Protein 2V26 (pdb70)

Solvent-accessible surface area: 33222 Å² total; per-residue (Å²): 189,64,17,19,0,46,49,118,82,55,8,18,40,76,3,64,77,80,86,124,23,148,100,23,16,22,0,60,86,96,164,82,53,127,7,73,86,120,72,22,42,58,13,20,130,72,62,167,70,27,25,72,22,0,24,75,9,118,67,30,20,33,1,1,0,7,33,3,3,77,15,6,9,81,83,51,110,8,7,2,6,0,4,43,7,0,0,2,2,24,23,41,64,124,19,93,173,45,55,42,56,142,28,1,133,38,9,65,58,82,15,9,57,70,40,69,6,10,0,1,4,2,0,2,28,0,9,32,29,0,99,68,99,123,69,19,4,0,0,6,2,29,5,42,6,8,1,14,13,19,55,8,0,46,35,0,6,112,0,0,10,80,23,42,72,115,119,15,23,44,1,12,42,1,5,14,0,0,0,2,0,22,0,51,59,40,15,13,4,15,5,8,8,9,0,3,14,0,18,0,36,140,171,14,44,32,54,4,2,92,6,16,54,21,46,19,17,66,23,17,0,6,76,15,44,172,117,23,0,0,0,1,0,0,0,9,0,1,3,16,4,57,63,77,30,43,95,148,13,57,5,34,11,0,48,77,3,70,1,0,64,92,6,5,5,54,0,1,6,75,183,132,20,44,175,97,5,88,162,70,2,29,0,87,66,9,123,188,61,31,10,17,148,44,104,96,12,15,3,20,10,16,15,88,128,0,18,62,2,1,124,130,7,48,8,80,78,126,39,26,63,22,2,1,40,0,0,0,0,0,0,6,0,0,34,0,27,11,78,135,20,45,123,125,57,46,2,7,77,14,76,139,185,2,77,115,10,0,80,46,0,2,103,5,0,15,18,63,72,82,76,0,96,49,15,0,11,25,27,113,151,157,115,42,40,5,103,34,136,77,0,47,88,3,15,32,31,0,0,60,24,0,0,10,55,0,0,57,44,0,2,78,33,1,15,105,10,10,92,61,180,104,41,48,49,29,0,0,0,2,3,17,15,4,13,5,98,30,116,113,3,22,5,28,16,0,1,15,0,0,8,11,0,16,13,12,20,2,16,8,27,47,32,2,85,69,23,26,96,24,4,148,125,5,52,7,75,32,131,118,13,146,64,129,58,3,69,53,0,2,61,1,0,24,29,204,145,75,0,0,6,47,3,0,10,84,3,12,150,62,118,152,64,34,28,83,101,0,0,52,13,0,34,127,93,20,158,136,53,131,14,17,12,29,0,138,128,15,191,102,76,82,11,126,145,22,143,68,32,58,0,0,10,0,89,8,40,28,32,57,3,6,0,50,1,85,82,0,17,102,54,0,57,52,23,29,74,131,37,0,61,45,17,0,46,132,2,202,38,137,30,0,98,123,16,72,169,48,26,86,7,25,0,60,66,25,43,63,61,5,50,103,3,5,86,67,0,112,78,6,14,27,14,11,0,22,0,0,7,0,3,106,164,61,46,39,103,104,32,64,1,34,61,0,18,58,15,0,84,36,4,7,1,35,25,5,2,62,7,13,98,33,0,13,18,7,69,15,24,1,95,122,7,26,83,49,0,100,173,76,22,36,97,128,6,32,202,84,56,26,96,80,0,1,82,8,2,0,83,27,30,58,8,92,127,150,9,19,82,40,13,130,72,63,0,0,0,65,17,54,53,9,33,44,24,17,57,0,32,92,79,72,82,117,22,10,40,82,0,4,155,100,0,64,168,118,94

Secondary structure (DSSP, 8-state):
--EEEEETTTEEEEEEEEEE-SSEEEEE----EEEEGGG-EE--S-SS---SBGGGSSS-SHHHHHHHHHHHHHTT--EEEETTEEEEE--SS--TTTTSHHHHHHHTTPPTTSS-S-HHHHHHHHHHHHHHHT--EEEEEE-STTSSHHHHHHHHHHHHHHHH--HHHHTHHHHHHHHEE--SS-TTEE-SEEEEEEEE-TTS-EEEEEEEEE----GGGT---TT--SBHHHHHHHHHS-HHHHHHTT---GGG-HHHHTS--PPB--HHHHTTS-GGG--HHHHHH--B--SS--HHHHHHHHHHHHHHTT--HHHHHHHHHHHHHHHHHHT--EEE-TTTTSSEEE-GGGHHHHHHHHHHHT--HHHHHHHHHEEE--EEEPPHHHHHHHHHHHHHHHHHHHHHHHHHHHHTTS--S--SEEEEEEEPPPP---SS--HHHHHHHHHHHHHHHHHIIIIIIHHHHHHHHTT--PPP------HHHHHHHH-TTTSHHHHHHHHHHSSS--HHHHHHHHHHHTTT-TTEE-GGG-SSGGGTTS-TTSEEEEEETTEEEEEE-TTHHHHTB----HHHHHHHHT-S-HHHHHH-----BHHHHHHHHHHHHHHHHHTSEEEEEEEE---SS--SS---HHHHHHHHHHTTHHHHHHHHTS--SEEEEHHHHHHHHGGG--HHHHTS-HHHHHHHHHHHTT--GGGEEE-SSEEEE-TT-HHHHHHHH---HHHHHHHHHHHHHH-

Foldseek 3Di:
DWKWAQDPWQRTAIFDFPDDDDQWTWTDNVDTDTGGPVRIGHEAPDQQDADQELLPGPDQFLRNVLSRCLNCQLVVNQWHHPFQAIEGADQLADDPPCLDPVNLVVLAPDWPPNDGGDLSVNLNVQLLCCLQVVFFEEEEEADFWPLCQVVSLLSSVCSLCSRFEPLLNLLVLLLQQQAFWCDLQDRSFGQKKWKKKFFAAPVRHTQFIAIDIGDHDLVLQQDDAAAIFRGLNLLLCLFAPDPVLCVLLVHFAQCLFNSGNNYHRAWAADPVSVVVGDPRHHDPNCVVVNHDYGNPDGSNVSSVSNVVSCVVLPNDPVNVSLLVLLSSLLRLLRLWAWDQPPPPQRAIFTDPVSPVSLVSNCVSLQFDSVLLRQLLQWDDVVIHGHHRVSSNVQSSLLSSLSSVLSSVVSSVVSRVSTDGDDGSYIYMYIRGRRQDADLAAEPSNVLSLLLSLLVLLLCCVPQQNVQVVVCVVQVVPQDHFDDDRCVLLNCCADPPCLHLLNLLVVLLVDPHRDLLVSLVSSCVSQPPRPQKAAQCPDPDPSSNPQDSSQWMWGQGLLGIHIHGRVCVNVVQFSFRDVSSVVRQCPRPDPSSVVSDVRGDGPSVSSVVVSVVVSVVNVSGHYHYYYRFHQDSPSDRPRRRNSRRSSSCRSSCVSSSSVSLNRGFPDKDFLVVLCVLLQVQADPVPNVDDSVSVVVLLCVLVPHDPSQWDGTNGMITGHRPCRNVRSLSSDSDPVSSNVSNVSSVVSD

B-factor: mean 18.71, std 6.46, range [6.8, 48.27]

Structure (mmCIF, N/CA/C/O backbone):
data_2V26
#
_entry.id   2V26
#
_cell.length_a   93.512
_cell.length_b   93.845
_cell.length_c   100.976
_cell.angle_alpha   90.00
_cell.angle_beta   90.00
_cell.angle_gamma   90.00
#
_symmetry.space_group_name_H-M   'P 21 21 21'
#
loop_
_entity.id
_entity.type
_entity.pdbx_description
1 polymer 'MYOSIN VI'
2 non-polymer "ADENOSINE-5'-DIPHOSPHATE"
3 non-polymer 'VANADATE ION'
4 non-polymer 1,2-ETHANEDIOL
5 non-polymer 'SULFATE ION'
6 non-polymer 'MAGNESIUM ION'
7 water water
#
loop_
_atom_site.group_PDB
_atom_site.id
_atom_site.type_symbol
_atom_site.label_atom_id
_atom_site.label_alt_id
_atom_site.label_comp_id
_atom_site.label_asym_id
_atom_site.label_entity_id
_atom_site.label_seq_id
_atom_site.pdbx_PDB_ins_code
_atom_site.Cartn_x
_atom_site.Cartn_y
_atom_site.Cartn_z
_atom_site.occupancy
_atom_site.B_iso_or_equiv
_atom_site.auth_seq_id
_atom_site.auth_comp_id
_atom_site.auth_asym_id
_atom_site.auth_atom_id
_atom_site.pdbx_PDB_model_num
ATOM 1 N N . LYS A 1 1 ? -6.475 16.224 -21.125 1.00 26.13 5 LYS A N 1
ATOM 2 C CA . LYS A 1 1 ? -6.945 15.269 -20.078 1.00 25.92 5 LYS A CA 1
ATOM 3 C C . LYS A 1 1 ? -6.415 15.653 -18.698 1.00 25.29 5 LYS A C 1
ATOM 4 O O . LYS A 1 1 ? -5.228 15.955 -18.555 1.00 25.58 5 LYS A O 1
ATOM 10 N N . PRO A 1 2 ? -7.289 15.626 -17.674 1.00 24.53 6 PRO A N 1
ATOM 11 C CA . PRO A 1 2 ? -6.833 15.878 -16.300 1.00 23.55 6 PRO A CA 1
ATOM 12 C C . PRO A 1 2 ? -5.754 14.892 -15.838 1.00 22.34 6 PRO A C 1
ATOM 13 O O . PRO A 1 2 ? -5.743 13.733 -16.257 1.00 22.18 6 PRO A O 1
ATOM 17 N N . VAL A 1 3 ? -4.850 15.369 -14.985 1.00 20.79 7 VAL A N 1
ATOM 18 C CA . VAL A 1 3 ? -3.759 14.554 -14.445 1.00 19.11 7 VAL A CA 1
ATOM 19 C C . VAL A 1 3 ? -3.702 14.723 -12.923 1.00 18.13 7 VAL A C 1
ATOM 20 O O . VAL A 1 3 ? -4.357 15.612 -12.375 1.00 17.81 7 VAL A O 1
ATOM 24 N N . TRP A 1 4 ? -2.934 13.862 -12.256 1.00 17.07 8 TRP A N 1
ATOM 25 C CA . TRP A 1 4 ? -2.675 13.992 -10.817 1.00 15.87 8 TRP A CA 1
ATOM 26 C C . TRP A 1 4 ? -1.305 14.612 -10.579 1.00 15.69 8 TRP A C 1
ATOM 27 O O . TRP A 1 4 ? -0.301 14.125 -11.101 1.00 15.74 8 TRP A O 1
ATOM 38 N N . ALA A 1 5 ? -1.267 15.676 -9.780 1.00 15.27 9 ALA A N 1
ATOM 39 C CA . ALA A 1 5 ? -0.014 16.307 -9.382 1.00 15.22 9 ALA A CA 1
ATOM 40 C C . ALA A 1 5 ? 0.019 16.470 -7.858 1.00 15.05 9 ALA A C 1
ATOM 41 O O . ALA A 1 5 ? -1.037 16.471 -7.228 1.00 14.80 9 ALA A O 1
ATOM 43 N N . PRO A 1 6 ? 1.225 16.600 -7.267 1.00 15.09 10 PRO A N 1
ATOM 44 C CA . PRO A 1 6 ? 1.363 16.645 -5.802 1.00 15.41 10 PRO A CA 1
ATOM 45 C C . PRO A 1 6 ? 0.531 17.727 -5.116 1.00 15.54 10 PRO A C 1
ATOM 46 O O . PRO A 1 6 ? 0.382 18.840 -5.638 1.00 15.72 10 PRO A O 1
ATOM 50 N N . HIS A 1 7 ? 0.000 17.379 -3.948 1.00 15.33 11 HIS A N 1
ATOM 51 C CA . HIS A 1 7 ? -0.663 18.315 -3.056 1.00 15.46 11 HIS A CA 1
ATOM 52 C C . HIS A 1 7 ? -0.175 17.965 -1.652 1.00 15.47 11 HIS A C 1
ATOM 53 O O . HIS A 1 7 ? -0.129 16.782 -1.293 1.00 15.35 11 HIS A O 1
ATOM 60 N N . PRO A 1 8 ? 0.202 18.984 -0.855 1.00 15.72 12 PRO A N 1
ATOM 61 C CA . PRO A 1 8 ? 0.894 18.704 0.411 1.00 15.92 12 PRO A CA 1
ATOM 62 C C . PRO A 1 8 ? 0.050 18.038 1.500 1.00 16.17 12 PRO A C 1
ATOM 63 O O . PRO A 1 8 ? 0.611 17.401 2.393 1.00 16.47 12 PRO A O 1
ATOM 67 N N . THR A 1 9 ? -1.271 18.177 1.440 1.00 15.98 13 THR A N 1
ATOM 68 C CA . THR A 1 9 ? -2.128 17.547 2.449 1.00 16.36 13 THR A CA 1
ATOM 69 C C . THR A 1 9 ? -3.051 16.476 1.875 1.00 15.73 13 THR A C 1
ATOM 70 O O . THR A 1 9 ? -3.452 15.554 2.590 1.00 15.49 13 THR A O 1
ATOM 74 N N . ASP A 1 10 ? -3.387 16.605 0.594 1.00 15.01 14 ASP A N 1
ATOM 75 C CA . ASP A 1 10 ? -4.218 15.615 -0.095 1.00 14.78 14 ASP A CA 1
ATOM 76 C C . ASP A 1 10 ? -3.401 14.510 -0.766 1.00 13.97 14 ASP A C 1
ATOM 77 O O . ASP A 1 10 ? -3.961 13.515 -1.234 1.00 13.88 14 ASP A O 1
ATOM 82 N N . GLY A 1 11 ? -2.084 14.690 -0.813 1.00 13.43 15 GLY A N 1
ATOM 83 C CA . GLY A 1 11 ? -1.190 13.753 -1.487 1.00 13.12 15 GLY A CA 1
ATOM 84 C C . GLY A 1 11 ? -1.094 14.104 -2.960 1.00 12.98 15 GLY A C 1
ATOM 8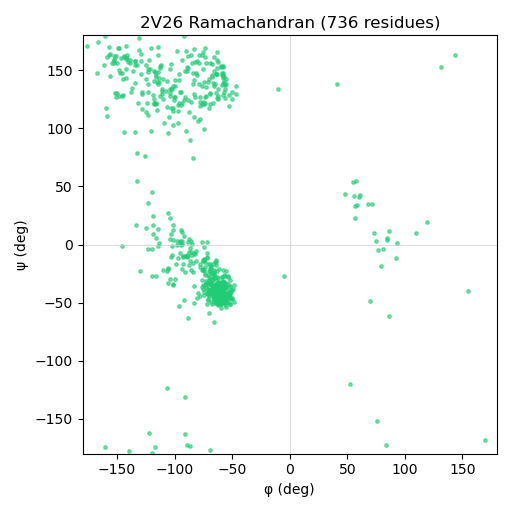5 O O . GLY A 1 11 ? -0.009 14.427 -3.463 1.00 12.85 15 GLY A O 1
ATOM 86 N N . PHE A 1 12 ? -2.239 14.043 -3.637 1.00 12.93 16 PHE A N 1
ATOM 87 C CA . PHE A 1 12 ? -2.368 14.468 -5.032 1.00 13.50 16 PHE A CA 1
ATOM 88 C C . PHE A 1 12 ? -3.615 15.320 -5.243 1.00 13.94 16 PHE A C 1
ATOM 89 O O . PHE A 1 12 ? -4.589 15.204 -4.499 1.00 13.57 16 PHE A O 1
ATOM 97 N N . GLN A 1 13 ? -3.573 16.170 -6.271 1.00 14.50 17 GLN A N 1
ATOM 98 C CA . GLN A 1 13 ? -4.721 16.976 -6.684 1.00 15.71 17 GLN A CA 1
ATOM 99 C C . GLN A 1 13 ? -4.924 16.885 -8.199 1.00 16.25 17 GLN A C 1
ATOM 100 O O . GLN A 1 13 ? -3.970 16.624 -8.931 1.00 16.32 17 GLN A O 1
ATOM 106 N N . VAL A 1 14 ? -6.162 17.108 -8.647 1.00 17.68 18 VAL A N 1
ATOM 107 C CA . VAL A 1 14 ? -6.517 17.100 -10.074 1.00 19.15 18 VAL A CA 1
ATOM 108 C C . VAL A 1 14 ? -6.112 18.418 -10.717 1.00 19.38 18 VAL A C 1
ATOM 109 O O . VAL A 1 14 ? -6.315 19.491 -10.142 1.00 19.84 18 VAL A O 1
ATOM 113 N N . GLY A 1 15 ? -5.553 18.329 -11.918 1.00 20.11 19 GLY A N 1
ATOM 114 C CA . GLY A 1 15 ? -5.234 19.519 -12.699 1.00 20.97 19 GLY A CA 1
ATOM 115 C C . GLY A 1 15 ? -5.059 19.222 -14.172 1.00 21.42 19 GLY A C 1
ATOM 116 O O . GLY A 1 15 ? -5.189 18.076 -14.603 1.00 21.25 19 GLY A O 1
ATOM 117 N N . ASN A 1 16 ? -4.774 20.270 -14.940 1.00 21.96 20 ASN A N 1
ATOM 118 C CA . ASN A 1 16 ? -4.419 20.137 -16.345 1.00 22.69 20 ASN A CA 1
ATOM 119 C C . ASN A 1 16 ? -3.003 20.648 -16.581 1.00 22.73 20 ASN A C 1
ATOM 120 O O . ASN A 1 16 ? -2.592 21.647 -15.986 1.00 22.93 20 ASN A O 1
ATOM 125 N N . ILE A 1 17 ? -2.254 19.960 -17.438 1.00 23.11 21 ILE A N 1
ATOM 126 C CA . ILE A 1 17 ? -0.927 20.438 -17.823 1.00 23.28 21 ILE A CA 1
ATOM 127 C C . ILE A 1 17 ? -1.109 21.546 -18.852 1.00 23.62 21 ILE A C 1
ATOM 128 O O . ILE A 1 17 ? -1.686 21.324 -19.920 1.00 23.81 21 ILE A O 1
ATOM 133 N N . VAL A 1 18 ? -0.639 22.741 -18.518 1.00 23.86 22 VAL A N 1
ATOM 134 C CA . VAL A 1 18 ? -0.793 23.885 -19.415 1.00 24.23 22 VAL A CA 1
ATOM 135 C C . VAL A 1 18 ? 0.522 24.264 -20.102 1.00 24.55 22 VAL A C 1
ATOM 136 O O . VAL A 1 18 ? 0.512 24.915 -21.155 1.00 24.68 22 VAL A O 1
ATOM 140 N N . ASP A 1 19 ? 1.641 23.843 -19.513 1.00 24.68 23 ASP A N 1
ATOM 141 C CA . ASP A 1 19 ? 2.966 24.147 -20.054 1.00 24.85 23 ASP A CA 1
ATOM 142 C C . ASP A 1 19 ? 4.035 23.144 -19.613 1.00 24.80 23 ASP A C 1
ATOM 143 O O . ASP A 1 19 ? 3.843 22.379 -18.665 1.00 24.57 23 ASP A O 1
ATOM 148 N N . ILE A 1 20 ? 5.165 23.165 -20.315 1.00 24.63 24 ILE A N 1
ATOM 149 C CA . ILE A 1 20 ? 6.283 22.270 -20.038 1.00 24.56 24 ILE A CA 1
ATOM 150 C C . ILE A 1 20 ? 7.609 23.040 -20.039 1.00 24.94 24 ILE A C 1
ATOM 151 O O . ILE A 1 20 ? 7.827 23.930 -20.867 1.00 24.80 24 ILE A O 1
ATOM 156 N N . GLY A 1 21 ? 8.471 22.705 -19.084 1.00 25.27 25 GLY A N 1
ATOM 157 C CA . GLY A 1 21 ? 9.803 23.296 -18.976 1.00 25.96 25 GLY A CA 1
ATOM 158 C C . GLY A 1 21 ? 10.854 22.211 -18.819 1.00 26.38 25 GLY A C 1
ATOM 159 O O . GLY A 1 21 ? 10.512 21.027 -18.759 1.00 26.34 25 GLY A O 1
ATOM 160 N N . PRO A 1 22 ? 12.142 22.601 -18.756 1.00 27.09 26 PRO A N 1
ATOM 161 C CA . PRO A 1 22 ? 13.241 21.638 -18.628 1.00 27.73 26 PRO A CA 1
ATOM 162 C C . PRO A 1 22 ? 13.038 20.582 -17.536 1.00 28.59 26 PRO A C 1
ATOM 163 O O . PRO A 1 22 ? 13.194 19.391 -17.808 1.00 28.96 26 PRO A O 1
ATOM 167 N N . ASP A 1 23 ? 12.677 20.998 -16.324 1.00 29.36 27 ASP A N 1
ATOM 168 C CA . ASP A 1 23 ? 12.504 20.030 -15.237 1.00 30.12 27 ASP A CA 1
ATOM 169 C C . ASP A 1 23 ? 11.079 20.004 -14.670 1.00 29.87 27 ASP A C 1
ATOM 170 O O . ASP A 1 23 ? 10.817 19.347 -13.659 1.00 30.23 27 ASP A O 1
ATOM 175 N N . SER A 1 24 ? 10.154 20.695 -15.334 1.00 29.50 28 SER A N 1
ATOM 176 C CA . SER A 1 24 ? 8.818 20.866 -14.776 1.00 28.76 28 SER A CA 1
ATOM 177 C C . SER A 1 24 ? 7.660 20.738 -15.763 1.00 28.24 28 SER A C 1
ATOM 178 O O . SER A 1 24 ? 7.825 20.872 -16.983 1.00 28.09 28 SER A O 1
ATOM 181 N N . LEU A 1 25 ? 6.489 20.449 -15.200 1.00 27.14 29 LEU A N 1
ATOM 182 C CA . LEU A 1 25 ? 5.218 20.636 -15.871 1.00 26.36 29 LEU A CA 1
ATOM 183 C C . LEU A 1 25 ? 4.456 21.707 -15.103 1.00 26.16 29 LEU A C 1
ATOM 184 O O . LEU A 1 25 ? 4.488 21.738 -13.868 1.00 26.13 29 LEU A O 1
ATOM 189 N N . THR A 1 26 ? 3.786 22.592 -15.833 1.00 25.63 30 THR A N 1
ATOM 190 C CA . THR A 1 26 ? 2.955 23.608 -15.210 1.00 25.34 30 THR A CA 1
ATOM 191 C C . THR A 1 26 ? 1.524 23.092 -15.140 1.00 25.03 30 THR A C 1
ATOM 192 O O . THR A 1 26 ? 0.927 22.726 -16.156 1.00 24.54 30 THR A O 1
ATOM 196 N N . ILE A 1 27 ? 1.000 23.041 -13.921 1.00 24.85 31 ILE A N 1
ATOM 197 C CA . ILE A 1 27 ? -0.312 22.469 -13.662 1.00 25.07 31 ILE A CA 1
ATOM 198 C C . ILE A 1 27 ? -1.286 23.567 -13.262 1.00 25.37 31 ILE A C 1
ATOM 199 O O . ILE A 1 27 ? -0.988 24.384 -12.387 1.00 25.14 31 ILE A O 1
ATOM 204 N N . GLU A 1 28 ? -2.434 23.587 -13.930 1.00 26.01 32 GLU A N 1
ATOM 205 C CA . GLU A 1 28 ? -3.552 24.424 -13.528 1.00 27.04 32 GLU A CA 1
ATOM 206 C C . GLU A 1 28 ? -4.516 23.571 -12.701 1.00 27.12 32 GLU A C 1
ATOM 207 O O . GLU A 1 28 ? -5.106 22.626 -13.226 1.00 27.09 32 GLU A O 1
ATOM 213 N N . PRO A 1 29 ? -4.676 23.901 -11.403 1.00 27.57 33 PRO A N 1
ATOM 214 C CA . PRO A 1 29 ? -5.554 23.150 -10.499 1.00 27.85 33 PRO A CA 1
ATOM 215 C C . PRO A 1 29 ? -7.003 23.104 -10.983 1.00 28.05 33 PRO A C 1
ATOM 216 O O . PRO A 1 29 ? -7.488 24.078 -11.568 1.00 28.45 33 PRO A O 1
ATOM 220 N N . GLY A 1 34 ? -6.510 30.045 -14.368 1.00 33.44 38 GLY A N 1
ATOM 221 C CA . GLY A 1 34 ? -5.511 31.109 -14.350 1.00 33.23 38 GLY A CA 1
ATOM 222 C C . GLY A 1 34 ? -4.356 30.862 -13.397 1.00 33.16 38 GLY A C 1
ATOM 223 O O . GLY A 1 34 ? -3.251 31.370 -13.609 1.00 33.36 38 GLY A O 1
ATOM 224 N N . LYS A 1 35 ? -4.613 30.084 -12.346 1.00 32.83 39 LYS A N 1
ATOM 225 C CA . LYS A 1 35 ? -3.604 29.775 -11.330 1.00 32.35 39 LYS A CA 1
ATOM 226 C C . LYS A 1 35 ? -2.742 28.599 -11.773 1.00 31.85 39 LYS A C 1
ATOM 227 O O . LYS A 1 35 ? -3.220 27.704 -12.474 1.00 31.98 39 LYS A O 1
ATOM 233 N N . THR A 1 36 ? -1.474 28.611 -11.366 1.00 31.01 40 THR A N 1
ATOM 234 C CA . THR A 1 36 ? -0.520 27.571 -11.751 1.00 30.11 40 THR A CA 1
ATOM 235 C C . THR A 1 36 ? 0.441 27.201 -10.623 1.00 29.25 40 THR A C 1
ATOM 236 O O . THR A 1 36 ? 0.759 28.025 -9.759 1.00 29.04 40 THR A O 1
ATOM 240 N N . PHE A 1 37 ? 0.898 25.953 -10.642 1.00 28.06 41 PHE A N 1
ATOM 241 C CA . PHE A 1 37 ? 2.022 25.523 -9.818 1.00 26.93 41 PHE A CA 1
ATOM 242 C C . PHE A 1 37 ? 2.919 24.572 -10.611 1.00 26.43 41 PHE A C 1
ATOM 243 O O . PHE A 1 37 ? 2.479 23.956 -11.587 1.00 26.12 41 PHE A O 1
ATOM 251 N N . LEU A 1 38 ? 4.177 24.472 -10.195 1.00 25.84 42 LEU A N 1
ATOM 252 C CA . LEU A 1 38 ? 5.141 23.619 -10.881 1.00 25.44 42 LEU A CA 1
ATOM 253 C C . LEU A 1 38 ? 5.262 22.249 -10.221 1.00 25.12 42 LEU A C 1
ATOM 254 O O . LEU A 1 38 ? 5.230 22.121 -8.994 1.00 24.89 42 LEU A O 1
ATOM 259 N N . ALA A 1 39 ? 5.395 21.227 -11.058 1.00 24.69 43 ALA A N 1
ATOM 260 C CA . ALA A 1 39 ? 5.624 19.870 -10.593 1.00 24.54 43 ALA A CA 1
ATOM 261 C C . ALA A 1 39 ? 6.701 19.224 -11.453 1.00 24.52 43 ALA A C 1
ATOM 262 O O . ALA A 1 39 ? 6.839 19.554 -12.631 1.00 24.43 43 ALA A O 1
ATOM 264 N N . LEU A 1 40 ? 7.468 18.316 -10.859 1.00 24.40 44 LEU A N 1
ATOM 265 C CA . LEU A 1 40 ? 8.425 17.518 -11.613 1.00 24.60 44 LEU A CA 1
ATOM 266 C C . LEU A 1 40 ? 7.676 16.579 -12.552 1.00 24.59 44 LEU A C 1
ATOM 267 O O . LEU A 1 40 ? 6.605 16.073 -12.206 1.00 24.27 44 LEU A O 1
ATOM 272 N N . ILE A 1 41 ? 8.240 16.352 -13.736 1.00 24.66 45 ILE A N 1
ATOM 273 C CA . ILE A 1 41 ? 7.620 15.473 -14.727 1.00 24.99 45 ILE A CA 1
ATOM 274 C C . ILE A 1 41 ? 7.279 14.102 -14.125 1.00 24.87 45 ILE A C 1
ATOM 275 O O . ILE A 1 41 ? 6.178 13.589 -14.337 1.00 24.84 45 ILE A O 1
ATOM 280 N N . ASN A 1 42 ? 8.196 13.540 -13.337 1.00 24.92 46 ASN A N 1
ATOM 281 C CA . ASN A 1 42 ? 7.970 12.229 -12.713 1.00 25.08 46 ASN A CA 1
ATOM 282 C C . ASN A 1 42 ? 6.991 12.212 -11.523 1.00 24.79 46 ASN A C 1
ATOM 283 O O . ASN A 1 42 ? 6.698 11.152 -10.968 1.00 25.12 46 ASN A O 1
ATOM 288 N N . GLN A 1 43 ? 6.483 13.385 -11.147 1.00 24.23 47 GLN A N 1
ATOM 289 C CA . GLN A 1 43 ? 5.527 13.501 -10.040 1.00 23.82 47 GLN A CA 1
ATOM 290 C C . GLN A 1 43 ? 4.094 13.712 -10.536 1.00 22.47 47 GLN A C 1
ATOM 291 O O . GLN A 1 43 ? 3.172 13.908 -9.740 1.00 22.14 47 GLN A O 1
ATOM 297 N N . VAL A 1 44 ? 3.919 13.665 -11.855 1.00 21.38 48 VAL A N 1
ATOM 298 C CA . VAL A 1 44 ? 2.615 13.853 -12.483 1.00 20.32 48 VAL A CA 1
ATOM 299 C C . VAL A 1 44 ? 2.151 12.541 -13.125 1.00 19.88 48 VAL A C 1
ATOM 300 O O . VAL A 1 44 ? 2.887 11.926 -13.904 1.00 19.61 48 VAL A O 1
ATOM 304 N N . PHE A 1 45 ? 0.929 12.128 -12.791 1.00 19.02 49 PHE A N 1
ATOM 305 C CA . PHE A 1 45 ? 0.397 10.828 -13.202 1.00 18.29 49 PHE A CA 1
ATOM 306 C C . PHE A 1 45 ? -0.909 10.965 -13.980 1.00 18.10 49 PHE A C 1
ATOM 307 O O . PHE A 1 45 ? -1.693 11.878 -13.715 1.00 17.86 49 PHE A O 1
ATOM 315 N N . PRO A 1 46 ? -1.158 10.043 -14.932 1.00 17.88 50 PRO A N 1
ATOM 316 C CA . PRO A 1 46 ? -2.447 10.034 -15.616 1.00 17.91 50 PRO A CA 1
ATOM 317 C C . PRO A 1 46 ? -3.551 9.680 -14.630 1.00 18.01 50 PRO A C 1
ATOM 318 O O . PRO A 1 46 ? -3.300 8.958 -13.657 1.00 17.81 50 PRO A O 1
ATOM 322 N N . ALA A 1 47 ? -4.745 10.208 -14.879 1.00 18.31 51 ALA A N 1
ATOM 323 C CA . ALA A 1 47 ? -5.900 9.984 -14.021 1.00 18.77 51 ALA A CA 1
ATOM 324 C C . ALA A 1 47 ? -6.943 9.130 -14.735 1.00 19.24 51 ALA A C 1
ATOM 325 O O . ALA A 1 47 ? -6.987 9.096 -15.970 1.00 19.06 51 ALA A O 1
ATOM 327 N N . GLU A 1 48 ? -7.764 8.428 -13.955 1.00 19.60 52 GLU A N 1
ATOM 328 C CA . GLU A 1 48 ? -8.911 7.706 -14.498 1.00 20.35 52 GLU A CA 1
ATOM 329 C C . GLU A 1 48 ? -9.909 8.706 -15.068 1.00 21.15 52 GLU A C 1
ATOM 330 O O . GLU A 1 48 ? -10.164 9.754 -14.467 1.00 20.84 52 GLU A O 1
ATOM 336 N N . GLU A 1 49 ? -10.466 8.371 -16.229 1.00 22.09 53 GLU A N 1
ATOM 337 C CA . GLU A 1 49 ? -11.370 9.268 -16.958 1.00 23.66 53 GLU A CA 1
ATOM 338 C C . GLU A 1 49 ? -12.643 9.623 -16.182 1.00 23.46 53 GLU A C 1
ATOM 339 O O . GLU A 1 49 ? -13.131 10.757 -16.258 1.00 23.84 53 GLU A O 1
ATOM 345 N N . ASP A 1 50 ? -13.173 8.654 -15.441 1.00 23.62 54 ASP A N 1
ATOM 346 C CA . ASP A 1 50 ? -14.346 8.869 -14.598 1.00 23.72 54 ASP A CA 1
ATOM 347 C C . ASP A 1 50 ? -13.868 9.020 -13.154 1.00 23.65 54 ASP A C 1
ATOM 348 O O . ASP A 1 50 ? -13.272 8.102 -12.581 1.00 23.64 54 ASP A O 1
ATOM 353 N N . SER A 1 51 ? -14.120 10.192 -12.584 1.00 23.15 55 SER A N 1
ATOM 354 C CA . SER A 1 51 ? -13.605 10.537 -11.263 1.00 22.80 55 SER A CA 1
ATOM 355 C C . SER A 1 51 ? -14.550 10.133 -10.129 1.00 22.30 55 SER A C 1
ATOM 356 O O . SER A 1 51 ? -14.165 10.181 -8.957 1.00 21.97 55 SER A O 1
ATOM 359 N N . LYS A 1 52 ? -15.772 9.736 -10.486 1.00 21.82 56 LYS A N 1
ATOM 360 C CA . LYS A 1 52 ? -16.837 9.459 -9.511 1.00 21.72 56 LYS A CA 1
ATOM 361 C C . LYS A 1 52 ? -17.085 7.968 -9.290 1.00 21.33 56 LYS A C 1
ATOM 362 O O . LYS A 1 52 ? -17.524 7.560 -8.207 1.00 20.99 56 LYS A O 1
ATOM 368 N N . LYS A 1 53 ? -16.834 7.184 -10.339 1.00 21.02 57 LYS A N 1
ATOM 369 C CA . LYS A 1 53 ? -16.814 5.720 -10.301 1.00 20.60 57 LYS A CA 1
ATOM 370 C C . LYS A 1 53 ? -15.709 5.226 -9.372 1.00 19.33 57 LYS A C 1
ATOM 371 O O . LYS A 1 53 ? -14.807 5.983 -9.010 1.00 19.11 57 LYS A O 1
ATOM 377 N N . ASP A 1 54 ? -15.773 3.946 -9.022 1.00 17.63 58 ASP A N 1
ATOM 378 C CA . ASP A 1 54 ? -14.643 3.269 -8.395 1.00 16.32 58 ASP A CA 1
ATOM 379 C C . ASP A 1 54 ? -14.554 1.823 -8.873 1.00 15.40 58 ASP A C 1
ATOM 380 O O . ASP A 1 54 ? -15.513 1.282 -9.438 1.00 14.98 58 ASP A O 1
ATOM 385 N N . VAL A 1 55 ? -13.390 1.217 -8.672 1.00 13.98 59 VAL A N 1
ATOM 386 C CA . VAL A 1 55 ? -13.201 -0.197 -8.974 1.00 13.39 59 VAL A CA 1
ATOM 387 C C . VAL A 1 55 ? -12.904 -0.982 -7.702 1.00 13.10 59 VAL A C 1
ATOM 388 O O . VAL A 1 55 ? -12.237 -0.488 -6.787 1.00 12.76 59 VAL A O 1
ATOM 392 N N . GLU A 1 56 ? -13.413 -2.205 -7.656 1.00 12.62 60 GLU A N 1
ATOM 393 C CA . GLU A 1 56 ? -13.237 -3.076 -6.498 1.00 12.84 60 GLU A CA 1
ATOM 394 C C . GLU A 1 56 ? -11.812 -3.618 -6.381 1.00 12.58 60 GLU A C 1
ATOM 395 O O . GLU A 1 56 ? -11.326 -3.842 -5.273 1.00 12.74 60 GLU A O 1
ATOM 401 N N . ASP A 1 57 ? -11.155 -3.817 -7.524 1.00 12.63 61 ASP A N 1
ATOM 402 C CA . ASP A 1 57 ? -9.759 -4.251 -7.571 1.00 12.77 61 ASP A CA 1
ATOM 403 C C . ASP A 1 57 ? -8.943 -3.165 -8.255 1.00 12.94 61 ASP A C 1
ATOM 404 O O . ASP A 1 57 ? -9.211 -2.800 -9.411 1.00 12.43 61 ASP A O 1
ATOM 409 N N . ASN A 1 58 ? -7.954 -2.637 -7.541 1.00 12.44 62 ASN A N 1
ATOM 410 C CA . ASN A 1 58 ? -7.102 -1.589 -8.105 1.00 12.93 62 ASN A CA 1
ATOM 411 C C . ASN A 1 58 ? -6.387 -2.026 -9.387 1.00 13.34 62 ASN A C 1
ATOM 412 O O . ASN A 1 58 ? -6.006 -1.192 -10.206 1.00 13.02 62 ASN A O 1
ATOM 417 N N . CYS A 1 59 ? -6.239 -3.340 -9.569 1.00 13.75 63 CYS A N 1
ATOM 418 C CA . CYS A 1 59 ? -5.698 -3.894 -10.814 1.00 15.19 63 CYS A CA 1
ATOM 419 C C . CYS A 1 59 ? -6.584 -3.616 -12.039 1.00 15.30 63 CYS A C 1
ATOM 420 O O . CYS A 1 59 ? -6.124 -3.760 -13.177 1.00 15.98 63 CYS A O 1
ATOM 423 N N . SER A 1 60 ? -7.833 -3.213 -11.795 1.00 15.28 64 SER A N 1
ATOM 424 C CA . SER A 1 60 ? -8.807 -2.890 -12.851 1.00 15.75 64 SER A CA 1
ATOM 425 C C . SER A 1 60 ? -8.696 -1.452 -13.361 1.00 15.68 64 SER A C 1
ATOM 426 O O . SER A 1 60 ? -9.351 -1.091 -14.347 1.00 15.94 64 SER A O 1
ATOM 429 N N . LEU A 1 61 ? -7.893 -0.629 -12.685 1.00 15.51 65 LEU A N 1
ATOM 430 C CA . LEU A 1 61 ? -7.706 0.764 -13.101 1.00 15.54 65 LEU A CA 1
ATOM 431 C C . LEU A 1 61 ? -7.062 0.814 -14.484 1.00 15.94 65 LEU A C 1
ATOM 432 O O . LEU A 1 61 ? -6.268 -0.059 -14.830 1.00 15.82 65 LEU A O 1
ATOM 437 N N . MET A 1 62 ? -7.412 1.826 -15.272 1.00 16.42 66 MET A N 1
ATOM 438 C CA . MET A 1 62 ? -6.773 2.029 -16.573 1.00 17.53 66 MET A CA 1
ATOM 439 C C . MET A 1 62 ? -5.292 2.356 -16.396 1.00 16.70 66 MET A C 1
ATOM 440 O O . MET A 1 62 ? -4.438 1.846 -17.124 1.00 16.58 66 MET A O 1
ATOM 445 N N . TYR A 1 63 ? -5.000 3.206 -15.413 1.00 16.26 67 TYR A N 1
ATOM 446 C CA . TYR A 1 63 ? -3.632 3.560 -15.075 1.00 15.86 67 TYR A CA 1
ATOM 447 C C . TYR A 1 63 ? -3.368 3.112 -13.653 1.00 15.53 67 TYR A C 1
ATOM 448 O O . TYR A 1 63 ? -4.087 3.511 -12.731 1.00 15.16 67 TYR A O 1
ATOM 457 N N . LEU A 1 64 ? -2.363 2.255 -13.498 1.00 15.12 68 LEU A N 1
ATOM 458 C CA . LEU A 1 64 ? -1.947 1.764 -12.181 1.00 15.01 68 LEU A CA 1
ATOM 459 C C . LEU A 1 64 ? -0.772 2.583 -11.669 1.00 14.36 68 LEU A C 1
ATOM 460 O O . LEU A 1 64 ? 0.357 2.434 -12.140 1.00 14.43 68 LEU A O 1
ATOM 465 N N . ASN A 1 65 ? -1.053 3.466 -10.711 1.00 13.81 69 ASN A N 1
ATOM 466 C CA . ASN A 1 65 ? -0.022 4.292 -10.084 1.00 13.29 69 ASN A CA 1
ATOM 467 C C . ASN A 1 65 ? -0.484 4.767 -8.710 1.00 13.06 69 ASN A C 1
ATOM 468 O O . ASN A 1 65 ? -1.653 4.608 -8.363 1.00 12.86 69 ASN A O 1
ATOM 473 N N . GLU A 1 66 ? 0.424 5.351 -7.934 1.00 12.93 70 GLU A N 1
ATOM 474 C CA . GLU A 1 66 ? 0.095 5.703 -6.547 1.00 13.36 70 GLU A CA 1
ATOM 475 C C . GLU A 1 66 ? -1.047 6.716 -6.447 1.00 12.43 70 GLU A C 1
ATOM 476 O O . GLU A 1 66 ? -1.838 6.675 -5.500 1.00 12.31 70 GLU A O 1
ATOM 482 N N . ALA A 1 67 ? -1.137 7.613 -7.429 1.00 11.65 71 ALA A N 1
ATOM 483 C CA . ALA A 1 67 ? -2.182 8.636 -7.441 1.00 11.17 71 ALA A CA 1
ATOM 484 C C . ALA A 1 67 ? -3.572 8.054 -7.718 1.00 10.99 71 ALA A C 1
ATOM 485 O O . ALA A 1 67 ? -4.538 8.406 -7.048 1.00 10.71 71 ALA A O 1
ATOM 487 N N . THR A 1 68 ? -3.666 7.151 -8.693 1.00 10.67 72 THR A N 1
ATOM 488 C CA . THR A 1 68 ? -4.951 6.525 -9.019 1.00 10.40 72 THR A CA 1
ATOM 489 C C . THR A 1 68 ? -5.375 5.558 -7.916 1.00 10.42 72 THR A C 1
ATOM 490 O O . THR A 1 68 ? -6.562 5.431 -7.617 1.00 10.70 72 THR A O 1
ATOM 494 N N . LEU A 1 69 ? -4.391 4.898 -7.309 1.00 10.22 73 LEU A N 1
ATOM 495 C CA . LEU A 1 69 ? -4.616 4.025 -6.161 1.00 10.40 73 LEU A CA 1
ATOM 496 C C . LEU A 1 69 ? -5.223 4.838 -5.019 1.00 9.95 73 LEU A C 1
ATOM 497 O O . LEU A 1 69 ? -6.248 4.460 -4.460 1.00 9.47 73 LEU A O 1
ATOM 502 N N . LEU A 1 70 ? -4.588 5.960 -4.693 1.00 9.99 74 LEU A N 1
ATOM 503 C CA . LEU A 1 70 ? -5.063 6.823 -3.619 1.00 9.91 74 LEU A CA 1
ATOM 504 C C . LEU A 1 70 ? -6.489 7.297 -3.881 1.00 9.93 74 LEU A C 1
ATOM 505 O O . LEU A 1 70 ? -7.341 7.231 -2.999 1.00 9.98 74 LEU A O 1
ATOM 510 N N . HIS A 1 71 ? -6.748 7.751 -5.105 1.00 9.98 75 HIS A N 1
ATOM 511 C CA . HIS A 1 71 ? -8.058 8.283 -5.446 1.00 10.16 75 HIS A CA 1
ATOM 512 C C . HIS A 1 71 ? -9.146 7.219 -5.380 1.00 9.77 75 HIS A C 1
ATOM 513 O O . HIS A 1 71 ? -10.237 7.483 -4.896 1.00 9.34 75 HIS A O 1
ATOM 520 N N . ASN A 1 72 ? -8.842 6.019 -5.866 1.00 9.66 76 ASN A N 1
ATOM 521 C CA . ASN A 1 72 ? -9.820 4.942 -5.889 1.00 9.93 76 ASN A CA 1
ATOM 522 C C . ASN A 1 72 ? -10.237 4.569 -4.472 1.00 9.92 76 ASN A C 1
ATOM 523 O O . ASN A 1 72 ? -11.426 4.440 -4.181 1.00 9.48 76 ASN A O 1
ATOM 528 N N . ILE A 1 73 ? -9.242 4.414 -3.599 1.00 10.02 77 ILE A N 1
ATOM 529 C CA A ILE A 1 73 ? -9.486 4.146 -2.183 0.50 10.32 77 ILE A CA 1
ATOM 530 C CA B ILE A 1 73 ? -9.463 4.160 -2.174 0.50 10.31 77 ILE A CA 1
ATOM 531 C C . ILE A 1 73 ? -10.314 5.270 -1.551 1.00 10.37 77 ILE A C 1
ATOM 532 O O . ILE A 1 73 ? -11.215 5.007 -0.745 1.00 9.81 77 ILE A O 1
ATOM 541 N N . LYS A 1 74 ? -10.025 6.514 -1.939 1.00 10.51 78 LYS A N 1
ATOM 542 C CA . LYS A 1 74 ? -10.724 7.691 -1.420 1.00 10.77 78 LYS A CA 1
ATOM 543 C C . LYS A 1 74 ? -12.197 7.719 -1.822 1.00 10.59 78 LYS A C 1
ATOM 544 O O . LYS A 1 74 ? -13.074 7.996 -0.997 1.00 10.46 78 LYS A O 1
ATOM 550 N N . VAL A 1 75 ? -12.460 7.437 -3.094 1.00 10.77 79 VAL A N 1
ATOM 551 C CA . VAL A 1 75 ? -13.825 7.431 -3.601 1.00 10.87 79 VAL A CA 1
ATOM 552 C C . VAL A 1 75 ? -14.617 6.355 -2.872 1.00 10.51 79 VAL A C 1
ATOM 553 O O . VAL A 1 75 ? -15.713 6.609 -2.364 1.00 11.04 79 VAL A O 1
ATOM 557 N N . ARG A 1 76 ? -14.033 5.164 -2.784 1.00 10.24 80 ARG A N 1
ATOM 558 C CA . ARG A 1 76 ? -14.667 4.054 -2.087 1.00 10.06 80 ARG A CA 1
ATOM 559 C C . ARG A 1 76 ? -14.963 4.402 -0.626 1.00 9.99 80 ARG A C 1
ATOM 560 O O . ARG A 1 76 ? -16.079 4.202 -0.154 1.00 10.09 80 ARG A O 1
ATOM 568 N N . TYR A 1 77 ? -13.981 4.978 0.063 1.00 10.22 81 TYR A N 1
ATOM 569 C CA . TYR A 1 77 ? -14.159 5.391 1.456 1.00 10.59 81 TYR A CA 1
ATOM 570 C C . TYR A 1 77 ? -15.327 6.369 1.631 1.00 10.91 81 TYR A C 1
ATOM 571 O O . TYR A 1 77 ? -16.055 6.296 2.618 1.00 11.19 81 TYR A O 1
ATOM 580 N N . SER A 1 78 ? -15.504 7.268 0.664 1.00 11.57 82 SER A N 1
ATOM 581 C CA . SER A 1 78 ? -16.575 8.272 0.715 1.00 12.22 82 SER A CA 1
ATOM 582 C C . SER A 1 78 ? -17.964 7.642 0.552 1.00 12.48 82 SER A C 1
ATOM 583 O O . SER A 1 78 ? -18.978 8.249 0.924 1.00 12.99 82 SER A O 1
ATOM 586 N N . LYS A 1 79 ? -17.993 6.435 -0.011 1.00 12.43 83 LYS A N 1
ATOM 587 C CA . LYS A 1 79 ? -19.216 5.648 -0.170 1.00 12.64 83 LYS A CA 1
ATOM 588 C C . LYS A 1 79 ? -19.312 4.557 0.907 1.00 12.81 83 LYS A C 1
ATOM 589 O O . LYS A 1 79 ? -20.083 3.602 0.778 1.00 12.93 83 LYS A O 1
ATOM 595 N N . ASP A 1 80 ? -18.523 4.711 1.970 1.00 12.62 84 ASP A N 1
ATOM 596 C CA . ASP A 1 80 ? -18.472 3.739 3.074 1.00 12.65 84 ASP A CA 1
ATOM 597 C C . ASP A 1 80 ? -18.078 2.336 2.617 1.00 12.35 84 ASP A C 1
ATOM 598 O O . ASP A 1 80 ? -18.551 1.329 3.166 1.00 12.83 84 ASP A O 1
ATOM 603 N N . ARG A 1 81 ? -17.217 2.283 1.605 1.00 11.49 85 ARG A N 1
ATOM 604 C CA . ARG A 1 81 ? -16.609 1.031 1.168 1.00 11.21 85 ARG A CA 1
ATOM 605 C C . ARG A 1 81 ? -15.168 1.046 1.635 1.00 10.96 85 ARG A C 1
ATOM 606 O O . ARG A 1 81 ? -14.296 1.626 0.983 1.00 11.08 85 ARG A O 1
ATOM 614 N N . ILE A 1 82 ? -14.932 0.424 2.787 1.00 10.64 86 ILE A N 1
ATOM 615 C CA . ILE A 1 82 ? -13.623 0.476 3.428 1.00 10.26 86 ILE A CA 1
ATOM 616 C C . ILE A 1 82 ? -12.627 -0.554 2.893 1.00 9.83 86 ILE A C 1
ATOM 617 O O . ILE A 1 82 ? -11.423 -0.434 3.148 1.00 10.10 86 ILE A O 1
ATOM 622 N N . TYR A 1 83 ? -13.136 -1.557 2.171 1.00 9.14 87 TYR A N 1
ATOM 623 C CA . TYR A 1 83 ? -12.314 -2.637 1.626 1.00 8.88 87 TYR A CA 1
ATOM 624 C C . TYR A 1 83 ? -12.134 -2.528 0.113 1.00 9.05 87 TYR A C 1
ATOM 625 O O . TYR A 1 83 ? -13.113 -2.350 -0.628 1.00 9.35 87 TYR A O 1
ATOM 634 N N . THR A 1 84 ? -10.882 -2.654 -0.326 1.00 8.84 88 THR A N 1
ATOM 635 C CA . THR A 1 84 ? -10.526 -2.654 -1.750 1.00 9.24 88 THR A CA 1
ATOM 636 C C . THR A 1 84 ? -9.353 -3.615 -1.973 1.00 9.39 88 THR A C 1
ATOM 637 O O . THR A 1 84 ? -8.452 -3.707 -1.142 1.00 9.89 88 THR A O 1
ATOM 641 N N . TYR A 1 85 ? -9.365 -4.325 -3.097 1.00 10.10 89 TYR A N 1
ATOM 642 C CA . TYR A 1 85 ? -8.287 -5.259 -3.419 1.00 10.56 89 TYR A CA 1
ATOM 643 C C . TYR A 1 85 ? -7.139 -4.617 -4.191 1.00 10.89 89 TYR A C 1
ATOM 644 O O . TYR A 1 85 ? -7.322 -3.633 -4.909 1.00 11.55 89 TYR A O 1
ATOM 653 N N . VAL A 1 86 ? -5.956 -5.193 -4.018 1.00 11.19 90 VAL A N 1
ATOM 654 C CA . VAL A 1 86 ? -4.925 -5.178 -5.045 1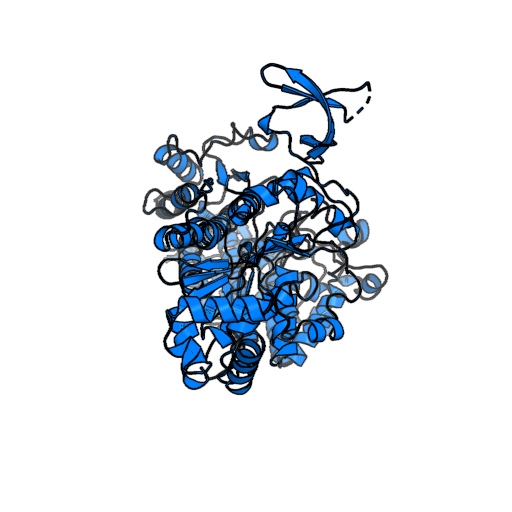.00 11.60 90 VAL A CA 1
ATOM 655 C C . VAL A 1 86 ? -4.697 -6.666 -5.296 1.00 11.80 90 VAL A C 1
ATOM 656 O O . VAL A 1 86 ? -3.985 -7.330 -4.538 1.00 11.83 90 VAL A O 1
ATOM 660 N N . ALA A 1 87 ? -5.336 -7.186 -6.343 1.00 12.06 91 ALA A N 1
ATOM 661 C CA . ALA A 1 87 ? -5.417 -8.633 -6.591 1.00 12.30 91 ALA A CA 1
ATOM 662 C C . ALA A 1 87 ? -5.944 -9.367 -5.352 1.00 12.60 91 ALA A C 1
ATOM 663 O O . ALA A 1 87 ? -7.058 -9.096 -4.913 1.00 12.93 91 ALA A O 1
ATOM 665 N N . ASN A 1 88 ? -5.151 -10.283 -4.800 1.00 12.24 92 ASN A N 1
ATOM 666 C CA . ASN A 1 88 ? -5.553 -11.044 -3.605 1.00 12.47 92 ASN A CA 1
ATOM 667 C C . ASN A 1 88 ? -5.111 -10.463 -2.254 1.00 11.97 92 ASN A C 1
ATOM 668 O O . ASN A 1 88 ? -5.246 -11.118 -1.211 1.00 11.70 92 ASN A O 1
ATOM 673 N N . ILE A 1 89 ? -4.601 -9.233 -2.275 1.00 11.07 93 ILE A N 1
ATOM 674 C CA . ILE A 1 89 ? -4.275 -8.516 -1.034 1.00 11.01 93 ILE A CA 1
ATOM 675 C C . ILE A 1 89 ? -5.389 -7.510 -0.747 1.00 10.38 93 ILE A C 1
ATOM 676 O O . ILE A 1 89 ? -5.860 -6.839 -1.657 1.00 10.43 93 ILE A O 1
ATOM 681 N N . LEU A 1 90 ? -5.826 -7.428 0.509 1.00 9.99 94 LEU A N 1
ATOM 682 C CA . LEU A 1 90 ? -6.916 -6.528 0.879 1.00 9.74 94 LEU A CA 1
ATOM 683 C C . LEU A 1 90 ? -6.415 -5.271 1.582 1.00 9.60 94 LEU A C 1
ATOM 684 O O . LEU A 1 90 ? -5.598 -5.347 2.502 1.00 9.41 94 LEU A O 1
ATOM 689 N N . ILE A 1 91 ? -6.933 -4.126 1.146 1.00 9.44 95 ILE A N 1
ATOM 690 C CA . ILE A 1 91 ? -6.715 -2.845 1.822 1.00 9.71 95 ILE A CA 1
ATOM 691 C C . ILE A 1 91 ? -7.980 -2.477 2.594 1.00 9.58 95 ILE A C 1
ATOM 692 O O . ILE A 1 91 ? -9.078 -2.481 2.031 1.00 9.37 95 ILE A O 1
ATOM 697 N N . ALA A 1 92 ? -7.815 -2.178 3.881 1.00 9.12 96 ALA A N 1
ATOM 698 C CA . ALA A 1 92 ? -8.938 -1.817 4.757 1.00 9.15 96 ALA A CA 1
ATOM 699 C C . ALA A 1 92 ? -8.711 -0.470 5.439 1.00 9.21 96 ALA A C 1
ATOM 700 O O . ALA A 1 92 ? -7.808 -0.340 6.273 1.00 9.33 96 ALA A O 1
ATOM 702 N N . VAL A 1 93 ? -9.525 0.527 5.102 1.00 9.22 97 VAL A N 1
ATOM 703 C CA . VAL A 1 93 ? -9.383 1.847 5.711 1.00 9.65 97 VAL A CA 1
ATOM 704 C C . VAL A 1 93 ? -10.368 1.996 6.871 1.00 9.29 97 VAL A C 1
ATOM 705 O O . VAL A 1 93 ? -11.582 1.902 6.682 1.00 9.60 97 VAL A O 1
ATOM 709 N N . ASN A 1 94 ? -9.836 2.224 8.069 1.00 9.21 98 ASN A N 1
ATOM 710 C CA . ASN A 1 94 ? -10.653 2.351 9.275 1.00 9.60 98 ASN A CA 1
ATOM 711 C C . ASN A 1 94 ? -11.759 3.401 9.087 1.00 9.99 98 ASN A C 1
ATOM 712 O O . ASN A 1 94 ? -11.452 4.561 8.817 1.00 9.67 98 ASN A O 1
ATOM 717 N N . PRO A 1 95 ? -13.046 2.990 9.197 1.00 10.40 99 PRO A N 1
ATOM 718 C CA . PRO A 1 95 ? -14.166 3.946 9.074 1.00 10.72 99 PRO A CA 1
ATOM 719 C C . PRO A 1 95 ? -14.401 4.827 10.308 1.00 10.85 99 PRO A C 1
ATOM 720 O O . PRO A 1 95 ? -15.027 5.891 10.193 1.00 10.83 99 PRO A O 1
ATOM 724 N N . TYR A 1 96 ? -13.921 4.374 11.469 1.00 11.02 100 TYR A N 1
ATOM 725 C CA . TYR A 1 96 ? -14.143 5.051 12.762 1.00 11.34 100 TYR A CA 1
ATOM 726 C C . TYR A 1 96 ? -15.631 5.266 13.114 1.00 12.04 100 TYR A C 1
ATOM 727 O O . TYR A 1 96 ? -15.984 6.153 13.919 1.00 12.10 100 TYR A O 1
ATOM 736 N N . PHE A 1 97 ? -16.483 4.446 12.501 1.00 12.68 101 PHE A N 1
ATOM 737 C CA . PHE A 1 97 ? -17.886 4.292 12.896 1.00 13.61 101 PHE A CA 1
ATOM 738 C C . PHE A 1 97 ? -18.424 2.947 12.415 1.00 13.99 101 PHE A C 1
ATOM 739 O O . PHE A 1 97 ? -17.822 2.298 11.553 1.00 13.62 101 PHE A O 1
ATOM 747 N N . ASP A 1 98 ? -19.552 2.526 12.981 1.00 15.00 102 ASP A N 1
ATOM 748 C CA . ASP A 1 98 ? -20.155 1.253 12.613 1.00 16.04 102 ASP A CA 1
ATOM 749 C C . ASP A 1 98 ? -21.006 1.387 11.358 1.00 16.32 102 ASP A C 1
ATOM 750 O O . ASP A 1 98 ? -22.069 2.027 11.370 1.00 16.25 102 ASP A O 1
ATOM 755 N N . ILE A 1 99 ? -20.512 0.803 10.269 1.00 16.60 103 ILE A N 1
ATOM 756 C CA . ILE A 1 99 ? -21.230 0.789 8.999 1.00 16.97 103 ILE A CA 1
ATOM 757 C C . ILE A 1 99 ? -22.312 -0.281 9.088 1.00 17.46 103 ILE A C 1
ATOM 758 O O . ILE A 1 99 ? -22.007 -1.447 9.345 1.00 17.19 103 ILE A O 1
ATOM 763 N N . PRO A 1 100 ? -23.585 0.114 8.882 1.00 18.14 104 PRO A N 1
ATOM 764 C CA . PRO A 1 100 ? -24.690 -0.825 9.097 1.00 18.73 104 PRO A CA 1
ATOM 765 C C . PRO A 1 100 ? -24.583 -2.068 8.223 1.00 18.93 104 PRO A C 1
ATOM 766 O O . PRO A 1 100 ? -24.219 -1.968 7.047 1.00 19.22 104 PRO A O 1
ATOM 770 N N . LYS A 1 101 ? -24.866 -3.227 8.818 1.00 19.22 105 LYS A N 1
ATOM 771 C CA . LYS A 1 101 ? -25.157 -4.469 8.085 1.00 19.43 105 LYS A CA 1
ATOM 772 C C . LYS A 1 101 ? -23.956 -5.241 7.522 1.00 18.75 105 LYS A C 1
ATOM 773 O O . LYS A 1 101 ? -24.087 -6.428 7.212 1.00 18.49 105 LYS A O 1
ATOM 779 N N . ILE A 1 102 ? -22.796 -4.594 7.394 1.00 18.11 106 ILE A N 1
ATOM 780 C CA . ILE A 1 102 ? -21.701 -5.196 6.614 1.00 17.38 106 ILE A CA 1
ATOM 781 C C . ILE A 1 102 ? -21.014 -6.396 7.280 1.00 16.87 106 ILE A C 1
ATOM 782 O O . ILE A 1 102 ? -20.237 -7.098 6.629 1.00 16.62 106 ILE A O 1
ATOM 787 N N . TYR A 1 103 ? -21.306 -6.627 8.562 1.00 16.13 107 TYR A N 1
ATOM 788 C CA . TYR A 1 103 ? -20.789 -7.800 9.275 1.00 15.88 107 TYR A CA 1
ATOM 789 C C . TYR A 1 103 ? -21.905 -8.716 9.777 1.00 16.07 107 TYR A C 1
ATOM 790 O O . TYR A 1 103 ? -21.674 -9.569 10.631 1.00 16.25 107 TYR A O 1
ATOM 799 N N . SER A 1 104 ? -23.107 -8.548 9.223 1.00 16.25 108 SER A N 1
ATOM 800 C CA . SER A 1 104 ? -24.271 -9.343 9.631 1.00 16.67 108 SER A CA 1
ATOM 801 C C . SER A 1 104 ? -24.116 -10.827 9.291 1.00 16.95 108 SER A C 1
ATOM 802 O O . SER A 1 104 ? -23.306 -11.198 8.436 1.00 16.37 108 SER A O 1
ATOM 805 N N . SER A 1 105 ? -24.914 -11.663 9.952 1.00 17.24 109 SER A N 1
ATOM 806 C CA . SER A 1 105 ? -24.963 -13.094 9.658 1.00 17.94 109 SER A CA 1
ATOM 807 C C . SER A 1 105 ? -25.389 -13.361 8.209 1.00 17.99 109 SER A C 1
ATOM 808 O O . SER A 1 105 ? -24.925 -14.322 7.595 1.00 18.12 109 SER A O 1
ATOM 811 N N . GLU A 1 106 ? -26.265 -12.507 7.676 1.00 18.49 110 GLU A N 1
ATOM 812 C CA . GLU A 1 106 ? -26.679 -12.576 6.269 1.00 19.34 110 GLU A CA 1
ATOM 813 C C . GLU A 1 106 ? -25.490 -12.350 5.334 1.00 18.15 110 GLU A C 1
ATOM 814 O O . GLU A 1 106 ? -25.307 -13.078 4.354 1.00 18.36 110 GLU A O 1
ATOM 820 N N . THR A 1 107 ? -24.693 -11.332 5.646 1.00 17.01 111 THR A N 1
ATOM 821 C CA . THR A 1 107 ? -23.493 -11.014 4.876 1.00 15.96 111 THR A CA 1
ATOM 822 C C . THR A 1 107 ? -22.488 -12.168 4.942 1.00 15.34 111 THR A C 1
ATOM 823 O O . THR A 1 107 ? -21.948 -12.586 3.916 1.00 14.95 111 THR A O 1
ATOM 827 N N . ILE A 1 108 ? -22.271 -12.700 6.145 1.00 14.94 112 ILE A N 1
ATOM 828 C CA . ILE A 1 108 ? -21.400 -13.864 6.335 1.00 14.55 112 ILE A CA 1
ATOM 829 C C . ILE A 1 108 ? -21.803 -15.011 5.401 1.00 14.88 112 ILE A C 1
ATOM 830 O O . ILE A 1 108 ? -20.969 -15.557 4.680 1.00 14.67 112 ILE A O 1
ATOM 835 N N . LYS A 1 109 ? -23.089 -15.356 5.403 1.00 15.53 113 LYS A N 1
ATOM 836 C CA . LYS A 1 109 ? -23.597 -16.433 4.552 1.00 16.12 113 LYS A CA 1
ATOM 837 C C . LYS A 1 109 ? -23.316 -16.178 3.070 1.00 15.78 113 LYS A C 1
ATOM 838 O O . LYS A 1 109 ? -22.947 -17.100 2.343 1.00 16.17 113 LYS A O 1
ATOM 844 N N . SER A 1 110 ? -23.451 -14.920 2.654 1.00 15.70 114 SER A N 1
ATOM 845 C CA . SER A 1 110 ? -23.307 -14.522 1.249 1.00 15.59 114 SER A CA 1
ATOM 846 C C . SER A 1 110 ? -21.881 -14.642 0.701 1.00 15.19 114 SER A C 1
ATOM 847 O O . SER A 1 110 ? -21.689 -14.654 -0.519 1.00 15.23 114 SER A O 1
ATOM 850 N N . TYR A 1 111 ? -20.891 -14.704 1.596 1.00 14.42 115 TYR A N 1
ATOM 851 C CA . TYR A 1 111 ? -19.486 -14.853 1.194 1.00 14.32 115 TYR A CA 1
ATOM 852 C C . TYR A 1 111 ? -19.003 -16.303 1.133 1.00 14.40 115 TYR A C 1
ATOM 853 O O . TYR A 1 111 ? -17.919 -16.582 0.614 1.00 14.41 115 TYR A O 1
ATOM 862 N N . GLN A 1 112 ? -19.805 -17.230 1.651 1.00 14.55 116 GLN A N 1
ATOM 863 C CA . GLN A 1 112 ? -19.370 -18.629 1.749 1.00 15.14 116 GLN A CA 1
ATOM 864 C C . GLN A 1 112 ? -19.194 -19.301 0.382 1.00 15.08 116 GLN A C 1
ATOM 865 O O . GLN A 1 112 ? -20.124 -19.347 -0.427 1.00 15.06 116 GLN A O 1
ATOM 871 N N . GLY A 1 113 ? -17.983 -19.789 0.130 1.00 14.99 117 GLY A N 1
ATOM 872 C CA . GLY A 1 113 ? -17.649 -20.482 -1.116 1.00 15.16 117 GLY A CA 1
ATOM 873 C C . GLY A 1 113 ? -17.517 -19.605 -2.351 1.00 15.33 117 GLY A C 1
ATOM 874 O O . GLY A 1 113 ? -17.410 -20.122 -3.469 1.00 15.84 117 GLY A O 1
ATOM 875 N N . LYS A 1 114 ? -17.510 -18.285 -2.167 1.00 14.78 118 LYS A N 1
ATOM 876 C CA . LYS A 1 114 ? -17.405 -17.362 -3.304 1.00 14.83 118 LYS A CA 1
ATOM 877 C C . LYS A 1 114 ? -15.955 -17.020 -3.608 1.00 14.46 118 LYS A C 1
ATOM 878 O O . LYS A 1 114 ? -15.210 -16.592 -2.725 1.00 14.45 118 LYS A O 1
ATOM 884 N N . SER A 1 115 ? -15.560 -17.215 -4.864 1.00 13.75 119 SER A N 1
ATOM 885 C CA . SER A 1 115 ? -14.233 -16.821 -5.331 1.00 13.53 119 SER A CA 1
ATOM 886 C C . SER A 1 115 ? -14.005 -15.320 -5.156 1.00 13.27 119 SER A C 1
ATOM 887 O O . SER A 1 115 ? -14.956 -14.537 -5.157 1.00 13.03 119 SER A O 1
ATOM 890 N N . LEU A 1 116 ? -12.742 -14.929 -5.009 1.00 13.59 120 LEU A N 1
ATOM 891 C CA . LEU A 1 116 ? -12.372 -13.513 -4.966 1.00 14.02 120 LEU A CA 1
ATOM 892 C C . LEU A 1 116 ? -12.878 -12.819 -6.221 1.00 14.20 120 LEU A C 1
ATOM 893 O O . LEU A 1 116 ? -12.720 -13.340 -7.322 1.00 14.21 120 LEU A O 1
ATOM 898 N N . GLY A 1 117 ? -13.504 -11.658 -6.040 1.00 14.38 121 GLY A N 1
ATOM 899 C CA . GLY A 1 117 ? -13.996 -10.860 -7.155 1.00 14.91 121 GLY A CA 1
ATOM 900 C C . GLY A 1 117 ? -15.438 -11.137 -7.545 1.00 15.14 121 GLY A C 1
ATOM 901 O O . GLY A 1 117 ? -16.024 -10.383 -8.324 1.00 15.67 121 GLY A O 1
ATOM 902 N N . THR A 1 118 ? -16.016 -12.213 -7.012 1.00 14.67 122 THR A N 1
ATOM 903 C CA . THR A 1 118 ? -17.422 -12.554 -7.295 1.00 14.73 122 THR A CA 1
ATOM 904 C C . THR A 1 118 ? -18.382 -11.903 -6.290 1.00 14.62 122 THR A C 1
ATOM 905 O O . THR A 1 118 ? -19.599 -11.946 -6.454 1.00 14.48 122 THR A O 1
ATOM 909 N N . MET A 1 119 ? -17.801 -11.321 -5.244 1.00 14.25 123 MET A N 1
ATOM 910 C CA . MET A 1 119 ? -18.502 -10.558 -4.221 1.00 13.88 123 MET A CA 1
ATOM 911 C C . MET A 1 119 ? -17.669 -9.291 -4.018 1.00 13.50 123 MET A C 1
ATOM 912 O O . MET A 1 119 ? -16.475 -9.296 -4.340 1.00 13.73 123 MET A O 1
ATOM 917 N N . PRO A 1 120 ? -18.278 -8.208 -3.487 1.00 13.10 124 PRO A N 1
ATOM 918 C CA . PRO A 1 120 ? -17.484 -7.009 -3.185 1.00 12.59 124 PRO A CA 1
ATOM 919 C C . PRO A 1 120 ? -16.333 -7.301 -2.219 1.00 11.96 124 PRO A C 1
ATOM 920 O O . PRO A 1 120 ? -16.407 -8.259 -1.437 1.00 11.53 124 PRO A O 1
ATOM 924 N N . PRO A 1 121 ? -15.261 -6.492 -2.282 1.00 11.23 125 PRO A N 1
ATOM 925 C CA . PRO A 1 121 ? -14.119 -6.706 -1.397 1.00 10.67 125 PRO A CA 1
ATOM 926 C C . PRO A 1 121 ? -14.545 -6.715 0.066 1.00 10.19 125 PRO A C 1
ATOM 927 O O . PRO A 1 121 ? -15.367 -5.895 0.482 1.00 9.99 125 PRO A O 1
ATOM 931 N N . HIS A 1 122 ? -13.989 -7.644 0.832 1.00 9.86 126 HIS A N 1
ATOM 932 C CA . HIS A 1 122 ? -14.375 -7.809 2.225 1.00 9.64 126 HIS A CA 1
ATOM 933 C C . HIS A 1 122 ? -13.386 -8.717 2.936 1.00 9.59 126 HIS A C 1
ATOM 934 O O . HIS A 1 122 ? -12.816 -9.637 2.337 1.00 9.50 126 HIS A O 1
ATOM 941 N N . VAL A 1 123 ? -13.189 -8.449 4.221 1.00 9.72 127 VAL A N 1
ATOM 942 C CA A VAL A 1 123 ? -12.403 -9.317 5.089 0.50 9.74 127 VAL A CA 1
ATOM 943 C CA B VAL A 1 123 ? -12.387 -9.337 5.062 0.50 9.84 127 VAL A CA 1
ATOM 944 C C . VAL A 1 123 ? -12.918 -10.765 5.033 1.00 9.91 127 VAL A C 1
ATOM 945 O O . VAL A 1 123 ? -12.142 -11.710 5.099 1.00 9.78 127 VAL A O 1
ATOM 952 N N . PHE A 1 124 ? -14.237 -10.920 4.901 1.00 10.37 128 PHE A N 1
ATOM 953 C CA . PHE A 1 124 ? -14.859 -12.252 4.804 1.00 10.49 128 PHE A CA 1
ATOM 954 C C . PHE A 1 124 ? -14.341 -13.039 3.589 1.00 10.64 128 PHE A C 1
ATOM 955 O O . PHE A 1 124 ? -14.156 -14.259 3.658 1.00 10.36 128 PHE A O 1
ATOM 963 N N . ALA A 1 125 ? -14.121 -12.334 2.482 1.00 10.69 129 ALA A N 1
ATOM 964 C CA . ALA A 1 125 ? -13.596 -12.947 1.265 1.00 11.07 129 ALA A CA 1
ATOM 965 C C . ALA A 1 125 ? -12.153 -13.431 1.436 1.00 10.98 129 ALA A C 1
ATOM 966 O O . ALA A 1 125 ? -11.779 -14.473 0.900 1.00 11.08 129 ALA A O 1
ATOM 968 N N . ILE A 1 126 ? -11.347 -12.673 2.181 1.00 11.07 130 ILE A N 1
ATOM 969 C CA . ILE A 1 126 ? -9.980 -13.100 2.500 1.00 11.03 130 ILE A CA 1
ATOM 970 C C . ILE A 1 126 ? -10.017 -14.362 3.368 1.00 11.33 130 ILE A C 1
ATOM 971 O O . ILE A 1 126 ? -9.262 -15.311 3.133 1.00 11.41 130 ILE A O 1
ATOM 976 N N . ALA A 1 127 ? -10.916 -14.363 4.351 1.00 11.38 131 ALA A N 1
ATOM 977 C CA . ALA A 1 127 ? -11.128 -15.512 5.234 1.00 11.79 131 ALA A CA 1
ATOM 978 C C . ALA A 1 127 ? -11.557 -16.749 4.449 1.00 12.08 131 ALA A C 1
ATOM 979 O O . ALA A 1 127 ? -11.030 -17.841 4.665 1.00 11.74 131 ALA A O 1
ATOM 981 N N . ASP A 1 128 ? -12.507 -16.572 3.534 1.00 12.56 132 ASP A N 1
ATOM 982 C CA . ASP A 1 128 ? -12.987 -17.693 2.725 1.00 13.71 132 ASP A CA 1
ATOM 983 C C . ASP A 1 128 ? -11.908 -18.217 1.772 1.00 13.86 132 ASP A C 1
ATOM 984 O O . ASP A 1 128 ? -11.812 -19.425 1.538 1.00 13.99 132 ASP A O 1
ATOM 989 N N . LYS A 1 129 ? -11.096 -17.306 1.237 1.00 14.03 133 LYS A N 1
ATOM 990 C CA . LYS A 1 129 ? -9.990 -17.676 0.361 1.00 14.75 133 LYS A CA 1
ATOM 991 C C . LYS A 1 129 ? -8.960 -18.511 1.117 1.00 14.51 133 LYS A C 1
ATOM 992 O O . LYS A 1 129 ? -8.450 -19.495 0.585 1.00 14.63 133 LYS A O 1
ATOM 998 N N . ALA A 1 130 ? -8.671 -18.125 2.362 1.00 14.33 134 ALA A N 1
ATOM 999 C CA . ALA A 1 130 ? -7.770 -18.911 3.214 1.00 14.35 134 ALA A CA 1
ATOM 1000 C C . ALA A 1 130 ? -8.320 -20.322 3.438 1.00 14.52 134 ALA A C 1
ATOM 1001 O O . ALA A 1 130 ? -7.589 -21.310 3.337 1.00 14.32 134 ALA A O 1
ATOM 1003 N N . PHE A 1 131 ? -9.613 -20.399 3.738 1.00 14.79 135 PHE A N 1
ATOM 1004 C CA . PHE A 1 131 ? -10.298 -21.675 3.921 1.00 15.60 135 PHE A CA 1
ATOM 1005 C C . PHE A 1 131 ? -10.207 -22.542 2.661 1.00 16.15 135 PHE A C 1
ATOM 1006 O O . PHE A 1 131 ? -9.859 -23.720 2.742 1.00 15.78 135 PHE A O 1
ATOM 1014 N N . ARG A 1 132 ? -10.511 -21.943 1.510 1.00 17.00 136 ARG A N 1
ATOM 1015 C CA . ARG A 1 132 ? -10.445 -22.622 0.209 1.00 18.52 136 ARG A CA 1
ATOM 1016 C C . ARG A 1 132 ? -9.042 -23.146 -0.092 1.00 18.37 136 ARG A C 1
ATOM 1017 O O . ARG A 1 132 ? -8.878 -24.296 -0.510 1.00 18.31 136 ARG A O 1
ATOM 1025 N N . ASP A 1 133 ? -8.033 -22.304 0.128 1.00 18.33 137 ASP A N 1
ATOM 1026 C CA . ASP A 1 133 ? -6.644 -22.708 -0.084 1.00 18.64 137 ASP A CA 1
ATOM 1027 C C . ASP A 1 133 ? -6.227 -23.837 0.853 1.00 18.55 137 ASP A C 1
ATOM 1028 O O . ASP A 1 133 ? -5.523 -24.756 0.437 1.00 18.43 137 ASP A O 1
ATOM 1033 N N . MET A 1 134 ? -6.676 -23.770 2.108 1.00 18.55 138 MET A N 1
ATOM 1034 C CA . MET A 1 134 ? -6.402 -24.813 3.089 1.00 19.03 138 MET A CA 1
ATOM 1035 C C . MET A 1 134 ? -6.935 -26.160 2.596 1.00 19.69 138 MET A C 1
ATOM 1036 O O . MET A 1 134 ? -6.229 -27.165 2.653 1.00 19.59 138 MET A O 1
ATOM 1041 N N . LYS A 1 135 ? -8.175 -26.152 2.105 1.00 20.50 139 LYS A N 1
ATOM 1042 C CA . LYS A 1 135 ? -8.833 -27.339 1.541 1.00 21.76 139 LYS A CA 1
ATOM 1043 C C . LYS A 1 135 ? -8.167 -27.861 0.268 1.00 21.81 139 LYS A C 1
ATOM 1044 O O . LYS A 1 135 ? -7.911 -29.062 0.145 1.00 22.20 139 LYS A O 1
ATOM 1050 N N . VAL A 1 136 ? -7.912 -26.964 -0.680 1.00 22.16 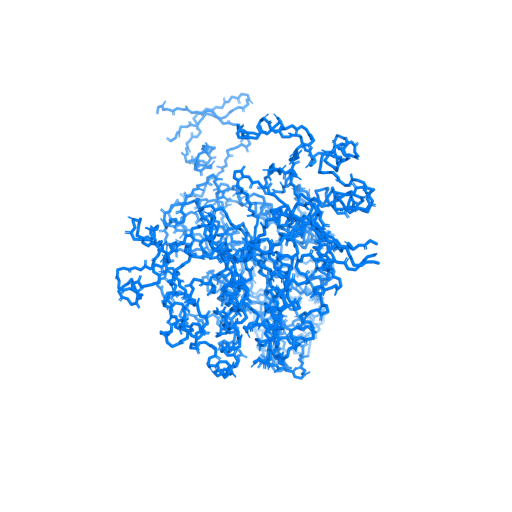140 VAL A N 1
ATOM 1051 C CA . VAL A 1 136 ? -7.406 -27.346 -2.003 1.00 22.27 140 VAL A CA 1
ATOM 1052 C C . VAL A 1 136 ? -5.927 -27.747 -1.967 1.00 22.28 140 VAL A C 1
ATOM 1053 O O . VAL A 1 136 ? -5.535 -28.752 -2.573 1.00 22.38 140 VAL A O 1
ATOM 1057 N N . LEU A 1 137 ? -5.116 -26.975 -1.245 1.00 21.79 141 LEU A N 1
ATOM 1058 C CA . LEU A 1 137 ? -3.671 -27.201 -1.215 1.00 21.75 141 LEU A CA 1
ATOM 1059 C C . LEU A 1 137 ? -3.204 -28.107 -0.072 1.00 21.26 141 LEU A C 1
ATOM 1060 O O . LEU A 1 137 ? -2.046 -28.536 -0.052 1.00 21.47 141 LEU A O 1
ATOM 1065 N N . LYS A 1 138 ? -4.110 -28.409 0.858 1.00 20.75 142 LYS A N 1
ATOM 1066 C CA . LYS A 1 138 ? -3.803 -29.225 2.043 1.00 20.34 142 LYS A CA 1
ATOM 1067 C C . LYS A 1 138 ? -2.622 -28.614 2.803 1.00 19.58 142 LYS A C 1
ATOM 1068 O O . LYS A 1 138 ? -1.608 -29.268 3.076 1.00 19.42 142 LYS A O 1
ATOM 1074 N N . LEU A 1 139 ? -2.775 -27.335 3.125 1.00 18.54 143 LEU A N 1
ATOM 1075 C CA . LEU A 1 139 ? -1.712 -26.537 3.708 1.00 17.96 143 LEU A CA 1
ATOM 1076 C C . LEU A 1 139 ? -2.340 -25.561 4.692 1.00 16.80 143 LEU A C 1
ATOM 1077 O O . LEU A 1 139 ? -3.289 -24.859 4.350 1.00 15.85 143 LEU A O 1
ATOM 1082 N N . SER A 1 140 ? -1.817 -25.529 5.914 1.00 16.07 144 SER A N 1
ATOM 1083 C CA . SER A 1 140 ? -2.277 -24.555 6.902 1.00 15.30 144 SER A CA 1
ATOM 1084 C C . SER A 1 140 ? -2.039 -23.140 6.385 1.00 14.81 144 SER A C 1
ATOM 1085 O O . SER A 1 140 ? -1.157 -22.916 5.548 1.00 14.86 144 SER A O 1
ATOM 1088 N N . GLN A 1 141 ? -2.846 -22.200 6.871 1.00 14.18 145 GLN A N 1
ATOM 1089 C CA . GLN A 1 141 ? -2.867 -20.847 6.325 1.00 13.43 145 GLN A CA 1
ATOM 1090 C C . GLN A 1 141 ? -2.721 -19.794 7.411 1.00 12.73 145 GLN A C 1
ATOM 1091 O O . GLN A 1 141 ? -3.187 -19.981 8.538 1.00 12.84 145 GLN A O 1
ATOM 1097 N N . SER A 1 142 ? -2.068 -18.692 7.061 1.00 12.16 146 SER A N 1
ATOM 1098 C CA A SER A 1 142 ? -1.998 -17.541 7.949 0.50 11.97 146 SER A CA 1
ATOM 1099 C CA B SER A 1 142 ? -1.981 -17.538 7.945 0.50 12.07 146 SER A CA 1
ATOM 1100 C C . SER A 1 142 ? -2.585 -16.309 7.276 1.00 11.97 146 SER A C 1
ATOM 1101 O O . SER A 1 142 ? -2.392 -16.087 6.076 1.00 12.03 146 SER A O 1
ATOM 1106 N N . ILE A 1 143 ? -3.315 -15.524 8.060 1.00 11.41 147 ILE A N 1
ATOM 1107 C CA . ILE A 1 143 ? -3.845 -14.252 7.598 1.00 10.86 147 ILE A CA 1
ATOM 1108 C C . ILE A 1 143 ? -3.153 -13.197 8.445 1.00 10.69 147 ILE A C 1
ATOM 1109 O O . ILE A 1 143 ? -3.305 -13.178 9.676 1.00 10.56 147 ILE A O 1
ATOM 1114 N N . ILE A 1 144 ? -2.368 -12.356 7.777 1.00 10.52 148 ILE A N 1
ATOM 1115 C CA A ILE A 1 144 ? -1.569 -11.335 8.455 0.50 10.57 148 ILE A CA 1
ATOM 1116 C CA B ILE A 1 144 ? -1.563 -11.335 8.442 0.50 10.54 148 ILE A CA 1
ATOM 1117 C C . ILE A 1 144 ? -2.277 -9.993 8.341 1.00 10.58 148 ILE A C 1
ATOM 1118 O O . ILE A 1 144 ? -2.500 -9.485 7.245 1.00 10.36 148 ILE A O 1
ATOM 1127 N N . VAL A 1 145 ? -2.637 -9.429 9.489 1.00 10.22 149 VAL A N 1
ATOM 1128 C CA . VAL A 1 145 ? -3.375 -8.171 9.510 1.00 10.30 149 VAL A CA 1
ATOM 1129 C C . VAL A 1 145 ? -2.415 -7.093 10.019 1.00 10.67 149 VAL A C 1
ATOM 1130 O O . VAL A 1 145 ? -2.116 -7.044 11.214 1.00 11.37 149 VAL A O 1
ATOM 1134 N N . SER A 1 146 ? -1.926 -6.259 9.099 1.00 10.20 150 SER A N 1
ATOM 1135 C CA A SER A 1 146 ? -0.873 -5.284 9.408 0.50 10.33 150 SER A CA 1
ATOM 1136 C CA B SER A 1 146 ? -0.870 -5.287 9.408 0.50 10.17 150 SER A CA 1
ATOM 1137 C C . SER A 1 146 ? -1.382 -3.848 9.421 1.00 10.14 150 SER A C 1
ATOM 1138 O O . SER A 1 146 ? -2.479 -3.559 8.925 1.00 10.62 150 SER A O 1
ATOM 1143 N N . GLY A 1 147 ? -0.567 -2.947 9.966 1.00 10.11 151 GLY A N 1
ATOM 1144 C CA . GLY A 1 147 ? -0.918 -1.531 10.034 1.00 10.22 151 GLY A CA 1
ATOM 1145 C C . GLY A 1 147 ? -0.436 -0.874 11.310 1.00 10.32 151 GLY A C 1
ATOM 1146 O O . GLY A 1 147 ? -0.110 -1.549 12.292 1.00 10.62 151 GLY A O 1
ATOM 1147 N N . GLU A 1 148 ? -0.394 0.455 11.299 1.00 9.85 152 GLU A N 1
ATOM 1148 C CA . GLU A 1 148 ? 0.034 1.212 12.469 1.00 10.25 152 GLU A CA 1
ATOM 1149 C C . GLU A 1 148 ? -1.037 1.189 13.559 1.00 9.34 152 GLU A C 1
ATOM 1150 O O . GLU A 1 148 ? -2.165 0.725 13.337 1.00 8.65 152 GLU A O 1
ATOM 1156 N N . SER A 1 149 ? -0.665 1.660 14.744 1.00 8.74 153 SER A N 1
ATOM 1157 C CA . SER A 1 149 ? -1.593 1.740 15.853 1.00 8.86 153 SER A CA 1
ATOM 1158 C C . SER A 1 149 ? -2.874 2.481 15.472 1.00 8.48 153 SER A C 1
ATOM 1159 O O . SER A 1 149 ? -2.829 3.600 14.942 1.00 9.05 153 SER A O 1
ATOM 1162 N N . GLY A 1 150 ? -4.009 1.842 15.754 1.00 8.61 154 GLY A N 1
ATOM 1163 C CA . GLY A 1 150 ? -5.326 2.409 15.480 1.00 8.38 154 GLY A CA 1
ATOM 1164 C C . GLY A 1 150 ? -5.844 2.207 14.062 1.00 8.35 154 GLY A C 1
ATOM 1165 O O . GLY A 1 150 ? -6.890 2.747 13.712 1.00 8.90 154 GLY A O 1
ATOM 1166 N N . ALA A 1 151 ? -5.116 1.446 13.246 1.00 8.19 155 ALA A N 1
ATOM 1167 C CA . ALA A 1 151 ? -5.497 1.241 11.840 1.00 7.99 155 ALA A CA 1
ATOM 1168 C C . ALA A 1 151 ? -6.702 0.316 11.651 1.00 8.16 155 ALA A C 1
ATOM 1169 O O . ALA A 1 151 ? -7.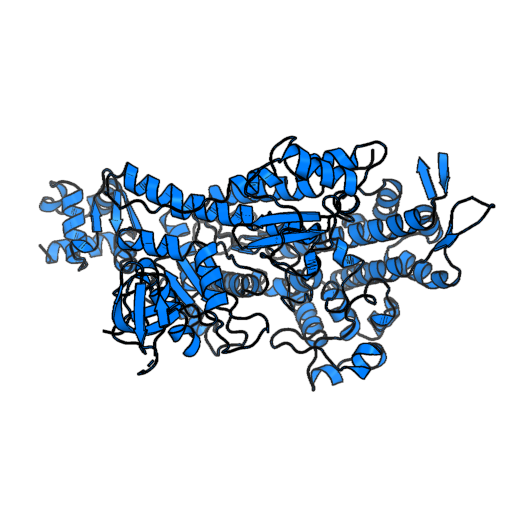398 0.413 10.633 1.00 8.45 155 ALA A O 1
ATOM 1171 N N . GLY A 1 152 ? -6.923 -0.592 12.605 1.00 8.01 156 GLY A N 1
ATOM 1172 C CA . GLY A 1 152 ? -8.052 -1.525 12.553 1.00 7.80 156 GLY A CA 1
ATOM 1173 C C . GLY A 1 152 ? -7.707 -3.009 12.521 1.00 7.53 156 GLY A C 1
ATOM 1174 O O . GLY A 1 152 ? -8.557 -3.831 12.162 1.00 7.93 156 GLY A O 1
ATOM 1175 N N . LYS A 1 153 ? -6.485 -3.363 12.929 1.00 7.57 157 LYS A N 1
ATOM 1176 C CA . LYS A 1 153 ? -6.025 -4.762 12.908 1.00 7.51 157 LYS A CA 1
ATOM 1177 C C . LYS A 1 153 ? -6.862 -5.666 13.803 1.00 7.73 157 LYS A C 1
ATOM 1178 O O . LYS A 1 153 ? -7.285 -6.755 13.396 1.00 7.89 157 LYS A O 1
ATOM 1184 N N . THR A 1 154 ? -7.093 -5.217 15.028 1.00 7.60 158 THR A N 1
ATOM 1185 C CA . THR A 1 154 ? -7.835 -6.015 16.004 1.00 7.72 158 THR A CA 1
ATOM 1186 C C . THR A 1 154 ? -9.288 -6.208 15.581 1.00 7.82 158 THR A C 1
ATOM 1187 O O . THR A 1 154 ? -9.813 -7.332 15.629 1.00 7.84 158 THR A O 1
ATOM 1191 N N . GLU A 1 155 ? -9.928 -5.135 15.129 1.00 8.09 159 GLU A N 1
ATOM 1192 C CA . GLU A 1 155 ? -11.294 -5.262 14.632 1.00 8.84 159 GLU A CA 1
ATOM 1193 C C . GLU A 1 155 ? -11.394 -6.268 13.478 1.00 8.87 159 GLU A C 1
ATOM 1194 O O . GLU A 1 155 ? -12.269 -7.142 13.482 1.00 9.01 159 GLU A O 1
ATOM 1200 N N . ASN A 1 156 ? -10.482 -6.170 12.511 1.00 8.99 160 ASN A N 1
ATOM 1201 C CA . ASN A 1 156 ? -10.508 -7.085 11.371 1.00 9.23 160 ASN A CA 1
ATOM 1202 C C . ASN A 1 156 ? -10.165 -8.531 11.714 1.00 9.26 160 ASN A C 1
ATOM 1203 O O . ASN A 1 156 ? -10.728 -9.463 11.133 1.00 9.05 160 ASN A O 1
ATOM 1208 N N . THR A 1 157 ? -9.271 -8.712 12.683 1.00 9.04 161 THR A N 1
ATOM 1209 C CA . THR A 1 157 ? -8.996 -10.040 13.237 1.00 9.78 161 THR A CA 1
ATOM 1210 C C . THR A 1 157 ? -10.283 -10.654 13.794 1.00 9.94 161 THR A C 1
ATOM 1211 O O . THR A 1 157 ? -10.606 -11.807 13.504 1.00 10.15 161 THR A O 1
ATOM 1215 N N . LYS A 1 158 ? -11.033 -9.868 14.561 1.00 10.02 162 LYS A N 1
ATOM 1216 C CA . LYS A 1 158 ? -12.301 -10.339 15.112 1.00 10.62 162 LYS A CA 1
ATOM 1217 C C . LYS A 1 158 ? -13.312 -10.709 14.018 1.00 10.63 162 LYS A C 1
ATOM 1218 O O . LYS A 1 158 ? -14.021 -11.716 14.148 1.00 10.71 162 LYS A O 1
ATOM 1224 N N . PHE A 1 159 ? -13.354 -9.933 12.934 1.00 10.80 163 PHE A N 1
ATOM 1225 C CA . PHE A 1 159 ? -14.264 -10.245 11.816 1.00 11.21 163 PHE A CA 1
ATOM 1226 C C . PHE A 1 159 ? -13.896 -11.566 11.150 1.00 11.39 163 PHE A C 1
ATOM 1227 O O . PHE A 1 159 ? -14.778 -12.364 10.816 1.00 11.57 163 PHE A O 1
ATOM 1235 N N . VAL A 1 160 ? -12.597 -11.780 10.930 1.00 11.21 164 VAL A N 1
ATOM 1236 C CA . VAL A 1 160 ? -12.109 -13.033 10.337 1.00 11.47 164 VAL A CA 1
ATOM 1237 C C . VAL A 1 160 ? -12.488 -14.225 11.216 1.00 12.06 164 VAL A C 1
ATOM 1238 O O . VAL A 1 160 ? -12.999 -15.232 10.721 1.00 11.51 164 VAL A O 1
ATOM 1242 N N . LEU A 1 161 ? -12.250 -14.098 12.522 1.00 12.31 165 LEU A N 1
ATOM 1243 C CA . LEU A 1 161 ? -12.555 -15.186 13.457 1.00 13.26 165 LEU A CA 1
ATOM 1244 C C . LEU A 1 161 ? -14.045 -15.488 13.510 1.00 13.59 165 LEU A C 1
ATOM 1245 O O . LEU A 1 161 ? -14.438 -16.661 13.541 1.00 13.76 165 LEU A O 1
ATOM 1250 N N . ARG A 1 162 ? -14.866 -14.435 13.504 1.00 14.06 166 ARG A N 1
ATOM 1251 C CA . ARG A 1 162 ? -16.321 -14.585 13.493 1.00 15.36 166 ARG A CA 1
ATOM 1252 C C . ARG A 1 162 ? -16.767 -15.280 12.213 1.00 14.81 166 ARG A C 1
ATOM 1253 O O . ARG A 1 162 ? -17.567 -16.212 12.261 1.00 15.00 166 ARG A O 1
ATOM 1261 N N . TYR A 1 163 ? -16.227 -14.841 11.078 1.00 14.18 167 TYR A N 1
ATOM 1262 C CA . TYR A 1 163 ? -16.583 -15.439 9.794 1.00 14.30 167 TYR A CA 1
ATOM 1263 C C . TYR A 1 163 ? -16.320 -16.945 9.741 1.00 14.42 167 TYR A C 1
ATOM 1264 O O . TYR A 1 163 ? -17.190 -17.722 9.322 1.00 14.67 167 TYR A O 1
ATOM 1273 N N . LEU A 1 164 ? -15.123 -17.349 10.156 1.00 14.39 168 LEU A N 1
ATOM 1274 C CA . LEU A 1 164 ? -14.690 -18.740 10.027 1.00 14.90 168 LEU A CA 1
ATOM 1275 C C . LEU A 1 164 ? -15.446 -19.674 10.968 1.00 15.42 168 LEU A C 1
ATOM 1276 O O . LEU A 1 164 ? -15.826 -20.781 10.576 1.00 15.51 168 LEU A O 1
ATOM 1281 N N . THR A 1 165 ? -15.655 -19.228 12.205 1.00 16.03 169 THR A N 1
ATOM 1282 C CA . THR A 1 165 ? -16.345 -20.050 13.205 1.00 16.83 169 THR A CA 1
ATOM 1283 C C . THR A 1 165 ? -17.850 -20.144 12.944 1.00 17.56 169 THR A C 1
ATOM 1284 O O . THR A 1 165 ? -18.459 -21.185 13.196 1.00 17.83 169 THR A O 1
ATOM 1288 N N . GLU A 1 166 ? -18.442 -19.067 12.432 1.00 17.83 170 GLU A N 1
ATOM 1289 C CA . GLU A 1 166 ? -19.865 -19.069 12.075 1.00 18.80 170 GLU A CA 1
ATOM 1290 C C . GLU A 1 166 ? -20.135 -19.894 10.811 1.00 18.92 170 GLU A C 1
ATOM 1291 O O . GLU A 1 166 ? -21.156 -20.585 10.721 1.00 19.09 170 GLU A O 1
ATOM 1297 N N . SER A 1 167 ? -19.214 -19.831 9.850 1.00 19.00 171 SER A N 1
ATOM 1298 C CA . SER A 1 167 ? -19.387 -20.516 8.568 1.00 19.34 171 SER A CA 1
ATOM 1299 C C . SER A 1 167 ? -19.073 -22.008 8.626 1.00 20.15 171 SER A C 1
ATOM 1300 O O . SER A 1 167 ? -19.787 -22.816 8.031 1.00 20.24 171 SER A O 1
ATOM 1303 N N . TYR A 1 168 ? -18.004 -22.366 9.333 1.00 21.06 172 TYR A N 1
ATOM 1304 C CA . TYR A 1 168 ? -17.452 -23.719 9.236 1.00 22.27 172 TYR A CA 1
ATOM 1305 C C . TYR A 1 168 ? -17.330 -24.447 10.576 1.00 22.85 172 TYR A C 1
ATOM 1306 O O . TYR A 1 168 ? -16.684 -25.496 10.671 1.00 22.92 172 TYR A O 1
ATOM 1315 N N . GLY A 1 169 ? -17.988 -23.899 11.594 1.00 23.63 173 GLY A N 1
ATOM 1316 C CA . GLY A 1 169 ? -18.025 -24.501 12.925 1.00 24.57 173 GLY A CA 1
ATOM 1317 C C . GLY A 1 169 ? -19.208 -25.433 13.104 1.00 25.15 173 GLY A C 1
ATOM 1318 O O . GLY A 1 169 ? -20.177 -25.382 12.340 1.00 26.22 173 GLY A O 1
ATOM 1319 N N . ASP A 1 176 ? -17.707 -20.303 18.044 1.00 28.14 180 ASP A N 1
ATOM 1320 C CA . ASP A 1 176 ? -18.426 -19.264 18.775 1.00 27.90 180 ASP A CA 1
ATOM 1321 C C . ASP A 1 176 ? -17.760 -18.874 20.102 1.00 27.09 180 ASP A C 1
ATOM 1322 O O . ASP A 1 176 ? -17.735 -17.696 20.457 1.00 26.89 180 ASP A O 1
ATOM 1327 N N . ARG A 1 177 ? -17.240 -19.857 20.838 1.00 26.25 181 ARG A N 1
ATOM 1328 C CA . ARG A 1 177 ? -16.513 -19.568 22.077 1.00 25.45 181 ARG A CA 1
ATOM 1329 C C . ARG A 1 177 ? -15.199 -18.841 21.796 1.00 24.90 181 ARG A C 1
ATOM 1330 O O . ARG A 1 177 ? -14.737 -18.047 22.617 1.00 24.35 181 ARG A O 1
ATOM 1338 N N . ILE A 1 178 ? -14.615 -19.113 20.629 1.00 24.14 182 ILE A N 1
ATOM 1339 C CA . ILE A 1 178 ? -13.441 -18.379 20.146 1.00 24.01 182 ILE A CA 1
ATOM 1340 C C . ILE A 1 178 ? -13.764 -16.884 20.021 1.00 23.70 182 ILE A C 1
ATOM 1341 O O . ILE A 1 178 ? -12.957 -16.025 20.394 1.00 23.66 182 ILE A O 1
ATOM 1346 N N . VAL A 1 179 ? -14.958 -16.593 19.508 1.00 23.24 183 VAL A N 1
ATOM 1347 C CA . VAL A 1 179 ? -15.463 -15.228 19.384 1.00 23.07 183 VAL A CA 1
ATOM 1348 C C . VAL A 1 179 ? -15.801 -14.648 20.760 1.00 23.00 183 VAL A C 1
ATOM 1349 O O . VAL A 1 179 ? -15.415 -13.524 21.087 1.00 21.99 183 VAL A O 1
ATOM 1353 N N . GLU A 1 180 ? -16.510 -15.438 21.563 1.00 23.20 184 GLU A N 1
ATOM 1354 C CA . GLU A 1 180 ? -17.036 -14.978 22.848 1.00 23.68 184 GLU A CA 1
ATOM 1355 C C . GLU A 1 180 ? -15.952 -14.683 23.886 1.00 23.15 184 GLU A C 1
ATOM 1356 O O . GLU A 1 180 ? -16.173 -13.895 24.802 1.00 22.97 184 GLU A O 1
ATOM 1362 N N . ALA A 1 181 ? -14.785 -15.308 23.731 1.00 22.85 185 ALA A N 1
ATOM 1363 C CA . ALA A 1 181 ? -13.685 -15.150 24.686 1.00 22.64 185 ALA A CA 1
ATOM 1364 C C . ALA A 1 181 ? -12.956 -13.814 24.554 1.00 22.52 185 ALA A C 1
ATOM 1365 O O . ALA A 1 181 ? -12.193 -13.428 25.443 1.00 22.60 185 ALA A O 1
ATOM 1367 N N . ASN A 1 182 ? -13.198 -13.106 23.454 1.00 22.06 186 ASN A N 1
ATOM 1368 C CA . ASN A 1 182 ? -12.455 -11.880 23.149 1.00 21.92 186 ASN A CA 1
ATOM 1369 C C . ASN A 1 182 ? -12.513 -10.744 24.192 1.00 21.05 186 ASN A C 1
ATOM 1370 O O . ASN A 1 182 ? -11.469 -10.154 24.501 1.00 21.03 186 ASN A O 1
ATOM 1375 N N . PRO A 1 183 ? -13.717 -10.419 24.724 1.00 20.02 187 PRO A N 1
ATOM 1376 C CA . PRO A 1 183 ? -13.814 -9.428 25.803 1.00 19.36 187 PRO A CA 1
ATOM 1377 C C . PRO A 1 183 ? -12.884 -9.697 26.991 1.00 18.59 187 PRO A C 1
ATOM 1378 O O . PRO A 1 183 ? -12.441 -8.755 27.646 1.00 18.46 187 PRO A O 1
ATOM 1382 N N . LEU A 1 184 ? -12.593 -10.967 27.259 1.00 17.69 188 LEU A N 1
ATOM 1383 C CA . LEU A 1 184 ? -11.697 -11.335 28.352 1.00 17.20 188 LEU A CA 1
ATOM 1384 C C . LEU A 1 184 ? -10.244 -10.959 28.046 1.00 16.12 188 LEU A C 1
ATOM 1385 O O . LEU A 1 184 ? -9.559 -10.360 28.880 1.00 15.78 188 LEU A O 1
ATOM 1390 N N . LEU A 1 185 ? -9.778 -11.301 26.847 1.00 15.14 189 LEU A N 1
ATOM 1391 C CA . LEU A 1 185 ? -8.414 -10.966 26.441 1.00 14.39 189 LEU A CA 1
ATOM 1392 C C . LEU A 1 185 ? -8.224 -9.450 26.402 1.00 13.82 189 LEU A C 1
ATOM 1393 O O . LEU A 1 185 ? -7.232 -8.931 26.919 1.00 13.55 189 LEU A O 1
ATOM 1398 N N . GLU A 1 186 ? -9.187 -8.748 25.807 1.00 13.22 190 GLU A N 1
ATOM 1399 C CA . GLU A 1 186 ? -9.112 -7.285 25.697 1.00 13.24 190 GLU A CA 1
ATOM 1400 C C . GLU A 1 186 ? -9.150 -6.581 27.053 1.00 12.59 190 GLU A C 1
ATOM 1401 O O . GLU A 1 186 ? -8.518 -5.540 27.232 1.00 11.90 190 GLU A O 1
ATOM 1407 N N . ALA A 1 187 ? -9.884 -7.147 28.010 1.00 11.89 191 ALA A N 1
ATOM 1408 C CA . ALA A 1 187 ? -9.924 -6.556 29.345 1.00 11.45 191 ALA A CA 1
ATOM 1409 C C . ALA A 1 187 ? -8.526 -6.543 29.970 1.00 10.80 191 ALA A C 1
ATOM 1410 O O . ALA A 1 187 ? -8.133 -5.561 30.592 1.00 10.71 191 ALA A O 1
ATOM 1412 N N . PHE A 1 188 ? -7.778 -7.628 29.775 1.00 10.44 192 PHE A N 1
ATOM 1413 C CA . PHE A 1 188 ? -6.494 -7.807 30.458 1.00 10.40 192 PHE A CA 1
ATOM 1414 C C . PHE A 1 188 ? -5.296 -7.328 29.646 1.00 9.97 192 PHE A C 1
ATOM 1415 O O . PHE A 1 188 ? -4.240 -7.031 30.208 1.00 10.06 192 PHE A O 1
ATOM 1423 N N . GLY A 1 189 ? -5.473 -7.230 28.330 1.00 9.50 193 GLY A N 1
ATOM 1424 C CA . GLY A 1 189 ? -4.358 -6.906 27.439 1.00 9.58 193 GLY A CA 1
ATOM 1425 C C . GLY A 1 189 ? -4.458 -5.646 26.600 1.00 9.45 193 GLY A C 1
ATOM 1426 O O . GLY A 1 189 ? -3.509 -5.320 25.881 1.00 9.60 193 GLY A O 1
ATOM 1427 N N . ASN A 1 190 ? -5.596 -4.950 26.670 1.00 9.39 194 ASN A N 1
ATOM 1428 C CA . ASN A 1 190 ? -5.813 -3.711 25.908 1.00 9.31 194 ASN A CA 1
ATOM 1429 C C . ASN A 1 190 ? -5.910 -2.501 26.833 1.00 9.68 194 ASN A C 1
ATOM 1430 O O . ASN A 1 190 ? -6.321 -2.630 28.003 1.00 9.15 194 ASN A O 1
ATOM 1435 N N . ALA A 1 191 ? -5.533 -1.335 26.309 1.00 9.77 195 ALA A N 1
ATOM 1436 C CA . ALA A 1 191 ? -5.530 -0.094 27.089 1.00 9.97 195 ALA A CA 1
ATOM 1437 C C . ALA A 1 191 ? -5.678 1.151 26.224 1.00 10.43 195 ALA A C 1
ATOM 1438 O O . ALA A 1 191 ? -5.351 1.136 25.042 1.00 10.08 195 ALA A O 1
ATOM 1440 N N . LYS A 1 192 ? -6.162 2.230 26.833 1.00 10.42 196 LYS A N 1
ATOM 1441 C CA . LYS A 1 192 ? -6.197 3.529 26.174 1.00 10.75 196 LYS A CA 1
ATOM 1442 C C . LYS A 1 192 ? -4.791 4.120 26.001 1.00 10.81 196 LYS A C 1
ATOM 1443 O O . LYS A 1 192 ? -4.079 4.372 26.983 1.00 10.59 196 LYS A O 1
ATOM 1449 N N . THR A 1 193 ? -4.395 4.313 24.745 1.00 10.66 197 THR A N 1
ATOM 1450 C CA . THR A 1 193 ? -3.245 5.157 24.406 1.00 11.13 197 THR A CA 1
ATOM 1451 C C . THR A 1 193 ? -3.759 6.367 23.627 1.00 11.60 197 THR A C 1
ATOM 1452 O O . THR A 1 193 ? -4.926 6.397 23.226 1.00 11.72 197 THR A O 1
ATOM 1456 N N . VAL A 1 194 ? -2.900 7.357 23.394 1.00 11.84 198 VAL A N 1
ATOM 1457 C CA . VAL A 1 194 ? -3.346 8.529 22.642 1.00 12.53 198 VAL A CA 1
ATOM 1458 C C . VAL A 1 194 ? -3.620 8.205 21.166 1.00 11.93 198 VAL A C 1
ATOM 1459 O O . VAL A 1 194 ? -4.286 8.986 20.483 1.00 12.03 198 VAL A O 1
ATOM 1463 N N . ARG A 1 195 ? -3.117 7.063 20.683 1.00 11.24 199 ARG A N 1
ATOM 1464 C CA . ARG A 1 195 ? -3.372 6.639 19.292 1.00 10.84 199 ARG A CA 1
ATOM 1465 C C . ARG A 1 195 ? -4.613 5.761 19.129 1.00 10.45 199 ARG A C 1
ATOM 1466 O O . ARG A 1 195 ? -5.185 5.675 18.040 1.00 10.15 199 ARG A O 1
ATOM 1474 N N . ASN A 1 196 ? -5.018 5.097 20.210 1.00 9.91 200 ASN A N 1
ATOM 1475 C CA . ASN A 1 196 ? -6.093 4.116 20.153 1.00 9.32 200 ASN A CA 1
ATOM 1476 C C . ASN A 1 196 ? -6.674 3.892 21.543 1.00 9.33 200 ASN A C 1
ATOM 1477 O O . ASN A 1 196 ? -5.974 3.437 22.454 1.00 9.06 200 ASN A O 1
ATOM 1482 N N . ASN A 1 197 ? -7.955 4.220 21.692 1.00 9.45 201 ASN A N 1
ATOM 1483 C CA . ASN A 1 197 ? -8.683 4.012 22.945 1.00 9.51 201 ASN A CA 1
ATOM 1484 C C . ASN A 1 197 ? -8.694 2.542 23.372 1.00 9.51 201 ASN A C 1
ATOM 1485 O O . ASN A 1 197 ? -8.784 2.236 24.567 1.00 9.87 201 ASN A O 1
ATOM 1490 N N . ASN A 1 198 ? -8.603 1.648 22.388 1.00 9.20 202 ASN A N 1
ATOM 1491 C CA . ASN A 1 198 ? -8.589 0.215 22.624 1.00 9.36 202 ASN A CA 1
ATOM 1492 C C . ASN A 1 198 ? -7.298 -0.452 22.128 1.00 9.41 202 ASN A C 1
ATOM 1493 O O . ASN A 1 198 ? -7.333 -1.506 21.497 1.00 9.53 202 ASN A O 1
ATOM 1498 N N . SER A 1 199 ? -6.158 0.167 22.426 1.00 9.43 203 SER A N 1
ATOM 1499 C CA . SER A 1 199 ? -4.869 -0.324 21.945 1.00 9.35 203 SER A CA 1
ATOM 1500 C C . SER A 1 199 ? -4.513 -1.707 22.500 1.00 9.47 203 SER A C 1
ATOM 1501 O O . SER A 1 199 ? -4.582 -1.934 23.711 1.00 9.91 203 SER A O 1
ATOM 1504 N N . SER A 1 200 ? -4.128 -2.618 21.607 1.00 9.23 204 SER A N 1
ATOM 1505 C CA . SER A 1 200 ? -3.586 -3.926 22.008 1.00 9.38 204 SER A CA 1
ATOM 1506 C C . SER A 1 200 ? -2.157 -3.743 22.520 1.00 9.35 204 SER A C 1
ATOM 1507 O O . SER A 1 200 ? -1.280 -3.263 21.783 1.00 9.46 204 SER A O 1
ATOM 1510 N N . ARG A 1 201 ? -1.917 -4.132 23.772 1.00 9.13 205 ARG A N 1
ATOM 1511 C CA . ARG A 1 201 ? -0.568 -4.054 24.355 1.00 9.11 205 ARG A CA 1
ATOM 1512 C C . ARG A 1 201 ? 0.088 -5.437 24.471 1.00 9.15 205 ARG A C 1
ATOM 1513 O O . ARG A 1 201 ? 0.958 -5.678 25.321 1.00 8.81 205 ARG A O 1
ATOM 1521 N N . PHE A 1 202 ? -0.341 -6.331 23.588 1.00 9.16 206 PHE A N 1
ATOM 1522 C CA . PHE A 1 202 ? 0.259 -7.645 23.415 1.00 9.59 206 PHE A CA 1
ATOM 1523 C C . PHE A 1 202 ? -0.001 -8.071 21.980 1.00 10.12 206 PHE A C 1
ATOM 1524 O O . PHE A 1 202 ? -0.887 -7.521 21.312 1.00 10.39 206 PHE A O 1
ATOM 1532 N N . GLY A 1 203 ? 0.759 -9.048 21.510 1.00 10.38 207 GLY A N 1
ATOM 1533 C CA . GLY A 1 203 ? 0.524 -9.613 20.187 1.00 10.33 207 GLY A CA 1
ATOM 1534 C C . GLY A 1 203 ? -0.165 -10.953 20.324 1.00 11.07 207 GLY A C 1
ATOM 1535 O O . GLY A 1 203 ? -0.048 -11.617 21.356 1.00 10.91 207 GLY A O 1
ATOM 1536 N N . LYS A 1 204 ? -0.885 -11.356 19.285 1.00 11.28 208 LYS A N 1
ATOM 1537 C CA . LYS A 1 204 ? -1.515 -12.667 19.289 1.00 12.09 208 LYS A CA 1
ATOM 1538 C C . LYS A 1 204 ? -1.562 -13.313 17.910 1.00 11.92 208 LYS A C 1
ATOM 1539 O O . LYS A 1 204 ? -1.663 -12.635 16.882 1.00 11.23 208 LYS A O 1
ATOM 1545 N N . PHE A 1 205 ? -1.463 -14.637 17.917 1.00 12.03 209 PHE A N 1
ATOM 1546 C CA . PHE A 1 205 ? -1.698 -15.449 16.739 1.00 12.39 209 PHE A CA 1
ATOM 1547 C C . PHE A 1 205 ? -2.802 -16.419 17.141 1.00 12.68 209 PHE A C 1
ATOM 1548 O O . PHE A 1 205 ? -2.593 -17.273 18.002 1.00 12.96 209 PHE A O 1
ATOM 1556 N N . VAL A 1 206 ? -3.983 -16.245 16.554 1.00 12.51 210 VAL A N 1
ATOM 1557 C CA . VAL A 1 206 ? -5.146 -17.068 16.889 1.00 12.96 210 VAL A CA 1
ATOM 1558 C C . VAL A 1 206 ? -5.346 -18.125 15.806 1.00 13.40 210 VAL A C 1
ATOM 1559 O O . VAL A 1 206 ? -5.630 -17.795 14.647 1.00 12.99 210 VAL A O 1
ATOM 1563 N N . GLU A 1 207 ? -5.187 -19.389 16.197 1.00 13.82 211 GLU A N 1
ATOM 1564 C CA . GLU A 1 207 ? -5.346 -20.516 15.280 1.00 14.78 211 GLU A CA 1
ATOM 1565 C C . GLU A 1 207 ? -6.717 -21.164 15.424 1.00 14.78 211 GLU A C 1
ATOM 1566 O O . GLU A 1 207 ? -7.131 -21.513 16.533 1.00 14.52 211 GLU A O 1
ATOM 1572 N N . ILE A 1 208 ? -7.416 -21.287 14.300 1.00 14.87 212 ILE A N 1
ATOM 1573 C CA A ILE A 1 208 ? -8.648 -22.066 14.245 0.50 15.11 212 ILE A CA 1
ATOM 1574 C CA B ILE A 1 208 ? -8.654 -22.057 14.221 0.50 15.19 212 ILE A CA 1
ATOM 1575 C C . ILE A 1 208 ? -8.301 -23.399 13.598 1.00 15.55 212 ILE A C 1
ATOM 1576 O O . ILE A 1 208 ? -7.815 -23.449 12.464 1.00 15.04 212 ILE A O 1
ATOM 1585 N N . HIS A 1 209 ? -8.532 -24.475 14.341 1.00 15.86 213 HIS A N 1
ATOM 1586 C CA . HIS A 1 209 ? -8.129 -25.797 13.894 1.00 16.78 213 HIS A CA 1
ATOM 1587 C C . HIS A 1 209 ? -9.278 -26.586 13.288 1.00 17.46 213 HIS A C 1
ATOM 1588 O O . HIS A 1 209 ? -10.411 -26.523 13.765 1.00 17.28 213 HIS A O 1
ATOM 1595 N N . PHE A 1 210 ? -8.953 -27.321 12.226 1.00 18.79 214 PHE A N 1
ATOM 1596 C CA . PHE A 1 210 ? -9.932 -28.040 11.421 1.00 19.88 214 PHE A CA 1
ATOM 1597 C C . PHE A 1 210 ? -9.615 -29.526 11.347 1.00 21.04 214 PHE A C 1
ATOM 1598 O O . PHE A 1 210 ? -8.447 -29.925 11.409 1.00 21.42 214 PHE A O 1
ATOM 1606 N N . ASN A 1 211 ? -10.662 -30.333 11.194 1.00 22.54 215 ASN A N 1
ATOM 1607 C CA . ASN A 1 211 ? -10.502 -31.758 10.910 1.00 24.19 215 ASN A CA 1
ATOM 1608 C C . ASN A 1 211 ? -10.375 -32.051 9.413 1.00 25.02 215 ASN A C 1
ATOM 1609 O O . ASN A 1 211 ? -10.284 -31.133 8.592 1.00 24.84 215 ASN A O 1
ATOM 1614 N N . GLU A 1 212 ? -10.367 -33.340 9.075 1.00 26.23 216 GLU A N 1
ATOM 1615 C CA . GLU A 1 212 ? -10.240 -33.816 7.696 1.00 27.33 216 GLU A CA 1
ATOM 1616 C C . GLU A 1 212 ? -11.433 -33.440 6.818 1.00 27.61 216 GLU A C 1
ATOM 1617 O O . GLU A 1 212 ? -11.301 -33.345 5.597 1.00 27.97 216 GLU A O 1
ATOM 1623 N N . LYS A 1 213 ? -12.590 -33.231 7.447 1.00 27.94 217 LYS A N 1
ATOM 1624 C CA . LYS A 1 213 ? -13.793 -32.766 6.758 1.00 28.25 217 LYS A CA 1
ATOM 1625 C C . LYS A 1 213 ? -13.826 -31.239 6.652 1.00 28.06 217 LYS A C 1
ATOM 1626 O O . LYS A 1 213 ? -14.797 -30.667 6.148 1.00 28.19 217 LYS A O 1
ATOM 1632 N N . SER A 1 214 ? -12.761 -30.598 7.136 1.00 27.76 218 SER A N 1
ATOM 1633 C CA . SER A 1 214 ? -12.629 -29.135 7.164 1.00 27.41 218 SER A CA 1
ATOM 1634 C C . SER A 1 214 ? -13.715 -28.463 8.008 1.00 26.84 218 SER A C 1
ATOM 1635 O O . SER A 1 214 ? -14.288 -27.438 7.622 1.00 27.01 218 SER A O 1
ATOM 1638 N N . SER A 1 215 ? -13.989 -29.061 9.163 1.00 26.07 219 SER A N 1
ATOM 1639 C CA . SER A 1 215 ? -14.908 -28.496 10.141 1.00 25.40 219 SER A CA 1
ATOM 1640 C C . SER A 1 215 ? -14.119 -28.114 11.396 1.00 24.46 219 SER A C 1
ATOM 1641 O O . SER A 1 215 ? -13.179 -28.814 11.777 1.00 24.38 219 SER A O 1
ATOM 1644 N N . VAL A 1 216 ? -14.499 -27.002 12.021 1.00 23.71 220 VAL A N 1
ATOM 1645 C CA . VAL A 1 216 ? -13.797 -26.484 13.208 1.00 22.77 220 VAL A CA 1
ATOM 1646 C C . VAL A 1 216 ? -13.875 -27.464 14.383 1.00 22.37 220 VAL A C 1
ATOM 1647 O O . VAL A 1 216 ? -14.966 -27.892 14.772 1.00 22.43 220 VAL A O 1
ATOM 1651 N N . VAL A 1 217 ? -12.714 -27.815 14.934 1.00 21.51 221 VAL A N 1
ATOM 1652 C CA . VAL A 1 217 ? -12.637 -28.705 16.102 1.00 20.67 221 VAL A CA 1
ATOM 1653 C C . VAL A 1 217 ? -12.261 -27.973 17.393 1.00 20.03 221 VAL A C 1
ATOM 1654 O O . VAL A 1 217 ? -12.550 -28.444 18.498 1.00 19.97 221 VAL A O 1
ATOM 1658 N N . GLY A 1 218 ? -11.623 -26.814 17.247 1.00 19.12 222 GLY A N 1
ATOM 1659 C CA . GLY A 1 218 ? -11.168 -26.040 18.393 1.00 18.06 222 GLY A CA 1
ATOM 1660 C C . GLY A 1 218 ? -10.266 -24.903 17.963 1.00 17.21 222 GLY A C 1
ATOM 1661 O O . GLY A 1 218 ? -10.171 -24.586 16.773 1.00 16.66 222 GLY A O 1
ATOM 1662 N N . GLY A 1 219 ? -9.604 -24.289 18.935 1.00 16.75 223 GLY A N 1
ATOM 1663 C CA . GLY A 1 219 ? -8.734 -23.153 18.658 1.00 16.29 223 GLY A CA 1
ATOM 1664 C C . GLY A 1 219 ? -7.549 -23.070 19.597 1.00 16.03 223 GLY A C 1
ATOM 1665 O O . GLY A 1 219 ? -7.479 -23.781 20.602 1.00 15.78 223 GLY A O 1
ATOM 1666 N N . PHE A 1 220 ? -6.604 -22.200 19.260 1.00 15.53 224 PHE A N 1
ATOM 1667 C CA . PHE A 1 220 ? -5.479 -21.937 20.141 1.00 15.23 224 PHE A CA 1
ATOM 1668 C C . PHE A 1 220 ? -4.979 -20.519 19.952 1.00 15.12 224 PHE A C 1
ATOM 1669 O O . PHE A 1 220 ? -4.678 -20.103 18.829 1.00 15.08 224 PHE A O 1
ATOM 1677 N N . VAL A 1 221 ? -4.896 -19.794 21.062 1.00 14.69 225 VAL A N 1
ATOM 1678 C CA . VAL A 1 221 ? -4.383 -18.432 21.064 1.00 14.49 225 VAL A CA 1
ATOM 1679 C C . VAL A 1 221 ? -2.962 -18.432 21.620 1.00 14.61 225 VAL A C 1
ATOM 1680 O O . VAL A 1 221 ? -2.744 -18.813 22.775 1.00 14.36 225 VAL A O 1
ATOM 1684 N N . SER A 1 222 ? -2.002 -18.033 20.786 1.00 14.71 226 SER A N 1
ATOM 1685 C CA . SER A 1 222 ? -0.646 -17.754 21.245 1.00 14.97 226 SER A CA 1
ATOM 1686 C C . SER A 1 222 ? -0.558 -16.267 21.524 1.00 15.14 226 SER A C 1
ATOM 1687 O O . SER A 1 222 ? -0.982 -15.453 20.703 1.00 15.04 226 SER A O 1
ATOM 1690 N N . HIS A 1 223 ? -0.038 -15.913 22.693 1.00 15.21 227 HIS A N 1
ATOM 1691 C CA . HIS A 1 223 ? 0.083 -14.506 23.067 1.00 15.27 227 HIS A CA 1
ATOM 1692 C C . HIS A 1 223 ? 1.541 -14.130 23.274 1.00 15.72 227 HIS A C 1
ATOM 1693 O O . HIS A 1 223 ? 2.363 -14.964 23.689 1.00 15.97 227 HIS A O 1
ATOM 1700 N N . TYR A 1 224 ? 1.851 -12.870 22.988 1.00 15.48 228 TYR A N 1
ATOM 1701 C CA . TYR A 1 224 ? 3.226 -12.403 22.936 1.00 15.81 228 TYR A CA 1
ATOM 1702 C C . TYR A 1 224 ? 3.415 -11.045 23.590 1.00 15.24 228 TYR A C 1
ATOM 1703 O O . TYR A 1 224 ? 2.671 -10.101 23.325 1.00 14.73 228 TYR A O 1
ATOM 1712 N N . LEU A 1 225 ? 4.425 -10.966 24.449 1.00 14.49 229 LEU A N 1
ATOM 1713 C CA . LEU A 1 225 ? 5.074 -9.701 24.778 1.00 14.06 229 LEU A CA 1
ATOM 1714 C C . LEU A 1 225 ? 4.121 -8.636 25.346 1.00 13.43 229 LEU A C 1
ATOM 1715 O O . LEU A 1 225 ? 4.017 -7.516 24.830 1.00 13.62 229 LEU A O 1
ATOM 1720 N N . LEU A 1 226 ? 3.411 -9.005 26.411 1.00 12.53 230 LEU A N 1
ATOM 1721 C CA . LEU A 1 226 ? 2.591 -8.042 27.143 1.00 12.06 230 LEU A CA 1
ATOM 1722 C C . LEU A 1 226 ? 3.447 -6.867 27.622 1.00 12.29 230 LEU A C 1
ATOM 1723 O O . LEU A 1 226 ? 4.565 -7.064 28.111 1.00 12.08 230 LEU A O 1
ATOM 1728 N N . GLU A 1 227 ? 2.914 -5.657 27.478 1.00 12.49 231 GLU A N 1
ATOM 1729 C CA . GLU A 1 227 ? 3.585 -4.434 27.932 1.00 13.43 231 GLU A CA 1
ATOM 1730 C C . GLU A 1 227 ? 3.523 -4.311 29.457 1.00 13.97 231 GLU A C 1
ATOM 1731 O O . GLU A 1 227 ? 2.514 -3.880 30.020 1.00 14.14 231 GLU A O 1
ATOM 1737 N N . LYS A 1 228 ? 4.615 -4.678 30.122 1.00 14.94 232 LYS A N 1
ATOM 1738 C CA . LYS A 1 228 ? 4.611 -4.757 31.587 1.00 15.60 232 LYS A CA 1
ATOM 1739 C C . LYS A 1 228 ? 4.691 -3.411 32.311 1.00 15.28 232 LYS A C 1
ATOM 1740 O O . LYS A 1 228 ? 4.131 -3.254 33.400 1.00 15.12 232 LYS A O 1
ATOM 1746 N N . SER A 1 229 ? 5.351 -2.428 31.703 1.00 15.06 233 SER A N 1
ATOM 1747 C CA . SER A 1 229 ? 5.501 -1.111 32.323 1.00 15.25 233 SER A CA 1
ATOM 1748 C C . SER A 1 229 ? 4.164 -0.432 32.616 1.00 14.76 233 SER A C 1
ATOM 1749 O O . SER A 1 229 ? 4.039 0.296 33.607 1.00 14.97 233 SER A O 1
ATOM 1752 N N . ARG A 1 230 ? 3.169 -0.693 31.761 1.00 14.02 234 ARG A N 1
ATOM 1753 C CA . ARG A 1 230 ? 1.842 -0.078 31.870 1.00 13.41 234 ARG A CA 1
ATOM 1754 C C . ARG A 1 230 ? 1.131 -0.449 33.169 1.00 13.24 234 ARG A C 1
ATOM 1755 O O . ARG A 1 230 ? 0.302 0.309 33.668 1.00 13.33 234 ARG A O 1
ATOM 1763 N N . ILE A 1 231 ? 1.454 -1.626 33.694 1.00 13.19 235 ILE A N 1
ATOM 1764 C CA . ILE A 1 231 ? 0.864 -2.113 34.942 1.00 13.45 235 ILE A CA 1
ATOM 1765 C C . ILE A 1 231 ? 1.051 -1.118 36.093 1.00 13.62 235 ILE A C 1
ATOM 1766 O O . ILE A 1 231 ? 0.163 -0.973 36.938 1.00 13.62 235 ILE A O 1
ATOM 1771 N N . CYS A 1 232 ? 2.186 -0.417 36.100 1.00 13.96 236 CYS A N 1
ATOM 1772 C CA . CYS A 1 232 ? 2.548 0.456 37.221 1.00 14.65 236 CYS A CA 1
ATOM 1773 C C . CYS A 1 232 ? 2.405 1.957 36.956 1.00 14.91 236 CYS A C 1
ATOM 1774 O O . CYS A 1 232 ? 2.067 2.717 37.864 1.00 15.46 236 CYS A O 1
ATOM 1777 N N . VAL A 1 233 ? 2.650 2.388 35.719 1.00 14.63 237 VAL A N 1
ATOM 1778 C CA . VAL A 1 233 ? 2.600 3.814 35.398 1.00 15.18 237 VAL A CA 1
ATOM 1779 C C . VAL A 1 233 ? 2.122 4.081 33.967 1.00 14.95 237 VAL A C 1
ATOM 1780 O O . VAL A 1 233 ? 2.362 3.279 33.065 1.00 14.55 237 VAL A O 1
ATOM 1784 N N . GLN A 1 234 ? 1.428 5.207 33.795 1.00 15.04 238 GLN A N 1
ATOM 1785 C CA . GLN A 1 234 ? 0.957 5.674 32.488 1.00 15.70 238 GLN A CA 1
ATOM 1786 C C . GLN A 1 234 ? 1.080 7.193 32.392 1.00 16.35 238 GLN A C 1
ATOM 1787 O O . GLN A 1 234 ? 1.160 7.882 33.413 1.00 16.97 238 GLN A O 1
ATOM 1793 N N . GLY A 1 235 ? 1.079 7.706 31.161 1.00 17.07 239 GLY A N 1
ATOM 1794 C CA . GLY A 1 235 ? 0.993 9.147 30.911 1.00 17.77 239 GLY A CA 1
ATOM 1795 C C . GLY A 1 235 ? -0.414 9.661 31.176 1.00 18.08 239 GLY A C 1
ATOM 1796 O O . GLY A 1 235 ? -1.377 8.883 31.201 1.00 18.46 239 GLY A O 1
ATOM 1797 N N . LYS A 1 236 ? -0.543 10.973 31.360 1.00 18.51 240 LYS A N 1
ATOM 1798 C CA . LYS A 1 236 ? -1.818 11.589 31.754 1.00 18.69 240 LYS A CA 1
ATOM 1799 C C . LYS A 1 236 ? -2.990 11.426 30.776 1.00 18.47 240 LYS A C 1
ATOM 1800 O O . LYS A 1 236 ? -4.150 11.563 31.171 1.00 18.14 240 LYS A O 1
ATOM 1806 N N . GLU A 1 237 ? -2.687 11.149 29.509 1.00 17.94 241 GLU A N 1
ATOM 1807 C CA . GLU A 1 237 ? -3.725 10.920 28.508 1.00 18.09 241 GLU A CA 1
ATOM 1808 C C . GLU A 1 237 ? -3.984 9.430 28.274 1.00 17.02 241 GLU A C 1
ATOM 1809 O O . GLU A 1 237 ? -4.788 9.060 27.416 1.00 17.18 241 GLU A O 1
ATOM 1815 N N . GLU A 1 238 ? -3.304 8.578 29.032 1.00 15.69 242 GLU A N 1
ATOM 1816 C CA . GLU A 1 238 ? -3.400 7.133 28.815 1.00 14.55 242 GLU A CA 1
ATOM 1817 C C . GLU A 1 238 ? -3.923 6.428 30.061 1.00 13.76 242 GLU A C 1
ATOM 1818 O O . GLU A 1 238 ? -4.036 7.044 31.124 1.00 13.98 242 GLU A O 1
ATOM 1824 N N . ARG A 1 239 ? -4.268 5.150 29.920 1.00 12.73 243 ARG A N 1
ATOM 1825 C CA . ARG A 1 239 ? -4.758 4.369 31.053 1.00 11.46 243 ARG A CA 1
ATOM 1826 C C . ARG A 1 239 ? -4.017 3.055 31.201 1.00 11.00 243 ARG A C 1
ATOM 1827 O O . ARG A 1 239 ? -3.336 2.600 30.278 1.00 10.20 243 ARG A O 1
ATOM 1835 N N . ASN A 1 240 ? -4.161 2.452 32.380 1.00 10.36 244 ASN A N 1
ATOM 1836 C CA . ASN A 1 240 ? -3.740 1.072 32.602 1.00 10.10 244 ASN A CA 1
ATOM 1837 C C . ASN A 1 240 ? -4.682 0.156 31.816 1.00 9.76 244 ASN A C 1
ATOM 1838 O O . ASN A 1 240 ? -5.565 0.644 31.094 1.00 10.23 244 ASN A O 1
ATOM 1843 N N . TYR A 1 241 ? -4.509 -1.156 31.947 1.00 9.68 245 TYR A N 1
ATOM 1844 C CA . TYR A 1 241 ? -5.385 -2.123 31.262 1.00 9.62 245 TYR A CA 1
ATOM 1845 C C . TYR A 1 241 ? -6.861 -1.933 31.605 1.00 9.57 245 TYR A C 1
ATOM 1846 O O . TYR A 1 241 ? -7.201 -1.555 32.727 1.00 9.94 245 TYR A O 1
ATOM 1855 N N . HIS A 1 242 ? -7.728 -2.165 30.617 1.00 9.27 246 HIS A N 1
ATOM 1856 C CA . HIS A 1 242 ? -9.167 -1.914 30.771 1.00 9.35 246 HIS A CA 1
ATOM 1857 C C . HIS A 1 242 ? -9.753 -2.523 32.039 1.00 9.41 246 HIS A C 1
ATOM 1858 O O . HIS A 1 242 ? -10.607 -1.915 32.693 1.00 9.18 246 HIS A O 1
ATOM 1865 N N . ILE A 1 243 ? -9.288 -3.722 32.384 1.00 9.51 247 ILE A N 1
ATOM 1866 C CA . ILE A 1 243 ? -9.864 -4.476 33.500 1.00 10.10 247 ILE A CA 1
ATOM 1867 C C . ILE A 1 243 ? -9.956 -3.652 34.789 1.00 10.40 247 ILE A C 1
ATOM 1868 O O . ILE A 1 243 ? -10.964 -3.709 35.496 1.00 10.35 247 ILE A O 1
ATOM 1873 N N . PHE A 1 244 ? -8.925 -2.864 35.078 1.00 10.53 248 PHE A N 1
ATOM 1874 C CA . PHE A 1 244 ? -8.933 -2.023 36.277 1.00 11.04 248 PHE A CA 1
ATOM 1875 C C . PHE A 1 244 ? -10.143 -1.086 36.297 1.00 11.55 248 PHE A C 1
ATOM 1876 O O . PHE A 1 244 ? -10.795 -0.927 37.329 1.00 11.80 248 PHE A O 1
ATOM 1884 N N . TYR A 1 245 ? -10.464 -0.512 35.139 1.00 11.86 249 TYR A N 1
ATOM 1885 C CA . TYR A 1 245 ? -11.527 0.489 35.033 1.00 12.47 249 TYR A CA 1
ATOM 1886 C C . TYR A 1 245 ? -12.895 -0.170 34.921 1.00 12.94 249 TYR A C 1
ATOM 1887 O O . TYR A 1 245 ? -13.880 0.329 35.474 1.00 13.30 249 TYR A O 1
ATOM 1896 N N . ARG A 1 246 ? -12.944 -1.307 34.232 1.00 13.07 250 ARG A N 1
ATOM 1897 C CA . ARG A 1 246 ? -14.172 -2.089 34.130 1.00 13.42 250 ARG A CA 1
ATOM 1898 C C . ARG A 1 246 ? -14.599 -2.592 35.508 1.00 14.02 250 ARG A C 1
ATOM 1899 O O . ARG A 1 246 ? -15.769 -2.480 35.884 1.00 14.01 250 ARG A O 1
ATOM 1907 N N . LEU A 1 247 ? -13.635 -3.104 36.267 1.00 14.05 251 LEU A N 1
ATOM 1908 C CA . LEU A 1 247 ? -13.897 -3.585 37.622 1.00 14.63 251 LEU A CA 1
ATOM 1909 C C . LEU A 1 247 ? -14.343 -2.461 38.559 1.00 15.02 251 LEU A C 1
ATOM 1910 O O . LEU A 1 247 ? -15.326 -2.618 39.288 1.00 15.19 251 LEU A O 1
ATOM 1915 N N . CYS A 1 248 ? -13.638 -1.328 38.535 1.00 15.23 252 CYS A N 1
ATOM 1916 C CA . CYS A 1 248 ? -13.978 -0.204 39.413 1.00 15.94 252 CYS A CA 1
ATOM 1917 C C . CYS A 1 248 ? -15.346 0.396 39.070 1.00 16.11 252 CYS A C 1
ATOM 1918 O O . CYS A 1 248 ? -16.109 0.750 39.970 1.00 16.20 252 CYS A O 1
ATOM 1921 N N . ALA A 1 249 ? -15.656 0.490 37.778 1.00 15.77 253 ALA A N 1
ATOM 1922 C CA . ALA A 1 249 ? -16.927 1.072 37.322 1.00 15.93 253 ALA A CA 1
ATOM 1923 C C . ALA A 1 249 ? -18.120 0.139 37.515 1.00 15.94 253 ALA A C 1
ATOM 1924 O O . ALA A 1 249 ? -19.230 0.595 37.818 1.00 16.15 253 ALA A O 1
ATOM 1926 N N . GLY A 1 250 ? -17.888 -1.161 37.345 1.00 15.66 254 GLY A N 1
ATOM 1927 C CA . GLY A 1 250 ? -18.982 -2.117 37.206 1.00 15.94 254 GLY A CA 1
ATOM 1928 C C . GLY A 1 250 ? -19.234 -3.092 38.338 1.00 16.02 254 GLY A C 1
ATOM 1929 O O . GLY A 1 250 ? -20.340 -3.628 38.449 1.00 16.33 254 GLY A O 1
ATOM 1930 N N . ALA A 1 251 ? -18.224 -3.342 39.169 1.00 15.92 255 ALA A N 1
ATOM 1931 C CA . ALA A 1 251 ? -18.346 -4.325 40.247 1.00 16.02 255 ALA A CA 1
ATOM 1932 C C . ALA A 1 251 ? -19.496 -3.970 41.179 1.00 16.01 255 ALA A C 1
ATOM 1933 O O . ALA A 1 251 ? -19.780 -2.793 41.406 1.00 15.92 255 ALA A O 1
ATOM 1935 N N . SER A 1 252 ? -20.152 -4.998 41.705 1.00 16.14 256 SER A N 1
ATOM 1936 C CA . SER A 1 252 ? -21.181 -4.812 42.726 1.00 16.39 256 SER A CA 1
ATOM 1937 C C . SER A 1 252 ? -20.552 -4.212 43.978 1.00 16.53 256 SER A C 1
ATOM 1938 O O . SER A 1 252 ? -19.336 -4.310 44.183 1.00 16.06 256 SER A O 1
ATOM 1941 N N . GLU A 1 253 ? -21.376 -3.591 44.818 1.00 16.81 257 GLU A N 1
ATOM 1942 C CA . GLU A 1 253 ? -20.888 -3.063 46.087 1.00 17.66 257 GLU A CA 1
ATOM 1943 C C . GLU A 1 253 ? -20.304 -4.159 46.972 1.00 17.93 257 GLU A C 1
ATOM 1944 O O . GLU A 1 253 ? -19.336 -3.921 47.693 1.00 18.01 257 GLU A O 1
ATOM 1950 N N . ASP A 1 254 ? -20.881 -5.358 46.912 1.00 18.55 258 ASP A N 1
ATOM 1951 C CA . ASP A 1 254 ? -20.342 -6.496 47.658 1.00 19.33 258 ASP A CA 1
ATOM 1952 C C . ASP A 1 254 ? -18.914 -6.824 47.216 1.00 19.41 258 ASP A C 1
ATOM 1953 O O . ASP A 1 254 ? -18.031 -7.017 48.055 1.00 19.41 258 ASP A O 1
ATOM 1958 N N . ILE A 1 255 ? -18.694 -6.876 45.903 1.00 19.36 259 ILE A N 1
ATOM 1959 C CA . ILE A 1 255 ? -17.358 -7.149 45.362 1.00 19.44 259 ILE A CA 1
ATOM 1960 C C . ILE A 1 255 ? -16.396 -6.004 45.678 1.00 19.53 259 ILE A C 1
ATOM 1961 O O . ILE A 1 255 ? -15.265 -6.245 46.106 1.00 19.40 259 ILE A O 1
ATOM 1966 N N . ARG A 1 256 ? -16.854 -4.768 45.492 1.00 19.70 260 ARG A N 1
ATOM 1967 C CA . ARG A 1 256 ? -16.051 -3.595 45.832 1.00 20.46 260 ARG A CA 1
ATOM 1968 C C . ARG A 1 256 ? -15.578 -3.626 47.290 1.00 20.59 260 ARG A C 1
ATOM 1969 O O . ARG A 1 256 ? -14.411 -3.352 47.571 1.00 20.35 260 ARG A O 1
ATOM 1977 N N . GLU A 1 257 ? -16.491 -3.957 48.203 1.00 20.89 261 GLU A N 1
ATOM 1978 C CA . GLU A 1 257 ? -16.171 -4.042 49.630 1.00 21.69 261 GLU A CA 1
ATOM 1979 C C . GLU A 1 257 ? -15.146 -5.131 49.941 1.00 21.08 261 GLU A C 1
ATOM 1980 O O . GLU A 1 257 ? -14.165 -4.879 50.646 1.00 21.20 261 GLU A O 1
ATOM 1986 N N . ARG A 1 258 ? -15.382 -6.334 49.419 1.00 20.78 262 ARG A N 1
ATOM 1987 C CA . ARG A 1 258 ? -14.504 -7.483 49.660 1.00 20.89 262 ARG A CA 1
ATOM 1988 C C . ARG A 1 258 ? -13.094 -7.244 49.125 1.00 20.32 262 ARG A C 1
ATOM 1989 O O . ARG A 1 258 ? -12.118 -7.742 49.685 1.00 19.97 262 ARG A O 1
ATOM 1997 N N . LEU A 1 259 ? -13.004 -6.487 48.035 1.00 19.61 263 LEU A N 1
ATOM 1998 C CA . LEU A 1 259 ? -11.723 -6.221 47.380 1.00 19.37 263 LEU A CA 1
ATOM 1999 C C . LEU A 1 259 ? -11.127 -4.877 47.776 1.00 19.47 263 LEU A C 1
ATOM 2000 O O . LEU A 1 259 ? -10.044 -4.508 47.302 1.00 18.94 263 LEU A O 1
ATOM 2005 N N . HIS A 1 260 ? -11.846 -4.157 48.641 1.00 19.68 264 HIS A N 1
ATOM 2006 C CA . HIS A 1 260 ? -11.440 -2.837 49.146 1.00 20.31 264 HIS A CA 1
ATOM 2007 C C . HIS A 1 260 ? -11.169 -1.836 48.023 1.00 20.29 264 HIS A C 1
ATOM 2008 O O . HIS A 1 260 ? -10.213 -1.053 48.072 1.00 20.46 264 HIS A O 1
ATOM 2015 N N . LEU A 1 261 ? -12.030 -1.863 47.012 1.00 20.05 265 LEU A N 1
ATOM 2016 C CA . LEU A 1 261 ? -11.874 -0.990 45.867 1.00 20.28 265 LEU A CA 1
ATOM 2017 C C . LEU A 1 261 ? -12.503 0.379 46.105 1.00 20.19 265 LEU A C 1
ATOM 2018 O O . LEU A 1 261 ? -13.295 0.567 47.040 1.00 20.33 265 LEU A O 1
ATOM 2023 N N . SER A 1 262 ? -12.108 1.335 45.269 1.00 20.05 266 SER A N 1
ATOM 2024 C CA . SER A 1 262 ? -12.602 2.708 45.318 1.00 20.05 266 SER A CA 1
ATOM 2025 C C . SER A 1 262 ? -12.331 3.374 43.967 1.00 19.78 266 SER A C 1
ATOM 2026 O O . SER A 1 262 ? -11.885 2.704 43.026 1.00 19.92 266 SER A O 1
ATOM 2029 N N . SER A 1 263 ? -12.614 4.671 43.856 1.00 19.27 267 SER A N 1
ATOM 2030 C CA . SER A 1 263 ? -12.356 5.410 42.617 1.00 19.25 267 SER A CA 1
ATOM 2031 C C . SER A 1 263 ? -10.864 5.347 42.233 1.00 18.67 267 SER A C 1
ATOM 2032 O O . SER A 1 263 ? -10.007 5.300 43.113 1.00 18.67 267 SER A O 1
ATOM 2035 N N . PRO A 1 264 ? -10.559 5.311 40.919 1.00 18.26 268 PRO A N 1
ATOM 2036 C CA . PRO A 1 264 ? -9.192 5.106 40.408 1.00 18.01 268 PRO A CA 1
ATOM 2037 C C . PRO A 1 264 ? -8.122 6.063 40.941 1.00 17.72 268 PRO A C 1
ATOM 2038 O O . PRO A 1 264 ? -6.946 5.696 40.994 1.00 17.59 268 PRO A O 1
ATOM 2042 N N . ASP A 1 265 ? -8.519 7.276 41.317 1.00 17.50 269 ASP A N 1
ATOM 2043 C CA . ASP A 1 265 ? -7.578 8.258 41.868 1.00 17.67 269 ASP A CA 1
ATOM 2044 C C . ASP A 1 265 ? -6.958 7.819 43.200 1.00 17.40 269 ASP A C 1
ATOM 2045 O O . ASP A 1 265 ? -5.977 8.411 43.650 1.00 17.82 269 ASP A O 1
ATOM 2050 N N . ASN A 1 266 ? -7.526 6.781 43.817 1.00 17.08 270 ASN A N 1
ATOM 2051 C CA . ASN A 1 266 ? -7.019 6.259 45.090 1.00 16.66 270 ASN A CA 1
ATOM 2052 C C . ASN A 1 266 ? -5.879 5.251 44.932 1.00 16.28 270 ASN A C 1
ATOM 2053 O O . ASN A 1 266 ? -5.353 4.740 45.929 1.00 15.72 270 ASN A O 1
ATOM 2058 N N . PHE A 1 267 ? -5.491 4.980 43.685 1.00 15.46 271 PHE A N 1
ATOM 2059 C CA . PHE A 1 267 ? -4.474 3.969 43.398 1.00 15.23 271 PHE A CA 1
ATOM 2060 C C . PHE A 1 267 ? -3.311 4.525 42.589 1.00 15.06 271 PHE A C 1
ATOM 2061 O O . PHE A 1 267 ? -3.508 5.043 41.487 1.00 14.79 271 PHE A O 1
ATOM 2069 N N . ARG A 1 268 ? -2.103 4.406 43.145 1.00 14.88 272 ARG A N 1
ATOM 2070 C CA . ARG A 1 268 ? -0.870 4.828 42.463 1.00 15.38 272 ARG A CA 1
ATOM 2071 C C . ARG A 1 268 ? -0.744 4.221 41.062 1.00 14.45 272 ARG A C 1
ATOM 2072 O O . ARG A 1 268 ? -0.314 4.897 40.124 1.00 14.47 272 ARG A O 1
ATOM 2080 N N . TYR A 1 269 ? -1.127 2.953 40.920 1.00 13.81 273 TYR A N 1
ATOM 2081 C CA . TYR A 1 269 ? -1.011 2.270 39.621 1.00 13.25 273 TYR A CA 1
ATOM 2082 C C . TYR A 1 269 ? -2.025 2.761 38.580 1.00 13.21 273 TYR A C 1
ATOM 2083 O O . TYR A 1 269 ? -1.944 2.379 37.407 1.00 12.87 273 TYR A O 1
ATOM 2092 N N . LEU A 1 270 ? -2.954 3.615 39.007 1.00 12.90 274 LEU A N 1
ATOM 2093 C CA . LEU A 1 270 ? -3.933 4.221 38.107 1.00 13.40 274 LEU A CA 1
ATOM 2094 C C . LEU A 1 270 ? -3.870 5.749 38.053 1.00 14.05 274 LEU A C 1
ATOM 2095 O O . LEU A 1 270 ? -4.245 6.347 37.046 1.00 14.16 274 LEU A O 1
ATOM 2100 N N . ASN A 1 271 ? -3.401 6.386 39.126 1.00 14.60 275 ASN A N 1
ATOM 2101 C CA . ASN A 1 271 ? -3.653 7.826 39.300 1.00 15.34 275 ASN A CA 1
ATOM 2102 C C . ASN A 1 271 ? -2.661 8.816 38.654 1.00 15.94 275 ASN A C 1
ATOM 2103 O O . ASN A 1 271 ? -2.873 10.032 38.721 1.00 16.33 275 ASN A O 1
ATOM 2108 N N . ARG A 1 272 ? -1.598 8.300 38.034 1.00 16.60 276 ARG A N 1
ATOM 2109 C CA . ARG A 1 272 ? -0.722 9.114 37.174 1.00 17.48 276 ARG A CA 1
ATOM 2110 C C . ARG A 1 272 ? -1.280 9.166 35.756 1.00 17.65 276 ARG A C 1
ATOM 2111 O O . ARG A 1 272 ? -0.950 10.066 34.976 1.00 17.81 276 ARG A O 1
ATOM 2119 N N . GLY A 1 273 ? -2.111 8.183 35.422 1.00 17.60 277 GLY A N 1
ATOM 2120 C CA . GLY A 1 273 ? -2.782 8.149 34.127 1.00 17.41 277 GLY A CA 1
ATOM 2121 C C . GLY A 1 273 ? -4.107 8.882 34.158 1.00 17.48 277 GLY A C 1
ATOM 2122 O O . GLY A 1 273 ? -4.452 9.548 35.144 1.00 17.71 277 GLY A O 1
ATOM 2123 N N . CYS A 1 274 ? -4.850 8.767 33.066 1.00 17.40 278 CYS A N 1
ATOM 2124 C CA . CYS A 1 274 ? -6.202 9.284 33.005 1.00 17.26 278 CYS A CA 1
ATOM 2125 C C . CYS A 1 274 ? -7.124 8.386 33.830 1.00 16.86 278 CYS A C 1
ATOM 2126 O O . CYS A 1 274 ? -7.151 7.168 33.636 1.00 16.73 278 CYS A O 1
ATOM 2129 N N . THR A 1 275 ? -7.868 8.986 34.756 1.00 16.77 279 THR A N 1
ATOM 2130 C CA . THR A 1 275 ? -8.738 8.213 35.651 1.00 17.16 279 THR A CA 1
ATOM 2131 C C . THR A 1 275 ? -10.219 8.275 35.263 1.00 16.94 279 THR A C 1
ATOM 2132 O O . THR A 1 275 ? -11.082 7.814 36.011 1.00 17.01 279 THR A O 1
ATOM 2136 N N . ARG A 1 276 ? -10.500 8.840 34.092 1.00 16.93 280 ARG A N 1
ATOM 2137 C CA . ARG A 1 276 ? -11.866 8.958 33.591 1.00 16.77 280 ARG A CA 1
ATOM 2138 C C . ARG A 1 276 ? -12.328 7.645 32.957 1.00 16.58 280 ARG A C 1
ATOM 2139 O O . ARG A 1 276 ? -11.526 6.915 32.367 1.00 16.59 280 ARG A O 1
ATOM 2147 N N . TYR A 1 277 ? -13.617 7.348 33.093 1.00 16.24 281 TYR A N 1
ATOM 2148 C CA . TYR A 1 277 ? -14.213 6.184 32.457 1.00 16.01 281 TYR A CA 1
ATOM 2149 C C . TYR A 1 277 ? -14.704 6.520 31.057 1.00 16.04 281 TYR A C 1
ATOM 2150 O O . TYR A 1 277 ? -15.070 7.665 30.777 1.00 15.78 281 TYR A O 1
ATOM 2159 N N . PHE A 1 278 ? -14.717 5.515 30.183 1.00 16.25 282 PHE A N 1
ATOM 2160 C CA . PHE A 1 278 ? -15.497 5.602 28.951 1.00 16.68 282 PHE A CA 1
ATOM 2161 C C . PHE A 1 278 ? -16.954 5.387 29.332 1.00 17.14 282 PHE A C 1
ATOM 2162 O O . PHE A 1 278 ? -17.306 4.363 29.917 1.00 17.14 282 PHE A O 1
ATOM 2170 N N . ALA A 1 279 ? -17.787 6.378 29.029 1.00 18.13 283 ALA A N 1
ATOM 2171 C CA . ALA A 1 279 ? -19.217 6.306 29.314 1.00 19.09 283 ALA A CA 1
ATOM 2172 C C . ALA A 1 279 ? -19.972 7.283 28.427 1.00 19.84 283 ALA A C 1
ATOM 2173 O O . ALA A 1 279 ? -19.378 8.195 27.850 1.00 19.89 283 ALA A O 1
ATOM 2175 N N . ASN A 1 280 ? -21.275 7.064 28.296 1.00 20.99 284 ASN A N 1
ATOM 2176 C CA . ASN A 1 280 ? -22.152 8.054 27.679 1.00 22.28 284 ASN A CA 1
ATOM 2177 C C . ASN A 1 280 ? -23.175 8.539 28.705 1.00 23.14 284 ASN A C 1
ATOM 2178 O O . ASN A 1 280 ? -23.095 8.166 29.877 1.00 22.83 284 ASN A O 1
ATOM 2183 N N . LYS A 1 281 ? -24.126 9.363 28.270 1.00 24.27 285 LYS A N 1
ATOM 2184 C CA . LYS A 1 281 ? -25.166 9.891 29.158 1.00 25.48 285 LYS A CA 1
ATOM 2185 C C . LYS A 1 281 ? -25.866 8.806 29.975 1.00 25.75 285 LYS A C 1
ATOM 2186 O O . LYS A 1 281 ? -26.036 8.946 31.190 1.00 26.00 285 LYS A O 1
ATOM 2192 N N . GLU A 1 282 ? -26.248 7.722 29.302 1.00 26.05 286 GLU A N 1
ATOM 2193 C CA . GLU A 1 282 ? -27.016 6.643 29.919 1.00 26.61 286 GLU A CA 1
ATOM 2194 C C . GLU A 1 282 ? -26.181 5.812 30.897 1.00 25.85 286 GLU A C 1
ATOM 2195 O O . GLU A 1 282 ? -26.580 5.617 32.049 1.00 25.77 286 GLU A O 1
ATOM 2201 N N . THR A 1 283 ? -25.020 5.342 30.443 1.00 25.30 287 THR A N 1
ATOM 2202 C CA . THR A 1 283 ? -24.184 4.443 31.247 1.00 24.72 287 THR A CA 1
ATOM 2203 C C . THR A 1 283 ? -23.519 5.128 32.443 1.00 24.61 287 THR A C 1
ATOM 2204 O O . THR A 1 283 ? -23.223 4.478 33.445 1.00 24.46 287 THR A O 1
ATOM 2208 N N . ASP A 1 284 ? -23.297 6.436 32.337 1.00 24.60 288 ASP A N 1
ATOM 2209 C CA . ASP A 1 284 ? -22.796 7.233 33.459 1.00 24.97 288 ASP A CA 1
ATOM 2210 C C . ASP A 1 284 ? -23.702 7.095 34.689 1.00 25.01 288 ASP A C 1
ATOM 2211 O O . ASP A 1 284 ? -23.220 7.024 35.820 1.00 24.75 288 ASP A O 1
ATOM 2216 N N . LYS A 1 285 ? -25.011 7.030 34.445 1.00 25.14 289 LYS A N 1
ATOM 2217 C CA . LYS A 1 285 ? -26.014 6.895 35.505 1.00 25.27 289 LYS A CA 1
ATOM 2218 C C . LYS A 1 285 ? -25.962 5.539 36.206 1.00 25.31 289 LYS A C 1
ATOM 2219 O O . LYS A 1 285 ? -26.453 5.398 37.329 1.00 25.42 289 LYS A O 1
ATOM 2225 N N . GLN A 1 286 ? -25.367 4.552 35.538 1.00 24.91 290 GLN A N 1
ATOM 2226 C CA . GLN A 1 286 ? -25.242 3.198 36.073 1.00 24.98 290 GLN A CA 1
ATOM 2227 C C . GLN A 1 286 ? -23.993 3.029 36.940 1.00 24.38 290 GLN A C 1
ATOM 2228 O O . GLN A 1 286 ? -23.868 2.043 37.667 1.00 24.51 290 GLN A O 1
ATOM 2234 N N . ILE A 1 287 ? -23.070 3.984 36.849 1.00 23.79 291 ILE A N 1
ATOM 2235 C CA . ILE A 1 287 ? -21.858 3.964 37.668 1.00 23.52 291 ILE A CA 1
ATOM 2236 C C . ILE A 1 287 ? -22.130 4.682 38.988 1.00 23.51 291 ILE A C 1
ATOM 2237 O O . ILE A 1 287 ? -22.559 5.840 38.994 1.00 23.32 291 ILE A O 1
ATOM 2242 N N . LEU A 1 288 ? -21.890 3.981 40.096 1.00 23.55 292 LEU A N 1
ATOM 2243 C CA . LEU A 1 288 ? -22.092 4.540 41.432 1.00 23.76 292 LEU A CA 1
ATOM 2244 C C . LEU A 1 288 ? -21.147 5.705 41.698 1.00 23.80 292 LEU A C 1
ATOM 2245 O O . LEU A 1 288 ? -20.013 5.725 41.213 1.00 23.83 292 LEU A O 1
ATOM 2250 N N . GLN A 1 289 ? -21.638 6.670 42.472 1.00 23.74 293 GLN A N 1
ATOM 2251 C CA . GLN A 1 289 ? -20.902 7.884 42.821 1.00 23.77 293 GLN A CA 1
ATOM 2252 C C . GLN A 1 289 ? -19.512 7.595 43.390 1.00 22.87 293 GLN A C 1
ATOM 2253 O O . GLN A 1 289 ? -18.549 8.281 43.046 1.00 22.69 293 GLN A O 1
ATOM 2259 N N . ASN A 1 290 ? -19.418 6.570 44.243 1.00 22.18 294 ASN A N 1
ATOM 2260 C CA . ASN A 1 290 ? -18.166 6.222 44.928 1.00 21.59 294 ASN A CA 1
ATOM 2261 C C . ASN A 1 290 ? -17.083 5.597 44.030 1.00 20.97 294 ASN A C 1
ATOM 2262 O O . ASN A 1 290 ? -16.003 5.235 44.508 1.00 20.94 294 ASN A O 1
ATOM 2267 N N . ARG A 1 291 ? -17.380 5.479 42.738 1.00 20.48 295 ARG A N 1
ATOM 2268 C CA . ARG A 1 291 ? -16.434 4.923 41.769 1.00 19.89 295 ARG A CA 1
ATOM 2269 C C . ARG A 1 291 ? -15.777 6.017 40.932 1.00 19.84 295 ARG A C 1
ATOM 2270 O O . ARG A 1 291 ? -14.813 5.759 40.208 1.00 19.57 295 ARG A O 1
ATOM 2278 N N . LYS A 1 292 ? -16.301 7.235 41.032 1.00 19.78 296 LYS A N 1
ATOM 2279 C CA . LYS A 1 292 ? -15.895 8.330 40.153 1.00 19.94 296 LYS A CA 1
ATOM 2280 C C . LYS A 1 292 ? -14.815 9.215 40.766 1.00 19.97 296 LYS A C 1
ATOM 2281 O O . LYS A 1 292 ? -14.931 9.653 41.914 1.00 20.09 296 LYS A O 1
ATOM 2287 N N . SER A 1 293 ? -13.764 9.468 39.990 1.00 20.07 297 SER A N 1
ATOM 2288 C CA . SER A 1 293 ? -12.635 10.288 40.433 1.00 20.35 297 SER A CA 1
ATOM 2289 C C . SER A 1 293 ? -12.960 11.778 40.304 1.00 20.69 297 SER A C 1
ATOM 2290 O O . SER A 1 293 ? -13.830 12.148 39.517 1.00 20.83 297 SER A O 1
ATOM 2293 N N . PRO A 1 294 ? -12.257 12.639 41.069 1.00 21.26 298 PRO A N 1
ATOM 2294 C CA . PRO A 1 294 ? -12.378 14.085 40.884 1.00 21.67 298 PRO A CA 1
ATOM 2295 C C . PRO A 1 294 ? -12.211 14.522 39.423 1.00 22.11 298 PRO A C 1
ATOM 2296 O O . PRO A 1 294 ? -12.931 15.414 38.977 1.00 22.49 298 PRO A O 1
ATOM 2300 N N . GLU A 1 295 ? -11.280 13.893 38.699 1.00 22.41 299 GLU A N 1
ATOM 2301 C CA . GLU A 1 295 ? -11.044 14.185 37.277 1.00 23.02 299 GLU A CA 1
ATOM 2302 C C . GLU A 1 295 ? -12.294 13.882 36.447 1.00 22.58 299 GLU A C 1
ATOM 2303 O O . GLU A 1 295 ? -12.687 14.683 35.597 1.00 23.07 299 GLU A O 1
ATOM 2309 N N . TYR A 1 296 ? -12.910 12.728 36.704 1.00 22.34 300 TYR A N 1
ATOM 2310 C CA . TYR A 1 296 ? -14.138 12.321 36.022 1.00 22.25 300 TYR A CA 1
ATOM 2311 C C . TYR A 1 296 ? -15.298 13.275 36.318 1.00 22.42 300 TYR A C 1
ATOM 2312 O O . TYR A 1 296 ? -16.065 13.621 35.425 1.00 22.29 300 TYR A O 1
ATOM 2321 N N . LEU A 1 297 ? -15.421 13.692 37.575 1.00 22.64 301 LEU A N 1
ATOM 2322 C CA . LEU A 1 297 ? -16.516 14.575 37.983 1.00 23.37 301 LEU A CA 1
ATOM 2323 C C . LEU A 1 297 ? -16.387 15.974 37.378 1.00 23.67 301 LEU A C 1
ATOM 2324 O O . LEU A 1 297 ? -17.393 16.630 37.092 1.00 23.91 301 LEU A O 1
ATOM 2329 N N . LYS A 1 298 ? -15.148 16.407 37.164 1.00 24.00 302 LYS A N 1
ATOM 2330 C CA . LYS A 1 298 ? -14.862 17.723 36.597 1.00 24.37 302 LYS A CA 1
ATOM 2331 C C . LYS A 1 298 ? -14.932 17.740 35.068 1.00 24.21 302 LYS A C 1
ATOM 2332 O O . LYS A 1 298 ? -15.589 18.608 34.486 1.00 24.36 302 LYS A O 1
ATOM 2338 N N . ALA A 1 299 ? -14.249 16.789 34.428 1.00 23.76 303 ALA A N 1
ATOM 2339 C CA . ALA A 1 299 ? -14.112 16.777 32.964 1.00 23.40 303 ALA A CA 1
ATOM 2340 C C . ALA A 1 299 ? -15.171 15.950 32.234 1.00 22.99 303 ALA A C 1
ATOM 2341 O O . ALA A 1 299 ? -15.351 16.097 31.023 1.00 23.18 303 ALA A O 1
ATOM 2343 N N . GLY A 1 300 ? -15.864 15.083 32.967 1.00 22.45 304 GLY A N 1
ATOM 2344 C CA . GLY A 1 300 ? -16.843 14.180 32.368 1.00 21.77 304 GLY A CA 1
ATOM 2345 C C . GLY A 1 300 ? -16.182 12.931 31.808 1.00 21.18 304 GLY A C 1
ATOM 2346 O O . GLY A 1 300 ? -14.983 12.711 31.996 1.00 21.21 304 GLY A O 1
ATOM 2347 N N . SER A 1 301 ? -16.962 12.120 31.104 1.00 20.90 305 SER A N 1
ATOM 2348 C CA . SER A 1 301 ? -16.479 10.835 30.612 1.00 20.39 305 SER A CA 1
ATOM 2349 C C . SER A 1 301 ? -15.622 10.956 29.357 1.00 20.14 305 SER A C 1
ATOM 2350 O O . SER A 1 301 ? -15.629 11.983 28.666 1.00 19.89 305 SER A O 1
ATOM 2353 N N . LEU A 1 302 ? -14.879 9.891 29.079 1.00 19.70 306 LEU A N 1
ATOM 2354 C CA . LEU A 1 302 ? -14.203 9.734 27.804 1.00 19.72 306 LEU A CA 1
ATOM 2355 C C . LEU A 1 302 ? -15.215 9.199 26.797 1.00 19.81 306 LEU A C 1
ATOM 2356 O O . LEU A 1 302 ? -16.121 8.445 27.159 1.00 19.24 306 LEU A O 1
ATOM 2361 N N . LYS A 1 303 ? -15.057 9.600 25.538 1.00 20.15 307 LYS A N 1
ATOM 2362 C CA . LYS A 1 303 ? -16.019 9.253 24.499 1.00 20.47 307 LYS A CA 1
ATOM 2363 C C . LYS A 1 303 ? -15.423 8.269 23.496 1.00 20.60 307 LYS A C 1
ATOM 2364 O O . LYS A 1 303 ? -14.296 8.451 23.025 1.00 20.29 307 LYS A O 1
ATOM 2370 N N . ASP A 1 304 ? -16.189 7.228 23.180 1.00 20.93 308 ASP A N 1
ATOM 2371 C CA . ASP A 1 304 ? -15.805 6.252 22.160 1.00 21.49 308 ASP A CA 1
ATOM 2372 C C . ASP A 1 304 ? -17.054 5.572 21.598 1.00 22.03 308 ASP A C 1
ATOM 2373 O O . ASP A 1 304 ? -18.024 5.367 22.334 1.00 22.25 308 ASP A O 1
ATOM 2378 N N . PRO A 1 305 ? -17.048 5.243 20.289 1.00 22.46 309 PRO A N 1
ATOM 2379 C CA . PRO A 1 305 ? -18.157 4.476 19.709 1.00 23.00 309 PRO A CA 1
ATOM 2380 C C . PRO A 1 305 ? -18.207 3.022 20.191 1.00 23.31 309 PRO A C 1
ATOM 2381 O O . PRO A 1 305 ? -19.290 2.440 20.261 1.00 24.09 309 PRO A O 1
ATOM 2385 N N . LEU A 1 306 ? -17.050 2.444 20.511 1.00 23.35 310 LEU A N 1
ATOM 2386 C CA . LEU A 1 306 ? -16.977 1.040 20.926 1.00 23.03 310 LEU A CA 1
ATOM 2387 C C . LEU A 1 306 ? -16.981 0.876 22.452 1.00 22.41 310 LEU A C 1
ATOM 2388 O O . LEU A 1 306 ? -17.809 0.147 23.000 1.00 22.94 310 LEU A O 1
ATOM 2393 N N . LEU A 1 307 ? -16.074 1.578 23.126 1.00 21.34 311 LEU A N 1
ATOM 2394 C CA . LEU A 1 307 ? -15.777 1.328 24.538 1.00 19.81 311 LEU A CA 1
ATOM 2395 C C . LEU A 1 307 ? -16.712 2.002 25.528 1.00 19.01 311 LEU A C 1
ATOM 2396 O O . LEU A 1 307 ? -17.111 3.149 25.339 1.00 18.45 311 LEU A O 1
ATOM 2401 N N . ASP A 1 308 ? -17.012 1.276 26.604 1.00 17.93 312 ASP A N 1
ATOM 2402 C CA . ASP A 1 308 ? -17.827 1.763 27.707 1.00 17.13 312 ASP A CA 1
ATOM 2403 C C . ASP A 1 308 ? -17.506 0.903 28.922 1.00 16.37 312 ASP A C 1
ATOM 2404 O O . ASP A 1 308 ? -17.855 -0.269 28.951 1.00 16.19 312 ASP A O 1
ATOM 2409 N N . ASP A 1 309 ? -16.848 1.479 29.925 1.00 15.82 313 ASP A N 1
ATOM 2410 C CA . ASP A 1 309 ? -16.309 0.671 31.027 1.00 15.01 313 ASP A CA 1
ATOM 2411 C C . ASP A 1 309 ? -17.359 -0.152 31.781 1.00 14.93 313 ASP A C 1
ATOM 2412 O O . ASP A 1 309 ? -17.146 -1.339 32.046 1.00 14.76 313 ASP A O 1
ATOM 2417 N N . HIS A 1 310 ? -18.492 0.467 32.103 1.00 15.09 314 HIS A N 1
ATOM 2418 C CA . HIS A 1 310 ? -19.573 -0.233 32.802 1.00 15.32 314 HIS A CA 1
ATOM 2419 C C . HIS A 1 310 ? -20.222 -1.309 31.922 1.00 14.98 314 HIS A C 1
ATOM 2420 O O . HIS A 1 310 ? -20.360 -2.465 32.343 1.00 14.97 314 HIS A O 1
ATOM 2427 N N . GLY A 1 311 ? -20.611 -0.923 30.708 1.00 14.95 315 GLY A N 1
ATOM 2428 C CA . GLY A 1 311 ? -21.177 -1.849 29.728 1.00 15.10 315 GLY A CA 1
ATOM 2429 C C . GLY A 1 311 ? -20.247 -3.006 29.399 1.00 14.94 315 GLY A C 1
ATOM 2430 O O . GLY A 1 311 ? -20.695 -4.144 29.279 1.00 15.23 315 GLY A O 1
ATOM 2431 N N . ASP A 1 312 ? -18.954 -2.711 29.256 1.00 14.95 316 ASP A N 1
ATOM 2432 C CA . ASP A 1 312 ? -17.943 -3.735 28.952 1.00 14.78 316 ASP A CA 1
ATOM 2433 C C . ASP A 1 312 ? -17.689 -4.681 30.130 1.00 14.50 316 ASP A C 1
ATOM 2434 O O . ASP A 1 312 ? -17.408 -5.855 29.923 1.00 14.38 316 ASP A O 1
ATOM 2439 N N . PHE A 1 313 ? -17.791 -4.179 31.358 1.00 14.49 317 PHE A N 1
ATOM 2440 C CA . PHE A 1 313 ? -17.718 -5.061 32.527 1.00 14.59 317 PHE A CA 1
ATOM 2441 C C . PHE A 1 313 ? -18.837 -6.104 32.461 1.00 14.49 317 PHE A C 1
ATOM 2442 O O . PHE A 1 313 ? -18.584 -7.302 32.595 1.00 13.90 317 PHE A O 1
ATOM 2450 N N . ILE A 1 314 ? -20.064 -5.635 32.231 1.00 15.12 318 ILE A N 1
ATOM 2451 C CA . ILE A 1 314 ? -21.230 -6.519 32.109 1.00 16.20 318 ILE A CA 1
ATOM 2452 C C . ILE A 1 314 ? -21.024 -7.526 30.975 1.00 16.30 318 ILE A C 1
ATOM 2453 O O . ILE A 1 314 ? -21.210 -8.733 31.163 1.00 16.44 318 ILE A O 1
ATOM 2458 N N . ARG A 1 315 ? -20.622 -7.025 29.809 1.00 16.81 319 ARG A N 1
ATOM 2459 C CA . ARG A 1 315 ? -20.411 -7.870 28.633 1.00 17.58 319 ARG A CA 1
ATOM 2460 C C . ARG A 1 315 ? -19.302 -8.892 28.861 1.00 17.10 319 ARG A C 1
ATOM 2461 O O . ARG A 1 315 ? -19.409 -10.043 28.426 1.00 17.14 319 ARG A O 1
ATOM 2469 N N . MET A 1 316 ? -18.249 -8.469 29.561 1.00 16.68 320 MET A N 1
ATOM 2470 C CA . MET A 1 316 ? -17.136 -9.353 29.900 1.00 16.70 320 MET A CA 1
ATOM 2471 C C . MET A 1 316 ? -17.590 -10.484 30.820 1.00 16.40 320 MET A C 1
ATOM 2472 O O . MET A 1 316 ? -17.238 -11.641 30.607 1.00 16.58 320 MET A O 1
ATOM 2477 N N . CYS A 1 317 ? -18.376 -10.143 31.837 1.00 16.57 321 CYS A N 1
ATOM 2478 C CA . CYS A 1 317 ? -18.898 -11.139 32.774 1.00 16.90 321 CYS A CA 1
ATOM 2479 C C . CYS A 1 317 ? -19.842 -12.132 32.097 1.00 17.25 321 CYS A C 1
ATOM 2480 O O . CYS A 1 317 ? -19.815 -13.329 32.409 1.00 17.06 321 CYS A O 1
ATOM 2483 N N . THR A 1 318 ? -20.653 -11.635 31.163 1.00 17.74 322 THR A N 1
ATOM 2484 C CA . THR A 1 318 ? -21.518 -12.492 30.348 1.00 18.50 322 THR A CA 1
ATOM 2485 C C . THR A 1 318 ? -20.660 -13.442 29.511 1.00 18.63 322 THR A C 1
ATOM 2486 O O . THR A 1 318 ? -20.911 -14.651 29.486 1.00 18.58 322 THR A O 1
ATOM 2490 N N . ALA A 1 319 ? -19.644 -12.883 28.853 1.00 18.93 323 ALA A N 1
ATOM 2491 C CA . ALA A 1 319 ? -18.681 -13.648 28.059 1.00 19.53 323 ALA A CA 1
ATOM 2492 C C . ALA A 1 319 ? -18.007 -14.752 28.875 1.00 19.98 323 ALA A C 1
ATOM 2493 O O . ALA A 1 319 ? -17.912 -15.890 28.416 1.00 19.86 323 ALA A O 1
ATOM 2495 N N . MET A 1 320 ? -17.552 -14.411 30.083 1.00 20.55 324 MET A N 1
ATOM 2496 C CA . MET A 1 320 ? -16.913 -15.381 30.978 1.00 21.61 324 MET A CA 1
ATOM 2497 C C . MET A 1 320 ? -17.841 -16.563 31.273 1.00 21.61 324 MET A C 1
ATOM 2498 O O . MET A 1 320 ? -17.414 -17.720 31.241 1.00 21.58 324 MET A O 1
ATOM 2503 N N . LYS A 1 321 ? -19.108 -16.259 31.547 1.00 22.00 325 LYS A N 1
ATOM 2504 C CA . LYS A 1 321 ? -20.113 -17.280 31.843 1.00 22.71 325 LYS A CA 1
ATOM 2505 C C . LYS A 1 321 ? -20.401 -18.172 30.638 1.00 22.82 325 LYS A C 1
ATOM 2506 O O . LYS A 1 321 ? -20.451 -19.399 30.770 1.00 22.91 325 LYS A O 1
ATOM 2512 N N . LYS A 1 322 ? -20.572 -17.557 29.470 1.00 22.88 326 LYS A N 1
ATOM 2513 C CA . LYS A 1 322 ? -20.893 -18.297 28.248 1.00 23.33 326 LYS A CA 1
ATOM 2514 C C . LYS A 1 322 ? -19.811 -19.305 27.864 1.00 23.15 326 LYS A C 1
ATOM 2515 O O . LYS A 1 322 ? -20.122 -20.405 27.403 1.00 23.51 326 LYS A O 1
ATOM 2521 N N . ILE A 1 323 ? -18.549 -18.932 28.070 1.00 22.81 327 ILE A N 1
ATOM 2522 C CA . ILE A 1 323 ? -17.418 -19.776 27.669 1.00 22.68 327 ILE A CA 1
ATOM 2523 C C . ILE A 1 323 ? -17.034 -20.819 28.729 1.00 22.72 327 ILE A C 1
ATOM 2524 O O . ILE A 1 323 ? -16.171 -21.669 28.489 1.00 22.43 327 ILE A O 1
ATOM 2529 N N . GLY A 1 324 ? -17.668 -20.746 29.897 1.00 22.91 328 GLY A N 1
ATOM 2530 C CA . GLY A 1 324 ? -17.513 -21.787 30.913 1.00 23.21 328 GLY A CA 1
ATOM 2531 C C . GLY A 1 324 ? -16.736 -21.444 32.174 1.00 23.55 328 GLY A C 1
ATOM 2532 O O . GLY A 1 324 ? -16.420 -22.337 32.963 1.00 23.48 328 GLY A O 1
ATOM 2533 N N . LEU A 1 325 ? -16.416 -20.167 32.377 1.00 23.79 329 LEU A N 1
ATOM 2534 C CA . LEU A 1 325 ? -15.779 -19.756 33.632 1.00 24.22 329 LEU A CA 1
ATOM 2535 C C . LEU A 1 325 ? -16.831 -19.663 34.724 1.00 24.68 329 LEU A C 1
ATOM 2536 O O . LEU A 1 325 ? -17.852 -18.993 34.550 1.00 24.88 329 LEU A O 1
ATOM 2541 N N . ASP A 1 326 ? -16.592 -20.344 35.842 1.00 25.07 330 ASP A N 1
ATOM 2542 C CA . ASP A 1 326 ? -17.531 -20.278 36.956 1.00 25.36 330 ASP A CA 1
ATOM 2543 C C . ASP A 1 326 ? -17.281 -19.033 37.802 1.00 25.39 330 ASP A C 1
ATOM 2544 O O . ASP A 1 326 ? -16.265 -18.351 37.628 1.00 25.11 330 ASP A O 1
ATOM 2549 N N . ASP A 1 327 ? -18.214 -18.737 38.702 1.00 25.31 331 ASP A N 1
ATOM 2550 C CA . ASP A 1 327 ? -18.156 -17.517 39.503 1.00 25.36 331 ASP A CA 1
ATOM 2551 C C . ASP A 1 327 ? -16.917 -17.453 40.402 1.00 24.85 331 ASP A C 1
ATOM 2552 O O . ASP A 1 327 ? -16.385 -16.367 40.644 1.00 24.76 331 ASP A O 1
ATOM 2557 N N . GLU A 1 328 ? -16.453 -18.613 40.872 1.00 24.28 332 GLU A N 1
ATOM 2558 C CA . GLU A 1 328 ? -15.226 -18.691 41.673 1.00 24.11 332 GLU A CA 1
ATOM 2559 C C . GLU A 1 328 ? -14.017 -18.210 40.872 1.00 23.17 332 GLU A C 1
ATOM 2560 O O . GLU A 1 328 ? -13.223 -17.404 41.364 1.00 23.07 332 GLU A O 1
ATOM 2566 N N . GLU A 1 329 ? -13.901 -18.702 39.638 1.00 22.20 333 GLU A N 1
ATOM 2567 C CA . GLU A 1 329 ? -12.833 -18.305 38.720 1.00 21.56 333 GLU A CA 1
ATOM 2568 C C . GLU A 1 329 ? -12.863 -16.801 38.477 1.00 20.66 333 GLU A C 1
ATOM 2569 O O . GLU A 1 329 ? -11.832 -16.137 38.548 1.00 20.36 333 GLU A O 1
ATOM 2575 N N . LYS A 1 330 ? -14.055 -16.278 38.197 1.00 19.67 334 LYS A N 1
ATOM 2576 C CA . LYS A 1 330 ? -14.259 -14.844 37.993 1.00 19.12 334 LYS A CA 1
ATOM 2577 C C . LYS A 1 330 ? -13.753 -14.023 39.186 1.00 18.47 334 LYS A C 1
ATOM 2578 O O . LYS A 1 330 ? -13.005 -13.055 39.018 1.00 17.67 334 LYS A O 1
ATOM 2584 N N . LEU A 1 331 ? -14.156 -14.426 40.389 1.00 17.74 335 LEU A N 1
ATOM 2585 C CA . LEU A 1 331 ? -13.771 -13.710 41.604 1.00 17.66 335 LEU A CA 1
ATOM 2586 C C . LEU A 1 331 ? -12.272 -13.824 41.892 1.00 17.03 335 LEU A C 1
ATOM 2587 O O . LEU A 1 331 ? -11.659 -12.866 42.370 1.00 16.72 335 LEU A O 1
ATOM 2592 N N . ASP A 1 332 ? -11.692 -14.983 41.572 1.00 16.65 336 ASP A N 1
ATOM 2593 C CA . ASP A 1 332 ? -10.244 -15.188 41.677 1.00 16.34 336 ASP A CA 1
ATOM 2594 C C . ASP A 1 332 ? -9.502 -14.167 40.812 1.00 15.60 336 ASP A C 1
ATOM 2595 O O . ASP A 1 332 ? -8.561 -13.520 41.272 1.00 15.65 336 ASP A O 1
ATOM 2600 N N . LEU A 1 333 ? -9.941 -14.017 39.564 1.00 14.71 337 LEU A N 1
ATOM 2601 C CA . LEU A 1 333 ? -9.337 -13.040 38.655 1.00 13.96 337 LEU A CA 1
ATOM 2602 C C . LEU A 1 333 ? -9.410 -11.634 39.230 1.00 13.61 337 LEU A C 1
ATOM 2603 O O . LEU A 1 333 ? -8.405 -10.921 39.276 1.00 13.11 337 LEU A O 1
ATOM 2608 N N . PHE A 1 334 ? -10.600 -11.241 39.680 1.00 13.52 338 PHE A N 1
ATOM 2609 C CA . PHE A 1 334 ? -10.811 -9.907 40.234 1.00 13.71 338 PHE A CA 1
ATOM 2610 C C . PHE A 1 334 ? -9.950 -9.673 41.474 1.00 13.73 338 PHE A C 1
ATOM 2611 O O . PHE A 1 334 ? -9.428 -8.578 41.671 1.00 13.51 338 PHE A O 1
ATOM 2619 N N . ARG A 1 335 ? -9.809 -10.716 42.291 1.00 13.83 339 ARG A N 1
ATOM 2620 C CA . ARG A 1 335 ? -9.050 -10.651 43.540 1.00 14.29 339 ARG A CA 1
ATOM 2621 C C . ARG A 1 335 ? -7.582 -10.320 43.278 1.00 13.68 339 ARG A C 1
ATOM 2622 O O . ARG A 1 335 ? -7.008 -9.457 43.948 1.00 13.71 339 ARG A O 1
ATOM 2630 N N . VAL A 1 336 ? -6.987 -10.998 42.299 1.00 13.18 340 VAL A N 1
ATOM 2631 C CA . VAL A 1 336 ? -5.587 -10.751 41.933 1.00 12.75 340 VAL A CA 1
ATOM 2632 C C . VAL A 1 336 ? -5.415 -9.325 41.371 1.00 12.18 340 VAL A C 1
ATOM 2633 O O . VAL A 1 336 ? -4.458 -8.636 41.706 1.00 11.77 340 VAL A O 1
ATOM 2637 N N . VAL A 1 337 ? -6.354 -8.885 40.536 1.00 12.12 341 VAL A N 1
ATOM 2638 C CA . VAL A 1 337 ? -6.342 -7.517 40.010 1.00 11.79 341 VAL A CA 1
ATOM 2639 C C . VAL A 1 337 ? -6.318 -6.487 41.155 1.00 11.82 341 VAL A C 1
ATOM 2640 O O . VAL A 1 337 ? -5.469 -5.586 41.181 1.00 11.37 341 VAL A O 1
ATOM 2644 N N . ALA A 1 338 ? -7.229 -6.648 42.115 1.00 11.57 342 ALA A N 1
ATOM 2645 C CA . ALA A 1 338 ? -7.281 -5.777 43.284 1.00 12.07 342 ALA A CA 1
ATOM 2646 C C . ALA A 1 338 ? -6.014 -5.884 44.147 1.00 11.73 342 ALA A C 1
ATOM 2647 O O . ALA A 1 338 ? -5.548 -4.880 44.696 1.00 12.41 342 ALA A O 1
ATOM 2649 N N . GLY A 1 339 ? -5.461 -7.091 44.244 1.00 12.07 343 GLY A N 1
ATOM 2650 C CA . GLY A 1 339 ? -4.221 -7.329 44.995 1.00 11.92 343 GLY A CA 1
ATOM 2651 C C . GLY A 1 339 ? -3.063 -6.535 44.417 1.00 11.84 343 GLY A C 1
ATOM 2652 O O . GLY A 1 339 ? -2.275 -5.937 45.152 1.00 11.77 343 GLY A O 1
ATOM 2653 N N . VAL A 1 340 ? -2.970 -6.519 43.090 1.00 11.54 344 VAL A N 1
ATOM 2654 C CA . VAL A 1 340 ? -1.964 -5.711 42.390 1.00 11.46 344 VAL A CA 1
ATOM 2655 C C . VAL A 1 340 ? -2.160 -4.211 42.662 1.00 11.30 344 VAL A C 1
ATOM 2656 O O . VAL A 1 340 ? -1.192 -3.478 42.893 1.00 11.21 344 VAL A O 1
ATOM 2660 N N . LEU A 1 341 ? -3.412 -3.754 42.646 1.00 11.52 345 LEU A N 1
ATOM 2661 C CA . LEU A 1 341 ? -3.714 -2.361 42.973 1.00 11.85 345 LEU A CA 1
ATOM 2662 C C . LEU A 1 341 ? -3.258 -1.967 44.385 1.00 12.11 345 LEU A C 1
ATOM 2663 O O . LEU A 1 341 ? -2.594 -0.946 44.556 1.00 12.92 345 LEU A O 1
ATOM 2668 N N . HIS A 1 342 ? -3.598 -2.776 45.385 1.00 12.94 346 HIS A N 1
ATOM 2669 C CA . HIS A 1 342 ? -3.180 -2.482 46.760 1.00 13.31 346 HIS A CA 1
ATOM 2670 C C . HIS A 1 342 ? -1.665 -2.566 46.949 1.00 13.41 346 HIS A C 1
ATOM 2671 O O . HIS A 1 342 ? -1.083 -1.783 47.704 1.00 13.73 346 HIS A O 1
ATOM 2678 N N . LEU A 1 343 ? -1.033 -3.505 46.253 1.00 13.53 347 LEU A N 1
ATOM 2679 C CA . LEU A 1 343 ? 0.431 -3.598 46.231 1.00 13.92 347 LEU A CA 1
ATOM 2680 C C . LEU A 1 343 ? 1.065 -2.261 45.863 1.00 14.10 347 LEU A C 1
ATOM 2681 O O . LEU A 1 343 ? 2.013 -1.823 46.517 1.00 14.37 347 LEU A O 1
ATOM 2686 N N . GLY A 1 344 ? 0.526 -1.615 44.827 1.00 13.96 348 GLY A N 1
ATOM 2687 C CA . GLY A 1 344 ? 1.051 -0.339 44.341 1.00 14.25 348 GLY A CA 1
ATOM 2688 C C . GLY A 1 344 ? 0.915 0.812 45.311 1.00 14.73 348 GLY A C 1
ATOM 2689 O O . GLY A 1 344 ? 1.645 1.796 45.213 1.00 14.94 348 GLY A O 1
ATOM 2690 N N . ASN A 1 345 ? -0.025 0.684 46.247 1.00 14.88 349 ASN A N 1
ATOM 2691 C CA . ASN A 1 345 ? -0.272 1.723 47.237 1.00 15.50 349 ASN A CA 1
ATOM 2692 C C . ASN A 1 345 ? 0.687 1.684 48.427 1.00 15.89 349 ASN A C 1
ATOM 2693 O O . ASN A 1 345 ? 0.671 2.594 49.258 1.00 16.36 349 ASN A O 1
ATOM 2698 N N . ILE A 1 346 ? 1.508 0.637 48.503 1.00 16.14 350 ILE A N 1
ATOM 2699 C CA . ILE A 1 346 ? 2.520 0.517 49.563 1.00 16.83 350 ILE A CA 1
ATOM 2700 C C . ILE A 1 346 ? 3.690 1.477 49.314 1.00 17.48 350 ILE A C 1
ATOM 2701 O O . ILE A 1 346 ? 4.340 1.416 48.266 1.00 17.50 350 ILE A O 1
ATOM 2706 N N . ASP A 1 347 ? 3.931 2.359 50.286 1.00 18.06 351 ASP A N 1
ATOM 2707 C CA . ASP A 1 347 ? 4.953 3.406 50.210 1.00 18.95 351 ASP A CA 1
ATOM 2708 C C . ASP A 1 347 ? 6.062 3.138 51.216 1.00 18.92 351 ASP A C 1
ATOM 2709 O O . ASP A 1 347 ? 5.817 2.534 52.261 1.00 18.74 351 ASP A O 1
ATOM 2714 N N . PHE A 1 348 ? 7.262 3.635 50.917 1.00 19.01 352 PHE A N 1
ATOM 2715 C CA . PHE A 1 348 ? 8.429 3.436 51.783 1.00 19.03 352 PHE A CA 1
ATOM 2716 C C . PHE A 1 348 ? 9.084 4.757 52.181 1.00 19.64 352 PHE A C 1
ATOM 2717 O O . PHE A 1 348 ? 8.968 5.763 51.477 1.00 19.69 352 PHE A O 1
ATOM 2725 N N . GLU A 1 349 ? 9.774 4.740 53.320 1.00 19.97 353 GLU A N 1
ATOM 2726 C CA . GLU A 1 349 ? 10.480 5.919 53.815 1.00 20.72 353 GLU A CA 1
ATOM 2727 C C . GLU A 1 349 ? 11.842 5.536 54.380 1.00 20.56 353 GLU A C 1
ATOM 2728 O O . GLU A 1 349 ? 12.053 4.393 54.770 1.00 19.81 353 GLU A O 1
ATOM 2734 N N . GLU A 1 350 ? 12.753 6.506 54.411 1.00 20.97 354 GLU A N 1
ATOM 2735 C CA . GLU A 1 350 ? 14.081 6.332 54.998 1.00 21.51 354 GLU A CA 1
ATOM 2736 C C . GLU A 1 350 ? 13.978 5.889 56.453 1.00 20.95 354 GLU A C 1
ATOM 2737 O O . GLU A 1 350 ? 13.230 6.480 57.236 1.00 21.18 354 GLU A O 1
ATOM 2743 N N . ALA A 1 351 ? 14.720 4.842 56.801 1.00 20.85 355 ALA A N 1
ATOM 2744 C CA . ALA A 1 351 ? 14.771 4.356 58.179 1.00 20.70 355 ALA A CA 1
ATOM 2745 C C . ALA A 1 351 ? 15.784 5.139 59.010 1.00 20.69 355 ALA A C 1
ATOM 2746 O O . ALA A 1 351 ? 15.688 5.185 60.239 1.00 20.59 355 ALA A O 1
ATOM 2748 N N . GLY A 1 352 ? 16.762 5.741 58.336 1.00 20.64 356 GLY A N 1
ATOM 2749 C CA . GLY A 1 352 ? 17.870 6.393 59.026 1.00 21.09 356 GLY A CA 1
ATOM 2750 C C . GLY A 1 352 ? 18.840 5.356 59.563 1.00 21.20 356 GLY A C 1
ATOM 2751 O O . GLY A 1 352 ? 18.929 4.251 59.034 1.00 21.51 356 GLY A O 1
ATOM 2752 N N . SER A 1 353 ? 19.536 5.696 60.642 1.00 21.58 357 SER A N 1
ATOM 2753 C CA . SER A 1 353 ? 20.665 4.899 61.122 1.00 21.91 357 SER A CA 1
ATOM 2754 C C . SER A 1 353 ? 20.309 3.605 61.865 1.00 21.83 357 SER A C 1
ATOM 2755 O O . SER A 1 353 ? 21.199 2.890 62.335 1.00 21.67 357 SER A O 1
ATOM 2758 N N . THR A 1 354 ? 19.018 3.296 61.962 1.00 21.46 358 THR A N 1
ATOM 2759 C CA . THR A 1 354 ? 18.582 2.043 62.585 1.00 21.31 358 THR A CA 1
ATOM 2760 C C . THR A 1 354 ? 19.043 0.841 61.757 1.00 21.58 358 THR A C 1
ATOM 2761 O O . THR A 1 354 ? 19.897 0.065 62.194 1.00 21.14 358 THR A O 1
ATOM 2765 N N . SER A 1 355 ? 18.487 0.707 60.557 1.00 22.14 359 SER A N 1
ATOM 2766 C CA . SER A 1 355 ? 18.852 -0.374 59.645 1.00 22.58 359 SER A CA 1
ATOM 2767 C C . SER A 1 355 ? 19.713 0.127 58.491 1.00 22.74 359 SER A C 1
ATOM 2768 O O . SER A 1 355 ? 20.398 -0.664 57.842 1.00 23.45 359 SER A O 1
ATOM 2771 N N . GLY A 1 356 ? 19.665 1.435 58.238 1.00 22.87 360 GLY A N 1
ATOM 2772 C CA . GLY A 1 356 ? 20.294 2.040 57.062 1.00 22.87 360 GLY A CA 1
ATOM 2773 C C . GLY A 1 356 ? 19.451 1.911 55.800 1.00 22.86 360 GLY A C 1
ATOM 2774 O O . GLY A 1 356 ? 19.817 2.435 54.742 1.00 23.61 360 GLY A O 1
ATOM 2775 N N . GLY A 1 357 ? 18.320 1.217 55.914 1.00 22.18 361 GLY A N 1
ATOM 2776 C CA . GLY A 1 357 ? 17.456 0.935 54.766 1.00 21.50 361 GLY A CA 1
ATOM 2777 C C . GLY A 1 357 ? 16.178 1.747 54.757 1.00 20.82 361 GLY A C 1
ATOM 2778 O O . GLY A 1 357 ? 16.209 2.978 54.797 1.00 20.77 361 GLY A O 1
ATOM 2779 N N . CYS A 1 358 ? 15.047 1.052 54.704 1.00 20.46 362 CYS A N 1
ATOM 2780 C CA . CYS A 1 358 ? 13.748 1.712 54.654 1.00 20.28 362 CYS A CA 1
ATOM 2781 C C . CYS A 1 358 ? 12.691 0.968 55.464 1.00 20.04 362 CYS A C 1
ATOM 2782 O O . CYS A 1 358 ? 12.850 -0.214 55.773 1.00 19.94 362 CYS A O 1
ATOM 2785 N N . ASN A 1 359 ? 11.628 1.690 55.815 1.00 19.88 363 ASN A N 1
ATOM 2786 C CA . ASN A 1 359 ? 10.435 1.122 56.431 1.00 20.05 363 ASN A CA 1
ATOM 2787 C C . ASN A 1 359 ? 9.227 1.442 55.563 1.00 20.11 363 ASN A C 1
ATOM 2788 O O . ASN A 1 359 ? 9.263 2.385 54.771 1.00 19.84 363 ASN A O 1
ATOM 2793 N N . LEU A 1 360 ? 8.161 0.661 55.711 1.00 20.47 364 LEU A N 1
ATOM 2794 C CA . LEU A 1 360 ? 6.868 1.039 55.143 1.00 21.09 364 LEU A CA 1
ATOM 2795 C C . LEU A 1 360 ? 6.360 2.275 55.873 1.00 21.57 364 LEU A C 1
ATOM 2796 O O . LEU A 1 360 ? 6.502 2.374 57.097 1.00 21.66 364 LEU A O 1
ATOM 2801 N N . LYS A 1 361 ? 5.782 3.220 55.133 1.00 22.08 365 LYS A N 1
ATOM 2802 C CA . LYS A 1 361 ? 5.149 4.383 55.757 1.00 22.91 365 LYS A CA 1
ATOM 2803 C C . LYS A 1 361 ? 3.967 3.912 56.601 1.00 23.24 365 LYS A C 1
ATOM 2804 O O . LYS A 1 361 ? 3.315 2.925 56.253 1.00 23.07 365 LYS A O 1
ATOM 2810 N N . ASN A 1 362 ? 3.698 4.606 57.709 1.00 24.00 366 ASN A N 1
ATOM 2811 C CA . ASN A 1 362 ? 2.525 4.307 58.544 1.00 24.84 366 ASN A CA 1
ATOM 2812 C C . ASN A 1 362 ? 1.209 4.352 57.761 1.00 24.62 366 ASN A C 1
ATOM 2813 O O . ASN A 1 362 ? 0.311 3.538 58.002 1.00 24.84 366 ASN A O 1
ATOM 2818 N N . LYS A 1 363 ? 1.124 5.292 56.819 1.00 24.60 367 LYS A N 1
ATOM 2819 C CA . LYS A 1 363 ? -0.014 5.441 55.905 1.00 24.79 367 LYS A CA 1
ATOM 2820 C C . LYS A 1 363 ? -0.322 4.180 55.093 1.00 23.99 367 LYS A C 1
ATOM 2821 O O . LYS A 1 363 ? -1.467 3.969 54.683 1.00 24.04 367 LYS A O 1
ATOM 2827 N N . SER A 1 364 ? 0.704 3.361 54.854 1.00 23.11 368 SER A N 1
ATOM 2828 C CA . SER A 1 364 ? 0.603 2.181 53.987 1.00 22.31 368 SER A CA 1
ATOM 2829 C C . SER A 1 364 ? 0.139 0.906 54.694 1.00 22.06 368 SER A C 1
ATOM 2830 O O . SER A 1 364 ? 0.112 -0.168 54.084 1.00 21.48 368 SER A O 1
ATOM 2833 N N . THR A 1 365 ? -0.218 1.023 55.974 1.00 21.87 369 THR A N 1
ATOM 2834 C CA . THR A 1 365 ? -0.638 -0.130 56.771 1.00 21.86 369 THR A CA 1
ATOM 2835 C C . THR A 1 365 ? -1.839 -0.860 56.153 1.00 21.46 369 THR A C 1
ATOM 2836 O O . THR A 1 365 ? -1.819 -2.086 56.026 1.00 21.39 369 THR A O 1
ATOM 2840 N N . GLN A 1 366 ? -2.861 -0.103 55.754 1.00 21.29 370 GLN A N 1
ATOM 2841 C CA . GLN A 1 366 ? -4.059 -0.682 55.139 1.00 21.42 370 GLN A CA 1
ATOM 2842 C C . GLN A 1 366 ? -3.727 -1.381 53.823 1.00 20.29 370 GLN A C 1
ATOM 2843 O O . GLN A 1 366 ? -4.161 -2.509 53.588 1.00 20.06 370 GLN A O 1
ATOM 2849 N N . ALA A 1 367 ? -2.943 -0.706 52.982 1.00 19.35 371 ALA A N 1
ATOM 2850 C CA . ALA A 1 367 ? -2.522 -1.254 51.689 1.00 18.47 371 ALA A CA 1
ATOM 2851 C C . ALA A 1 367 ? -1.790 -2.581 51.855 1.00 18.03 371 ALA A C 1
ATOM 2852 O O . ALA A 1 367 ? -2.018 -3.519 51.095 1.00 17.56 371 ALA A O 1
ATOM 2854 N N . LEU A 1 368 ? -0.916 -2.653 52.859 1.00 17.54 372 LEU A N 1
ATOM 2855 C CA . LEU A 1 368 ? -0.201 -3.885 53.182 1.00 17.45 372 LEU A CA 1
ATOM 2856 C C . LEU A 1 368 ? -1.162 -5.002 53.590 1.00 17.46 372 LEU A C 1
ATOM 2857 O O . LEU A 1 368 ? -1.015 -6.141 53.140 1.00 17.00 372 LEU A O 1
ATOM 2862 N N . GLU A 1 369 ? -2.124 -4.658 54.448 1.00 17.82 373 GLU A N 1
ATOM 2863 C CA . GLU A 1 369 ? -3.145 -5.591 54.926 1.00 18.69 373 GLU A CA 1
ATOM 2864 C C . GLU A 1 369 ? -3.987 -6.138 53.773 1.00 17.84 373 GLU A C 1
ATOM 2865 O O . GLU A 1 369 ? -4.142 -7.350 53.637 1.00 17.70 373 GLU A O 1
ATOM 2871 N N . TYR A 1 370 ? -4.511 -5.236 52.948 1.00 17.74 374 TYR A N 1
ATOM 2872 C CA . TYR A 1 370 ? -5.379 -5.611 51.823 1.00 17.73 374 TYR A CA 1
ATOM 2873 C C . TYR A 1 370 ? -4.639 -6.441 50.775 1.00 17.35 374 TYR A C 1
ATOM 2874 O O . TYR A 1 370 ? -5.146 -7.463 50.312 1.00 16.68 374 TYR A O 1
ATOM 2883 N N . CYS A 1 371 ? -3.439 -5.993 50.412 1.00 16.79 375 CYS A N 1
ATOM 2884 C CA . CYS A 1 371 ? -2.607 -6.709 49.448 1.00 16.32 375 CYS A CA 1
ATOM 2885 C C . CYS A 1 371 ? -2.296 -8.121 49.929 1.00 16.34 375 CYS A C 1
ATOM 2886 O O . CYS A 1 371 ? -2.482 -9.089 49.192 1.00 16.23 375 CYS A O 1
ATOM 2889 N N . ALA A 1 372 ? -1.840 -8.234 51.177 1.00 16.35 376 ALA A N 1
ATOM 2890 C CA . ALA A 1 372 ? -1.499 -9.526 51.754 1.00 16.80 376 ALA A CA 1
ATOM 2891 C C . ALA A 1 372 ? -2.708 -10.454 51.778 1.00 16.88 376 ALA A C 1
ATOM 2892 O O . ALA A 1 372 ? -2.599 -11.627 51.432 1.00 17.12 376 ALA A O 1
ATOM 2894 N N . GLU A 1 373 ? -3.858 -9.915 52.173 1.00 17.41 377 GLU A N 1
ATOM 2895 C CA . GLU A 1 373 ? -5.079 -10.707 52.263 1.00 17.91 377 GLU A CA 1
ATOM 2896 C C . GLU A 1 373 ? -5.433 -11.286 50.897 1.00 17.64 377 GLU A C 1
ATOM 2897 O O . GLU A 1 373 ? -5.646 -12.491 50.760 1.00 17.56 377 GLU A O 1
ATOM 2903 N N . LEU A 1 374 ? -5.455 -10.416 49.891 1.00 17.48 378 LEU A N 1
ATOM 2904 C CA . LEU A 1 374 ? -5.892 -10.793 48.548 1.00 17.50 378 LEU A CA 1
ATOM 2905 C C . LEU A 1 374 ? -4.925 -11.727 47.828 1.00 17.52 378 LEU A C 1
ATOM 2906 O O . LEU A 1 374 ? -5.351 -12.553 47.021 1.00 17.56 378 LEU A O 1
ATOM 2911 N N . LEU A 1 375 ? -3.633 -11.601 48.131 1.00 17.14 379 LEU A N 1
ATOM 2912 C CA . LEU A 1 375 ? -2.602 -12.422 47.502 1.00 16.95 379 LEU A CA 1
ATOM 2913 C C . LEU A 1 375 ? -2.210 -13.676 48.301 1.00 17.01 379 LEU A C 1
ATOM 2914 O O . LEU A 1 375 ? -1.333 -14.430 47.879 1.00 17.03 379 LEU A O 1
ATOM 2919 N N . GLY A 1 376 ? -2.888 -13.909 49.426 1.00 17.35 380 GLY A N 1
ATOM 2920 C CA . GLY A 1 376 ? -2.656 -15.102 50.251 1.00 17.75 380 GLY A CA 1
ATOM 2921 C C . GLY A 1 376 ? -1.296 -15.102 50.925 1.00 18.07 380 GLY A C 1
ATOM 2922 O O . GLY A 1 376 ? -0.667 -16.157 51.093 1.00 18.48 380 GLY A O 1
ATOM 2923 N N . LEU A 1 377 ? -0.845 -13.912 51.306 1.00 18.32 381 LEU A N 1
ATOM 2924 C CA . LEU A 1 377 ? 0.479 -13.730 51.897 1.00 18.74 381 LEU A CA 1
ATOM 2925 C C . LEU A 1 377 ? 0.395 -13.279 53.347 1.00 19.09 381 LEU A C 1
ATOM 2926 O O . LEU A 1 377 ? -0.533 -12.570 53.738 1.00 18.98 381 LEU A O 1
ATOM 2931 N N . ASP A 1 378 ? 1.379 -13.699 54.137 1.00 19.97 382 ASP A N 1
ATOM 2932 C CA . ASP A 1 378 ? 1.580 -13.167 55.477 1.00 20.74 382 ASP A CA 1
ATOM 2933 C C . ASP A 1 378 ? 2.066 -11.719 55.360 1.00 20.84 382 ASP A C 1
ATOM 2934 O O . ASP A 1 378 ? 3.007 -11.440 54.606 1.00 20.88 382 ASP A O 1
ATOM 2939 N N . GLN A 1 379 ? 1.421 -10.815 56.099 1.00 20.89 383 GLN A N 1
ATOM 2940 C CA . GLN A 1 379 ? 1.764 -9.388 56.099 1.00 21.45 383 GLN A CA 1
ATOM 2941 C C . GLN A 1 379 ? 3.244 -9.109 56.368 1.00 21.35 383 GLN A C 1
ATOM 2942 O O . GLN A 1 379 ? 3.850 -8.255 55.714 1.00 21.04 383 GLN A O 1
ATOM 2948 N N . ASP A 1 380 ? 3.813 -9.816 57.343 1.00 21.22 384 ASP A N 1
ATOM 2949 C CA . ASP A 1 380 ? 5.217 -9.622 57.685 1.00 21.09 384 ASP A CA 1
ATOM 2950 C C . ASP A 1 380 ? 6.141 -10.152 56.589 1.00 20.51 384 ASP A C 1
ATOM 2951 O O . ASP A 1 380 ? 7.148 -9.515 56.280 1.00 20.11 384 ASP A O 1
ATOM 2956 N N . ASP A 1 381 ? 5.793 -11.301 56.006 1.00 19.88 385 ASP A N 1
ATOM 2957 C CA . ASP A 1 381 ? 6.530 -11.858 54.864 1.00 19.77 385 ASP A CA 1
ATOM 2958 C C . ASP A 1 381 ? 6.594 -10.854 53.710 1.00 19.20 385 ASP A C 1
ATOM 2959 O O . ASP A 1 381 ? 7.646 -10.664 53.098 1.00 18.67 385 ASP A O 1
ATOM 2964 N N . LEU A 1 382 ? 5.463 -10.215 53.420 1.00 18.91 386 LEU A N 1
ATOM 2965 C CA . LEU A 1 382 ? 5.406 -9.203 52.359 1.00 18.65 386 LEU A CA 1
ATOM 2966 C C . LEU A 1 382 ? 6.261 -7.979 52.709 1.00 18.56 386 LEU A C 1
ATOM 2967 O O . LEU A 1 382 ? 7.045 -7.509 51.884 1.00 18.17 386 LEU A O 1
ATOM 2972 N N . ARG A 1 383 ? 6.109 -7.482 53.934 1.00 18.55 387 ARG A N 1
ATOM 2973 C CA . ARG A 1 383 ? 6.909 -6.363 54.445 1.00 18.98 387 ARG A CA 1
ATOM 2974 C C . ARG A 1 383 ? 8.407 -6.625 54.311 1.00 18.42 387 ARG A C 1
ATOM 2975 O O . ARG A 1 383 ? 9.150 -5.784 53.796 1.00 18.20 387 ARG A O 1
ATOM 2983 N N . VAL A 1 384 ? 8.838 -7.795 54.779 1.00 18.21 388 VAL A N 1
ATOM 2984 C CA . VAL A 1 384 ? 10.249 -8.178 54.764 1.00 18.14 388 VAL A CA 1
ATOM 2985 C C . VAL A 1 384 ? 10.774 -8.323 53.331 1.00 18.11 388 VAL A C 1
ATOM 2986 O O . VAL A 1 384 ? 11.873 -7.856 53.011 1.00 17.92 388 VAL A O 1
ATOM 2990 N N . SER A 1 385 ? 9.974 -8.955 52.476 1.00 17.90 389 SER A N 1
ATOM 2991 C CA . SER A 1 385 ? 10.361 -9.193 51.084 1.00 17.99 389 SER A CA 1
ATOM 2992 C C . SER A 1 385 ? 10.480 -7.899 50.276 1.00 17.60 389 SER A C 1
ATOM 2993 O O . SER A 1 385 ? 11.232 -7.843 49.299 1.00 17.63 389 SER A O 1
ATOM 2996 N N . LEU A 1 386 ? 9.737 -6.870 50.680 1.00 17.12 390 LEU A N 1
ATOM 2997 C CA . LEU A 1 386 ? 9.746 -5.581 49.979 1.00 17.07 390 LEU A CA 1
ATOM 2998 C C . LEU A 1 386 ? 10.841 -4.626 50.455 1.00 17.14 390 LEU A C 1
ATOM 2999 O O . LEU A 1 386 ? 11.173 -3.669 49.760 1.00 16.84 390 LEU A O 1
ATOM 3004 N N . THR A 1 387 ? 11.393 -4.888 51.637 1.00 17.32 391 THR A N 1
ATOM 3005 C CA . THR A 1 387 ? 12.315 -3.947 52.279 1.00 18.05 391 THR A CA 1
ATOM 3006 C C . THR A 1 387 ? 13.694 -4.540 52.601 1.00 18.72 391 THR A C 1
ATOM 3007 O O . THR A 1 387 ? 14.580 -3.827 53.087 1.00 18.53 391 THR A O 1
ATOM 3011 N N . THR A 1 388 ? 13.864 -5.836 52.344 1.00 19.98 392 THR A N 1
ATOM 3012 C CA . THR A 1 388 ? 15.133 -6.536 52.588 1.00 21.42 392 THR A CA 1
ATOM 3013 C C . THR A 1 388 ? 15.393 -7.593 51.519 1.00 22.81 392 THR A C 1
ATOM 3014 O O . THR A 1 388 ? 14.466 -8.038 50.833 1.00 22.91 392 THR A O 1
ATOM 3018 N N . ARG A 1 389 ? 16.653 -8.007 51.402 1.00 24.28 393 ARG A N 1
ATOM 3019 C CA . ARG A 1 389 ? 17.036 -9.093 50.501 1.00 26.04 393 ARG A CA 1
ATOM 3020 C C . ARG A 1 389 ? 18.245 -9.864 51.030 1.00 26.89 393 ARG A C 1
ATOM 3021 O O . ARG A 1 389 ? 19.246 -9.266 51.412 1.00 27.13 393 ARG A O 1
ATOM 3029 N N . VAL A 1 390 ? 18.134 -11.190 51.059 1.00 28.22 394 VAL A N 1
ATOM 3030 C CA . VAL A 1 390 ? 19.270 -12.055 51.376 1.00 29.41 394 VAL A CA 1
ATOM 3031 C C . VAL A 1 390 ? 20.181 -12.091 50.149 1.00 30.17 394 VAL A C 1
ATOM 3032 O O . VAL A 1 390 ? 19.739 -12.442 49.052 1.00 30.35 394 VAL A O 1
ATOM 3036 N N . MET A 1 391 ? 21.441 -11.700 50.332 1.00 30.94 395 MET A N 1
ATOM 3037 C CA . MET A 1 391 ? 22.391 -11.614 49.220 1.00 31.99 395 MET A CA 1
ATOM 3038 C C . MET A 1 391 ? 23.822 -11.971 49.635 1.00 31.95 395 ME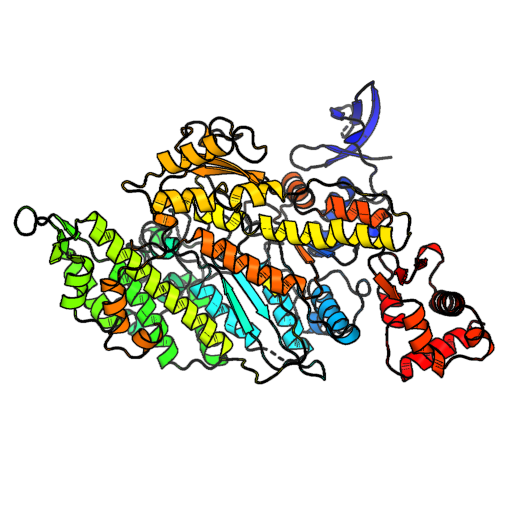T A C 1
ATOM 3039 O O . MET A 1 391 ? 24.269 -11.633 50.734 1.00 32.21 395 MET A O 1
ATOM 3044 N N . ILE A 1 403 ? 23.895 -12.810 53.540 1.00 27.99 407 ILE A N 1
ATOM 3045 C CA . ILE A 1 403 ? 23.373 -11.877 54.539 1.00 27.98 407 ILE A CA 1
ATOM 3046 C C . ILE A 1 403 ? 22.061 -11.222 54.091 1.00 27.44 407 ILE A C 1
ATOM 3047 O O . ILE A 1 403 ? 21.914 -10.837 52.930 1.00 27.77 407 ILE A O 1
ATOM 3052 N N . LYS A 1 404 ? 21.118 -11.113 55.026 1.00 27.04 408 LYS A N 1
ATOM 3053 C CA . LYS A 1 404 ? 19.889 -10.349 54.826 1.00 26.45 408 LYS A CA 1
ATOM 3054 C C . LYS A 1 404 ? 20.183 -8.854 54.992 1.00 25.89 408 LYS A C 1
ATOM 3055 O O . LYS A 1 404 ? 20.426 -8.376 56.108 1.00 25.70 408 LYS A O 1
ATOM 3061 N N . VAL A 1 405 ? 20.162 -8.137 53.869 1.00 25.22 409 VAL A N 1
ATOM 3062 C CA . VAL A 1 405 ? 20.521 -6.715 53.804 1.00 24.77 409 VAL A CA 1
ATOM 3063 C C . VAL A 1 405 ? 19.275 -5.841 53.628 1.00 24.27 409 VAL A C 1
ATOM 3064 O O . VAL A 1 405 ? 18.360 -6.217 52.891 1.00 24.23 409 VAL A O 1
ATOM 3068 N N . PRO A 1 406 ? 19.227 -4.678 54.312 1.00 23.82 410 PRO A N 1
ATOM 3069 C CA . PRO A 1 406 ? 18.123 -3.747 54.088 1.00 23.38 410 PRO A CA 1
ATOM 3070 C C . PRO A 1 406 ? 18.201 -3.090 52.716 1.00 22.91 410 PRO A C 1
ATOM 3071 O O . PRO A 1 406 ? 19.295 -2.774 52.237 1.00 22.92 410 PRO A O 1
ATOM 3075 N N . LEU A 1 407 ? 17.045 -2.893 52.091 1.00 22.31 411 LEU A N 1
ATOM 3076 C CA . LEU A 1 407 ? 16.977 -2.184 50.818 1.00 21.80 411 LEU A CA 1
ATOM 3077 C C . LEU A 1 407 ? 16.756 -0.693 51.040 1.00 21.70 411 LEU A C 1
ATOM 3078 O O . LEU A 1 407 ? 16.130 -0.289 52.021 1.00 21.43 411 LEU A O 1
ATOM 3083 N N . LYS A 1 408 ? 17.275 0.116 50.120 1.00 21.73 412 LYS A N 1
ATOM 3084 C CA . LYS A 1 408 ? 17.007 1.547 50.100 1.00 22.02 412 LYS A CA 1
ATOM 3085 C C . LYS A 1 408 ? 15.594 1.778 49.557 1.00 21.70 412 LYS A C 1
ATOM 3086 O O . LYS A 1 408 ? 15.011 0.881 48.940 1.00 21.39 412 LYS A O 1
ATOM 3092 N N . VAL A 1 409 ? 15.054 2.973 49.785 1.00 21.78 413 VAL A N 1
ATOM 3093 C CA . VAL A 1 409 ? 13.703 3.329 49.325 1.00 21.80 413 VAL A CA 1
ATOM 3094 C C . VAL A 1 409 ? 13.494 3.018 47.836 1.00 22.04 413 VAL A C 1
ATOM 3095 O O . VAL A 1 409 ? 12.474 2.430 47.462 1.00 21.69 413 VAL A O 1
ATOM 3099 N N . GLU A 1 410 ? 14.459 3.398 46.997 1.00 22.25 414 GLU A N 1
ATOM 3100 C CA . GLU A 1 410 ? 14.349 3.168 45.550 1.00 22.85 414 GLU A CA 1
ATOM 3101 C C . GLU A 1 410 ? 14.297 1.681 45.197 1.00 22.03 414 GLU A C 1
ATOM 3102 O O . GLU A 1 410 ? 13.548 1.277 44.301 1.00 22.14 414 GLU A O 1
ATOM 3108 N N . GLN A 1 411 ? 15.080 0.875 45.910 1.00 21.24 415 GLN A N 1
ATOM 3109 C CA . GLN A 1 411 ? 15.112 -0.571 45.693 1.00 20.85 415 GLN A CA 1
ATOM 3110 C C . GLN A 1 411 ? 13.802 -1.210 46.155 1.00 19.99 415 GLN A C 1
ATOM 3111 O O . GLN A 1 411 ? 13.337 -2.189 45.565 1.00 19.78 415 GLN A O 1
ATOM 3117 N N . ALA A 1 412 ? 13.217 -0.647 47.213 1.00 19.06 416 ALA A N 1
ATOM 3118 C CA . ALA A 1 412 ? 11.926 -1.107 47.722 1.00 18.40 416 ALA A CA 1
ATOM 3119 C C . ALA A 1 412 ? 10.823 -0.810 46.707 1.00 18.07 416 ALA A C 1
ATOM 3120 O O . ALA A 1 412 ? 9.987 -1.675 46.416 1.00 17.66 416 ALA A O 1
ATOM 3122 N N . ASN A 1 413 ? 10.832 0.410 46.171 1.00 18.04 417 ASN A N 1
ATOM 3123 C CA . ASN A 1 413 ? 9.946 0.779 45.065 1.00 18.26 417 ASN A CA 1
ATOM 3124 C C . ASN A 1 413 ? 10.066 -0.206 43.907 1.00 18.07 417 ASN A C 1
ATOM 3125 O O . ASN A 1 413 ? 9.056 -0.648 43.354 1.00 17.51 417 ASN A O 1
ATOM 3130 N N . ASN A 1 414 ? 11.305 -0.552 43.551 1.00 17.99 418 ASN A N 1
ATOM 3131 C CA . ASN A 1 414 ? 11.561 -1.496 42.462 1.00 17.81 418 ASN A CA 1
ATOM 3132 C C . ASN A 1 414 ? 11.069 -2.905 42.760 1.00 17.38 418 ASN A C 1
ATOM 3133 O O . ASN A 1 414 ? 10.538 -3.573 41.877 1.00 17.26 418 ASN A O 1
ATOM 3138 N N . ALA A 1 415 ? 11.240 -3.344 44.007 1.00 16.47 419 ALA A N 1
ATOM 3139 C CA . ALA A 1 415 ? 10.767 -4.653 44.443 1.00 15.98 419 ALA A CA 1
ATOM 3140 C C . ALA A 1 415 ? 9.246 -4.744 44.338 1.00 15.47 419 ALA A C 1
ATOM 3141 O O . ALA A 1 415 ? 8.707 -5.718 43.790 1.00 15.45 419 ALA A O 1
ATOM 3143 N N . ARG A 1 416 ? 8.572 -3.718 44.857 1.00 15.07 420 ARG A N 1
ATOM 3144 C CA . ARG A 1 416 ? 7.115 -3.607 44.806 1.00 14.63 420 ARG A CA 1
ATOM 3145 C C . ARG A 1 416 ? 6.634 -3.699 43.361 1.00 14.54 420 ARG A C 1
ATOM 3146 O O . ARG A 1 416 ? 5.802 -4.547 43.031 1.00 14.49 420 ARG A O 1
ATOM 3154 N N . ASP A 1 417 ? 7.189 -2.846 42.504 1.00 14.27 421 ASP A N 1
ATOM 3155 C CA . ASP A 1 417 ? 6.774 -2.781 41.098 1.00 14.29 421 ASP A CA 1
ATOM 3156 C C . ASP A 1 417 ? 7.098 -4.060 40.321 1.00 13.95 421 ASP A C 1
ATOM 3157 O O . ASP A 1 417 ? 6.299 -4.498 39.491 1.00 13.76 421 ASP A O 1
ATOM 3162 N N . ALA A 1 418 ? 8.260 -4.659 40.596 1.00 13.62 422 ALA A N 1
ATOM 3163 C CA . ALA A 1 418 ? 8.659 -5.913 39.951 1.00 13.44 422 ALA A CA 1
ATOM 3164 C C . ALA A 1 418 ? 7.703 -7.043 40.312 1.00 13.58 422 ALA A C 1
ATOM 3165 O O . ALA A 1 418 ? 7.326 -7.836 39.452 1.00 13.49 422 ALA A O 1
ATOM 3167 N N . LEU A 1 419 ? 7.309 -7.106 41.585 1.00 13.18 423 LEU A N 1
ATOM 3168 C CA . LEU A 1 419 ? 6.319 -8.085 42.032 1.00 13.23 423 LEU A CA 1
ATOM 3169 C C . LEU A 1 419 ? 4.965 -7.845 41.348 1.00 13.11 423 LEU A C 1
ATOM 3170 O O . LEU A 1 419 ? 4.340 -8.789 40.847 1.00 13.18 423 LEU A O 1
ATOM 3175 N N . ALA A 1 420 ? 4.542 -6.586 41.300 1.00 12.89 424 ALA A N 1
ATOM 3176 C CA . ALA A 1 420 ? 3.277 -6.216 40.657 1.00 12.65 424 ALA A CA 1
ATOM 3177 C C . ALA A 1 420 ? 3.239 -6.655 39.195 1.00 12.86 424 ALA A C 1
ATOM 3178 O O . ALA A 1 420 ? 2.264 -7.266 38.747 1.00 12.51 424 ALA A O 1
ATOM 3180 N N . LYS A 1 421 ? 4.309 -6.349 38.465 1.00 12.91 425 LYS A N 1
ATOM 3181 C CA . LYS A 1 421 ? 4.405 -6.696 37.048 1.00 13.27 425 LYS A CA 1
ATOM 3182 C C . LYS A 1 421 ? 4.390 -8.202 36.816 1.00 13.32 425 LYS A C 1
ATOM 3183 O O . LYS A 1 421 ? 3.692 -8.679 35.928 1.00 13.85 425 LYS A O 1
ATOM 3189 N N . THR A 1 422 ? 5.132 -8.949 37.631 1.00 13.40 426 THR A N 1
ATOM 3190 C CA . THR A 1 422 ? 5.177 -10.405 37.503 1.00 13.69 426 THR A CA 1
ATOM 3191 C C . THR A 1 422 ? 3.823 -11.041 37.868 1.00 12.87 426 THR A C 1
ATOM 3192 O O . THR A 1 422 ? 3.375 -11.970 37.201 1.00 12.86 426 THR A O 1
ATOM 3196 N N . VAL A 1 423 ? 3.162 -10.527 38.902 1.00 12.38 427 VAL A N 1
ATOM 3197 C CA . VAL A 1 423 ? 1.841 -11.045 39.277 1.00 11.63 427 VAL A CA 1
ATOM 3198 C C . VAL A 1 423 ? 0.838 -10.826 38.135 1.00 11.31 427 VAL A C 1
ATOM 3199 O O . VAL A 1 423 ? 0.186 -11.774 37.679 1.00 10.70 427 VAL A O 1
ATOM 3203 N N . TYR A 1 424 ? 0.748 -9.588 37.655 1.00 10.91 428 TYR A N 1
ATOM 3204 C CA . TYR A 1 424 ? -0.203 -9.272 36.585 1.00 11.03 428 TYR A CA 1
ATOM 3205 C C . TYR A 1 424 ? 0.110 -10.055 35.298 1.00 11.44 428 TYR A C 1
ATOM 3206 O O . TYR A 1 424 ? -0.797 -10.594 34.655 1.00 11.23 428 TYR A O 1
ATOM 3215 N N . SER A 1 425 ? 1.391 -10.128 34.941 1.00 11.87 429 SER A N 1
ATOM 3216 C CA . SER A 1 425 ? 1.809 -10.850 33.737 1.00 12.58 429 SER A CA 1
ATOM 3217 C C . SER A 1 425 ? 1.448 -12.330 33.793 1.00 12.70 429 SER A C 1
ATOM 3218 O O . SER A 1 425 ? 0.950 -12.899 32.814 1.00 12.82 429 SER A O 1
ATOM 3221 N N . HIS A 1 426 ? 1.693 -12.959 34.940 1.00 13.08 430 HIS A N 1
ATOM 3222 C CA . HIS A 1 426 ? 1.291 -14.354 35.124 1.00 13.18 430 HIS A CA 1
ATOM 3223 C C . HIS A 1 426 ? -0.235 -14.529 35.147 1.00 12.80 430 HIS A C 1
ATOM 3224 O O . HIS A 1 426 ? -0.752 -15.568 34.726 1.00 12.68 430 HIS A O 1
ATOM 3231 N N . LEU A 1 427 ? -0.946 -13.507 35.624 1.00 12.23 431 LEU A N 1
ATOM 3232 C CA . LEU A 1 427 ? -2.408 -13.501 35.564 1.00 11.81 431 LEU A CA 1
ATOM 3233 C C . LEU A 1 427 ? -2.878 -13.480 34.111 1.00 11.41 431 LEU A C 1
ATOM 3234 O O . LEU A 1 427 ? -3.797 -14.215 33.742 1.00 11.40 431 LEU A O 1
ATOM 3239 N N . PHE A 1 428 ? -2.242 -12.641 33.297 1.00 10.99 432 PHE A N 1
ATOM 3240 C CA . PHE A 1 428 ? -2.549 -12.584 31.865 1.00 11.02 432 PHE A CA 1
ATOM 3241 C C . PHE A 1 428 ? -2.267 -13.934 31.189 1.00 11.01 432 PHE A C 1
ATOM 3242 O O . PHE A 1 428 ? -3.088 -14.434 30.418 1.00 10.58 432 PHE A O 1
ATOM 3250 N N . ASP A 1 429 ? -1.113 -14.528 31.499 1.00 11.33 433 ASP A N 1
ATOM 3251 C CA . ASP A 1 429 ? -0.788 -15.870 31.011 1.00 11.76 433 ASP A CA 1
ATOM 3252 C C . ASP A 1 429 ? -1.901 -16.858 31.359 1.00 12.05 433 ASP A C 1
ATOM 3253 O O . ASP A 1 429 ? -2.295 -17.680 30.525 1.00 12.10 433 ASP A O 1
ATOM 3258 N N . HIS A 1 430 ? -2.402 -16.780 32.594 1.00 12.24 434 HIS A N 1
ATOM 3259 C CA . HIS A 1 430 ? -3.484 -17.657 33.033 1.00 12.37 434 HIS A CA 1
ATOM 3260 C C . HIS A 1 430 ? -4.759 -17.419 32.231 1.00 12.02 434 HIS A C 1
ATOM 3261 O O . HIS A 1 430 ? -5.430 -18.369 31.845 1.00 11.80 434 HIS A O 1
ATOM 3268 N N . VAL A 1 431 ? -5.092 -16.147 32.013 1.00 11.71 435 VAL A N 1
ATOM 3269 C CA . VAL A 1 431 ? -6.289 -15.786 31.253 1.00 11.53 435 VAL A CA 1
ATOM 3270 C C . VAL A 1 431 ? -6.238 -16.389 29.842 1.00 11.71 435 VAL A C 1
ATOM 3271 O O . VAL A 1 431 ? -7.217 -16.986 29.388 1.00 11.11 435 VAL A O 1
ATOM 3275 N N . VAL A 1 432 ? -5.091 -16.268 29.173 1.00 11.70 436 VAL A N 1
ATOM 3276 C CA . VAL A 1 432 ? -4.952 -16.804 27.811 1.00 12.11 436 VAL A CA 1
ATOM 3277 C C . VAL A 1 432 ? -5.043 -18.331 27.826 1.00 12.58 436 VAL A C 1
ATOM 3278 O O . VAL A 1 432 ? -5.717 -18.924 26.988 1.00 13.14 436 VAL A O 1
ATOM 3282 N N . ASN A 1 433 ? -4.362 -18.959 28.782 1.00 13.40 437 ASN A N 1
ATOM 3283 C CA . ASN A 1 433 ? -4.462 -20.407 28.972 1.00 14.34 437 ASN A CA 1
ATOM 3284 C C . ASN A 1 433 ? -5.899 -20.848 29.252 1.00 14.53 437 ASN A C 1
ATOM 3285 O O . ASN A 1 433 ? -6.367 -21.844 28.690 1.00 14.89 437 ASN A O 1
ATOM 3290 N N . ARG A 1 434 ? -6.594 -20.107 30.114 1.00 14.70 438 ARG A N 1
ATOM 3291 C CA . ARG A 1 434 ? -7.981 -20.430 30.465 1.00 14.97 438 ARG A CA 1
ATOM 3292 C C . ARG A 1 434 ? -8.890 -20.342 29.238 1.00 15.17 438 ARG A C 1
ATOM 3293 O O . ARG A 1 434 ? -9.773 -21.179 29.048 1.00 15.51 438 ARG A O 1
ATOM 3301 N N . VAL A 1 435 ? -8.646 -19.338 28.401 1.00 15.46 439 VAL A N 1
ATOM 3302 C CA . VAL A 1 435 ? -9.372 -19.176 27.142 1.00 15.50 439 VAL A CA 1
ATOM 3303 C C . VAL A 1 435 ? -9.152 -20.392 26.232 1.00 15.70 439 VAL A C 1
ATOM 3304 O O . VAL A 1 435 ? -10.115 -20.972 25.731 1.00 15.59 439 VAL A O 1
ATOM 3308 N N . ASN A 1 436 ? -7.896 -20.803 26.062 1.00 15.66 440 ASN A N 1
ATOM 3309 C CA . ASN A 1 436 ? -7.563 -21.992 25.278 1.00 15.93 440 ASN A CA 1
ATOM 3310 C C . ASN A 1 436 ? -8.246 -23.249 25.807 1.00 16.21 440 ASN A C 1
ATOM 3311 O O . ASN A 1 436 ? -8.606 -24.136 25.037 1.00 16.39 440 ASN A O 1
ATOM 3316 N N . GLN A 1 437 ? -8.449 -23.299 27.121 1.00 16.59 441 GLN A N 1
ATOM 3317 C CA . GLN A 1 437 ? -9.137 -24.429 27.745 1.00 16.85 441 GLN A CA 1
ATOM 3318 C C . GLN A 1 437 ? -10.637 -24.475 27.459 1.00 17.19 441 GLN A C 1
ATOM 3319 O O . GLN A 1 437 ? -11.273 -25.493 27.744 1.00 17.54 441 GLN A O 1
ATOM 3325 N N . CYS A 1 438 ? -11.201 -23.394 26.904 1.00 17.28 442 CYS A N 1
ATOM 3326 C CA A CYS A 1 438 ? -12.625 -23.324 26.547 0.70 17.71 442 CYS A CA 1
ATOM 3327 C CA B CYS A 1 438 ? -12.627 -23.403 26.592 0.30 17.59 442 CYS A CA 1
ATOM 3328 C C . CYS A 1 438 ? -12.911 -23.967 25.197 1.00 17.78 442 CYS A C 1
ATOM 3329 O O . CYS A 1 438 ? -14.036 -24.377 24.914 1.00 17.96 442 CYS A O 1
ATOM 3334 N N . PHE A 1 439 ? -11.887 -24.019 24.349 1.00 17.92 443 PHE A N 1
ATOM 3335 C CA . PHE A 1 439 ? -12.025 -24.637 23.028 1.00 18.29 443 PHE A CA 1
ATOM 3336 C C . PHE A 1 439 ? -10.890 -25.617 22.674 1.00 18.85 443 PHE A C 1
ATOM 3337 O O . PHE A 1 439 ? -10.268 -25.501 21.610 1.00 18.84 443 PHE A O 1
ATOM 3345 N N . PRO A 1 440 ? -10.648 -26.617 23.549 1.00 19.41 444 PRO A N 1
ATOM 3346 C CA . PRO A 1 440 ? -9.541 -27.537 23.334 1.00 19.99 444 PRO A CA 1
ATOM 3347 C C . PRO A 1 440 ? -9.871 -28.603 22.291 1.00 20.58 444 PRO A C 1
ATOM 3348 O O . PRO A 1 440 ? -11.043 -28.907 22.052 1.00 20.64 444 PRO A O 1
ATOM 3352 N N . PHE A 1 441 ? -8.831 -29.159 21.682 1.00 21.32 445 PHE A N 1
ATOM 3353 C CA . PHE A 1 441 ? -8.986 -30.221 20.692 1.00 22.27 445 PHE A CA 1
ATOM 3354 C C . PHE A 1 441 ? -7.859 -31.231 20.847 1.00 22.80 445 PHE A C 1
ATOM 3355 O O . PHE A 1 441 ? -6.725 -30.863 21.156 1.00 23.25 445 PHE A O 1
ATOM 3363 N N . GLU A 1 442 ? -8.168 -32.505 20.639 1.00 23.78 446 GLU A N 1
ATOM 3364 C CA . GLU A 1 442 ? -7.149 -33.542 20.746 1.00 24.76 446 GLU A CA 1
ATOM 3365 C C . GLU A 1 442 ? -6.259 -33.573 19.504 1.00 24.49 446 GLU A C 1
ATOM 3366 O O . GLU A 1 442 ? -5.036 -33.674 19.612 1.00 24.78 446 GLU A O 1
ATOM 3372 N N . THR A 1 443 ? -6.874 -33.479 18.329 1.00 24.33 447 THR A N 1
ATOM 3373 C CA . THR A 1 443 ? -6.123 -33.536 17.077 1.00 24.00 447 THR A CA 1
ATOM 3374 C C . THR A 1 443 ? -6.746 -32.649 16.001 1.00 23.36 447 THR A C 1
ATOM 3375 O O . THR A 1 443 ? -7.920 -32.285 16.088 1.00 23.33 447 THR A O 1
ATOM 3379 N N . SER A 1 444 ? -5.946 -32.311 14.992 1.00 22.77 448 SER A N 1
ATOM 3380 C CA . SER A 1 444 ? -6.404 -31.508 13.862 1.00 22.20 448 SER A CA 1
ATOM 3381 C C . SER A 1 444 ? -5.583 -31.812 12.613 1.00 21.98 448 SER A C 1
ATOM 3382 O O . SER A 1 444 ? -4.450 -32.299 12.708 1.00 22.20 448 SER A O 1
ATOM 3385 N N . SER A 1 445 ? -6.159 -31.503 11.453 1.00 21.43 449 SER A N 1
ATOM 3386 C CA . SER A 1 445 ? -5.496 -31.697 10.168 1.00 21.09 449 SER A CA 1
ATOM 3387 C C . SER A 1 445 ? -4.735 -30.441 9.731 1.00 20.67 449 SER A C 1
ATOM 3388 O O . SER A 1 445 ? -3.574 -30.518 9.319 1.00 20.31 449 SER A O 1
ATOM 3391 N N . TYR A 1 446 ? -5.401 -29.290 9.824 1.00 19.95 450 TYR A N 1
ATOM 3392 C CA . TYR A 1 446 ? -4.807 -28.006 9.453 1.00 19.10 450 TYR A CA 1
ATOM 3393 C C . TYR A 1 446 ? -5.405 -26.901 10.302 1.00 17.86 450 TYR A C 1
ATOM 3394 O O . TYR A 1 446 ? -6.411 -27.099 10.987 1.00 17.17 450 TYR A O 1
ATOM 3403 N N . PHE A 1 447 ? -4.789 -25.728 10.230 1.00 16.38 451 PHE A N 1
ATOM 3404 C CA . PHE A 1 447 ? -5.317 -24.562 10.910 1.00 15.17 451 PHE A CA 1
ATOM 3405 C C . PHE A 1 447 ? -5.300 -23.355 9.989 1.00 14.27 451 PHE A C 1
ATOM 3406 O O . PHE A 1 447 ? -4.559 -23.318 8.999 1.00 13.46 451 PHE A O 1
ATOM 3414 N N . ILE A 1 448 ? -6.143 -22.385 10.315 1.00 13.42 452 ILE A N 1
ATOM 3415 C CA . ILE A 1 448 ? -6.040 -21.044 9.759 1.00 13.04 452 ILE A CA 1
ATOM 3416 C C . ILE A 1 448 ? -5.730 -20.148 10.947 1.00 12.61 452 ILE A C 1
ATOM 3417 O O . ILE A 1 448 ? -6.491 -20.116 11.917 1.00 12.87 452 ILE A O 1
ATOM 3422 N N . GLY A 1 449 ? -4.604 -19.446 10.873 1.00 12.24 453 GLY A N 1
ATOM 3423 C CA . GLY A 1 449 ? -4.164 -18.576 11.958 1.00 12.17 453 GLY A CA 1
ATOM 3424 C C . GLY A 1 449 ? -4.267 -17.121 11.551 1.00 12.11 453 GLY A C 1
ATOM 3425 O O . GLY A 1 449 ? -4.020 -16.782 10.397 1.00 12.25 453 GLY A O 1
ATOM 3426 N N . VAL A 1 450 ? -4.664 -16.266 12.489 1.00 11.76 454 VAL A N 1
ATOM 3427 C CA . VAL A 1 450 ? -4.749 -14.830 12.228 1.00 11.76 454 VAL A CA 1
ATOM 3428 C C . VAL A 1 450 ? -3.788 -14.098 13.155 1.00 11.60 454 VAL A C 1
ATOM 3429 O O . VAL A 1 450 ? -3.837 -14.272 14.380 1.00 11.14 454 VAL A O 1
ATOM 3433 N N . LEU A 1 451 ? -2.911 -13.293 12.557 1.00 11.44 455 LEU A N 1
ATOM 3434 C CA . LEU A 1 451 ? -1.888 -12.577 13.305 1.00 11.52 455 LEU A CA 1
ATOM 3435 C C . LEU A 1 451 ? -2.285 -11.128 13.526 1.00 11.51 455 LEU A C 1
ATOM 3436 O O . LEU A 1 451 ? -2.545 -10.391 12.567 1.00 11.39 455 LEU A O 1
ATOM 3441 N N . ASP A 1 452 ? -2.295 -10.741 14.800 1.00 11.54 456 ASP A N 1
ATOM 3442 C CA . ASP A 1 452 ? -2.683 -9.412 15.252 1.00 11.96 456 ASP A CA 1
ATOM 3443 C C . ASP A 1 452 ? -1.648 -8.928 16.278 1.00 12.22 456 ASP A C 1
ATOM 3444 O O . ASP A 1 452 ? -1.733 -9.266 17.460 1.00 12.05 456 ASP A O 1
ATOM 3449 N N . ILE A 1 453 ? -0.675 -8.143 15.818 1.00 12.39 457 ILE A N 1
ATOM 3450 C CA . ILE A 1 453 ? 0.377 -7.598 16.696 1.00 13.30 457 ILE A CA 1
ATOM 3451 C C . ILE A 1 453 ? 0.060 -6.158 17.120 1.00 13.06 457 ILE A C 1
ATOM 3452 O O . ILE A 1 453 ? -0.843 -5.525 16.562 1.00 13.42 457 ILE A O 1
ATOM 3457 N N . ALA A 1 454 ? 0.778 -5.645 18.118 1.00 12.15 458 ALA A N 1
ATOM 3458 C CA . ALA A 1 454 ? 0.722 -4.211 18.399 1.00 11.26 458 ALA A CA 1
ATOM 3459 C C . ALA A 1 454 ? 1.420 -3.496 17.234 1.00 10.82 458 ALA A C 1
ATOM 3460 O O . ALA A 1 454 ? 2.520 -3.879 16.841 1.00 10.86 458 ALA A O 1
ATOM 3462 N N . GLY A 1 455 ? 0.762 -2.488 16.666 1.00 9.90 459 GLY A N 1
ATOM 3463 C CA . GLY A 1 455 ? 1.246 -1.846 15.444 1.00 9.38 459 GLY A CA 1
ATOM 3464 C C . GLY A 1 455 ? 2.175 -0.671 15.680 1.00 9.31 459 GLY A C 1
ATOM 3465 O O . GLY A 1 455 ? 2.268 -0.140 16.789 1.00 9.26 459 GLY A O 1
ATOM 3466 N N . PHE A 1 456 ? 2.845 -0.263 14.608 1.00 8.77 460 PHE A N 1
ATOM 3467 C CA . PHE A 1 456 ? 3.789 0.850 14.614 1.00 9.03 460 PHE A CA 1
ATOM 3468 C C . PHE A 1 456 ? 3.200 2.064 15.341 1.00 9.00 460 PHE A C 1
ATOM 3469 O O . PHE A 1 456 ? 2.073 2.479 15.063 1.00 8.72 460 PHE A O 1
ATOM 3477 N N . GLU A 1 457 ? 3.950 2.621 16.286 1.00 8.83 461 GLU A N 1
ATOM 3478 C CA . GLU A 1 457 ? 3.454 3.764 17.057 1.00 9.23 461 GLU A CA 1
ATOM 3479 C C . GLU A 1 457 ? 4.593 4.691 17.457 1.00 9.82 461 GLU A C 1
ATOM 3480 O O . GLU A 1 457 ? 5.728 4.247 17.643 1.00 9.16 461 GLU A O 1
ATOM 3486 N N . TYR A 1 458 ? 4.283 5.977 17.578 1.00 10.29 462 TYR A N 1
ATOM 3487 C CA . TYR A 1 458 ? 5.213 6.934 18.173 1.00 11.66 462 TYR A CA 1
ATOM 3488 C C . TYR A 1 458 ? 4.461 8.103 18.801 1.00 11.61 462 TYR A C 1
ATOM 3489 O O . TYR A 1 458 ? 3.302 8.374 18.451 1.00 11.42 462 TYR A O 1
ATOM 3498 N N . PHE A 1 459 ? 5.142 8.770 19.730 1.00 11.91 463 PHE A N 1
ATOM 3499 C CA . PHE A 1 459 ? 4.574 9.821 20.568 1.00 12.80 463 PHE A CA 1
ATOM 3500 C C . PHE A 1 459 ? 5.594 10.938 20.712 1.00 13.21 463 PHE A C 1
ATOM 3501 O O . PHE A 1 459 ? 6.683 10.870 20.139 1.00 12.99 463 PHE A O 1
ATOM 3509 N N . GLU A 1 460 ? 5.249 11.961 21.492 1.00 13.95 464 GLU A N 1
ATOM 3510 C CA . GLU A 1 460 ? 6.198 13.020 21.816 1.00 15.16 464 GLU A CA 1
ATOM 3511 C C . GLU A 1 460 ? 7.441 12.460 22.511 1.00 14.15 464 GLU A C 1
ATOM 3512 O O . GLU A 1 460 ? 8.550 12.931 22.278 1.00 14.78 464 GLU A O 1
ATOM 3518 N N . HIS A 1 461 ? 7.243 11.443 23.344 1.00 13.34 465 HIS A N 1
ATOM 3519 C CA . HIS A 1 461 ? 8.330 10.777 24.056 1.00 12.64 465 HIS A CA 1
ATOM 3520 C C . HIS A 1 461 ? 8.243 9.273 23.829 1.00 12.07 465 HIS A C 1
ATOM 3521 O O . HIS A 1 461 ? 7.269 8.639 24.226 1.00 12.13 465 HIS A O 1
ATOM 3528 N N . ASN A 1 462 ? 9.271 8.725 23.192 1.00 10.93 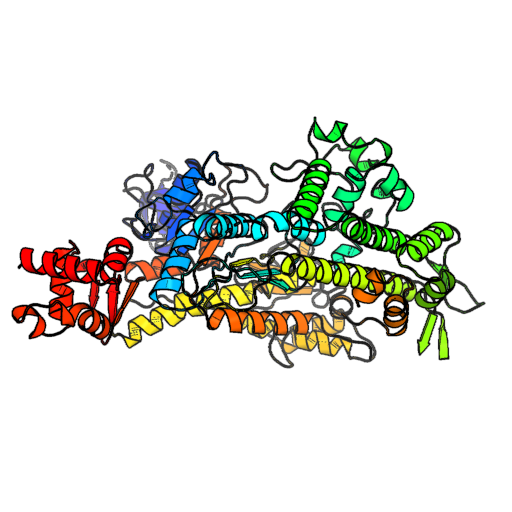466 ASN A N 1
ATOM 3529 C CA . ASN A 1 462 ? 9.331 7.306 22.858 1.00 10.39 466 ASN A CA 1
ATOM 3530 C C . ASN A 1 462 ? 10.383 6.568 23.662 1.00 10.07 466 ASN A C 1
ATOM 3531 O O . ASN A 1 462 ? 11.532 7.010 23.746 1.00 10.43 466 ASN A O 1
ATOM 3536 N N . SER A 1 463 ? 9.993 5.431 24.231 1.00 9.68 467 SER A N 1
ATOM 3537 C CA . SER A 1 463 ? 10.880 4.663 25.084 1.00 9.40 467 SER A CA 1
ATOM 3538 C C . SER A 1 463 ? 11.051 3.244 24.546 1.00 9.23 467 SER A C 1
ATOM 3539 O O . SER A 1 463 ? 10.763 2.973 23.372 1.00 8.65 467 SER A O 1
ATOM 3542 N N . PHE A 1 464 ? 11.518 2.353 25.413 1.00 8.85 468 PHE A N 1
ATOM 3543 C CA . PHE A 1 464 ? 11.866 0.983 25.027 1.00 9.04 468 PHE A CA 1
ATOM 3544 C C . PHE A 1 464 ? 10.653 0.198 24.523 1.00 8.88 468 PHE A C 1
ATOM 3545 O O . PHE A 1 464 ? 10.777 -0.635 23.618 1.00 9.04 468 PHE A O 1
ATOM 3553 N N . GLU A 1 465 ? 9.485 0.484 25.095 1.00 8.42 469 GLU A N 1
ATOM 3554 C CA . GLU A 1 465 ? 8.233 -0.157 24.666 1.00 8.57 469 GLU A CA 1
ATOM 3555 C C . GLU A 1 465 ? 7.974 0.131 23.191 1.00 8.20 469 GLU A C 1
ATOM 3556 O O . GLU A 1 465 ? 7.692 -0.782 22.415 1.00 8.16 469 GLU A O 1
ATOM 3562 N N . GLN A 1 466 ? 8.111 1.398 22.794 1.00 7.70 470 GLN A N 1
ATOM 3563 C CA . GLN A 1 466 ? 7.927 1.772 21.384 1.00 7.57 470 GLN A CA 1
ATOM 3564 C C . GLN A 1 466 ? 9.006 1.137 20.510 1.00 7.58 470 GLN A C 1
ATOM 3565 O O . GLN A 1 466 ? 8.732 0.702 19.401 1.00 7.22 470 GLN A O 1
ATOM 3571 N N . PHE A 1 467 ? 10.230 1.084 21.026 1.00 7.59 471 PHE A N 1
ATOM 3572 C CA . PHE A 1 467 ? 11.355 0.523 20.277 1.00 7.99 471 PHE A CA 1
ATOM 3573 C C . PHE A 1 467 ? 11.076 -0.947 19.960 1.00 8.11 471 PHE A C 1
ATOM 3574 O O . PHE A 1 467 ? 11.218 -1.386 18.814 1.00 8.27 471 PHE A O 1
ATOM 3582 N N . CYS A 1 468 ? 10.645 -1.688 20.975 1.00 8.03 472 CYS A N 1
ATOM 3583 C CA . CYS A 1 468 ? 10.298 -3.098 20.805 1.00 8.16 472 CYS A CA 1
ATOM 3584 C C . CYS A 1 468 ? 9.101 -3.302 19.862 1.00 7.90 472 CYS A C 1
ATOM 3585 O O . CYS A 1 468 ? 9.151 -4.152 18.965 1.00 7.72 472 CYS A O 1
ATOM 3588 N N . ILE A 1 469 ? 8.040 -2.515 20.045 1.00 7.29 473 ILE A N 1
ATOM 3589 C CA . ILE A 1 469 ? 6.867 -2.594 19.164 1.00 7.56 473 ILE A CA 1
ATOM 3590 C C . ILE A 1 469 ? 7.263 -2.317 17.711 1.00 7.17 473 ILE A C 1
ATOM 3591 O O . ILE A 1 469 ? 6.912 -3.074 16.791 1.00 7.57 473 ILE A O 1
ATOM 3596 N N . ASN A 1 470 ? 8.034 -1.256 17.507 1.00 6.86 474 ASN A N 1
ATOM 3597 C CA . ASN A 1 470 ? 8.418 -0.876 16.146 1.00 7.57 474 ASN A CA 1
ATOM 3598 C C . ASN A 1 470 ? 9.365 -1.877 15.474 1.00 7.97 474 ASN A C 1
ATOM 3599 O O . ASN A 1 470 ? 9.273 -2.112 14.262 1.00 8.01 474 ASN A O 1
ATOM 3604 N N . TYR A 1 471 ? 10.229 -2.495 16.277 1.00 8.03 475 TYR A N 1
ATOM 3605 C CA . TYR A 1 471 ? 11.084 -3.592 15.822 1.00 8.85 475 TYR A CA 1
ATOM 3606 C C . TYR A 1 471 ? 10.239 -4.769 15.308 1.00 9.12 475 TYR A C 1
ATOM 3607 O O . TYR A 1 471 ? 10.502 -5.299 14.226 1.00 9.07 475 TYR A O 1
ATOM 3616 N N . CYS A 1 472 ? 9.215 -5.157 16.064 1.00 9.15 476 CYS A N 1
ATOM 3617 C CA A CYS A 1 472 ? 8.327 -6.241 15.626 0.50 9.69 476 CYS A CA 1
ATOM 3618 C CA B CYS A 1 472 ? 8.321 -6.233 15.639 0.50 9.42 476 CYS A CA 1
ATOM 3619 C C . CYS A 1 472 ? 7.673 -5.898 14.295 1.00 9.33 476 CYS A C 1
ATOM 3620 O O . CYS A 1 472 ? 7.591 -6.742 13.399 1.00 9.04 476 CYS A O 1
ATOM 3625 N N . ASN A 1 473 ? 7.222 -4.652 14.162 1.00 9.40 477 ASN A N 1
ATOM 3626 C CA . ASN A 1 473 ? 6.611 -4.196 12.915 1.00 10.15 477 ASN A CA 1
ATOM 3627 C C . ASN A 1 473 ? 7.592 -4.221 11.728 1.00 10.32 477 ASN A C 1
ATOM 3628 O O . ASN A 1 473 ? 7.192 -4.546 10.602 1.00 10.66 477 ASN A O 1
ATOM 3633 N N . GLU A 1 474 ? 8.866 -3.898 11.984 1.00 10.72 478 GLU A N 1
ATOM 3634 C CA . GLU A 1 474 ? 9.940 -4.049 10.978 1.00 11.51 478 GLU A CA 1
ATOM 3635 C C . GLU A 1 474 ? 10.016 -5.491 10.496 1.00 11.88 478 GLU A C 1
ATOM 3636 O O . GLU A 1 474 ? 10.079 -5.758 9.290 1.00 11.71 478 GLU A O 1
ATOM 3642 N N . LYS A 1 475 ? 10.031 -6.414 11.455 1.00 11.90 479 LYS A N 1
ATOM 3643 C CA . LYS A 1 475 ? 10.179 -7.842 11.162 1.00 12.42 479 LYS A CA 1
ATOM 3644 C C . LYS A 1 475 ? 9.010 -8.332 10.315 1.00 12.46 479 LYS A C 1
ATOM 3645 O O . LYS A 1 475 ? 9.202 -9.076 9.346 1.00 12.63 479 LYS A O 1
ATOM 3651 N N . LEU A 1 476 ? 7.804 -7.899 10.669 1.00 12.12 480 LEU A N 1
ATOM 3652 C CA . LEU A 1 476 ? 6.615 -8.308 9.917 1.00 12.60 480 LEU A CA 1
ATOM 3653 C C . LEU A 1 476 ? 6.572 -7.726 8.504 1.00 12.50 480 LEU A C 1
ATOM 3654 O O . LEU A 1 476 ? 6.174 -8.412 7.556 1.00 11.92 480 LEU A O 1
ATOM 3659 N N . GLN A 1 477 ? 7.004 -6.475 8.351 1.00 11.81 481 GLN A N 1
ATOM 3660 C CA . GLN A 1 477 ? 7.115 -5.885 7.014 1.00 12.06 481 GLN A CA 1
ATOM 3661 C C . GLN A 1 477 ? 8.130 -6.643 6.162 1.00 12.02 481 GLN A C 1
ATOM 3662 O O . GLN A 1 477 ? 7.935 -6.819 4.954 1.00 12.18 481 GLN A O 1
ATOM 3668 N N . GLN A 1 478 ? 9.207 -7.098 6.796 1.00 12.30 482 GLN A N 1
ATOM 3669 C CA . GLN A 1 478 ? 10.230 -7.865 6.093 1.00 12.70 482 GLN A CA 1
ATOM 3670 C C . GLN A 1 478 ? 9.661 -9.189 5.572 1.00 12.52 482 GLN A C 1
ATOM 3671 O O . GLN A 1 478 ? 9.988 -9.617 4.460 1.00 12.34 482 GLN A O 1
ATOM 3677 N N . PHE A 1 479 ? 8.785 -9.810 6.360 1.00 12.56 483 PHE A N 1
ATOM 3678 C CA . PHE A 1 479 ? 8.124 -11.046 5.936 1.00 12.85 483 PHE A CA 1
ATOM 3679 C C . PHE A 1 479 ? 7.253 -10.809 4.700 1.00 12.76 483 PHE A C 1
ATOM 3680 O O . PHE A 1 479 ? 7.254 -11.627 3.763 1.00 12.98 483 PHE A O 1
ATOM 3688 N N . PHE A 1 480 ? 6.518 -9.699 4.697 1.00 12.29 484 PHE A N 1
ATOM 3689 C CA . PHE A 1 480 ? 5.736 -9.303 3.521 1.00 12.31 484 PHE A CA 1
ATOM 3690 C C . PHE A 1 480 ? 6.638 -9.078 2.312 1.00 12.38 484 PHE A C 1
ATOM 3691 O O . PHE A 1 480 ? 6.360 -9.600 1.233 1.00 12.34 484 PHE A O 1
ATOM 3699 N N . ASN A 1 481 ? 7.702 -8.291 2.494 1.00 12.41 485 ASN A N 1
ATOM 3700 C CA . ASN A 1 481 ? 8.660 -8.017 1.414 1.00 13.02 485 ASN A CA 1
ATOM 3701 C C . ASN A 1 481 ? 9.236 -9.307 0.812 1.00 13.54 485 ASN A C 1
ATOM 3702 O O . ASN A 1 481 ? 9.331 -9.455 -0.417 1.00 13.20 485 ASN A O 1
ATOM 3707 N N . GLU A 1 482 ? 9.598 -10.231 1.699 1.00 14.22 486 GLU A N 1
ATOM 3708 C CA . GLU A 1 482 ? 10.172 -11.527 1.345 1.00 15.95 486 GLU A CA 1
ATOM 3709 C C . GLU A 1 482 ? 9.171 -12.384 0.568 1.00 15.68 486 GLU A C 1
ATOM 3710 O O . GLU A 1 482 ? 9.490 -12.905 -0.503 1.00 15.23 486 GLU A O 1
ATOM 3716 N N . ARG A 1 483 ? 7.956 -12.508 1.101 1.00 15.56 487 ARG A N 1
ATOM 3717 C CA . ARG A 1 483 ? 6.932 -13.359 0.495 1.00 16.29 487 ARG A CA 1
ATOM 3718 C C . ARG A 1 483 ? 6.310 -12.768 -0.786 1.00 16.41 487 ARG A C 1
ATOM 3719 O O . ARG A 1 483 ? 6.104 -13.496 -1.769 1.00 17.42 487 ARG A O 1
ATOM 3727 N N . ILE A 1 484 ? 6.041 -11.461 -0.788 1.00 16.38 488 ILE A N 1
ATOM 3728 C CA . ILE A 1 484 ? 5.243 -10.825 -1.855 1.00 16.45 488 ILE A CA 1
ATOM 3729 C C . ILE A 1 484 ? 6.039 -10.072 -2.925 1.00 16.67 488 ILE A C 1
ATOM 3730 O O . ILE A 1 484 ? 5.620 -10.018 -4.089 1.00 17.50 488 ILE A O 1
ATOM 3735 N N . LEU A 1 485 ? 7.151 -9.462 -2.532 1.00 15.80 489 LEU A N 1
ATOM 3736 C CA . LEU A 1 485 ? 7.942 -8.677 -3.476 1.00 15.79 489 LEU A CA 1
ATOM 3737 C C . LEU A 1 485 ? 9.174 -9.415 -3.982 1.00 15.89 489 LEU A C 1
ATOM 3738 O O . LEU A 1 485 ? 9.560 -9.241 -5.143 1.00 16.53 489 LEU A O 1
ATOM 3743 N N . LYS A 1 486 ? 9.792 -10.228 -3.125 1.00 15.75 490 LYS A N 1
ATOM 3744 C CA . LYS A 1 486 ? 10.990 -10.975 -3.516 1.00 16.13 490 LYS A CA 1
ATOM 3745 C C . LYS A 1 486 ? 10.636 -12.329 -4.132 1.00 16.00 490 LYS A C 1
ATOM 3746 O O . LYS A 1 486 ? 10.915 -12.571 -5.309 1.00 16.03 490 LYS A O 1
ATOM 3752 N N . GLU A 1 487 ? 10.018 -13.204 -3.337 1.00 16.00 491 GLU A N 1
ATOM 3753 C CA . GLU A 1 487 ? 9.716 -14.571 -3.787 1.00 16.09 491 GLU A CA 1
ATOM 3754 C C . GLU A 1 487 ? 8.783 -14.621 -4.998 1.00 15.59 491 GLU A C 1
ATOM 3755 O O . GLU A 1 487 ? 8.903 -15.513 -5.836 1.00 15.15 491 GLU A O 1
ATOM 3761 N N . GLU A 1 488 ? 7.863 -13.664 -5.090 1.00 15.18 492 GLU A N 1
ATOM 3762 C CA . GLU A 1 488 ? 6.951 -13.590 -6.226 1.00 15.49 492 GLU A CA 1
ATOM 3763 C C . GLU A 1 488 ? 7.735 -13.371 -7.522 1.00 15.31 492 GLU A C 1
ATOM 3764 O O . GLU A 1 488 ? 7.487 -14.031 -8.534 1.00 15.14 492 GLU A O 1
ATOM 3770 N N . GLN A 1 489 ? 8.695 -12.450 -7.479 1.00 15.22 493 GLN A N 1
ATOM 3771 C CA . GLN A 1 489 ? 9.500 -12.135 -8.660 1.00 15.22 493 GLN A CA 1
ATOM 3772 C C . GLN A 1 489 ? 10.491 -13.248 -8.997 1.00 15.40 493 GLN A C 1
ATOM 3773 O O . GLN A 1 489 ? 10.771 -13.502 -10.173 1.00 15.16 493 GLN A O 1
ATOM 3779 N N . GLU A 1 490 ? 11.004 -13.918 -7.967 1.00 15.66 494 GLU A N 1
ATOM 3780 C CA . GLU A 1 490 ? 11.872 -15.078 -8.158 1.00 16.30 494 GLU A CA 1
ATOM 3781 C C . GLU A 1 490 ? 11.130 -16.209 -8.865 1.00 16.49 494 GLU A C 1
ATOM 3782 O O . GLU A 1 490 ? 11.702 -16.875 -9.734 1.00 16.16 494 GLU A O 1
ATOM 3788 N N . LEU A 1 491 ? 9.859 -16.404 -8.501 1.00 16.23 495 LEU A N 1
ATOM 3789 C CA . LEU A 1 491 ? 8.996 -17.391 -9.162 1.00 16.48 495 LEU A CA 1
ATOM 3790 C C . LEU A 1 491 ? 8.801 -17.079 -10.643 1.00 16.35 495 LEU A C 1
ATOM 3791 O O . LEU A 1 491 ? 8.969 -17.955 -11.494 1.00 16.47 495 LEU A O 1
ATOM 3796 N N . TYR A 1 492 ? 8.445 -15.833 -10.944 1.00 16.01 496 TYR A N 1
ATOM 3797 C CA . TYR A 1 492 ? 8.271 -15.399 -12.328 1.00 16.39 496 TYR A CA 1
ATOM 3798 C C . TYR A 1 492 ? 9.549 -15.649 -13.134 1.00 17.04 496 TYR A C 1
ATOM 3799 O O . TYR A 1 492 ? 9.497 -16.140 -14.261 1.00 16.89 496 TYR A O 1
ATOM 3808 N N . GLN A 1 493 ? 10.692 -15.314 -12.536 1.00 17.79 497 GLN A N 1
ATOM 3809 C CA . GLN A 1 493 ? 12.003 -15.493 -13.164 1.00 19.37 497 GLN A CA 1
ATOM 3810 C C . GLN A 1 493 ? 12.301 -16.968 -13.459 1.00 19.54 497 GLN A C 1
ATOM 3811 O O . GLN A 1 493 ? 12.667 -17.320 -14.584 1.00 19.89 497 GLN A O 1
ATOM 3817 N N . LYS A 1 494 ? 12.142 -17.809 -12.439 1.00 19.90 498 LYS A N 1
ATOM 3818 C CA . LYS A 1 494 ? 12.383 -19.255 -12.528 1.00 20.71 498 LYS A CA 1
ATOM 3819 C C . LYS A 1 494 ? 11.506 -19.911 -13.598 1.00 20.52 498 LYS A C 1
ATOM 3820 O O . LYS A 1 494 ? 11.925 -20.866 -14.265 1.00 20.35 498 LYS A O 1
ATOM 3826 N N . GLU A 1 495 ? 10.296 -19.384 -13.756 1.00 20.44 499 GLU A N 1
ATOM 3827 C CA . GLU A 1 495 ? 9.329 -19.917 -14.715 1.00 20.30 499 GLU A CA 1
ATOM 3828 C C . GLU A 1 495 ? 9.479 -19.314 -16.112 1.00 20.26 499 GLU A C 1
ATOM 3829 O O . GLU A 1 495 ? 8.817 -19.749 -17.065 1.00 19.97 499 GLU A O 1
ATOM 3835 N N . GLY A 1 496 ? 10.354 -18.315 -16.226 1.00 19.80 500 GLY A N 1
ATOM 3836 C CA . GLY A 1 496 ? 10.657 -17.672 -17.505 1.00 19.47 500 GLY A CA 1
ATOM 3837 C C . GLY A 1 496 ? 9.552 -16.788 -18.055 1.00 19.38 500 GLY A C 1
ATOM 3838 O O . GLY A 1 496 ? 9.372 -16.701 -19.272 1.00 19.21 500 GLY A O 1
ATOM 3839 N N . LEU A 1 497 ? 8.821 -16.115 -17.165 1.00 18.85 501 LEU A N 1
ATOM 3840 C CA . LEU A 1 497 ? 7.663 -15.308 -17.565 1.00 18.75 501 LEU A CA 1
ATOM 3841 C C . LEU A 1 497 ? 7.988 -13.938 -18.165 1.00 18.88 501 LEU A C 1
ATOM 3842 O O . LEU A 1 497 ? 7.125 -13.319 -18.789 1.00 19.03 501 LEU A O 1
ATOM 3847 N N . GLY A 1 498 ? 9.215 -13.462 -17.968 1.00 19.28 502 GLY A N 1
ATOM 3848 C CA . GLY A 1 498 ? 9.617 -12.140 -18.459 1.00 19.64 502 GLY A CA 1
ATOM 3849 C C . GLY A 1 498 ? 8.805 -10.981 -17.896 1.00 20.06 502 GLY A C 1
ATOM 3850 O O . GLY A 1 498 ? 8.449 -10.047 -18.625 1.00 20.20 502 GLY A O 1
ATOM 3851 N N . VAL A 1 499 ? 8.503 -11.046 -16.601 1.00 20.05 503 VAL A N 1
ATOM 3852 C CA . VAL A 1 499 ? 7.817 -9.956 -15.909 1.00 20.37 503 VAL A CA 1
ATOM 3853 C C . VAL A 1 499 ? 8.852 -8.900 -15.516 1.00 20.66 503 VAL A C 1
ATOM 3854 O O . VAL A 1 499 ? 9.864 -9.230 -14.891 1.00 20.48 503 VAL A O 1
ATOM 3858 N N . ASN A 1 500 ? 8.599 -7.646 -15.896 1.00 21.38 504 ASN A N 1
ATOM 3859 C CA . ASN A 1 500 ? 9.473 -6.524 -15.540 1.00 21.97 504 ASN A CA 1
ATOM 3860 C C . ASN A 1 500 ? 9.762 -6.524 -14.042 1.00 21.83 504 ASN A C 1
ATOM 3861 O O . ASN A 1 500 ? 8.842 -6.663 -13.234 1.00 21.95 504 ASN A O 1
ATOM 3866 N N . GLU A 1 501 ? 11.037 -6.396 -13.678 1.00 21.57 505 GLU A N 1
ATOM 3867 C CA . GLU A 1 501 ? 11.417 -6.380 -12.266 1.00 21.27 505 GLU A CA 1
ATOM 3868 C C . GLU A 1 501 ? 11.010 -5.065 -11.616 1.00 20.33 505 GLU A C 1
ATOM 3869 O O . GLU A 1 501 ? 11.203 -3.993 -12.184 1.00 20.33 505 GLU A O 1
ATOM 3875 N N . VAL A 1 502 ? 10.430 -5.168 -10.424 1.00 19.39 506 VAL A N 1
ATOM 3876 C CA . VAL A 1 502 ? 10.087 -4.004 -9.622 1.00 18.53 506 VAL A CA 1
ATOM 3877 C C . VAL A 1 502 ? 11.089 -3.938 -8.475 1.00 18.20 506 VAL A C 1
ATOM 3878 O O . VAL A 1 502 ? 11.194 -4.871 -7.677 1.00 17.57 506 VAL A O 1
ATOM 3882 N N . HIS A 1 503 ? 11.855 -2.854 -8.430 1.00 18.09 507 HIS A N 1
ATOM 3883 C CA . HIS A 1 503 ? 12.797 -2.637 -7.339 1.00 18.24 507 HIS A CA 1
ATOM 3884 C C . HIS A 1 503 ? 12.102 -1.890 -6.207 1.00 18.31 507 HIS A C 1
ATOM 3885 O O . HIS A 1 503 ? 11.186 -1.101 -6.439 1.00 17.92 507 HIS A O 1
ATOM 3892 N N . TYR A 1 504 ? 12.543 -2.152 -4.984 1.00 18.29 508 TYR A N 1
ATOM 3893 C CA . TYR A 1 504 ? 11.939 -1.567 -3.790 1.00 18.91 508 TYR A CA 1
ATOM 3894 C C . TYR A 1 504 ? 13.010 -1.438 -2.720 1.00 18.77 508 TYR A C 1
ATOM 3895 O O . TYR A 1 504 ? 14.058 -2.082 -2.802 1.00 18.91 508 TYR A O 1
ATOM 3904 N N . VAL A 1 505 ? 12.744 -0.609 -1.717 1.00 18.80 509 VAL A N 1
ATOM 3905 C CA . VAL A 1 505 ? 13.685 -0.421 -0.619 1.00 18.79 509 VAL A CA 1
ATOM 3906 C C . VAL A 1 505 ? 13.411 -1.483 0.438 1.00 18.43 509 VAL A C 1
ATOM 3907 O O . VAL A 1 505 ? 12.344 -1.498 1.055 1.00 18.75 509 VAL A O 1
ATOM 3911 N N . ASP A 1 506 ? 14.370 -2.384 0.624 1.00 17.62 510 ASP A N 1
ATOM 3912 C CA . ASP A 1 506 ? 14.244 -3.416 1.641 1.00 17.42 510 ASP A CA 1
ATOM 3913 C C . ASP A 1 506 ? 14.642 -2.876 3.012 1.00 16.67 510 ASP A C 1
ATOM 3914 O O . ASP A 1 506 ? 15.380 -1.893 3.106 1.00 16.92 510 ASP A O 1
ATOM 3919 N N . ASN A 1 507 ? 14.150 -3.516 4.069 1.00 15.56 511 ASN A N 1
ATOM 3920 C CA . ASN A 1 507 ? 14.399 -3.037 5.426 1.00 14.82 511 ASN A CA 1
ATOM 3921 C C . ASN A 1 507 ? 15.245 -3.975 6.290 1.00 14.53 511 ASN A C 1
ATOM 3922 O O . ASN A 1 507 ? 15.330 -3.794 7.512 1.00 13.75 511 ASN A O 1
ATOM 3927 N N . GLN A 1 508 ? 15.882 -4.968 5.666 1.00 14.27 512 GLN A N 1
ATOM 3928 C CA . GLN A 1 508 ? 16.723 -5.899 6.421 1.00 14.43 512 GLN A CA 1
ATOM 3929 C C . GLN A 1 508 ? 17.845 -5.186 7.177 1.00 14.14 512 GLN A C 1
ATOM 3930 O O . GLN A 1 508 ? 18.223 -5.613 8.270 1.00 13.77 512 GLN A O 1
ATOM 3936 N N . ASP A 1 509 ? 18.365 -4.100 6.604 1.00 13.97 513 ASP A N 1
ATOM 3937 C CA . ASP A 1 509 ? 19.422 -3.326 7.264 1.00 14.18 513 ASP A CA 1
ATOM 3938 C C . ASP A 1 509 ? 18.953 -2.712 8.591 1.00 13.94 513 ASP A C 1
ATOM 3939 O O . ASP A 1 509 ? 19.728 -2.605 9.546 1.00 13.56 513 ASP A O 1
ATOM 3944 N N . CYS A 1 510 ? 17.679 -2.337 8.650 1.00 13.38 514 CYS A N 1
ATOM 3945 C CA . CYS A 1 510 ? 17.110 -1.787 9.879 1.00 12.74 514 CYS A CA 1
ATOM 3946 C C . CYS A 1 510 ? 16.971 -2.888 10.926 1.00 12.12 514 CYS A C 1
ATOM 3947 O O . CYS A 1 510 ? 17.292 -2.694 12.102 1.00 11.76 514 CYS A O 1
ATOM 3950 N N . ILE A 1 511 ? 16.512 -4.054 10.482 1.00 11.34 515 ILE A N 1
ATOM 3951 C CA . ILE A 1 511 ? 16.437 -5.230 11.343 1.00 11.33 515 ILE A CA 1
ATOM 3952 C C . ILE A 1 511 ? 17.822 -5.593 11.898 1.00 11.53 515 ILE A C 1
ATOM 3953 O O . ILE A 1 511 ? 17.974 -5.763 13.104 1.00 11.60 515 ILE A O 1
ATOM 3958 N N . ASP A 1 512 ? 18.828 -5.660 11.024 1.00 11.94 516 ASP A N 1
ATOM 3959 C CA . ASP A 1 512 ? 20.200 -5.974 11.456 1.00 12.52 516 ASP A CA 1
ATOM 3960 C C . ASP A 1 512 ? 20.759 -4.963 12.460 1.00 11.88 516 ASP A C 1
ATOM 3961 O O . ASP A 1 512 ? 21.415 -5.348 13.423 1.00 12.14 516 ASP A O 1
ATOM 3966 N N . LEU A 1 513 ? 20.490 -3.676 12.242 1.00 11.60 517 LEU A N 1
ATOM 3967 C CA . LEU A 1 513 ? 20.883 -2.643 13.208 1.00 11.33 517 LEU A CA 1
ATOM 3968 C C . LEU A 1 513 ? 20.377 -2.991 14.609 1.00 10.86 517 LEU A C 1
ATOM 3969 O O . LEU A 1 513 ? 21.087 -2.819 15.600 1.00 10.19 517 LEU A O 1
ATOM 3974 N N . ILE A 1 514 ? 19.149 -3.493 14.674 1.00 10.53 518 ILE A N 1
ATOM 3975 C CA . ILE A 1 514 ? 18.510 -3.787 15.949 1.00 11.08 518 ILE A CA 1
ATOM 3976 C C . ILE A 1 514 ? 18.965 -5.118 16.559 1.00 11.38 518 ILE A C 1
ATOM 3977 O O . ILE A 1 514 ? 19.291 -5.177 17.755 1.00 11.46 518 ILE A O 1
ATOM 3982 N N . GLU A 1 515 ? 19.006 -6.173 15.746 1.00 11.78 519 GLU A N 1
ATOM 3983 C CA . GLU A 1 515 ? 19.107 -7.542 16.280 1.00 12.88 519 GLU A CA 1
ATOM 3984 C C . GLU A 1 515 ? 20.408 -8.299 15.979 1.00 12.87 519 GLU A C 1
ATOM 3985 O O . GLU A 1 515 ? 20.540 -9.463 16.366 1.00 12.98 519 GLU A O 1
ATOM 3991 N N . ALA A 1 516 ? 21.352 -7.669 15.283 1.00 13.02 520 ALA A N 1
ATOM 3992 C CA . ALA A 1 516 ? 22.608 -8.354 14.928 1.00 13.37 520 ALA A CA 1
ATOM 3993 C C . ALA A 1 516 ? 23.353 -8.846 16.166 1.00 13.62 520 ALA A C 1
ATOM 3994 O O . ALA A 1 516 ? 23.351 -8.189 17.207 1.00 13.36 520 ALA A O 1
ATOM 3996 N N . ARG A 1 517 ? 23.984 -10.012 16.047 1.00 13.98 521 ARG A N 1
ATOM 3997 C CA . ARG A 1 517 ? 24.741 -10.574 17.162 1.00 14.61 521 ARG A CA 1
ATOM 3998 C C . ARG A 1 517 ? 25.900 -9.668 17.552 1.00 14.53 521 ARG A C 1
ATOM 3999 O O . ARG A 1 517 ? 26.631 -9.176 16.689 1.00 15.03 521 ARG A O 1
ATOM 4007 N N . LEU A 1 518 ? 26.032 -9.446 18.860 1.00 14.82 522 LEU A N 1
ATOM 4008 C CA . LEU A 1 518 ? 27.091 -8.635 19.484 1.00 14.89 522 LEU A CA 1
ATOM 4009 C C . LEU A 1 518 ? 27.011 -7.137 19.241 1.00 14.84 522 LEU A C 1
ATOM 4010 O O . LEU A 1 518 ? 27.127 -6.351 20.181 1.00 15.14 522 LEU A O 1
ATOM 4015 N N . VAL A 1 519 ? 26.827 -6.750 17.981 1.00 14.51 523 VAL A N 1
ATOM 4016 C CA . VAL A 1 519 ? 26.903 -5.351 17.571 1.00 14.30 523 VAL A CA 1
ATOM 4017 C C . VAL A 1 519 ? 25.522 -4.690 17.450 1.00 14.03 523 VAL A C 1
ATOM 4018 O O . VAL A 1 519 ? 25.422 -3.468 17.406 1.00 14.43 523 VAL A O 1
ATOM 4022 N N . GLY A 1 520 ? 24.468 -5.500 17.379 1.00 13.49 524 GLY A N 1
ATOM 4023 C CA . GLY A 1 520 ? 23.104 -4.977 17.287 1.00 12.96 524 GLY A CA 1
ATOM 4024 C C . GLY A 1 520 ? 22.690 -4.282 18.572 1.00 12.55 524 GLY A C 1
ATOM 4025 O O . GLY A 1 520 ? 23.212 -4.583 19.647 1.00 12.33 524 GLY A O 1
ATOM 4026 N N . ILE A 1 521 ? 21.737 -3.360 18.460 1.00 12.40 525 ILE A N 1
ATOM 4027 C CA . ILE A 1 521 ? 21.294 -2.552 19.600 1.00 12.46 525 ILE A CA 1
ATOM 4028 C C . ILE A 1 521 ? 20.854 -3.403 20.799 1.00 12.19 525 ILE A C 1
ATOM 4029 O O . ILE A 1 521 ? 21.224 -3.110 21.941 1.00 11.91 525 ILE A O 1
ATOM 4034 N N . LEU A 1 522 ? 20.080 -4.456 20.542 1.00 12.15 526 LEU A N 1
ATOM 4035 C CA . LEU A 1 522 ? 19.608 -5.335 21.623 1.00 12.28 526 LEU A CA 1
ATOM 4036 C C . LEU A 1 522 ? 20.765 -5.995 22.390 1.00 12.42 526 LEU A C 1
ATOM 4037 O O . LEU A 1 522 ? 20.734 -6.077 23.622 1.00 12.33 526 LEU A O 1
ATOM 4042 N N . ASP A 1 523 ? 21.786 -6.441 21.662 1.00 12.56 527 ASP A N 1
ATOM 4043 C CA . ASP A 1 523 ? 22.958 -7.066 22.286 1.00 13.02 527 ASP A CA 1
ATOM 4044 C C . ASP A 1 523 ? 23.856 -6.056 23.015 1.00 12.89 527 ASP A C 1
ATOM 4045 O O . ASP A 1 523 ? 24.460 -6.385 24.045 1.00 13.00 527 ASP A O 1
ATOM 4050 N N . ILE A 1 524 ? 23.937 -4.835 22.492 1.00 12.73 528 ILE A N 1
ATOM 4051 C CA . ILE A 1 524 ? 24.672 -3.752 23.168 1.00 13.08 528 ILE A CA 1
ATOM 4052 C C . ILE A 1 524 ? 23.969 -3.392 24.481 1.00 13.39 528 ILE A C 1
ATOM 4053 O O . ILE A 1 524 ? 24.620 -3.148 25.510 1.00 13.63 528 ILE A O 1
ATOM 4058 N N . LEU A 1 525 ? 22.638 -3.379 24.445 1.00 13.23 529 LEU A N 1
ATOM 4059 C CA . LEU A 1 525 ? 21.847 -3.151 25.650 1.00 13.57 529 LEU A CA 1
ATOM 4060 C C . LEU A 1 525 ? 22.062 -4.252 26.697 1.00 13.93 529 LEU A C 1
ATOM 4061 O O . LEU A 1 525 ? 22.303 -3.955 27.875 1.00 14.41 529 LEU A O 1
ATOM 4066 N N . ASP A 1 526 ? 21.985 -5.508 26.260 1.00 14.21 530 ASP A N 1
ATOM 4067 C CA . ASP A 1 526 ? 22.292 -6.665 27.111 1.00 14.92 530 ASP A CA 1
ATOM 4068 C C . ASP A 1 526 ? 23.667 -6.523 27.758 1.00 15.52 530 ASP A C 1
ATOM 4069 O O . ASP A 1 526 ? 23.815 -6.761 28.957 1.00 15.56 530 ASP A O 1
ATOM 4074 N N . GLU A 1 527 ? 24.655 -6.124 26.956 1.00 16.10 531 GLU A N 1
ATOM 4075 C CA . GLU A 1 527 ? 26.024 -5.896 27.429 1.00 17.31 531 GLU A CA 1
ATOM 4076 C C . GLU A 1 527 ? 26.044 -4.864 28.564 1.00 16.87 531 GLU A C 1
ATOM 4077 O O . GLU A 1 527 ? 26.738 -5.048 29.570 1.00 16.62 531 GLU A O 1
ATOM 4083 N N . GLU A 1 528 ? 25.266 -3.796 28.405 1.00 16.54 532 GLU A N 1
ATOM 4084 C CA . GLU A 1 528 ? 25.158 -2.767 29.437 1.00 16.51 532 GLU A CA 1
ATOM 4085 C C . GLU A 1 528 ? 24.587 -3.302 30.752 1.00 16.71 532 GLU A C 1
ATOM 4086 O O . GLU A 1 528 ? 25.110 -2.992 31.826 1.00 16.84 532 GLU A O 1
ATOM 4092 N N . ASN A 1 529 ? 23.527 -4.105 30.674 1.00 16.61 533 ASN A N 1
ATOM 4093 C CA . ASN A 1 529 ? 22.928 -4.695 31.878 1.00 17.32 533 ASN A CA 1
ATOM 4094 C C . ASN A 1 529 ? 23.942 -5.509 32.678 1.00 17.78 533 ASN A C 1
ATOM 4095 O O . ASN A 1 529 ? 23.819 -5.646 33.896 1.00 17.90 533 ASN A O 1
ATOM 4100 N N . ARG A 1 530 ? 24.951 -6.020 31.977 1.00 18.31 534 ARG A N 1
ATOM 4101 C CA . ARG A 1 530 ? 25.939 -6.932 32.559 1.00 19.15 534 ARG A CA 1
ATOM 4102 C C . ARG A 1 530 ? 27.217 -6.249 33.054 1.00 19.49 534 ARG A C 1
ATOM 4103 O O . ARG A 1 530 ? 28.056 -6.888 33.695 1.00 19.74 534 ARG A O 1
ATOM 4111 N N . LEU A 1 531 ? 27.358 -4.958 32.764 1.00 19.86 535 LEU A N 1
ATOM 4112 C CA . LEU A 1 531 ? 28.515 -4.182 33.212 1.00 20.43 535 LEU A CA 1
ATOM 4113 C C . LEU A 1 531 ? 28.448 -3.891 34.717 1.00 20.79 535 LEU A C 1
ATOM 4114 O O . LEU A 1 531 ? 27.362 -3.917 35.306 1.00 20.82 535 LEU A O 1
ATOM 4119 N N . PRO A 1 532 ? 29.613 -3.635 35.354 1.00 21.38 536 PRO A N 1
ATOM 4120 C CA . PRO A 1 532 ? 29.635 -3.341 36.790 1.00 21.50 536 PRO A CA 1
ATOM 4121 C C . PRO A 1 532 ? 28.729 -2.170 37.178 1.00 21.54 536 PRO A C 1
ATOM 4122 O O . PRO A 1 532 ? 28.012 -2.257 38.180 1.00 21.71 536 PRO A O 1
ATOM 4126 N N . GLN A 1 533 ? 28.754 -1.100 36.382 1.00 21.40 537 GLN A N 1
ATOM 4127 C CA . GLN A 1 533 ? 27.946 0.093 36.644 1.00 21.30 537 GLN A CA 1
ATOM 4128 C C . GLN A 1 533 ? 27.088 0.473 35.429 1.00 20.41 537 GLN A C 1
ATOM 4129 O O . GLN A 1 533 ? 27.422 1.424 34.717 1.00 20.46 537 GLN A O 1
ATOM 4135 N N . PRO A 1 534 ? 25.979 -0.262 35.191 1.00 19.69 538 PRO A N 1
ATOM 4136 C CA . PRO A 1 534 ? 25.171 -0.031 33.981 1.00 19.12 538 PRO A CA 1
ATOM 4137 C C . PRO A 1 534 ? 24.665 1.408 33.866 1.00 18.72 538 PRO A C 1
ATOM 4138 O O . PRO A 1 534 ? 24.260 2.009 34.867 1.00 18.47 538 PRO A O 1
ATOM 4142 N N . SER A 1 535 ? 24.697 1.938 32.643 1.00 18.06 539 SER A N 1
ATOM 4143 C CA . SER A 1 535 ? 24.372 3.334 32.368 1.00 17.58 539 SER A CA 1
ATOM 4144 C C . SER A 1 535 ? 23.685 3.486 31.010 1.00 17.34 539 SER A C 1
ATOM 4145 O O . SER A 1 535 ? 24.206 3.014 29.998 1.00 16.84 539 SER A O 1
ATOM 4148 N N . ASP A 1 536 ? 22.531 4.158 30.996 1.00 17.07 540 ASP A N 1
ATOM 4149 C CA . ASP A 1 536 ? 21.804 4.454 29.753 1.00 17.04 540 ASP A CA 1
ATOM 4150 C C . ASP A 1 536 ? 22.677 5.248 28.774 1.00 16.98 540 ASP A C 1
ATOM 4151 O O . ASP A 1 536 ? 22.669 4.988 27.571 1.00 16.37 540 ASP A O 1
ATOM 4156 N N . GLN A 1 537 ? 23.427 6.214 29.301 1.00 16.75 541 GLN A N 1
ATOM 4157 C CA . GLN A 1 537 ? 24.318 7.037 28.485 1.00 17.06 541 GLN A CA 1
ATOM 4158 C C . GLN A 1 537 ? 25.446 6.217 27.847 1.00 16.61 541 GLN A C 1
ATOM 4159 O O . GLN A 1 537 ? 25.749 6.390 26.668 1.00 16.06 541 GLN A O 1
ATOM 4165 N N . HIS A 1 538 ? 26.058 5.327 28.630 1.00 16.52 542 HIS A N 1
ATOM 4166 C CA . HIS A 1 538 ? 27.112 4.451 28.122 1.00 16.46 542 HIS A CA 1
ATOM 4167 C C . HIS A 1 538 ? 26.578 3.556 27.001 1.00 16.06 542 HIS A C 1
ATOM 4168 O O . HIS A 1 538 ? 27.211 3.428 25.946 1.00 16.28 542 HIS A O 1
ATOM 4175 N N . PHE A 1 539 ? 25.408 2.964 27.232 1.00 15.20 543 PHE A N 1
ATOM 4176 C CA . PHE A 1 539 ? 24.717 2.162 26.217 1.00 14.68 543 PHE A CA 1
ATOM 4177 C C . PHE A 1 539 ? 24.497 2.976 24.945 1.00 14.22 543 PHE A C 1
ATOM 4178 O O . PHE A 1 539 ? 24.824 2.522 23.846 1.00 13.89 543 PHE A O 1
ATOM 4186 N N . THR A 1 540 ? 23.953 4.183 25.104 1.00 13.97 544 THR A N 1
ATOM 4187 C CA . THR A 1 540 ? 23.605 5.023 23.960 1.00 14.03 544 THR A CA 1
ATOM 4188 C C . THR A 1 540 ? 24.848 5.434 23.171 1.00 14.45 544 THR A C 1
ATOM 4189 O O . THR A 1 540 ? 24.845 5.408 21.943 1.00 14.11 544 THR A O 1
ATOM 4193 N N . SER A 1 541 ? 25.911 5.788 23.887 1.00 14.90 545 SER A N 1
ATOM 4194 C CA . SER A 1 541 ? 27.185 6.124 23.260 1.00 15.66 545 SER A CA 1
ATOM 4195 C C . SER A 1 541 ? 27.731 4.940 22.465 1.00 15.48 545 SER A C 1
ATOM 4196 O O . SER A 1 541 ? 28.206 5.113 21.342 1.00 15.92 545 SER A O 1
ATOM 4199 N N . ALA A 1 542 ? 27.626 3.743 23.039 1.00 15.67 546 ALA A N 1
ATOM 4200 C CA . ALA A 1 542 ? 28.063 2.511 22.382 1.00 15.85 546 ALA A CA 1
ATOM 4201 C C . ALA A 1 542 ? 27.304 2.265 21.077 1.00 15.95 546 ALA A C 1
ATOM 4202 O O . ALA A 1 542 ? 27.910 1.907 20.064 1.00 15.64 546 ALA A O 1
ATOM 4204 N N . VAL A 1 543 ? 25.989 2.485 21.100 1.00 15.82 547 VAL A N 1
ATOM 4205 C CA . VAL A 1 543 ? 25.159 2.342 19.903 1.00 16.04 547 VAL A CA 1
ATOM 4206 C C . VAL A 1 543 ? 25.658 3.254 18.776 1.00 16.27 547 VAL A C 1
ATOM 4207 O O . VAL A 1 543 ? 25.852 2.807 17.646 1.00 16.49 547 VAL A O 1
ATOM 4211 N N . HIS A 1 544 ? 25.881 4.528 19.080 1.00 16.52 548 HIS A N 1
ATOM 4212 C CA . HIS A 1 544 ? 26.377 5.452 18.067 1.00 16.84 548 HIS A CA 1
ATOM 4213 C C . HIS A 1 544 ? 27.794 5.093 17.600 1.00 17.33 548 HIS A C 1
ATOM 4214 O O . HIS A 1 544 ? 28.067 5.091 16.397 1.00 17.16 548 HIS A O 1
ATOM 4221 N N . GLN A 1 545 ? 28.672 4.770 18.549 1.00 18.28 549 GLN A N 1
ATOM 4222 C CA . GLN A 1 545 ? 30.070 4.426 18.253 1.00 19.43 549 GLN A CA 1
ATOM 4223 C C . GLN A 1 545 ? 30.185 3.175 17.380 1.00 19.76 549 GLN A C 1
ATOM 4224 O O . GLN A 1 545 ? 30.935 3.164 16.396 1.00 19.72 549 GLN A O 1
ATOM 4230 N N . LYS A 1 546 ? 29.441 2.131 17.742 1.00 19.85 550 LYS A N 1
ATOM 4231 C CA . LYS A 1 546 ? 29.507 0.853 17.028 1.00 20.53 550 LYS A CA 1
ATOM 4232 C C . LYS A 1 546 ? 28.786 0.883 15.677 1.00 20.40 550 LYS A C 1
ATOM 4233 O O . LYS A 1 546 ? 28.977 -0.013 14.847 1.00 21.19 550 LYS A O 1
ATOM 4239 N N . HIS A 1 547 ? 27.977 1.916 15.450 1.00 20.19 551 HIS A N 1
ATOM 4240 C CA . HIS A 1 547 ? 27.204 2.027 14.208 1.00 20.13 551 HIS A CA 1
ATOM 4241 C C . HIS A 1 547 ? 27.469 3.314 13.444 1.00 20.54 551 HIS A C 1
ATOM 4242 O O . HIS A 1 547 ? 26.565 3.883 12.825 1.00 19.77 551 HIS A O 1
ATOM 4249 N N . LYS A 1 548 ? 28.725 3.756 13.486 1.00 21.42 552 LYS A N 1
ATOM 4250 C CA . LYS A 1 548 ? 29.169 4.912 12.722 1.00 22.26 552 LYS A CA 1
ATOM 4251 C C . LYS A 1 548 ? 28.758 4.790 11.260 1.00 22.00 552 LYS A C 1
ATOM 4252 O O . LYS A 1 548 ? 29.048 3.782 10.605 1.00 22.31 552 LYS A O 1
ATOM 4258 N N . ASP A 1 549 ? 28.055 5.815 10.779 1.00 21.61 553 ASP A N 1
ATOM 4259 C CA . ASP A 1 549 ? 27.640 5.950 9.377 1.00 21.28 553 ASP A CA 1
ATOM 4260 C C . ASP A 1 549 ? 26.449 5.088 8.942 1.00 20.38 553 ASP A C 1
ATOM 4261 O O . ASP A 1 549 ? 25.987 5.218 7.811 1.00 20.38 553 ASP A O 1
ATOM 4266 N N . HIS A 1 550 ? 25.946 4.223 9.824 1.00 19.08 554 HIS A N 1
ATOM 4267 C CA . HIS A 1 550 ? 24.830 3.346 9.456 1.00 17.84 554 HIS A CA 1
ATOM 4268 C C . HIS A 1 550 ? 23.619 4.165 9.009 1.00 17.31 554 HIS A C 1
ATOM 4269 O O . HIS A 1 550 ? 23.180 5.068 9.721 1.00 16.78 554 HIS A O 1
ATOM 4276 N N . PHE A 1 551 ? 23.083 3.831 7.837 1.00 17.07 555 PHE A N 1
ATOM 4277 C CA . PHE A 1 551 ? 21.975 4.572 7.221 1.00 17.20 555 PHE A CA 1
ATOM 4278 C C . PHE A 1 551 ? 20.702 4.636 8.075 1.00 16.63 555 PHE A C 1
ATOM 4279 O O . PHE A 1 551 ? 19.931 5.594 7.976 1.00 16.63 555 PHE A O 1
ATOM 4287 N N . ARG A 1 552 ? 20.496 3.626 8.916 1.00 15.48 556 ARG A N 1
ATOM 4288 C CA . ARG A 1 552 ? 19.252 3.507 9.679 1.00 14.97 556 ARG A CA 1
ATOM 4289 C C . ARG A 1 552 ? 19.313 4.135 11.069 1.00 14.74 556 ARG A C 1
ATOM 4290 O O . ARG A 1 552 ? 18.323 4.100 11.806 1.00 14.38 556 ARG A O 1
ATOM 4298 N N . LEU A 1 553 ? 20.462 4.716 11.416 1.00 14.50 557 LEU A N 1
ATOM 4299 C CA . LEU A 1 553 ? 20.648 5.319 12.737 1.00 14.48 557 LEU A CA 1
ATOM 4300 C C . LEU A 1 553 ? 21.044 6.789 12.643 1.00 14.97 557 LEU A C 1
ATOM 4301 O O . LEU A 1 553 ? 21.867 7.160 11.805 1.00 14.63 557 LEU A O 1
ATOM 4306 N N . SER A 1 554 ? 20.462 7.617 13.509 1.00 15.18 558 SER A N 1
ATOM 4307 C CA . SER A 1 554 ? 20.842 9.027 13.596 1.00 15.82 558 SER A CA 1
ATOM 4308 C C . SER A 1 554 ? 20.840 9.525 15.048 1.00 16.17 558 SER A C 1
ATOM 4309 O O . SER A 1 554 ? 20.407 8.822 15.962 1.00 15.31 558 SER A O 1
ATOM 4312 N N . ILE A 1 555 ? 21.352 10.736 15.252 1.00 16.98 559 ILE A N 1
ATOM 4313 C CA . ILE A 1 555 ? 21.342 11.376 16.566 1.00 17.32 559 ILE A CA 1
ATOM 4314 C C . ILE A 1 555 ? 20.135 12.321 16.659 1.00 17.78 559 ILE A C 1
ATOM 4315 O O . ILE A 1 555 ? 19.726 12.898 15.647 1.00 17.86 559 ILE A O 1
ATOM 4320 N N . PRO A 1 556 ? 19.548 12.469 17.863 1.00 17.96 560 PRO A N 1
ATOM 4321 C CA . PRO A 1 556 ? 18.337 13.277 18.045 1.00 18.66 560 PRO A CA 1
ATOM 4322 C C . PRO A 1 556 ? 18.403 14.712 17.518 1.00 19.55 560 PRO A C 1
ATOM 4323 O O . PRO A 1 556 ? 17.384 15.230 17.061 1.00 19.49 560 PRO A O 1
ATOM 4327 N N . ARG A 1 557 ? 19.569 15.352 17.583 1.00 20.61 561 ARG A N 1
ATOM 4328 C CA . ARG A 1 557 ? 19.675 16.746 17.123 1.00 22.13 561 ARG A CA 1
ATOM 4329 C C . ARG A 1 557 ? 19.436 16.914 15.613 1.00 22.42 561 ARG A C 1
ATOM 4330 O O . ARG A 1 557 ? 19.183 18.025 15.136 1.00 22.80 561 ARG A O 1
ATOM 4338 N N . LYS A 1 558 ? 19.486 15.801 14.881 1.00 22.81 562 LYS A N 1
ATOM 4339 C CA . LYS A 1 558 ? 19.197 15.784 13.444 1.00 23.23 562 LYS A CA 1
ATOM 4340 C C . LYS A 1 558 ? 17.724 15.486 13.138 1.00 23.17 562 LYS A C 1
ATOM 4341 O O . LYS A 1 558 ? 17.348 15.316 11.974 1.00 23.09 562 LYS A O 1
ATOM 4347 N N . SER A 1 559 ? 16.890 15.432 14.176 1.00 23.10 563 SER A N 1
ATOM 4348 C CA . SER A 1 559 ? 15.468 15.151 13.993 1.00 23.20 563 SER A CA 1
ATOM 4349 C C . SER A 1 559 ? 14.749 16.214 13.174 1.00 23.62 563 SER A C 1
ATOM 4350 O O . SER A 1 559 ? 15.126 17.388 13.182 1.00 23.40 563 SER A O 1
ATOM 4353 N N . LYS A 1 560 ? 13.696 15.780 12.488 1.00 24.04 564 LYS A N 1
ATOM 4354 C CA . LYS A 1 560 ? 12.836 16.668 11.718 1.00 24.56 564 LYS A CA 1
ATOM 4355 C C . LYS A 1 560 ? 11.929 17.490 12.635 1.00 24.53 564 LYS A C 1
ATOM 4356 O O . LYS A 1 560 ? 11.442 18.555 12.248 1.00 24.65 564 LYS A O 1
ATOM 4362 N N . LEU A 1 561 ? 11.721 16.995 13.855 1.00 24.44 565 LEU A N 1
ATOM 4363 C CA . LEU A 1 561 ? 10.817 17.633 14.808 1.00 24.04 565 LEU A CA 1
ATOM 4364 C C . LEU A 1 561 ? 11.550 18.407 15.907 1.00 23.81 565 LEU A C 1
ATOM 4365 O O . LEU A 1 561 ? 12.502 17.907 16.512 1.00 23.80 565 LEU A O 1
ATOM 4370 N N . ALA A 1 562 ? 11.078 19.628 16.155 1.00 23.28 566 ALA A N 1
ATOM 4371 C CA . ALA A 1 562 ? 11.643 20.519 17.164 1.00 22.85 566 ALA A CA 1
ATOM 4372 C C . ALA A 1 562 ? 11.786 19.862 18.538 1.00 22.42 566 ALA A C 1
ATOM 4373 O O . ALA A 1 562 ? 12.806 20.023 19.209 1.00 22.22 566 ALA A O 1
ATOM 4375 N N . ILE A 1 563 ? 10.761 19.117 18.941 1.00 22.26 567 ILE A N 1
ATOM 4376 C CA . ILE A 1 563 ? 10.698 18.514 20.278 1.00 22.39 567 ILE A CA 1
ATOM 4377 C C . ILE A 1 563 ? 11.914 17.630 20.613 1.00 22.21 567 ILE A C 1
ATOM 4378 O O . ILE A 1 563 ? 12.240 17.430 21.784 1.00 21.83 567 ILE A O 1
ATOM 4383 N N . HIS A 1 564 ? 12.599 17.137 19.582 1.00 22.16 568 HIS A N 1
ATOM 4384 C CA . HIS A 1 564 ? 13.725 16.219 19.773 1.00 22.42 568 HIS A CA 1
ATOM 4385 C C . HIS A 1 564 ? 15.112 16.878 19.745 1.00 22.70 568 HIS A C 1
ATOM 4386 O O . HIS A 1 564 ? 16.102 16.249 20.123 1.00 22.87 568 HIS A O 1
ATOM 4393 N N . ARG A 1 565 ? 15.163 18.143 19.327 1.00 23.09 569 ARG A N 1
ATOM 4394 C CA . ARG A 1 565 ? 16.419 18.857 19.029 1.00 23.55 569 ARG A CA 1
ATOM 4395 C C . ARG A 1 565 ? 17.367 19.058 20.211 1.00 23.08 569 ARG A C 1
ATOM 4396 O O . ARG A 1 565 ? 18.563 19.265 20.007 1.00 23.50 569 ARG A O 1
ATOM 4404 N N . ASN A 1 566 ? 16.834 19.027 21.431 1.00 22.42 570 ASN A N 1
ATOM 4405 C CA . ASN A 1 566 ? 17.655 19.246 22.627 1.00 22.02 570 ASN A CA 1
ATOM 4406 C C . ASN A 1 566 ? 18.051 17.988 23.398 1.00 21.39 570 ASN A C 1
ATOM 4407 O O . ASN A 1 566 ? 18.686 18.069 24.451 1.00 21.52 570 ASN A O 1
ATOM 4412 N N . ILE A 1 567 ? 17.680 16.826 22.868 1.00 20.58 571 ILE A N 1
ATOM 4413 C CA . ILE A 1 567 ? 18.148 15.553 23.409 1.00 19.76 571 ILE A CA 1
ATOM 4414 C C . ILE A 1 567 ? 19.622 15.369 23.033 1.00 19.66 571 ILE A C 1
ATOM 4415 O O . ILE A 1 567 ? 19.993 15.492 21.863 1.00 19.54 571 ILE A O 1
ATOM 4420 N N . ARG A 1 568 ? 20.458 15.094 24.030 1.00 19.67 572 ARG A N 1
ATOM 4421 C CA . ARG A 1 568 ? 21.894 14.899 23.811 1.00 19.84 572 ARG A CA 1
ATOM 4422 C C . ARG A 1 568 ? 22.167 13.600 23.049 1.00 19.29 572 ARG A C 1
ATOM 4423 O O . ARG A 1 568 ? 21.348 12.674 23.077 1.00 18.63 572 ARG A O 1
ATOM 4431 N N . ASP A 1 569 ? 23.317 13.543 22.374 1.00 18.79 573 ASP A N 1
ATOM 4432 C CA . ASP A 1 569 ? 23.739 12.353 21.624 1.00 18.75 573 ASP A CA 1
ATOM 4433 C C . ASP A 1 569 ? 23.692 11.054 22.442 1.00 18.12 573 ASP A C 1
ATOM 4434 O O . ASP A 1 569 ? 23.359 9.998 21.903 1.00 18.15 573 ASP A O 1
ATOM 4439 N N . ASP A 1 570 ? 24.027 11.129 23.730 1.00 17.56 574 ASP A N 1
ATOM 4440 C CA . ASP A 1 570 ? 24.002 9.945 24.596 1.00 17.15 574 ASP A CA 1
ATOM 4441 C C . ASP A 1 570 ? 22.689 9.779 25.380 1.00 16.41 574 ASP A C 1
ATOM 4442 O O . ASP A 1 570 ? 22.615 8.967 26.305 1.00 16.11 574 ASP A O 1
ATOM 4447 N N . GLU A 1 571 ? 21.665 10.543 24.993 1.00 15.80 575 GLU A N 1
ATOM 4448 C CA . GLU A 1 571 ? 20.348 10.483 25.634 1.00 15.84 575 GLU A CA 1
ATOM 4449 C C . GLU A 1 571 ? 19.268 9.957 24.693 1.00 14.42 575 GLU A C 1
ATOM 4450 O O . GLU A 1 571 ? 18.109 9.833 25.082 1.00 13.88 575 GLU A O 1
ATOM 4456 N N . GLY A 1 572 ? 19.640 9.661 23.453 1.00 13.68 576 GLY A N 1
ATOM 4457 C CA . GLY A 1 572 ? 18.669 9.147 22.502 1.00 12.81 576 GLY A CA 1
ATOM 4458 C C . GLY A 1 572 ? 19.256 8.775 21.163 1.00 12.13 576 GLY A C 1
ATOM 4459 O O . GLY A 1 572 ? 20.418 9.054 20.880 1.00 12.01 576 GLY A O 1
ATOM 4460 N N . PHE A 1 573 ? 18.437 8.134 20.341 1.00 11.92 577 PHE A N 1
ATOM 4461 C CA . PHE A 1 573 ? 18.807 7.875 18.958 1.00 11.71 577 PHE A CA 1
ATOM 4462 C C . PHE A 1 573 ? 17.567 7.838 18.086 1.00 11.48 577 PHE A C 1
ATOM 4463 O O . PHE A 1 573 ? 16.455 7.603 18.575 1.00 11.88 577 PHE A O 1
ATOM 4471 N N . ILE A 1 574 ? 17.775 8.094 16.802 1.00 11.27 578 ILE A N 1
ATOM 4472 C CA . ILE A 1 574 ? 16.734 7.979 15.796 1.00 11.20 578 ILE A CA 1
ATOM 4473 C C . ILE A 1 574 ? 16.940 6.675 15.026 1.00 10.90 578 ILE A C 1
ATOM 4474 O O . ILE A 1 574 ? 18.063 6.353 14.618 1.00 10.93 578 ILE A O 1
ATOM 4479 N N . ILE A 1 575 ? 15.852 5.931 14.838 1.00 10.89 579 ILE A N 1
ATOM 4480 C CA . ILE A 1 575 ? 15.854 4.770 13.948 1.00 10.56 579 ILE A CA 1
ATOM 4481 C C . ILE A 1 575 ? 15.005 5.106 12.727 1.00 10.54 579 ILE A C 1
ATOM 4482 O O . ILE A 1 575 ? 13.845 5.498 12.857 1.00 10.32 579 ILE A O 1
ATOM 4487 N N . ARG A 1 576 ? 15.598 4.959 11.550 1.00 10.32 580 ARG A N 1
ATOM 4488 C CA . ARG A 1 576 ? 14.908 5.235 10.301 1.00 11.65 580 ARG A CA 1
ATOM 4489 C C . ARG A 1 576 ? 14.107 4.000 9.909 1.00 11.29 580 ARG A C 1
ATOM 4490 O O . ARG A 1 576 ? 14.493 3.238 9.020 1.00 11.84 580 ARG A O 1
ATOM 4498 N N . HIS A 1 577 ? 13.000 3.798 10.615 1.00 11.18 581 HIS A N 1
ATOM 4499 C CA . HIS A 1 577 ? 12.099 2.684 10.365 1.00 10.98 581 HIS A CA 1
ATOM 4500 C C . HIS A 1 577 ? 11.495 2.749 8.969 1.00 11.14 581 HIS A C 1
ATOM 4501 O O . HIS A 1 577 ? 11.410 3.822 8.364 1.00 11.05 581 HIS A O 1
ATOM 4508 N N . PHE A 1 578 ? 11.057 1.598 8.467 1.00 11.28 582 PHE A N 1
ATOM 4509 C CA . PHE A 1 578 ? 10.414 1.550 7.151 1.00 11.99 582 PHE A CA 1
ATOM 4510 C C . PHE A 1 578 ? 9.207 2.490 7.111 1.00 12.12 582 PHE A C 1
ATOM 4511 O O . PHE A 1 578 ? 8.896 3.067 6.066 1.00 12.70 582 PHE A O 1
ATOM 4519 N N . ALA A 1 579 ? 8.547 2.643 8.261 1.00 12.38 583 ALA A N 1
ATOM 4520 C CA . ALA A 1 579 ? 7.319 3.429 8.388 1.00 12.43 583 ALA A CA 1
ATOM 4521 C C . ALA A 1 579 ? 7.562 4.883 8.802 1.00 12.62 583 ALA A C 1
ATOM 4522 O O . ALA A 1 579 ? 6.608 5.651 8.996 1.00 12.73 583 ALA A O 1
ATOM 4524 N N . GLY A 1 580 ? 8.831 5.256 8.935 1.00 12.54 584 GLY A N 1
ATOM 4525 C CA . GLY A 1 580 ? 9.203 6.624 9.293 1.00 12.30 584 GLY A CA 1
ATOM 4526 C C . GLY A 1 580 ? 10.211 6.674 10.422 1.00 12.19 584 GLY A C 1
ATOM 4527 O O . GLY A 1 580 ? 10.272 5.762 11.253 1.00 12.19 584 GLY A O 1
ATOM 4528 N N . ALA A 1 581 ? 11.007 7.739 10.445 1.00 11.79 585 ALA A N 1
ATOM 4529 C CA . ALA A 1 581 ? 11.993 7.934 11.508 1.00 11.48 585 ALA A CA 1
ATOM 4530 C C . ALA A 1 581 ? 11.294 8.150 12.848 1.00 11.52 585 ALA A C 1
ATOM 4531 O O . ALA A 1 581 ? 10.292 8.875 12.934 1.00 11.76 585 ALA A O 1
ATOM 4533 N N . VAL A 1 582 ? 11.819 7.493 13.879 1.00 11.02 586 VAL A N 1
ATOM 4534 C CA . VAL A 1 582 ? 11.329 7.650 15.243 1.00 10.54 586 VAL A CA 1
ATOM 4535 C C . VAL A 1 582 ? 12.512 7.958 16.149 1.00 10.86 586 VAL A C 1
ATOM 4536 O O . VAL A 1 582 ? 13.519 7.251 16.126 1.00 10.28 586 VAL A O 1
ATOM 4540 N N . CYS A 1 583 ? 12.379 9.016 16.947 1.00 11.19 587 CYS A N 1
ATOM 4541 C CA . CYS A 1 583 ? 13.416 9.388 17.905 1.00 11.03 587 CYS A CA 1
ATOM 4542 C C . CYS A 1 583 ? 13.075 8.815 19.277 1.00 10.81 587 CYS A C 1
ATOM 4543 O O . CYS A 1 583 ? 12.001 9.090 19.820 1.00 10.32 587 CYS A O 1
ATOM 4546 N N . TYR A 1 584 ? 13.986 7.999 19.802 1.00 10.51 588 TYR A N 1
ATOM 4547 C CA . TYR A 1 584 ? 13.844 7.348 21.106 1.00 10.69 588 TYR A CA 1
ATOM 4548 C C . TYR A 1 584 ? 14.713 8.027 22.159 1.00 11.16 588 TYR A C 1
ATOM 4549 O O . TYR A 1 584 ? 15.899 8.271 21.928 1.00 11.41 588 TYR A O 1
ATOM 4558 N N . GLU A 1 585 ? 14.107 8.344 23.295 1.00 11.70 589 GLU A N 1
ATOM 4559 C CA . GLU A 1 585 ? 14.842 8.743 24.487 1.00 13.30 589 GLU A CA 1
ATOM 4560 C C . GLU A 1 585 ? 15.268 7.453 25.161 1.00 12.97 589 GLU A C 1
ATOM 4561 O O . GLU A 1 585 ? 14.443 6.556 25.364 1.00 12.92 589 GLU A O 1
ATOM 4567 N N . THR A 1 586 ? 16.551 7.353 25.495 1.00 13.10 590 THR A N 1
ATOM 4568 C CA . THR A 1 586 ? 17.097 6.102 26.011 1.00 13.43 590 THR A CA 1
ATOM 4569 C C . THR A 1 586 ? 17.155 5.992 27.543 1.00 14.28 590 THR A C 1
ATOM 4570 O O . THR A 1 586 ? 17.627 4.979 28.065 1.00 13.85 590 THR A O 1
ATOM 4574 N N . THR A 1 587 ? 16.676 7.016 28.260 1.00 15.14 591 THR A N 1
ATOM 4575 C CA A THR A 1 587 ? 16.541 6.915 29.712 0.50 15.55 591 THR A CA 1
ATOM 4576 C CA B THR A 1 587 ? 16.537 6.907 29.718 0.50 15.66 591 THR A CA 1
ATOM 4577 C C . THR A 1 587 ? 15.659 5.701 30.020 1.00 15.71 591 THR A C 1
ATOM 4578 O O . THR A 1 587 ? 14.626 5.501 29.375 1.00 16.24 591 THR A O 1
ATOM 4585 N N . GLN A 1 588 ? 16.080 4.894 30.988 1.00 15.98 592 GLN A N 1
ATOM 4586 C CA . GLN A 1 588 ? 15.353 3.690 31.417 1.00 16.52 592 GLN A CA 1
ATOM 4587 C C . GLN A 1 588 ? 15.438 2.481 30.469 1.00 15.37 592 GLN A C 1
ATOM 4588 O O . GLN A 1 588 ? 14.819 1.456 30.740 1.00 15.12 592 GLN A O 1
ATOM 4594 N N . PHE A 1 589 ? 16.201 2.580 29.379 1.00 14.75 593 PHE A N 1
ATOM 4595 C CA . PHE A 1 589 ? 16.374 1.427 28.479 1.00 14.14 593 PHE A CA 1
ATOM 4596 C C . PHE A 1 589 ? 16.985 0.241 29.222 1.00 14.28 593 PHE A C 1
ATOM 4597 O O . PHE A 1 589 ? 16.523 -0.889 29.078 1.00 14.02 593 PHE A O 1
ATOM 4605 N N . VAL A 1 590 ? 18.012 0.508 30.030 1.00 14.54 594 VAL A N 1
ATOM 4606 C CA . VAL A 1 590 ? 18.695 -0.547 30.788 1.00 15.32 594 VAL A CA 1
ATOM 4607 C C . VAL A 1 590 ? 17.748 -1.213 31.800 1.00 15.54 594 VAL A C 1
ATOM 4608 O O . VAL A 1 590 ? 17.629 -2.439 31.819 1.00 15.33 594 VAL A O 1
ATOM 4612 N N . GLU A 1 591 ? 17.053 -0.419 32.615 1.00 16.27 595 GLU A N 1
ATOM 4613 C CA . GLU A 1 591 ? 16.113 -1.021 33.572 1.00 17.70 595 GLU A CA 1
ATOM 4614 C C . GLU A 1 591 ? 14.962 -1.754 32.875 1.00 16.79 595 GLU A C 1
ATOM 4615 O O . GLU A 1 591 ? 14.563 -2.842 33.305 1.00 16.96 595 GLU A O 1
ATOM 4621 N N . LYS A 1 592 ? 14.466 -1.182 31.778 1.00 15.92 596 LYS A N 1
ATOM 4622 C CA . LYS A 1 592 ? 13.361 -1.790 31.025 1.00 15.28 596 LYS A CA 1
ATOM 4623 C C . LYS A 1 592 ? 13.761 -3.055 30.257 1.00 15.22 596 LYS A C 1
ATOM 4624 O O . LYS A 1 592 ? 12.903 -3.835 29.850 1.00 15.41 596 LYS A O 1
ATOM 4630 N N . ASN A 1 593 ? 15.061 -3.261 30.078 1.00 15.20 597 ASN A N 1
ATOM 4631 C CA . ASN A 1 593 ? 15.553 -4.461 29.403 1.00 15.26 597 ASN A CA 1
ATOM 4632 C C . ASN A 1 593 ? 15.677 -5.684 30.319 1.00 15.80 597 ASN A C 1
ATOM 4633 O O . ASN A 1 593 ? 15.946 -6.791 29.849 1.00 15.27 597 ASN A O 1
ATOM 4638 N N . ASN A 1 594 ? 15.466 -5.478 31.618 1.00 16.32 598 ASN A N 1
ATOM 4639 C CA . ASN A 1 594 ? 15.635 -6.540 32.609 1.00 17.49 598 ASN A CA 1
ATOM 4640 C C . ASN A 1 594 ? 14.306 -7.086 33.120 1.00 18.09 598 ASN A C 1
ATOM 4641 O O . ASN A 1 594 ? 13.583 -6.405 33.863 1.00 18.09 598 ASN A O 1
ATOM 4646 N N . ASP A 1 595 ? 14.008 -8.320 32.721 1.00 19.01 599 ASP A N 1
ATOM 4647 C CA . ASP A 1 595 ? 12.758 -8.999 33.060 1.00 20.53 599 ASP A CA 1
ATOM 4648 C C . ASP A 1 595 ? 12.874 -9.880 34.313 1.00 20.72 599 ASP A C 1
ATOM 4649 O O . ASP A 1 595 ? 11.893 -10.506 34.732 1.00 20.83 599 ASP A O 1
ATOM 4654 N N . ALA A 1 596 ? 14.066 -9.926 34.903 1.00 21.11 600 ALA A N 1
ATOM 4655 C CA . ALA A 1 596 ? 14.335 -10.814 36.038 1.00 21.23 600 ALA A CA 1
ATOM 4656 C C . ALA A 1 596 ? 13.561 -10.423 37.295 1.00 21.39 600 ALA A C 1
ATOM 4657 O O . ALA A 1 596 ? 13.308 -9.243 37.544 1.00 21.13 600 ALA A O 1
ATOM 4659 N N . LEU A 1 597 ? 13.168 -11.432 38.067 1.00 21.67 601 LEU A N 1
ATOM 4660 C CA . LEU A 1 597 ? 12.562 -11.212 39.373 1.00 21.88 601 LEU A CA 1
ATOM 4661 C C . LEU A 1 597 ? 13.456 -11.858 40.420 1.00 22.34 601 LEU A C 1
ATOM 4662 O O . LEU A 1 597 ? 13.841 -13.027 40.286 1.00 21.81 601 LEU A O 1
ATOM 4667 N N . HIS A 1 598 ? 13.797 -11.085 41.448 1.00 22.81 602 HIS A N 1
ATOM 4668 C CA . HIS A 1 598 ? 14.619 -11.580 42.544 1.00 23.79 602 HIS A CA 1
ATOM 4669 C C . HIS A 1 598 ? 13.959 -12.792 43.192 1.00 23.97 602 HIS A C 1
ATOM 4670 O O . HIS A 1 598 ? 12.742 -12.822 43.373 1.00 23.92 602 HIS A O 1
ATOM 4677 N N . MET A 1 599 ? 14.771 -13.791 43.525 1.00 24.64 603 MET A N 1
ATOM 4678 C CA . MET A 1 599 ? 14.264 -15.045 44.083 1.00 25.26 603 MET A CA 1
ATOM 4679 C C . MET A 1 599 ? 13.425 -14.867 45.342 1.00 25.01 603 MET A C 1
ATOM 4680 O O . MET A 1 599 ? 12.471 -15.617 45.563 1.00 25.07 603 MET A O 1
ATOM 4685 N N . SER A 1 600 ? 13.779 -13.873 46.151 1.00 24.68 604 SER A N 1
ATOM 4686 C CA . SER A 1 600 ? 13.029 -13.538 47.364 1.00 24.62 604 SER A CA 1
ATOM 4687 C C . SER A 1 600 ? 11.553 -13.280 47.055 1.00 24.45 604 SER A C 1
ATOM 4688 O O . SER A 1 600 ? 10.664 -13.775 47.756 1.00 24.09 604 SER A O 1
ATOM 4691 N N . LEU A 1 601 ? 11.310 -12.516 45.992 1.00 23.97 605 LEU A N 1
ATOM 4692 C CA . LEU A 1 601 ? 9.957 -12.164 45.563 1.00 24.04 605 LEU A CA 1
ATOM 4693 C C . LEU A 1 601 ? 9.246 -13.326 44.867 1.00 24.17 605 LEU A C 1
ATOM 4694 O O . LEU A 1 601 ? 8.045 -13.521 45.060 1.00 23.90 605 LEU A O 1
ATOM 4699 N N . GLU A 1 602 ? 9.985 -14.088 44.060 1.00 24.46 606 GLU A N 1
ATOM 4700 C CA . GLU A 1 602 ? 9.441 -15.281 43.409 1.00 25.25 606 GLU A CA 1
ATOM 4701 C C . GLU A 1 602 ? 9.009 -16.309 44.455 1.00 24.82 606 GLU A C 1
ATOM 4702 O O . GLU A 1 602 ? 7.920 -16.874 44.360 1.00 24.84 606 GLU A O 1
ATOM 4708 N N . SER A 1 603 ? 9.863 -16.529 45.454 1.00 24.82 607 SER A N 1
ATOM 4709 C CA . SER A 1 603 ? 9.578 -17.473 46.542 1.00 24.67 607 SER A CA 1
ATOM 4710 C C . SER A 1 603 ? 8.351 -17.065 47.350 1.00 24.26 607 SER A C 1
ATOM 4711 O O . SER A 1 603 ? 7.537 -17.916 47.714 1.00 24.46 607 SER A O 1
ATOM 4714 N N . LEU A 1 604 ? 8.224 -15.764 47.615 1.00 23.60 608 LEU A N 1
ATOM 4715 C CA . LEU A 1 604 ? 7.093 -15.210 48.359 1.00 23.16 608 LEU A CA 1
ATOM 4716 C C . LEU A 1 604 ? 5.755 -15.562 47.709 1.00 23.06 608 LEU A C 1
ATOM 4717 O O . LEU A 1 604 ? 4.850 -16.087 48.364 1.00 22.93 608 LEU A O 1
ATOM 4722 N N . ILE A 1 605 ? 5.644 -15.274 46.417 1.00 22.89 609 ILE A N 1
ATOM 4723 C CA . ILE A 1 605 ? 4.393 -15.474 45.697 1.00 22.93 609 ILE A CA 1
ATOM 4724 C C . ILE A 1 605 ? 4.124 -16.952 45.367 1.00 23.32 609 ILE A C 1
ATOM 4725 O O . ILE A 1 605 ? 2.977 -17.397 45.428 1.00 23.17 609 ILE A O 1
ATOM 4730 N N . CYS A 1 606 ? 5.177 -17.709 45.052 1.00 23.80 610 CYS A N 1
ATOM 4731 C CA . CYS A 1 606 ? 5.033 -19.138 44.735 1.00 24.76 610 CYS A CA 1
ATOM 4732 C C . CYS A 1 606 ? 4.558 -19.947 45.938 1.00 24.70 610 CYS A C 1
ATOM 4733 O O . CYS A 1 606 ? 3.975 -21.021 45.777 1.00 24.90 610 CYS A O 1
ATOM 4736 N N . GLU A 1 607 ? 4.808 -19.415 47.132 1.00 24.77 611 GLU A N 1
ATOM 4737 C CA . GLU A 1 607 ? 4.418 -20.055 48.386 1.00 25.04 611 GLU A CA 1
ATOM 4738 C C . GLU A 1 607 ? 3.198 -19.391 49.023 1.00 24.56 611 GLU A C 1
ATOM 4739 O O . GLU A 1 607 ? 2.976 -19.503 50.233 1.00 24.68 611 GLU A O 1
ATOM 4745 N N . SER A 1 608 ? 2.399 -18.703 48.207 1.00 23.90 612 SER A N 1
ATOM 4746 C CA . SER A 1 608 ? 1.154 -18.118 48.692 1.00 23.15 612 SER A CA 1
ATOM 4747 C C . SER A 1 608 ? 0.275 -19.215 49.277 1.00 23.14 612 SER A C 1
ATOM 4748 O O . SER A 1 608 ? 0.307 -20.358 48.819 1.00 22.75 612 SER A O 1
ATOM 4751 N N . ARG A 1 609 ? -0.507 -18.860 50.288 1.00 23.22 613 ARG A N 1
ATOM 4752 C CA . ARG A 1 609 ? -1.430 -19.811 50.904 1.00 23.55 613 ARG A CA 1
ATOM 4753 C C . ARG A 1 609 ? -2.645 -20.062 50.015 1.00 23.26 613 ARG A C 1
ATOM 4754 O O . ARG A 1 609 ? -3.405 -21.009 50.237 1.00 23.37 613 ARG A O 1
ATOM 4762 N N . ASP A 1 610 ? -2.806 -19.219 48.998 1.00 22.71 614 ASP A N 1
ATOM 4763 C CA . ASP A 1 610 ? -3.918 -19.335 48.065 1.00 22.34 614 ASP A CA 1
ATOM 4764 C C . ASP A 1 610 ? -3.546 -20.202 46.861 1.00 21.87 614 ASP A C 1
ATOM 4765 O O . ASP A 1 610 ? -2.570 -19.925 46.160 1.00 21.44 614 ASP A O 1
ATOM 4770 N N . LYS A 1 611 ? -4.340 -21.248 46.635 1.00 21.31 615 LYS A N 1
ATOM 4771 C CA . LYS A 1 611 ? -4.097 -22.215 45.565 1.00 21.32 615 LYS A CA 1
ATOM 4772 C C . LYS A 1 611 ? -4.035 -21.549 44.191 1.00 20.61 615 LYS A C 1
ATOM 4773 O O . LYS A 1 611 ? -3.122 -21.826 43.407 1.00 20.44 615 LYS A O 1
ATOM 4779 N N . PHE A 1 612 ? -5.004 -20.678 43.914 1.00 20.19 616 PHE A N 1
ATOM 4780 C CA . PHE A 1 612 ? -5.091 -19.986 42.623 1.00 20.15 616 PHE A CA 1
ATOM 4781 C C . PHE A 1 612 ? -3.807 -19.228 42.312 1.00 20.15 616 PHE A C 1
ATOM 4782 O O . PHE A 1 612 ? -3.273 -19.331 41.208 1.00 20.15 616 PHE A O 1
ATOM 4790 N N . ILE A 1 613 ? -3.312 -18.485 43.298 1.00 20.43 617 ILE A N 1
ATOM 4791 C CA . ILE A 1 613 ? -2.096 -17.690 43.127 1.00 20.76 617 ILE A CA 1
ATOM 4792 C C . ILE A 1 613 ? -0.848 -18.566 42.946 1.00 21.14 617 ILE A C 1
ATOM 4793 O O . ILE A 1 613 ? -0.006 -18.273 42.094 1.00 20.64 617 ILE A O 1
ATOM 4798 N N . ARG A 1 614 ? -0.749 -19.650 43.715 1.00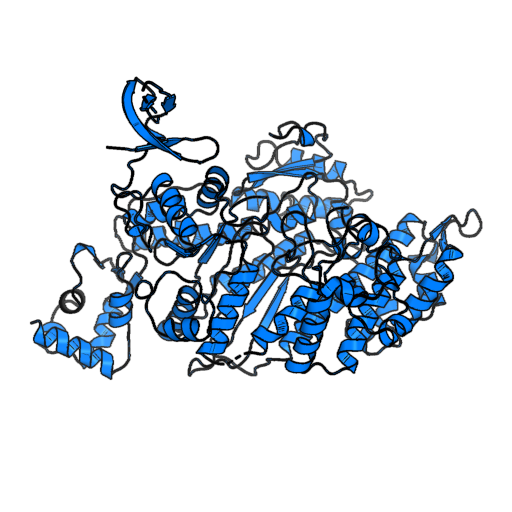 21.51 618 ARG A N 1
ATOM 4799 C CA . ARG A 1 614 ? 0.309 -20.640 43.501 1.00 22.21 618 ARG A CA 1
ATOM 4800 C C . ARG A 1 614 ? 0.305 -21.183 42.073 1.00 22.51 618 ARG A C 1
ATOM 4801 O O . ARG A 1 614 ? 1.366 -21.353 41.468 1.00 22.91 618 ARG A O 1
ATOM 4809 N N . GLU A 1 615 ? -0.888 -21.452 41.544 1.00 22.97 619 GLU A N 1
ATOM 4810 C CA . GLU A 1 615 ? -1.033 -22.065 40.219 1.00 23.72 619 GLU A CA 1
ATOM 4811 C C . GLU A 1 615 ? -0.746 -21.104 39.057 1.00 23.67 619 GLU A C 1
ATOM 4812 O O . GLU A 1 615 ? -0.574 -21.536 37.914 1.00 23.78 619 GLU A O 1
ATOM 4818 N N . LEU A 1 616 ? -0.686 -19.806 39.354 1.00 23.71 620 LEU A N 1
ATOM 4819 C CA . LEU A 1 616 ? -0.227 -18.818 38.376 1.00 23.74 620 LEU A CA 1
ATOM 4820 C C . LEU A 1 616 ? 1.265 -19.001 38.104 1.00 24.20 620 LEU A C 1
ATOM 4821 O O . LEU A 1 616 ? 1.761 -18.634 37.035 1.00 24.00 620 LEU A O 1
ATOM 4826 N N . PHE A 1 617 ? 1.956 -19.584 39.086 1.00 24.80 621 PHE A N 1
ATOM 4827 C CA . PHE A 1 617 ? 3.402 -19.775 39.069 1.00 25.34 621 PHE A CA 1
ATOM 4828 C C . PHE A 1 617 ? 3.753 -21.258 39.155 1.00 25.67 621 PHE A C 1
ATOM 4829 O O . PHE A 1 617 ? 4.014 -21.904 38.142 1.00 26.55 621 PHE A O 1
ATOM 4837 N N . LEU A 1 634 ? 24.388 -12.777 38.547 1.00 26.06 638 LEU A N 1
ATOM 4838 C CA . LEU A 1 634 ? 23.635 -11.566 38.228 1.00 25.78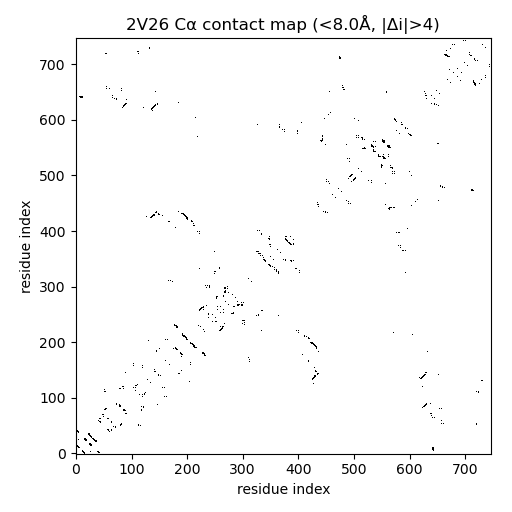 638 LEU A CA 1
ATOM 4839 C C . LEU A 1 634 ? 22.171 -11.889 37.942 1.00 25.32 638 LEU A C 1
ATOM 4840 O O . LEU A 1 634 ? 21.863 -12.835 37.211 1.00 25.73 638 LEU A O 1
ATOM 4845 N N . SER A 1 635 ? 21.273 -11.105 38.529 1.00 24.64 639 SER A N 1
ATOM 4846 C CA . SER A 1 635 ? 19.846 -11.260 38.279 1.00 23.59 639 SER A CA 1
ATOM 4847 C C . SER A 1 635 ? 19.468 -10.445 37.038 1.00 22.84 639 SER A C 1
ATOM 4848 O O . SER A 1 635 ? 19.133 -9.261 37.143 1.00 22.90 639 SER A O 1
ATOM 4851 N N . PHE A 1 636 ? 19.554 -11.084 35.870 1.00 21.78 640 PHE A N 1
ATOM 4852 C CA . PHE A 1 636 ? 19.247 -10.436 34.587 1.00 20.54 640 PHE A CA 1
ATOM 4853 C C . PHE A 1 636 ? 18.663 -11.394 33.550 1.00 19.95 640 PHE A C 1
ATOM 4854 O O . PHE A 1 636 ? 19.234 -12.457 33.271 1.00 19.81 640 PHE A O 1
ATOM 4862 N N . ILE A 1 637 ? 17.526 -10.997 32.980 1.00 18.87 641 ILE A N 1
ATOM 4863 C CA . ILE A 1 637 ? 16.908 -11.698 31.856 1.00 18.13 641 ILE A CA 1
ATOM 4864 C C . ILE A 1 637 ? 16.554 -10.648 30.799 1.00 17.15 641 ILE A C 1
ATOM 4865 O O . ILE A 1 637 ? 15.816 -9.701 31.079 1.00 17.12 641 ILE A O 1
ATOM 4870 N N . SER A 1 638 ? 17.095 -10.817 29.596 1.00 16.12 642 SER A N 1
ATOM 4871 C CA . SER A 1 638 ? 16.931 -9.835 28.518 1.00 15.24 642 SER A CA 1
ATOM 4872 C C . SER A 1 638 ? 15.515 -9.754 27.949 1.00 15.11 642 SER A C 1
ATOM 4873 O O . SER A 1 638 ? 14.992 -10.733 27.414 1.00 14.94 642 SER A O 1
ATOM 4876 N N . VAL A 1 639 ? 14.915 -8.571 28.035 1.00 15.07 643 VAL A N 1
ATOM 4877 C CA . VAL A 1 639 ? 13.622 -8.325 27.405 1.00 15.20 643 VAL A CA 1
ATOM 4878 C C . VAL A 1 639 ? 13.771 -8.313 25.876 1.00 15.13 643 VAL A C 1
ATOM 4879 O O . VAL A 1 639 ? 12.951 -8.899 25.172 1.00 15.68 643 VAL A O 1
ATOM 4883 N N . GLY A 1 640 ? 14.827 -7.672 25.379 1.00 15.59 644 GLY A N 1
ATOM 4884 C CA . GLY A 1 640 ? 15.080 -7.580 23.933 1.00 15.76 644 GLY A CA 1
ATOM 4885 C C . GLY A 1 640 ? 15.257 -8.946 23.293 1.00 16.34 644 GLY A C 1
ATOM 4886 O O . GLY A 1 640 ? 14.715 -9.222 22.219 1.00 15.91 644 GLY A O 1
ATOM 4887 N N . ASN A 1 641 ? 16.010 -9.808 23.963 1.00 16.69 645 ASN A N 1
ATOM 4888 C CA . ASN A 1 641 ? 16.204 -11.172 23.489 1.00 17.94 645 ASN A CA 1
ATOM 4889 C C . ASN A 1 641 ? 14.891 -11.965 23.504 1.00 18.17 645 ASN A C 1
ATOM 4890 O O . ASN A 1 641 ? 14.703 -12.863 22.683 1.00 18.21 645 ASN A O 1
ATOM 4895 N N . LYS A 1 642 ? 13.979 -11.612 24.415 1.00 18.38 646 LYS A N 1
ATOM 4896 C CA . LYS A 1 642 ? 12.620 -12.187 24.391 1.00 18.85 646 LYS A CA 1
ATOM 4897 C C . LYS A 1 642 ? 11.824 -11.716 23.181 1.00 18.18 646 LYS A C 1
ATOM 4898 O O . LYS A 1 642 ? 11.115 -12.506 22.566 1.00 18.76 646 LYS A O 1
ATOM 4904 N N . PHE A 1 643 ? 11.926 -10.434 22.839 1.00 18.01 647 PHE A N 1
ATOM 4905 C CA . PHE A 1 643 ? 11.266 -9.946 21.635 1.00 17.28 647 PHE A CA 1
ATOM 4906 C C . PHE A 1 643 ? 11.794 -10.702 20.416 1.00 16.85 647 PHE A C 1
ATOM 4907 O O . PHE A 1 643 ? 11.012 -11.186 19.597 1.00 16.88 647 PHE A O 1
ATOM 4915 N N . LYS A 1 644 ? 13.113 -10.855 20.331 1.00 15.56 648 LYS A N 1
ATOM 4916 C CA . LYS A 1 644 ? 13.724 -11.464 19.154 1.00 15.04 648 LYS A CA 1
ATOM 4917 C C . LYS A 1 644 ? 13.387 -12.950 19.041 1.00 14.94 648 LYS A C 1
ATOM 4918 O O . LYS A 1 644 ? 12.965 -13.419 17.981 1.00 14.65 648 LYS A O 1
ATOM 4924 N N . THR A 1 645 ? 13.575 -13.680 20.137 1.00 15.14 649 THR A N 1
ATOM 4925 C CA . THR A 1 645 ? 13.356 -15.121 20.149 1.00 15.78 649 THR A CA 1
ATOM 4926 C C . THR A 1 645 ? 11.903 -15.470 19.821 1.00 15.88 649 THR A C 1
ATOM 4927 O O . THR A 1 645 ? 11.655 -16.358 19.002 1.00 15.87 649 THR A O 1
ATOM 4931 N N . GLN A 1 646 ? 10.962 -14.742 20.428 1.00 15.80 650 GLN A N 1
ATOM 4932 C CA . GLN A 1 646 ? 9.524 -14.993 20.230 1.00 16.49 650 GLN A CA 1
ATOM 4933 C C . GLN A 1 646 ? 9.083 -14.701 18.799 1.00 16.17 650 GLN A C 1
ATOM 4934 O O . GLN A 1 646 ? 8.336 -15.484 18.198 1.00 16.51 650 GLN A O 1
ATOM 4940 N N . LEU A 1 647 ? 9.549 -13.577 18.258 1.00 15.81 651 LEU A N 1
ATOM 4941 C CA . LEU A 1 647 ? 9.235 -13.190 16.885 1.00 15.54 651 LEU A CA 1
ATOM 4942 C C . LEU A 1 647 ? 9.798 -14.182 15.883 1.00 15.22 651 LEU A C 1
ATOM 4943 O O . LEU A 1 647 ? 9.157 -14.486 14.880 1.00 14.70 651 LEU A O 1
ATOM 4948 N N . ASN A 1 648 ? 11.004 -14.677 16.148 1.00 14.93 652 ASN A N 1
ATOM 4949 C CA . ASN A 1 648 ? 11.617 -15.638 15.240 1.00 15.58 652 ASN A CA 1
ATOM 4950 C C . ASN A 1 648 ? 10.880 -16.973 15.230 1.00 16.03 652 ASN A C 1
ATOM 4951 O O . ASN A 1 648 ? 10.758 -17.598 14.182 1.00 16.43 652 ASN A O 1
ATOM 4956 N N . LEU A 1 649 ? 10.359 -17.377 16.388 1.00 16.74 653 LEU A N 1
ATOM 4957 C CA . LEU A 1 649 ? 9.509 -18.572 16.484 1.00 17.30 653 LEU A CA 1
ATOM 4958 C C . LEU A 1 649 ? 8.209 -18.374 15.706 1.00 17.35 653 LEU A C 1
ATOM 4959 O O . LEU A 1 649 ? 7.779 -19.254 14.945 1.00 17.62 653 LEU A O 1
ATOM 4964 N N . LEU A 1 650 ? 7.599 -17.209 15.899 1.00 17.17 654 LEU A N 1
ATOM 4965 C CA . LEU A 1 650 ? 6.400 -16.817 15.165 1.00 17.10 654 LEU A CA 1
ATOM 4966 C C . LEU A 1 650 ? 6.643 -16.805 13.658 1.00 17.25 654 LEU A C 1
ATOM 4967 O O . LEU A 1 650 ? 5.830 -17.324 12.890 1.00 16.84 654 LEU A O 1
ATOM 4972 N N . LEU A 1 651 ? 7.764 -16.220 13.239 1.00 17.08 655 LEU A N 1
ATOM 4973 C CA . LEU A 1 651 ? 8.093 -16.146 11.817 1.00 17.54 655 LEU A CA 1
ATOM 4974 C C . LEU A 1 651 ? 8.329 -17.527 11.201 1.00 18.07 655 LEU A C 1
ATOM 4975 O O . LEU A 1 651 ? 7.949 -17.766 10.055 1.00 17.78 655 LEU A O 1
ATOM 4980 N N . ASP A 1 652 ? 8.934 -18.432 11.972 1.00 18.69 656 ASP A N 1
ATOM 4981 C CA . ASP A 1 652 ? 9.088 -19.833 11.557 1.00 20.01 656 ASP A CA 1
ATOM 4982 C C . ASP A 1 652 ? 7.733 -20.459 11.229 1.00 20.06 656 ASP A C 1
ATOM 4983 O O . ASP A 1 652 ? 7.588 -21.147 10.217 1.00 20.47 656 ASP A O 1
ATOM 4988 N N . LYS A 1 653 ? 6.754 -20.221 12.098 1.00 20.23 657 LYS A N 1
ATOM 4989 C CA . LYS A 1 653 ? 5.401 -20.748 11.917 1.00 20.77 657 LYS A CA 1
ATOM 4990 C C . LYS A 1 653 ? 4.743 -20.151 10.672 1.00 20.14 657 LYS A C 1
ATOM 4991 O O . LYS A 1 653 ? 4.122 -20.871 9.886 1.00 19.83 657 LYS A O 1
ATOM 4997 N N . LEU A 1 654 ? 4.897 -18.838 10.491 1.00 19.48 658 LEU A N 1
ATOM 4998 C CA . LEU A 1 654 ? 4.333 -18.154 9.326 1.00 19.51 658 LEU A CA 1
ATOM 4999 C C . LEU A 1 654 ? 4.934 -18.657 8.016 1.00 19.68 658 LEU A C 1
ATOM 5000 O O . LEU A 1 654 ? 4.225 -18.810 7.024 1.00 19.47 658 LEU A O 1
ATOM 5005 N N . ARG A 1 655 ? 6.239 -18.919 8.023 1.00 19.94 659 ARG A N 1
ATOM 5006 C CA . ARG A 1 655 ? 6.935 -19.370 6.818 1.00 20.54 659 ARG A CA 1
ATOM 5007 C C . ARG A 1 655 ? 6.479 -20.750 6.356 1.00 20.34 659 ARG A C 1
ATOM 5008 O O . ARG A 1 655 ? 6.563 -21.063 5.164 1.00 20.73 659 ARG A O 1
ATOM 5016 N N . SER A 1 656 ? 5.987 -21.558 7.295 1.00 20.16 660 SER A N 1
ATOM 5017 C CA . SER A 1 656 ? 5.496 -22.907 6.993 1.00 20.06 660 SER A CA 1
ATOM 5018 C C . SER A 1 656 ? 4.064 -22.924 6.442 1.00 19.66 660 SER A C 1
ATOM 5019 O O . SER A 1 656 ? 3.563 -23.979 6.038 1.00 19.75 660 SER A O 1
ATOM 5022 N N . THR A 1 657 ? 3.417 -21.759 6.415 1.00 18.67 661 THR A N 1
ATOM 5023 C CA . THR A 1 657 ? 2.021 -21.660 5.989 1.00 17.87 661 THR A CA 1
ATOM 5024 C C . THR A 1 657 ? 1.871 -20.863 4.695 1.00 17.16 661 THR A C 1
ATOM 5025 O O . THR A 1 657 ? 2.778 -20.135 4.287 1.00 17.01 661 THR A O 1
ATOM 5029 N N . GLY A 1 658 ? 0.712 -21.007 4.057 1.00 16.40 662 GLY A N 1
ATOM 5030 C CA . GLY A 1 658 ? 0.315 -20.109 2.978 1.00 15.70 662 GLY A CA 1
ATOM 5031 C C . GLY A 1 658 ? -0.133 -18.812 3.621 1.00 15.19 662 GLY A C 1
ATOM 5032 O O . GLY A 1 658 ? -0.844 -18.833 4.623 1.00 15.80 662 GLY A O 1
ATOM 5033 N N . ALA A 1 659 ? 0.287 -17.683 3.066 1.00 14.33 663 ALA A N 1
ATOM 5034 C CA . ALA A 1 659 ? 0.008 -16.400 3.712 1.00 13.78 663 ALA A CA 1
ATOM 5035 C C . ALA A 1 659 ? -0.924 -15.527 2.888 1.00 13.37 663 ALA A C 1
ATOM 5036 O O . ALA A 1 659 ? -0.789 -15.452 1.668 1.00 13.84 663 ALA A O 1
ATOM 5038 N N . SER A 1 660 ? -1.875 -14.889 3.572 1.00 12.62 664 SER A N 1
ATOM 5039 C CA . SER A 1 660 ? -2.758 -13.876 2.989 1.00 12.19 664 SER A CA 1
ATOM 5040 C C . SER A 1 660 ? -2.561 -12.597 3.788 1.00 11.73 664 SER A C 1
ATOM 5041 O O . SER A 1 660 ? -2.234 -12.657 4.979 1.00 12.17 664 SER A O 1
ATOM 5044 N N . PHE A 1 661 ? -2.767 -11.447 3.149 1.00 11.02 665 PHE A N 1
ATOM 5045 C CA . PHE A 1 661 ? -2.453 -10.167 3.780 1.00 10.38 665 PHE A CA 1
ATOM 5046 C C . PHE A 1 661 ? -3.609 -9.180 3.748 1.00 9.82 665 PHE A C 1
ATOM 5047 O O . PHE A 1 661 ? -4.233 -8.964 2.704 1.00 9.74 665 PHE A O 1
ATOM 5055 N N . ILE A 1 662 ? -3.884 -8.593 4.911 1.00 8.86 666 ILE A N 1
ATOM 5056 C CA . ILE A 1 662 ? -4.813 -7.477 5.030 1.00 8.95 666 ILE A CA 1
ATOM 5057 C C . ILE A 1 662 ? -4.005 -6.267 5.510 1.00 8.83 666 ILE A C 1
ATOM 5058 O O . ILE A 1 662 ? -3.384 -6.312 6.581 1.00 8.76 666 ILE A O 1
ATOM 5063 N N . ARG A 1 663 ? -4.013 -5.207 4.707 1.00 8.58 667 ARG A N 1
ATOM 5064 C CA . ARG A 1 663 ? -3.291 -3.975 5.024 1.00 8.69 667 ARG A CA 1
ATOM 5065 C C . ARG A 1 663 ? -4.270 -2.939 5.560 1.00 8.29 667 ARG A C 1
ATOM 5066 O O . ARG A 1 663 ? -5.032 -2.326 4.806 1.00 7.77 667 ARG A O 1
ATOM 5074 N N . CYS A 1 664 ? -4.250 -2.758 6.875 1.00 7.78 668 CYS A N 1
ATOM 5075 C CA . CYS A 1 664 ? -5.126 -1.780 7.508 1.00 7.99 668 CYS A CA 1
ATOM 5076 C C . CYS A 1 664 ? -4.496 -0.399 7.453 1.00 7.78 668 CYS A C 1
ATOM 5077 O O . CYS A 1 664 ? -3.292 -0.240 7.698 1.00 8.04 668 CYS A O 1
ATOM 5080 N N . ILE A 1 665 ? -5.341 0.583 7.156 1.00 7.73 669 ILE A N 1
ATOM 5081 C CA . ILE A 1 665 ? -4.934 1.974 6.967 1.00 8.34 669 ILE A CA 1
ATOM 5082 C C . ILE A 1 665 ? -5.690 2.893 7.923 1.00 8.22 669 ILE A C 1
ATOM 5083 O O . ILE A 1 665 ? -6.920 2.817 8.025 1.00 7.87 669 ILE A O 1
ATOM 5088 N N . LYS A 1 666 ? -4.955 3.760 8.619 1.00 8.50 670 LYS A N 1
ATOM 5089 C CA . LYS A 1 666 ? -5.573 4.730 9.528 1.00 8.98 670 LYS A CA 1
ATOM 5090 C C . LYS A 1 666 ? -5.789 6.074 8.813 1.00 9.17 670 LYS A C 1
ATOM 5091 O O . LYS A 1 666 ? -4.824 6.688 8.341 1.00 9.10 670 LYS A O 1
ATOM 5097 N N . PRO A 1 667 ? -7.058 6.526 8.718 1.00 9.13 671 PRO A N 1
ATOM 5098 C CA . PRO A 1 667 ? -7.377 7.663 7.840 1.00 9.37 671 PRO A CA 1
ATOM 5099 C C . PRO A 1 667 ? -6.959 9.038 8.359 1.00 9.72 671 PRO A C 1
ATOM 5100 O O . PRO A 1 667 ? -6.813 9.967 7.565 1.00 9.69 671 PRO A O 1
ATOM 5104 N N . ASN A 1 668 ? -6.777 9.164 9.672 1.00 9.93 672 ASN A N 1
ATOM 5105 C CA . ASN A 1 668 ? -6.449 10.448 10.302 1.00 10.44 672 ASN A CA 1
ATOM 5106 C C . ASN A 1 668 ? -5.978 10.207 11.730 1.00 11.03 672 ASN A C 1
ATOM 5107 O O . ASN A 1 668 ? -6.029 9.079 12.222 1.00 10.33 672 ASN A O 1
ATOM 5112 N N . LEU A 1 669 ? -5.530 11.270 12.392 1.00 12.12 673 LEU A N 1
ATOM 5113 C CA . LEU A 1 669 ? -4.973 11.150 13.737 1.00 13.54 673 LEU A CA 1
ATOM 5114 C C . LEU A 1 669 ? -5.956 11.580 14.833 1.00 14.17 673 LEU A C 1
ATOM 5115 O O . LEU A 1 669 ? -5.565 11.729 15.998 1.00 14.91 673 LEU A O 1
ATOM 5120 N N . LYS A 1 670 ? -7.224 11.750 14.460 1.00 14.26 674 LYS A N 1
ATOM 5121 C CA . LYS A 1 670 ? -8.251 12.293 15.361 1.00 15.14 674 LYS A CA 1
ATOM 5122 C C . LYS A 1 670 ? -9.393 11.324 15.695 1.00 14.58 674 LYS A C 1
ATOM 5123 O O . LYS A 1 670 ? -10.364 11.704 16.366 1.00 14.30 674 LYS A O 1
ATOM 5129 N N . MET A 1 671 ? -9.273 10.078 15.234 1.00 14.12 675 MET A N 1
ATOM 5130 C CA . MET A 1 671 ? -10.301 9.039 15.449 1.00 14.19 675 MET A CA 1
ATOM 5131 C C . MET A 1 671 ? -11.683 9.448 14.934 1.00 13.94 675 MET A C 1
ATOM 5132 O O . MET A 1 671 ? -12.709 9.085 15.516 1.00 14.23 675 MET A O 1
ATOM 5137 N N . THR A 1 672 ? -11.700 10.215 13.851 1.00 13.81 676 THR A N 1
ATOM 5138 C CA . THR A 1 672 ? -12.944 10.731 13.293 1.00 13.99 676 THR A CA 1
ATOM 5139 C C . THR A 1 672 ? -13.349 9.964 12.037 1.00 14.08 676 THR A C 1
ATOM 5140 O O . THR A 1 672 ? -12.488 9.450 11.311 1.00 13.33 676 THR A O 1
ATOM 5144 N N . SER A 1 673 ? -14.657 9.897 11.793 1.00 13.88 677 SER A N 1
ATOM 5145 C CA . SER A 1 673 ? -15.199 9.306 10.567 1.00 14.09 677 SER A CA 1
ATOM 5146 C C . SER A 1 673 ? -15.227 10.331 9.429 1.00 14.25 677 SER A C 1
ATOM 5147 O O . SER A 1 673 ? -15.257 11.537 9.676 1.00 14.38 677 SER A O 1
ATOM 5150 N N . HIS A 1 674 ? -15.220 9.833 8.192 1.00 14.50 678 HIS A N 1
ATOM 5151 C CA . HIS A 1 674 ? -15.272 10.663 6.977 1.00 15.09 678 HIS A CA 1
ATOM 5152 C C . HIS A 1 674 ? -14.281 11.826 6.980 1.00 14.82 678 HIS A C 1
ATOM 5153 O O . HIS A 1 674 ? -14.630 12.955 6.617 1.00 14.86 678 HIS A O 1
ATOM 5160 N N . HIS A 1 675 ? -13.053 11.535 7.406 1.00 14.36 679 HIS A N 1
ATOM 5161 C CA . HIS A 1 675 ? -11.943 12.478 7.358 1.00 14.51 679 HIS A CA 1
ATOM 5162 C C . HIS A 1 675 ? -10.730 11.774 6.758 1.00 13.95 679 HIS A C 1
ATOM 5163 O O . HIS A 1 675 ? -9.831 11.335 7.473 1.00 13.51 679 HIS A O 1
ATOM 5170 N N . PHE A 1 676 ? -10.745 11.653 5.433 1.00 12.86 680 PHE A N 1
ATOM 5171 C CA . PHE A 1 676 ? -9.697 10.985 4.664 1.00 12.56 680 PHE A CA 1
ATOM 5172 C C . PHE A 1 676 ? -8.515 11.942 4.504 1.00 12.49 680 PHE A C 1
ATOM 5173 O O . PHE A 1 676 ? -8.600 12.915 3.745 1.00 12.75 680 PHE A O 1
ATOM 5181 N N . GLU A 1 677 ? -7.429 11.690 5.239 1.00 12.12 681 GLU A N 1
ATOM 5182 C CA . GLU A 1 677 ? -6.225 12.524 5.135 1.00 11.89 681 GLU A CA 1
ATOM 5183 C C . GLU A 1 677 ? -5.301 11.966 4.058 1.00 11.28 681 GLU A C 1
ATOM 5184 O O . GLU A 1 677 ? -4.542 11.023 4.297 1.00 10.78 681 GLU A O 1
ATOM 5190 N N . GLY A 1 678 ? -5.398 12.551 2.864 1.00 11.09 682 GLY A N 1
ATOM 5191 C CA . GLY A 1 678 ? -4.723 12.031 1.678 1.00 11.00 682 GLY A CA 1
ATOM 5192 C C . GLY A 1 678 ? -3.242 11.757 1.811 1.00 10.95 682 GLY A C 1
ATOM 5193 O O . GLY A 1 678 ? -2.779 10.664 1.465 1.00 10.66 682 GLY A O 1
ATOM 5194 N N . ALA A 1 679 ? -2.497 12.749 2.303 1.00 10.58 683 ALA A N 1
ATOM 5195 C CA . ALA A 1 679 ? -1.048 12.625 2.450 1.00 10.64 683 ALA A CA 1
ATOM 5196 C C . ALA A 1 679 ? -0.686 11.531 3.459 1.00 10.22 683 ALA A C 1
ATOM 5197 O O . ALA A 1 679 ? 0.214 10.727 3.212 1.00 10.43 683 ALA A O 1
ATOM 5199 N N . GLN A 1 680 ? -1.412 11.498 4.576 1.00 10.19 684 GLN A N 1
ATOM 5200 C CA . GLN A 1 680 ? -1.227 10.480 5.612 1.00 10.48 684 GLN A CA 1
ATOM 5201 C C . GLN A 1 680 ? -1.452 9.068 5.077 1.00 10.11 684 GLN A C 1
ATOM 5202 O O . GLN A 1 680 ? -0.666 8.152 5.356 1.00 10.19 684 GLN A O 1
ATOM 5208 N N . ILE A 1 681 ? -2.522 8.905 4.301 1.00 9.60 685 ILE A N 1
ATOM 5209 C CA . ILE A 1 681 ? -2.883 7.605 3.731 1.00 9.30 685 ILE A CA 1
ATOM 5210 C C . ILE A 1 681 ? -1.898 7.200 2.635 1.00 9.42 685 ILE A C 1
ATOM 5211 O O . ILE A 1 681 ? -1.457 6.052 2.590 1.00 9.14 685 ILE A O 1
ATOM 5216 N N . LEU A 1 682 ? -1.529 8.153 1.780 1.00 9.59 686 LEU A N 1
ATOM 5217 C CA . LEU A 1 682 ? -0.502 7.897 0.762 1.00 10.01 686 LEU A CA 1
ATOM 5218 C C . LEU A 1 682 ? 0.796 7.364 1.370 1.00 10.00 686 LEU A C 1
ATOM 5219 O O . LEU A 1 682 ? 1.385 6.424 0.838 1.00 9.39 686 LEU A O 1
ATOM 5224 N N . SER A 1 683 ? 1.231 7.974 2.475 1.00 10.55 687 SER A N 1
ATOM 5225 C CA . SER A 1 683 ? 2.439 7.557 3.180 1.00 11.18 687 SER A CA 1
ATOM 5226 C C . SER A 1 683 ? 2.369 6.090 3.600 1.00 10.96 687 SER A C 1
ATOM 5227 O O . SER A 1 683 ? 3.340 5.343 3.440 1.00 11.29 687 SER A O 1
ATOM 5230 N N . GLN A 1 684 ? 1.213 5.685 4.123 1.00 10.73 688 GLN A N 1
ATOM 5231 C CA . GLN A 1 684 ? 0.985 4.299 4.517 1.00 10.44 688 GLN A CA 1
ATOM 5232 C C . GLN A 1 684 ? 0.982 3.353 3.314 1.00 10.55 688 GLN A C 1
ATOM 5233 O O . GLN A 1 684 ? 1.537 2.263 3.386 1.00 10.47 688 GLN A O 1
ATOM 5239 N N . LEU A 1 685 ? 0.375 3.778 2.209 1.00 10.48 689 LEU A N 1
ATOM 5240 C CA . LEU A 1 685 ? 0.317 2.936 1.015 1.00 10.74 689 LEU A CA 1
ATOM 5241 C C . LEU A 1 685 ? 1.724 2.708 0.465 1.00 10.91 689 LEU A C 1
ATOM 5242 O O . LEU A 1 685 ? 2.045 1.628 -0.033 1.00 10.89 689 LEU A O 1
ATOM 5247 N N . GLN A 1 686 ? 2.565 3.733 0.589 1.00 11.42 690 GLN A N 1
ATOM 5248 C CA . GLN A 1 686 ? 3.960 3.650 0.177 1.00 12.24 690 GLN A CA 1
ATOM 5249 C C . GLN A 1 686 ? 4.795 2.736 1.081 1.00 12.55 690 GLN A C 1
ATOM 5250 O O . GLN A 1 686 ? 5.366 1.752 0.604 1.00 12.36 690 GLN A O 1
ATOM 5256 N N . CYS A 1 687 ? 4.855 3.036 2.382 1.00 12.81 691 CYS A N 1
ATOM 5257 C CA . CYS A 1 687 ? 5.743 2.279 3.268 1.00 13.40 691 CYS A CA 1
ATOM 5258 C C . CYS A 1 687 ? 5.287 0.840 3.520 1.00 12.90 691 CYS A C 1
ATOM 5259 O O . CYS A 1 687 ? 6.104 -0.021 3.844 1.00 13.48 691 CYS A O 1
ATOM 5262 N N . SER A 1 688 ? 3.994 0.574 3.343 1.00 12.69 692 SER A N 1
ATOM 5263 C CA . SER A 1 688 ? 3.464 -0.782 3.494 1.00 12.20 692 SER A CA 1
ATOM 5264 C C . SER A 1 688 ? 3.850 -1.671 2.312 1.00 12.27 692 SER A C 1
ATOM 5265 O O . SER A 1 688 ? 3.716 -2.894 2.380 1.00 11.59 692 SER A O 1
ATOM 5268 N N . GLY A 1 689 ? 4.303 -1.043 1.229 1.00 12.05 693 GLY A N 1
ATOM 5269 C CA . GLY A 1 689 ? 4.685 -1.763 0.020 1.00 12.48 693 GLY A CA 1
ATOM 5270 C C . GLY A 1 689 ? 3.572 -1.902 -1.006 1.00 12.76 693 GLY A C 1
ATOM 5271 O O . GLY A 1 689 ? 3.776 -2.509 -2.062 1.00 12.78 693 GLY A O 1
ATOM 5272 N N . MET A 1 690 ? 2.403 -1.334 -0.714 1.00 12.72 694 MET A N 1
ATOM 5273 C CA . MET A 1 690 ? 1.241 -1.472 -1.609 1.00 13.19 694 MET A CA 1
ATOM 5274 C C . MET A 1 690 ? 1.444 -0.821 -2.977 1.00 12.87 694 MET A C 1
ATOM 5275 O O . MET A 1 690 ? 0.956 -1.333 -3.991 1.00 12.68 694 MET A O 1
ATOM 5280 N N . VAL A 1 691 ? 2.161 0.301 -3.008 1.00 12.59 695 VAL A N 1
ATOM 5281 C CA . VAL A 1 691 ? 2.480 0.958 -4.281 1.00 12.82 695 VAL A CA 1
ATOM 5282 C C . VAL A 1 691 ? 3.416 0.070 -5.115 1.00 12.96 695 VAL A C 1
ATOM 5283 O O . VAL A 1 691 ? 3.225 -0.074 -6.334 1.00 13.23 695 VAL A O 1
ATOM 5287 N N . SER A 1 692 ? 4.398 -0.548 -4.455 1.00 13.06 696 SER A N 1
ATOM 5288 C CA . SER A 1 692 ? 5.301 -1.494 -5.120 1.00 13.64 696 SER A CA 1
ATOM 5289 C C . SER A 1 692 ? 4.557 -2.714 -5.665 1.00 13.89 696 SER A C 1
ATOM 5290 O O . SER A 1 692 ? 4.819 -3.157 -6.783 1.00 14.14 696 SER A O 1
ATOM 5293 N N . VAL A 1 693 ? 3.633 -3.250 -4.870 1.00 13.96 697 VAL A N 1
ATOM 5294 C CA . VAL A 1 693 ? 2.844 -4.415 -5.273 1.00 14.53 697 VAL A CA 1
ATOM 5295 C C . VAL A 1 693 ? 1.954 -4.100 -6.473 1.00 14.70 697 VAL A C 1
ATOM 5296 O O . VAL A 1 693 ? 1.843 -4.913 -7.398 1.00 14.68 697 VAL A O 1
ATOM 5300 N N . LEU A 1 694 ? 1.337 -2.918 -6.463 1.00 15.02 698 LEU A N 1
ATOM 5301 C CA . LEU A 1 694 ? 0.481 -2.496 -7.574 1.00 15.46 698 LEU A CA 1
ATOM 5302 C C . LEU A 1 694 ? 1.293 -2.402 -8.864 1.00 16.02 698 LEU A C 1
ATOM 5303 O O . LEU A 1 694 ? 0.823 -2.808 -9.928 1.00 16.50 698 LEU A O 1
ATOM 5308 N N . ASP A 1 695 ? 2.513 -1.882 -8.748 1.00 16.53 699 ASP A N 1
ATOM 5309 C CA . ASP A 1 695 ? 3.458 -1.794 -9.864 1.00 17.32 699 ASP A CA 1
ATOM 5310 C C . ASP A 1 695 ? 3.720 -3.188 -10.437 1.00 17.60 699 ASP A C 1
ATOM 5311 O O . ASP A 1 695 ? 3.620 -3.398 -11.652 1.00 17.84 699 ASP A O 1
ATOM 5316 N N . LEU A 1 696 ? 4.025 -4.137 -9.558 1.00 18.37 700 LEU A N 1
ATOM 5317 C CA . LEU A 1 696 ? 4.307 -5.510 -9.966 1.00 19.08 700 LEU A CA 1
ATOM 5318 C C . LEU A 1 696 ? 3.102 -6.172 -10.640 1.00 19.97 700 LEU A C 1
ATOM 5319 O O . LEU A 1 696 ? 3.265 -6.927 -11.605 1.00 19.52 700 LEU A O 1
ATOM 5324 N N . MET A 1 697 ? 1.905 -5.870 -10.134 1.00 20.66 701 MET A N 1
ATOM 5325 C CA . MET A 1 697 ? 0.653 -6.418 -10.673 1.00 21.71 701 MET A CA 1
ATOM 5326 C C . MET A 1 697 ? 0.290 -5.950 -12.083 1.00 21.90 701 MET A C 1
ATOM 5327 O O . MET A 1 697 ? -0.552 -6.569 -12.740 1.00 22.17 701 MET A O 1
ATOM 5332 N N . GLN A 1 698 ? 0.920 -4.871 -12.555 1.00 21.96 702 GLN A N 1
ATOM 5333 C CA . GLN A 1 698 ? 0.730 -4.421 -13.941 1.00 21.92 702 GLN A CA 1
ATOM 5334 C C . GLN A 1 698 ? 0.971 -5.569 -14.919 1.00 21.73 702 GLN A C 1
ATOM 5335 O O . GLN A 1 698 ? 0.287 -5.678 -15.945 1.00 22.07 702 GLN A O 1
ATOM 5341 N N . GLY A 1 699 ? 1.935 -6.425 -14.584 1.00 21.32 703 GLY A N 1
ATOM 5342 C CA . GLY A 1 699 ? 2.263 -7.589 -15.403 1.00 20.84 703 GLY A CA 1
ATOM 5343 C C . GLY A 1 699 ? 2.421 -8.896 -14.646 1.00 20.28 703 GLY A C 1
ATOM 5344 O O . GLY A 1 699 ? 2.978 -9.853 -15.181 1.00 20.67 703 GLY A O 1
ATOM 5345 N N . GLY A 1 700 ? 1.924 -8.949 -13.411 1.00 19.53 704 GLY A N 1
ATOM 5346 C CA . GLY A 1 700 ? 2.051 -10.149 -12.581 1.00 18.67 704 GLY A CA 1
ATOM 5347 C C . GLY A 1 700 ? 0.895 -11.137 -12.674 1.00 18.08 704 GLY A C 1
ATOM 5348 O O . GLY A 1 700 ? -0.080 -10.908 -13.395 1.00 17.78 704 GLY A O 1
ATOM 5349 N N . PHE A 1 701 ? 1.010 -12.236 -11.931 1.00 17.50 705 PHE A N 1
ATOM 5350 C CA . PHE A 1 701 ? 0.066 -13.354 -12.021 1.00 17.48 705 PHE A CA 1
ATOM 5351 C C . PHE A 1 701 ? -0.162 -13.968 -10.639 1.00 17.36 705 PHE A C 1
ATOM 5352 O O . PHE A 1 701 ? 0.631 -14.805 -10.200 1.00 17.41 705 PHE A O 1
ATOM 5360 N N . PRO A 1 702 ? -1.243 -13.561 -9.947 1.00 17.24 706 PRO A N 1
ATOM 5361 C CA . PRO A 1 702 ? -1.446 -14.018 -8.563 1.00 17.34 706 PRO A CA 1
ATOM 5362 C C . PRO A 1 702 ? -1.883 -15.481 -8.420 1.00 17.29 706 PRO A C 1
ATOM 5363 O O . PRO A 1 702 ? -1.724 -16.063 -7.342 1.00 17.73 706 PRO A O 1
ATOM 5367 N N . SER A 1 703 ? -2.415 -16.070 -9.491 1.00 17.05 707 SER A N 1
ATOM 5368 C CA . SER A 1 703 ? -2.862 -17.467 -9.472 1.00 16.97 707 SER A CA 1
ATOM 5369 C C . SER A 1 703 ? -2.008 -18.338 -10.389 1.00 16.91 707 SER A C 1
ATOM 5370 O O . SER A 1 703 ? -1.646 -17.913 -11.485 1.00 16.91 707 SER A O 1
ATOM 5373 N N . ARG A 1 704 ? -1.686 -19.549 -9.933 1.00 16.94 708 ARG A N 1
ATOM 5374 C CA . ARG A 1 704 ? -0.900 -20.500 -10.732 1.00 17.25 708 ARG A CA 1
ATOM 5375 C C . ARG A 1 704 ? -1.014 -21.942 -10.263 1.00 17.34 708 ARG A C 1
ATOM 5376 O O . ARG A 1 704 ? -1.283 -22.210 -9.092 1.00 17.20 708 ARG A O 1
ATOM 5384 N N . ALA A 1 705 ? -0.795 -22.861 -11.200 1.00 17.66 709 ALA A N 1
ATOM 5385 C CA . ALA A 1 705 ? -0.737 -24.290 -10.912 1.00 18.16 709 ALA A CA 1
ATOM 5386 C C . ALA A 1 705 ? 0.153 -24.984 -11.938 1.00 18.52 709 ALA A C 1
ATOM 5387 O O . ALA A 1 705 ? 0.347 -24.476 -13.041 1.00 18.74 709 ALA A O 1
ATOM 5389 N N . SER A 1 706 ? 0.698 -26.137 -11.566 1.00 19.01 710 SER A N 1
ATOM 5390 C CA . SER A 1 706 ? 1.419 -26.988 -12.513 1.00 19.38 710 SER A CA 1
ATOM 5391 C C . SER A 1 706 ? 0.465 -27.453 -13.609 1.00 19.54 710 SER A C 1
ATOM 5392 O O . SER A 1 706 ? -0.589 -28.021 -13.311 1.00 19.53 710 SER A O 1
ATOM 5395 N N . PHE A 1 707 ? 0.821 -27.212 -14.870 1.00 20.06 711 PHE A N 1
ATOM 5396 C CA . PHE A 1 707 ? -0.046 -27.642 -15.970 1.00 20.81 711 PHE A CA 1
ATOM 5397 C C . PHE A 1 707 ? -0.010 -29.158 -16.196 1.00 21.17 711 PHE A C 1
ATOM 5398 O O . PHE A 1 707 ? -0.962 -29.725 -16.723 1.00 21.44 711 PHE A O 1
ATOM 5406 N N . HIS A 1 708 ? 1.078 -29.807 -15.787 1.00 21.78 712 HIS A N 1
ATOM 5407 C CA . HIS A 1 708 ? 1.135 -31.272 -15.815 1.00 22.33 712 HIS A CA 1
ATOM 5408 C C . HIS A 1 708 ? 0.185 -31.877 -14.785 1.00 22.33 712 HIS A C 1
ATOM 5409 O O . HIS A 1 708 ? -0.502 -32.855 -15.075 1.00 22.01 712 HIS A O 1
ATOM 5416 N N . GLU A 1 709 ? 0.140 -31.287 -13.590 1.00 22.43 713 GLU A N 1
ATOM 5417 C CA . GLU A 1 709 ? -0.779 -31.742 -12.544 1.00 22.90 713 GLU A CA 1
ATOM 5418 C C . GLU A 1 709 ? -2.242 -31.518 -12.927 1.00 22.47 713 GLU A C 1
ATOM 5419 O O . GLU A 1 709 ? -3.099 -32.363 -12.642 1.00 22.39 713 GLU A O 1
ATOM 5425 N N . LEU A 1 710 ? -2.524 -30.389 -13.576 1.00 22.20 714 LEU A N 1
ATOM 5426 C CA . LEU A 1 710 ? -3.870 -30.110 -14.087 1.00 22.04 714 LEU A CA 1
ATOM 5427 C C . LEU A 1 710 ? -4.300 -31.162 -15.109 1.00 21.95 714 LEU A C 1
ATOM 5428 O O . LEU A 1 710 ? -5.373 -31.755 -14.987 1.00 21.79 714 LEU A O 1
ATOM 5433 N N . TYR A 1 711 ? -3.446 -31.401 -16.101 1.00 21.97 715 TYR A N 1
ATOM 5434 C CA . TYR A 1 711 ? -3.679 -32.439 -17.100 1.00 22.05 715 TYR A CA 1
ATOM 5435 C C . TYR A 1 711 ? -3.905 -33.795 -16.430 1.00 21.97 715 TYR A C 1
ATOM 5436 O O . TYR A 1 711 ? -4.867 -34.488 -16.757 1.00 21.68 715 TYR A O 1
ATOM 5445 N N . ASN A 1 712 ? -3.027 -34.152 -15.488 1.00 22.00 716 ASN A N 1
ATOM 5446 C CA . ASN A 1 712 ? -3.132 -35.409 -14.738 1.00 22.28 716 ASN A CA 1
ATOM 5447 C C . ASN A 1 712 ? -4.474 -35.571 -14.030 1.00 22.07 716 ASN A C 1
ATOM 5448 O O . ASN A 1 712 ? -5.008 -36.677 -13.942 1.00 21.99 716 ASN A O 1
ATOM 5453 N N . MET A 1 713 ? -5.010 -34.460 -13.528 1.00 21.85 717 MET A N 1
ATOM 5454 C CA . MET A 1 713 ? -6.276 -34.467 -12.802 1.00 21.86 717 MET A CA 1
ATOM 5455 C C . MET A 1 713 ? -7.469 -34.745 -13.719 1.00 21.87 717 MET A C 1
ATOM 5456 O O . MET A 1 713 ? -8.397 -35.472 -13.342 1.00 21.88 717 MET A O 1
ATOM 5461 N N . TYR A 1 714 ? -7.436 -34.171 -14.920 1.00 21.78 718 TYR A N 1
ATOM 5462 C CA . TYR A 1 714 ? -8.533 -34.310 -15.878 1.00 22.09 718 TYR A CA 1
ATOM 5463 C C . TYR A 1 714 ? -8.396 -35.538 -16.783 1.00 23.05 718 TYR A C 1
ATOM 5464 O O . TYR A 1 714 ? -9.339 -35.886 -17.502 1.00 22.87 718 TYR A O 1
ATOM 5473 N N . LYS A 1 715 ? -7.232 -36.187 -16.731 1.00 24.15 719 LYS A N 1
ATOM 5474 C CA . LYS A 1 715 ? -6.857 -37.240 -17.686 1.00 25.79 719 LYS A CA 1
ATOM 5475 C C . LYS A 1 715 ? -7.894 -38.356 -17.859 1.00 26.50 719 LYS A C 1
ATOM 5476 O O . LYS A 1 715 ? -8.224 -38.721 -18.988 1.00 26.57 719 LYS A O 1
ATOM 5482 N N . LYS A 1 716 ? -8.415 -38.876 -16.749 1.00 27.63 720 LYS A N 1
ATOM 5483 C CA . LYS A 1 716 ? -9.337 -40.024 -16.795 1.00 28.89 720 LYS A CA 1
ATOM 5484 C C . LYS A 1 716 ? -10.668 -39.747 -17.512 1.00 29.36 720 LYS A C 1
ATOM 5485 O O . LYS A 1 716 ? -11.366 -40.682 -17.911 1.00 29.42 720 LYS A O 1
ATOM 5491 N N . TYR A 1 717 ? -11.005 -38.470 -17.678 1.00 30.09 721 TYR A N 1
ATOM 5492 C CA . TYR A 1 717 ? -12.254 -38.075 -18.327 1.00 30.99 721 TYR A CA 1
ATOM 5493 C C . TYR A 1 717 ? -12.063 -37.617 -19.774 1.00 31.66 721 TYR A C 1
ATOM 5494 O O . TYR A 1 717 ? -13.041 -37.416 -20.500 1.00 31.49 721 TYR A O 1
ATOM 5503 N N . MET A 1 718 ? -10.807 -37.466 -20.186 1.00 32.43 722 MET A N 1
ATOM 5504 C CA . MET A 1 718 ? -10.480 -36.876 -21.484 1.00 33.51 722 MET A CA 1
ATOM 5505 C C . MET A 1 718 ? -10.822 -37.769 -22.669 1.00 34.17 722 MET A C 1
ATOM 5506 O O . MET A 1 718 ? -10.612 -38.984 -22.611 1.00 34.14 722 MET A O 1
ATOM 5511 N N . PRO A 1 719 ? -11.345 -37.165 -23.754 1.00 34.93 723 PRO A N 1
ATOM 5512 C CA . PRO A 1 719 ? -11.468 -37.913 -25.000 1.00 35.58 723 PRO A CA 1
ATOM 5513 C C . PRO A 1 719 ? -10.094 -38.044 -25.656 1.00 36.08 723 PRO A C 1
ATOM 5514 O O . PRO A 1 719 ? -9.232 -37.180 -25.465 1.00 36.06 723 PRO A O 1
ATOM 5518 N N . ASP A 1 720 ? -9.904 -39.122 -26.414 1.00 36.72 724 ASP A N 1
ATOM 5519 C CA . ASP A 1 720 ? -8.629 -39.416 -27.070 1.00 37.20 724 ASP A CA 1
ATOM 5520 C C . ASP A 1 720 ? -8.043 -38.225 -27.839 1.00 37.17 724 ASP A C 1
ATOM 5521 O O . ASP A 1 720 ? -6.823 -38.048 -27.870 1.00 37.25 724 ASP A O 1
ATOM 5526 N N . LYS A 1 721 ? -8.912 -37.411 -28.438 1.00 37.19 725 LYS A N 1
ATOM 5527 C CA . LYS A 1 721 ? -8.476 -36.293 -29.287 1.00 37.27 725 LYS A CA 1
ATOM 5528 C C . LYS A 1 721 ? -7.711 -35.183 -28.550 1.00 37.05 725 LYS A C 1
ATOM 5529 O O . LYS A 1 721 ? -6.873 -34.509 -29.157 1.00 37.11 725 LYS A O 1
ATOM 5535 N N . LEU A 1 722 ? -7.998 -34.993 -27.261 1.00 36.79 726 LEU A N 1
ATOM 5536 C CA . LEU A 1 722 ? -7.228 -34.052 -26.433 1.00 36.52 726 LEU A CA 1
ATOM 5537 C C . LEU A 1 722 ? -6.180 -34.750 -25.571 1.00 36.14 726 LEU A C 1
ATOM 5538 O O . LEU A 1 722 ? -5.147 -34.161 -25.250 1.00 36.13 726 LEU A O 1
ATOM 5543 N N . ALA A 1 723 ? -6.458 -35.995 -25.187 1.00 35.79 727 ALA A N 1
ATOM 5544 C CA . ALA A 1 723 ? -5.522 -36.793 -24.390 1.00 35.49 727 ALA A CA 1
ATOM 5545 C C . ALA A 1 723 ? -4.187 -36.997 -25.108 1.00 35.26 727 ALA A C 1
ATOM 5546 O O . ALA A 1 723 ? -3.134 -37.059 -24.470 1.00 35.29 727 ALA A O 1
ATOM 5548 N N . ARG A 1 724 ? -4.245 -37.085 -26.435 1.00 34.91 728 ARG A N 1
ATOM 5549 C CA . ARG A 1 724 ? -3.065 -37.319 -27.266 1.00 34.82 728 ARG A CA 1
ATOM 5550 C C . ARG A 1 724 ? -2.164 -36.094 -27.429 1.00 34.12 728 ARG A C 1
ATOM 5551 O O . ARG A 1 724 ? -0.980 -36.227 -27.752 1.00 34.25 728 ARG A O 1
ATOM 5559 N N . LEU A 1 725 ? -2.725 -34.908 -27.206 1.00 33.26 729 LEU A N 1
ATOM 5560 C CA . LEU A 1 725 ? -1.996 -33.662 -27.431 1.00 32.20 729 LEU A CA 1
ATOM 5561 C C . LEU A 1 725 ? -1.213 -33.213 -26.202 1.00 31.36 729 LEU A C 1
ATOM 5562 O O . LEU A 1 725 ? -1.468 -33.673 -25.085 1.00 31.36 729 LEU A O 1
ATOM 5567 N N . ASP A 1 726 ? -0.254 -32.316 -26.431 1.00 30.27 730 ASP A N 1
ATOM 5568 C CA . ASP A 1 726 ? 0.539 -31.691 -25.372 1.00 29.30 730 ASP A CA 1
ATOM 5569 C C . ASP A 1 726 ? -0.375 -31.212 -24.239 1.00 28.32 730 ASP A C 1
ATOM 5570 O O . ASP A 1 726 ? -1.432 -30.641 -24.509 1.00 28.20 730 ASP A O 1
ATOM 5575 N N . PRO A 1 727 ? 0.019 -31.459 -22.970 1.00 27.42 731 PRO A N 1
ATOM 5576 C CA . PRO A 1 727 ? -0.811 -31.094 -21.813 1.00 26.65 731 PRO A CA 1
ATOM 5577 C C . PRO A 1 727 ? -1.233 -29.624 -21.787 1.00 25.78 731 PRO A C 1
ATOM 5578 O O . PRO A 1 727 ? -2.284 -29.297 -21.233 1.00 25.55 731 PRO A O 1
ATOM 5582 N N . ARG A 1 728 ? -0.428 -28.752 -22.392 1.00 24.78 732 ARG A N 1
ATOM 5583 C CA . ARG A 1 728 ? -0.763 -27.332 -22.480 1.00 23.88 732 ARG A CA 1
ATOM 5584 C C . ARG A 1 728 ? -1.929 -27.073 -23.429 1.00 23.10 732 ARG A C 1
ATOM 5585 O O . ARG A 1 728 ? -2.659 -26.098 -23.263 1.00 22.57 732 ARG A O 1
ATOM 5593 N N . LEU A 1 729 ? -2.097 -27.949 -24.419 1.00 22.30 733 LEU A N 1
ATOM 5594 C CA . LEU A 1 729 ? -3.189 -27.821 -25.384 1.00 21.66 733 LEU A CA 1
ATOM 5595 C C . LEU A 1 729 ? -4.550 -28.140 -24.779 1.00 21.00 733 LEU A C 1
ATOM 5596 O O . LEU A 1 729 ? -5.525 -27.441 -25.054 1.00 20.56 733 LEU A O 1
ATOM 5601 N N . PHE A 1 730 ? -4.618 -29.188 -23.958 1.00 20.15 734 PHE A N 1
ATOM 5602 C CA . PHE A 1 730 ? -5.844 -29.444 -23.212 1.00 19.49 734 PHE A CA 1
ATOM 5603 C C . PHE A 1 730 ? -6.164 -28.242 -22.328 1.00 18.90 734 PHE A C 1
ATOM 5604 O O . PHE A 1 730 ? -7.306 -27.787 -22.288 1.00 18.53 734 PHE A O 1
ATOM 5612 N N . CYS A 1 731 ? -5.150 -27.739 -21.623 1.00 18.40 735 CYS A N 1
ATOM 5613 C CA . CYS A 1 731 ? -5.326 -26.581 -20.747 1.00 18.08 735 CYS A CA 1
ATOM 5614 C C . CYS A 1 731 ? -5.891 -25.400 -21.525 1.00 17.27 735 CYS A C 1
ATOM 5615 O O . CYS A 1 731 ? -6.854 -24.781 -21.088 1.00 16.59 735 CYS A O 1
ATOM 5618 N N . LYS A 1 732 ? -5.309 -25.110 -22.689 1.00 16.94 736 LYS A N 1
ATOM 5619 C CA . LYS A 1 732 ? -5.785 -24.010 -23.529 1.00 16.93 736 LYS A CA 1
ATOM 5620 C C . LYS A 1 732 ? -7.249 -24.193 -23.939 1.00 16.66 736 LYS A C 1
ATOM 5621 O O . LYS A 1 732 ? -8.031 -23.245 -23.901 1.00 16.39 736 LYS A O 1
ATOM 5627 N N . ALA A 1 733 ? -7.609 -25.419 -24.315 1.00 16.31 737 ALA A N 1
ATOM 5628 C CA . ALA A 1 733 ? -8.983 -25.748 -24.675 1.00 16.27 737 ALA A CA 1
ATOM 5629 C C . ALA A 1 733 ? -9.926 -25.510 -23.497 1.00 16.25 737 ALA A C 1
ATOM 5630 O O . ALA A 1 733 ? -10.975 -24.889 -23.656 1.00 16.31 737 ALA A O 1
ATOM 5632 N N . LEU A 1 734 ? -9.530 -25.987 -22.316 1.00 16.26 738 LEU A N 1
ATOM 5633 C CA . LEU A 1 734 ? -10.294 -25.763 -21.088 1.00 16.49 738 LEU A CA 1
ATOM 5634 C C . LEU A 1 734 ? -10.500 -24.273 -20.809 1.00 16.51 738 LEU A C 1
ATOM 5635 O O . LEU A 1 734 ? -11.624 -23.837 -20.547 1.00 16.08 738 LEU A O 1
ATOM 5640 N N . PHE A 1 735 ? -9.415 -23.499 -20.878 1.00 16.87 739 PHE A N 1
ATOM 5641 C CA . PHE A 1 735 ? -9.478 -22.059 -20.603 1.00 17.07 739 PHE A CA 1
ATOM 5642 C C . PHE A 1 735 ? -10.450 -21.359 -21.543 1.00 17.61 739 PHE A C 1
ATOM 5643 O O . PHE A 1 735 ? -11.276 -20.552 -21.107 1.00 17.61 739 PHE A O 1
ATOM 5651 N N . LYS A 1 736 ? -10.353 -21.680 -22.832 1.00 17.97 740 LYS A N 1
ATOM 5652 C CA . LYS A 1 736 ? -11.196 -21.055 -23.849 1.00 18.58 740 LYS A CA 1
ATOM 5653 C C . LYS A 1 736 ? -12.670 -21.412 -23.689 1.00 18.77 740 LYS A C 1
ATOM 5654 O O . LYS A 1 736 ? -13.538 -20.555 -23.868 1.00 18.80 740 LYS A O 1
ATOM 5660 N N . ALA A 1 737 ? -12.933 -22.676 -23.352 1.00 19.03 741 ALA A N 1
ATOM 5661 C CA . ALA A 1 737 ? -14.281 -23.165 -23.061 1.00 19.58 741 ALA A CA 1
ATOM 5662 C C . ALA A 1 737 ? -14.876 -22.476 -21.838 1.00 19.86 741 ALA A C 1
ATOM 5663 O O . ALA A 1 737 ? -16.097 -22.338 -21.732 1.00 20.14 741 ALA A O 1
ATOM 5665 N N . LEU A 1 738 ? -14.007 -22.044 -20.922 1.00 20.25 742 LEU A N 1
ATOM 5666 C CA . LEU A 1 738 ? -14.423 -21.290 -19.739 1.00 20.67 742 LEU A CA 1
ATOM 5667 C C . LEU A 1 738 ? -14.480 -19.781 -19.994 1.00 20.86 742 LEU A C 1
ATOM 5668 O O . LEU A 1 738 ? -14.780 -18.998 -19.087 1.00 21.07 742 LEU A O 1
ATOM 5673 N N . GLY A 1 739 ? -14.192 -19.382 -21.231 1.00 20.95 743 GLY A N 1
ATOM 5674 C CA . GLY A 1 739 ? -14.338 -17.994 -21.658 1.00 21.30 743 GLY A CA 1
ATOM 5675 C C . GLY A 1 739 ? -13.140 -17.101 -21.391 1.00 21.31 743 GLY A C 1
ATOM 5676 O O . GLY A 1 739 ? -13.240 -15.880 -21.518 1.00 21.46 743 GLY A O 1
ATOM 5677 N N . LEU A 1 740 ? -12.011 -17.705 -21.024 1.00 21.40 744 LEU A N 1
ATOM 5678 C CA . LEU A 1 740 ? -10.764 -16.961 -20.818 1.00 21.55 744 LEU A CA 1
ATOM 5679 C C . LEU A 1 740 ? -10.146 -16.534 -22.139 1.00 21.85 744 LEU A C 1
ATOM 5680 O O . LEU A 1 740 ? -10.150 -17.296 -23.111 1.00 21.74 744 LEU A O 1
ATOM 5685 N N . ASN A 1 741 ? -9.623 -15.309 -22.160 1.00 22.23 745 ASN A N 1
ATOM 5686 C CA . ASN A 1 741 ? -8.919 -14.767 -23.320 1.00 22.88 745 ASN A CA 1
ATOM 5687 C C . ASN A 1 741 ? -7.415 -15.009 -23.207 1.00 22.89 745 ASN A C 1
ATOM 5688 O O . ASN A 1 741 ? -6.897 -15.230 -22.108 1.00 22.72 745 ASN A O 1
ATOM 5693 N N . GLU A 1 742 ? -6.715 -14.967 -24.341 1.00 23.01 746 GLU A N 1
ATOM 5694 C CA . GLU A 1 742 ? -5.279 -15.263 -24.383 1.00 23.46 746 GLU A CA 1
ATOM 5695 C C . GLU A 1 742 ? -4.449 -14.408 -23.422 1.00 22.88 746 GLU A C 1
ATOM 5696 O O . GLU A 1 742 ? -3.453 -14.873 -22.870 1.00 23.08 746 GLU A O 1
ATOM 5702 N N . ILE A 1 743 ? -4.874 -13.167 -23.215 1.00 22.49 747 ILE A N 1
ATOM 5703 C CA . ILE A 1 743 ? -4.155 -12.251 -22.330 1.00 22.41 747 ILE A CA 1
ATOM 5704 C C . ILE A 1 743 ? -4.332 -12.567 -20.837 1.00 21.79 747 ILE A C 1
ATOM 5705 O O . ILE A 1 743 ? -3.584 -12.056 -19.999 1.00 21.83 747 ILE A O 1
ATOM 5710 N N . ASP A 1 744 ? -5.306 -13.422 -20.523 1.00 20.96 748 ASP A N 1
ATOM 5711 C CA . ASP A 1 744 ? -5.658 -13.758 -19.135 1.00 20.10 748 ASP A CA 1
ATOM 5712 C C . ASP A 1 744 ? -4.711 -14.756 -18.475 1.00 19.72 748 ASP A C 1
ATOM 5713 O O . ASP A 1 744 ? -4.680 -14.867 -17.246 1.00 19.04 748 ASP A O 1
ATOM 5718 N N . TYR A 1 745 ? -3.956 -15.489 -19.289 1.00 19.31 749 TYR A N 1
ATOM 5719 C CA . TYR A 1 745 ? -3.076 -16.544 -18.784 1.00 19.46 749 TYR A CA 1
ATOM 5720 C C . TYR A 1 745 ? -1.746 -16.607 -19.534 1.00 19.39 749 TYR A C 1
ATOM 5721 O O . TYR A 1 745 ? -1.610 -16.059 -20.635 1.00 19.55 749 TYR A O 1
ATOM 5730 N N . LYS A 1 746 ? -0.774 -17.281 -18.925 1.00 19.45 750 LYS A N 1
ATOM 5731 C CA . LYS A 1 746 ? 0.550 -17.458 -19.512 1.00 19.66 750 LYS A CA 1
ATOM 5732 C C . LYS A 1 746 ? 1.194 -18.742 -19.012 1.00 19.53 750 LYS A C 1
ATOM 5733 O O . LYS A 1 746 ? 1.227 -19.002 -17.808 1.00 18.99 750 LYS A O 1
ATOM 5739 N N . PHE A 1 747 ? 1.702 -19.543 -19.946 1.00 19.17 751 PHE A N 1
ATOM 5740 C CA . PHE A 1 747 ? 2.424 -20.758 -19.601 1.00 19.31 751 PHE A CA 1
ATOM 5741 C C . PHE A 1 747 ? 3.896 -20.478 -19.328 1.00 19.56 751 PHE A C 1
ATOM 5742 O O . PHE A 1 747 ? 4.602 -19.929 -20.176 1.00 19.67 751 PHE A O 1
ATOM 5750 N N . GLY A 1 748 ? 4.340 -20.842 -18.129 1.00 19.72 752 GLY A N 1
ATOM 5751 C CA . GLY A 1 748 ? 5.758 -20.827 -17.788 1.00 20.44 752 GLY A CA 1
ATOM 5752 C C . GLY A 1 748 ? 6.373 -22.175 -18.106 1.00 20.77 752 GLY A C 1
ATOM 5753 O O . GLY A 1 748 ? 5.781 -22.976 -18.835 1.00 20.89 752 GLY A O 1
ATOM 5754 N N . LEU A 1 749 ? 7.551 -22.431 -17.544 1.00 21.16 753 LEU A N 1
ATOM 5755 C CA . LEU A 1 749 ? 8.266 -23.688 -17.768 1.00 21.62 753 LEU A CA 1
ATOM 5756 C C . LEU A 1 749 ? 7.562 -24.918 -17.189 1.00 21.53 753 LEU A C 1
ATOM 5757 O O . LEU A 1 749 ? 7.591 -25.990 -17.800 1.00 21.73 753 LEU A O 1
ATOM 5762 N N . THR A 1 750 ? 6.944 -24.773 -16.017 1.00 21.26 754 THR A N 1
ATOM 5763 C CA . THR A 1 750 ? 6.239 -25.899 -15.378 1.00 21.28 754 THR A CA 1
ATOM 5764 C C . THR A 1 750 ? 4.819 -25.533 -14.938 1.00 20.91 754 THR A C 1
ATOM 5765 O O . THR A 1 750 ? 3.961 -26.406 -14.789 1.00 20.73 754 THR A O 1
ATOM 5769 N N . LYS A 1 751 ? 4.581 -24.240 -14.739 1.00 20.48 755 LYS A N 1
ATOM 5770 C CA . LYS A 1 751 ? 3.307 -23.760 -14.216 1.00 20.26 755 LYS A CA 1
ATOM 5771 C C . LYS A 1 751 ? 2.572 -22.867 -15.212 1.00 19.36 755 LYS A C 1
ATOM 5772 O O . LYS A 1 751 ? 3.192 -22.153 -16.008 1.00 19.06 755 LYS A O 1
ATOM 5778 N N . VAL A 1 752 ? 1.244 -22.917 -15.168 1.00 18.57 756 VAL A N 1
ATOM 5779 C CA . VAL A 1 752 ? 0.423 -21.959 -15.897 1.00 17.80 756 VAL A CA 1
ATOM 5780 C C . VAL A 1 752 ? -0.039 -20.874 -14.917 1.00 17.62 756 VAL A C 1
ATOM 5781 O O . VAL A 1 752 ? -0.430 -21.176 -13.787 1.00 17.72 756 VAL A O 1
ATOM 5785 N N . PHE A 1 753 ? 0.028 -19.624 -15.365 1.00 17.24 757 PHE A N 1
ATOM 5786 C CA . PHE A 1 753 ? -0.229 -18.455 -14.529 1.00 16.73 757 PHE A CA 1
ATOM 5787 C C . PHE A 1 753 ? -1.449 -17.701 -15.022 1.00 16.59 757 PHE A C 1
ATOM 5788 O O . PHE A 1 753 ? -1.689 -17.623 -16.224 1.00 16.58 757 PHE A O 1
ATOM 5796 N N . PHE A 1 754 ? -2.200 -17.121 -14.091 1.00 16.34 758 PHE A N 1
ATOM 5797 C CA . PHE A 1 754 ? -3.418 -16.403 -14.423 1.00 16.08 758 PHE A CA 1
ATOM 5798 C C . PHE A 1 754 ? -3.351 -14.985 -13.877 1.00 16.28 758 PHE A C 1
ATOM 5799 O O . PHE A 1 754 ? -2.830 -14.757 -12.784 1.00 16.16 758 PHE A O 1
ATOM 5807 N N . ARG A 1 755 ? -3.891 -14.047 -14.646 1.00 16.60 759 ARG A N 1
ATOM 5808 C CA . ARG A 1 755 ? -3.846 -12.624 -14.314 1.00 17.00 759 ARG A CA 1
ATOM 5809 C C . ARG A 1 755 ? -4.832 -12.278 -13.193 1.00 17.21 759 ARG A C 1
ATOM 5810 O O . ARG A 1 755 ? -5.712 -13.083 -12.871 1.00 16.88 759 ARG A O 1
ATOM 5818 N N . PRO A 1 756 ? -4.693 -11.077 -12.588 1.00 17.31 760 PRO A N 1
ATOM 5819 C CA . PRO A 1 756 ? -5.702 -10.664 -11.607 1.00 17.43 760 PRO A CA 1
ATOM 5820 C C . PRO A 1 756 ? -7.088 -10.633 -12.244 1.00 17.18 760 PRO A C 1
ATOM 5821 O O . PRO A 1 756 ? -7.206 -10.450 -13.461 1.00 17.85 760 PRO A O 1
ATOM 5825 N N . GLY A 1 757 ? -8.121 -10.828 -11.431 1.00 17.30 761 GLY A N 1
ATOM 5826 C CA . GLY A 1 757 ? -9.503 -10.766 -11.904 1.00 17.20 761 GLY A CA 1
ATOM 5827 C C . GLY A 1 757 ? -9.990 -12.072 -12.505 1.00 17.08 761 GLY A C 1
ATOM 5828 O O . GLY A 1 757 ? -11.113 -12.148 -13.014 1.00 17.35 761 GLY A O 1
ATOM 5829 N N . LYS A 1 758 ? -9.144 -13.098 -12.452 1.00 16.92 762 LYS A N 1
ATOM 5830 C CA . LYS A 1 758 ? -9.483 -14.405 -13.023 1.00 16.88 762 LYS A CA 1
ATOM 5831 C C . LYS A 1 758 ? -9.505 -15.507 -11.965 1.00 16.42 762 LYS A C 1
ATOM 5832 O O . LYS A 1 758 ? -9.336 -16.685 -12.285 1.00 15.76 762 LYS A O 1
ATOM 5838 N N . PHE A 1 759 ? -9.726 -15.116 -10.709 1.00 16.11 763 PHE A N 1
ATOM 5839 C CA . PHE A 1 759 ? -9.795 -16.067 -9.599 1.00 15.90 763 PHE A CA 1
ATOM 5840 C C . PHE A 1 759 ? -10.975 -17.025 -9.721 1.00 15.84 763 PHE A C 1
ATOM 5841 O O . PHE A 1 759 ? -10.858 -18.201 -9.363 1.00 15.94 763 PHE A O 1
ATOM 5849 N N . ALA A 1 760 ? -12.106 -16.527 -10.217 1.00 15.73 764 ALA A N 1
ATOM 5850 C CA . ALA A 1 760 ? -13.295 -17.367 -10.393 1.00 15.59 764 ALA A CA 1
ATOM 5851 C C . ALA A 1 760 ? -13.013 -18.540 -11.327 1.00 15.45 764 ALA A C 1
ATOM 5852 O O . ALA A 1 760 ? -13.223 -19.701 -10.961 1.00 15.29 764 ALA A O 1
ATOM 5854 N N . GLU A 1 761 ? -12.517 -18.230 -12.525 1.00 15.08 765 GLU A N 1
ATOM 5855 C CA . GLU A 1 761 ? -12.164 -19.256 -13.503 1.00 15.02 765 GLU A CA 1
ATOM 5856 C C . GLU A 1 761 ? -11.073 -20.187 -12.970 1.00 14.78 765 GLU A C 1
ATOM 5857 O O . GLU A 1 761 ? -11.173 -21.408 -13.111 1.00 14.57 765 GLU A O 1
ATOM 5863 N N . PHE A 1 762 ? -10.047 -19.611 -12.342 1.00 14.50 766 PHE A N 1
ATOM 5864 C CA . PHE A 1 762 ? -8.986 -20.406 -11.727 1.00 14.41 766 PHE A CA 1
ATOM 5865 C C . PHE A 1 762 ? -9.560 -21.407 -10.721 1.00 14.28 766 PHE A C 1
ATOM 5866 O O . PHE A 1 762 ? -9.220 -22.587 -10.759 1.00 14.30 766 PHE A O 1
ATOM 5874 N N . ASP A 1 763 ? -10.442 -20.935 -9.839 1.00 14.43 767 ASP A N 1
ATOM 5875 C CA . ASP A 1 763 ? -11.052 -21.796 -8.815 1.00 14.70 767 ASP A CA 1
ATOM 5876 C C . ASP A 1 763 ? -11.855 -22.942 -9.420 1.00 15.04 767 ASP A C 1
ATOM 5877 O O . ASP A 1 763 ? -11.850 -24.061 -8.891 1.00 14.97 767 ASP A O 1
ATOM 5882 N N . GLN A 1 764 ? -12.527 -22.661 -10.534 1.00 15.50 768 GLN A N 1
ATOM 5883 C CA . GLN A 1 764 ? -13.282 -23.684 -11.268 1.00 16.11 768 GLN A CA 1
ATOM 5884 C C . GLN A 1 764 ? -12.357 -24.753 -11.844 1.00 15.96 768 GLN A C 1
ATOM 5885 O O . GLN A 1 764 ? -12.623 -25.950 -11.712 1.00 15.73 768 GLN A O 1
ATOM 5891 N N . ILE A 1 765 ? -11.269 -24.308 -12.472 1.00 16.02 769 ILE A N 1
ATOM 5892 C CA . ILE A 1 765 ? -10.250 -25.195 -13.043 1.00 16.31 769 ILE A CA 1
ATOM 5893 C C . ILE A 1 765 ? -9.625 -26.106 -11.979 1.00 16.63 769 ILE A C 1
ATOM 5894 O O . ILE A 1 765 ? -9.317 -27.274 -12.246 1.00 16.61 769 ILE A O 1
ATOM 5899 N N . MET A 1 766 ? -9.466 -25.571 -10.772 1.00 16.65 770 MET A N 1
ATOM 5900 C CA . MET A 1 766 ? -8.761 -26.268 -9.698 1.00 17.50 770 MET A CA 1
ATOM 5901 C C . MET A 1 766 ? -9.592 -27.307 -8.932 1.00 17.68 770 MET A C 1
ATOM 5902 O O . MET A 1 766 ? -9.027 -28.120 -8.201 1.00 17.59 770 MET A O 1
ATOM 5907 N N . LYS A 1 767 ? -10.916 -27.280 -9.094 1.00 18.36 771 LYS A N 1
ATOM 5908 C CA . LYS A 1 767 ? -11.793 -28.215 -8.371 1.00 19.06 771 LYS A CA 1
ATOM 5909 C C . LYS A 1 767 ? -11.492 -29.664 -8.749 1.00 19.08 771 LYS A C 1
ATOM 5910 O O . LYS A 1 767 ? -11.456 -30.009 -9.933 1.00 18.80 771 LYS A O 1
ATOM 5916 N N . SER A 1 768 ? -11.272 -30.504 -7.737 1.00 19.18 772 SER A N 1
ATOM 5917 C CA . SER A 1 768 ? -10.824 -31.885 -7.956 1.00 19.68 772 SER A CA 1
ATOM 5918 C C . SER A 1 768 ? -11.948 -32.918 -7.816 1.00 19.95 772 SER A C 1
ATOM 5919 O O . SER A 1 768 ? -11.722 -34.118 -7.981 1.00 20.18 772 SER A O 1
ATOM 5922 N N . ASP A 1 769 ? -13.142 -32.426 -7.497 1.00 20.32 773 ASP A N 1
ATOM 5923 C CA . ASP A 1 769 ? -14.382 -33.201 -7.399 1.00 20.63 773 ASP A CA 1
ATOM 5924 C C . ASP A 1 769 ? -14.696 -33.952 -8.713 1.00 19.77 773 ASP A C 1
ATOM 5925 O O . ASP A 1 769 ? -14.728 -33.333 -9.773 1.00 19.42 773 ASP A O 1
ATOM 5930 N N . PRO A 1 770 ? -14.903 -35.291 -8.651 1.00 19.50 774 PRO A N 1
ATOM 5931 C CA . PRO A 1 770 ? -15.166 -36.060 -9.882 1.00 19.13 774 PRO A CA 1
ATOM 5932 C C . PRO A 1 770 ? -16.296 -35.488 -10.747 1.00 18.68 774 PRO A C 1
ATOM 5933 O O . PRO A 1 770 ? -16.134 -35.370 -11.968 1.00 18.47 774 PRO A O 1
ATOM 5937 N N . ASP A 1 771 ? -17.415 -35.126 -10.124 1.00 18.12 775 ASP A N 1
ATOM 5938 C CA . ASP A 1 771 ? -18.529 -34.506 -10.837 1.00 18.17 775 ASP A CA 1
ATOM 5939 C C . ASP A 1 771 ? -18.097 -33.252 -11.598 1.00 17.70 775 ASP A C 1
ATOM 5940 O O . ASP A 1 771 ? -18.463 -33.073 -12.763 1.00 17.36 775 ASP A O 1
ATOM 5945 N N . HIS A 1 772 ? -17.322 -32.390 -10.937 1.00 17.30 776 HIS A N 1
ATOM 5946 C CA . HIS A 1 772 ? -16.911 -31.122 -11.547 1.00 17.28 776 HIS A CA 1
ATOM 5947 C C . HIS A 1 772 ? -15.892 -31.313 -12.670 1.00 16.95 776 HIS A C 1
ATOM 5948 O O . HIS A 1 772 ? -15.951 -30.614 -13.681 1.00 16.91 776 HIS A O 1
ATOM 5955 N N . LEU A 1 773 ? -14.969 -32.258 -12.495 1.00 16.74 777 LEU A N 1
ATOM 5956 C CA . LEU A 1 773 ? -14.001 -32.589 -13.549 1.00 16.60 777 LEU A CA 1
ATOM 5957 C C . LEU A 1 773 ? -14.715 -33.069 -14.813 1.00 16.70 777 LEU A C 1
ATOM 5958 O O . LEU A 1 773 ? -14.420 -32.607 -15.925 1.00 16.33 777 LEU A O 1
ATOM 5963 N N . ALA A 1 774 ? -15.668 -33.982 -14.628 1.00 16.59 778 ALA A N 1
ATOM 5964 C CA . ALA A 1 774 ? -16.491 -34.481 -15.724 1.00 16.66 778 ALA A CA 1
ATOM 5965 C C . ALA A 1 774 ? -17.289 -33.359 -16.375 1.00 16.72 778 ALA A C 1
ATOM 5966 O O . ALA A 1 774 ? -17.398 -33.303 -17.603 1.00 16.66 778 ALA A O 1
ATOM 5968 N N . GLU A 1 775 ? -17.833 -32.461 -15.555 1.00 16.91 779 GLU A N 1
ATOM 5969 C CA . GLU A 1 775 ? -18.596 -31.323 -16.061 1.00 17.50 779 GLU A CA 1
ATOM 5970 C C . GLU A 1 775 ? -17.773 -30.451 -17.006 1.00 17.53 779 GLU A C 1
ATOM 5971 O O . GLU A 1 775 ? -18.246 -30.078 -18.081 1.00 17.51 779 GLU A O 1
ATOM 5977 N N . LEU A 1 776 ? -16.547 -30.128 -16.601 1.00 17.66 780 LEU A N 1
ATOM 5978 C CA . LEU A 1 776 ? -15.708 -29.241 -17.404 1.00 18.10 780 LEU A CA 1
ATOM 5979 C C . LEU A 1 776 ? -15.215 -29.904 -18.687 1.00 18.31 780 LEU A C 1
ATOM 5980 O O . LEU A 1 776 ? -15.177 -29.265 -19.735 1.00 18.31 780 LEU A O 1
ATOM 5985 N N . VAL A 1 777 ? -14.863 -31.185 -18.609 1.00 18.70 781 VAL A N 1
ATOM 5986 C CA . VAL A 1 777 ? -14.472 -31.928 -19.807 1.00 19.27 781 VAL A CA 1
ATOM 5987 C C . VAL A 1 777 ? -15.637 -31.966 -20.807 1.00 19.71 781 VAL A C 1
ATOM 5988 O O . VAL A 1 777 ? -15.435 -31.754 -22.004 1.00 19.57 781 VAL A O 1
ATOM 5992 N N . LYS A 1 778 ? -16.853 -32.197 -20.310 1.00 19.99 782 LYS A N 1
ATOM 5993 C CA . LYS A 1 778 ? -18.032 -32.171 -21.173 1.00 20.53 782 LYS A CA 1
ATOM 5994 C C . LYS A 1 778 ? -18.194 -30.809 -21.861 1.00 21.00 782 LYS A C 1
ATOM 5995 O O . LYS A 1 778 ? -18.575 -30.745 -23.034 1.00 20.86 782 LYS A O 1
ATOM 6001 N N . ARG A 1 779 ? -17.883 -29.733 -21.136 1.00 21.43 783 ARG A N 1
ATOM 6002 C CA . ARG A 1 779 ? -17.915 -28.382 -21.700 1.00 22.09 783 ARG A CA 1
ATOM 6003 C C . ARG A 1 779 ? -16.881 -28.224 -22.815 1.00 22.16 783 ARG A C 1
ATOM 6004 O O . ARG A 1 779 ? -17.176 -27.639 -23.861 1.00 22.37 783 ARG A O 1
ATOM 6012 N N . VAL A 1 780 ? -15.679 -28.749 -22.580 1.00 22.33 784 VAL A N 1
ATOM 6013 C CA . VAL A 1 780 ? -14.609 -28.765 -23.585 1.00 22.60 784 VAL A CA 1
ATOM 6014 C C . VAL A 1 780 ? -15.066 -29.524 -24.833 1.00 23.28 784 VAL A C 1
ATOM 6015 O O . VAL A 1 780 ? -14.921 -29.029 -25.952 1.00 22.76 784 VAL A O 1
ATOM 6019 N N . ASN A 1 781 ? -15.641 -30.709 -24.626 1.00 23.98 785 ASN A N 1
ATOM 6020 C CA . ASN A 1 781 ? -16.190 -31.512 -25.725 1.00 25.02 785 ASN A CA 1
ATOM 6021 C C . ASN A 1 781 ? -17.217 -30.761 -26.571 1.00 25.65 785 ASN A C 1
ATOM 6022 O O . ASN A 1 781 ? -17.191 -30.841 -27.800 1.00 26.10 785 ASN A O 1
ATOM 6027 N N . HIS A 1 782 ? -18.109 -30.027 -25.912 1.00 26.35 786 HIS A N 1
ATOM 6028 C CA . HIS A 1 782 ? -19.113 -29.227 -26.610 1.00 27.04 786 HIS A CA 1
ATOM 6029 C C . HIS A 1 782 ? -18.489 -28.035 -27.341 1.00 26.95 786 HIS A C 1
ATOM 6030 O O . HIS A 1 782 ? -18.968 -27.630 -28.403 1.00 27.25 786 HIS A O 1
ATOM 6037 N N . TRP A 1 783 ? -17.423 -27.485 -26.763 1.00 26.66 787 TRP A N 1
ATOM 6038 C CA . TRP A 1 783 ? -16.694 -26.360 -27.347 1.00 26.27 787 TRP A CA 1
ATOM 6039 C C . TRP A 1 783 ? -15.968 -26.774 -28.627 1.00 26.54 787 TRP A C 1
ATOM 6040 O O . TRP A 1 783 ? -15.937 -26.019 -29.598 1.00 26.46 787 TRP A O 1
ATOM 6051 N N . LEU A 1 784 ? -15.394 -27.976 -28.620 1.00 26.98 788 LEU A N 1
ATOM 6052 C CA . LEU A 1 784 ? -14.727 -28.527 -29.798 1.00 27.57 788 LEU A CA 1
ATOM 6053 C C . LEU A 1 784 ? -15.723 -28.862 -30.906 1.00 27.81 788 LEU A C 1
ATOM 6054 O O . LEU A 1 784 ? -16.751 -29.497 -30.660 1.00 28.32 788 LEU A O 1
#

GO terms:
  GO:0005515 protein binding (F, IPI)
  GO:0051015 actin filament binding (F, IDA)
  GO:0048471 perinuclear region of cytoplasm (C, IDA)
  GO:0005737 cytoplasm (C, IDA)
  GO:0005938 cell cortex (C, IDA)
  GO:0030139 endocytic vesicle (C, IDA)
  GO:0003774 cytoskeletal motor activity (F, IDA)
  GO:0043531 ADP binding (F, IDA)
  GO:0031941 filamentous actin (C, IDA)
  GO:0030048 actin filament-based movement (P, IDA)
  GO:0051015 actin filament binding (F, IC)
  GO:0005884 actin filament (C, IMP)
  GO:0006886 intracellular protein transport (P, IMP)
  GO:0006897 endocytosis (P, IMP)
  GO:0005516 calmodulin binding (F, IPI)

Radius of gyration: 28.98 Å; Cα contacts (8 Å, |Δi|>4): 1368; chains: 1; bounding box: 57×71×92 Å

Nearest PDB structures (foldseek):
  2v26-assembly1_A  TM=1.001E+00  e=0.000E+00  Sus scrofa
  4dbr-assembly1_A  TM=9.895E-01  e=0.000E+00  Sus scrofa
  4anj-assembly1_A  TM=9.876E-01  e=0.000E+00  Sus scrofa
  4e7s-assembly2_B  TM=9.853E-01  e=0.000E+00  Sus scrofa
  4pjm-assembly1_A  TM=9.688E-01  e=0.000E+00  Sus scrofa

Organism: Sus scrofa (NCBI:txid9823)

Sequence (747 aa):
KPVWAPHPTDGFQVGNIVDIGPDSLTIEPGKTFLALINQVFPAEEDSKKDVEDNCSLMYLNEATLLHNIIKVRYSKDRIYTYVANILIAVNPYFDIPKIYSSETIKSYQGKSLGTMPPHVVFAIADKAFRDMKVLKLSQSSIIIVSSGESGAGKTENTKFVLRYLTESYGDRIVEANPLLEAFGNAKTVRNNNSSRFGKFVEIIHFNEKSSVVGGFVSHYLLEKSRICVQGKEERNYHIFYRLCAGASEDIRERLHLSSPDNFRYLNRGCTRYFANKETDKQILQNRKSPEYLKAGSLKDPLLDDHGDFIRMCTAMKKIGLDDEEKLDLFRVVAGVLHLGNIDFEEAGSTSGGCNLKNKSTQALEYCAELLGLDQDDLRVSLTTRVMIKVPLKVEQANNARDALAKTVYSHLFDHVVNRVNQCCFPFETSSYFIGVLDIAGFEYFEHNSFEQFCINYCCNEKLQQFFNERILKEEQELYQKEGLGVNEVHYVDNQDCIDLIEARLVGILDILDEENRLPQPSDQHFTSAVHQKHKDHFRLSIPRKSKLAIHRNIRDDEGFIIRHFAGAVCYETTTQFVEKNNDALHMSLESLICESRDKFIRELFLSFISVGNKFKTQLNLLLDKLRSTGASFIRCIKPNLKMTSHHFEGAQILSQLQCSGMVSVLDLMQGGFPSRASFHELYNMYKKYMPDKLARLDPRLFCKALFKALGLNEIDYKFGLTKVFFRPGKFAEFDQIMKSDPDHLAELVKRVNHWL

InterPro domains:
  IPR001609 Myosin head, motor domain-like [PF00063] (59-760)
  IPR001609 Myosin head, motor domain-like [PR00193] (87-106)
  IPR001609 Myosin head, motor domain-like [PR00193] (144-169)
  IPR001609 Myosin head, motor domain-like [PR00193] (187-214)
  IPR001609 Myosin head, motor domain-like [PR00193] (452-480)
  IPR001609 Myosin head, motor domain-like [PR00193] (505-533)
  IPR001609 Myosin head, motor domain-like [PS51456] (57-772)
  IPR001609 Myosin head, motor domain-like [SM00242] (51-773)
  IPR004009 Myosin, SH3 domain [PS51844] (2-53)
  IPR008989 Myosin S1 fragment, N-terminal [G3DSA:2.30.30.360] (1-50)
  IPR027417 P-loop containing nucleoside triphosphate hydrolase [SSF52540] (31-835)
  IPR032412 Myosin VI, cargo binding domain [PF16521] (1137-1227)
  IPR036114 Class VI myosin, motor domain [cd01382] (71-760)
  IPR036961 Kinesin motor domain superfamily [G3DSA:3.40.850.10] (57-242)
  IPR036961 Kinesin motor domain superfamily [G3DSA:3.40.850.10] (627-705)
  IPR049016 Myosin VI, lever arm [PF21521] (774-914)
  IPR049016 Myosin VI, lever arm [cd21759] (771-918)

CATH classification: 2.30.30.360 (+3 more: 3.40.850.10, 1.20.120.720, 1.20.58.530)